Protein AF-0000000078669688 (afdb_homodimer)

Radius of gyration: 32.63 Å; Cα contacts (8 Å, |Δi|>4): 1960; chains: 2; bounding box: 77×94×69 Å

Structure (mmCIF, N/CA/C/O backbone):
data_AF-0000000078669688-model_v1
#
loop_
_entity.id
_entity.type
_entity.pdbx_description
1 polymer 'Arylsulfatase regulatory protein'
#
loop_
_atom_site.group_PDB
_atom_site.id
_atom_site.type_symbol
_atom_site.label_atom_id
_atom_site.label_alt_id
_atom_site.label_comp_id
_atom_site.label_asym_id
_atom_site.label_entity_id
_atom_site.label_seq_id
_atom_site.pdbx_PDB_ins_code
_atom_site.Cartn_x
_atom_site.Cartn_y
_atom_site.Cartn_z
_atom_site.occupancy
_atom_site.B_iso_or_equiv
_atom_site.auth_seq_id
_atom_site.auth_comp_id
_atom_site.auth_asym_id
_atom_site.auth_atom_id
_atom_site.pdbx_PDB_model_num
ATOM 1 N N . MET A 1 1 ? -37.938 12.922 10.68 1 19.56 1 MET A N 1
ATOM 2 C CA . MET A 1 1 ? -36.812 13.594 11.32 1 19.56 1 MET A CA 1
ATOM 3 C C . MET A 1 1 ? -35.5 13.164 10.695 1 19.56 1 MET A C 1
ATOM 5 O O . MET A 1 1 ? -35.156 11.984 10.734 1 19.56 1 MET A O 1
ATOM 9 N N . LYS A 1 2 ? -35.094 13.93 9.641 1 20.86 2 LYS A N 1
ATOM 10 C CA . LYS A 1 2 ? -34.094 13.727 8.617 1 20.86 2 LYS A CA 1
ATOM 11 C C . LYS A 1 2 ? -32.688 13.641 9.242 1 20.86 2 LYS A C 1
ATOM 13 O O . LYS A 1 2 ? -32.281 14.523 10.008 1 20.86 2 LYS A O 1
ATOM 18 N N . VAL A 1 3 ? -32.25 12.516 9.445 1 23.2 3 VAL A N 1
ATOM 19 C CA . VAL A 1 3 ? -30.938 12.148 9.938 1 23.2 3 VAL A CA 1
ATOM 20 C C . VAL A 1 3 ? -29.859 12.797 9.07 1 23.2 3 VAL A C 1
ATOM 22 O O . VAL A 1 3 ? -29.75 12.5 7.875 1 23.2 3 VAL A O 1
ATOM 25 N N . ILE A 1 4 ? -29.625 14.078 9.281 1 23.91 4 ILE A N 1
ATOM 26 C CA . ILE A 1 4 ? -28.609 14.711 8.453 1 23.91 4 ILE A CA 1
ATOM 27 C C . ILE A 1 4 ? -27.219 14.297 8.938 1 23.91 4 ILE A C 1
ATOM 29 O O . ILE A 1 4 ? -26.875 14.516 10.102 1 23.91 4 ILE A O 1
ATOM 33 N N . VAL A 1 5 ? -26.672 13.312 8.43 1 25.23 5 VAL A N 1
ATOM 34 C CA . VAL A 1 5 ? -25.297 12.828 8.586 1 25.23 5 VAL A CA 1
ATOM 35 C C . VAL A 1 5 ? -24.312 13.898 8.133 1 25.23 5 VAL A C 1
ATOM 37 O O . VAL A 1 5 ? -24.344 14.336 6.98 1 25.23 5 VAL A O 1
ATOM 40 N N . CYS A 1 6 ? -24.062 14.82 9.164 1 25.34 6 CYS A N 1
ATOM 41 C CA . CYS A 1 6 ? -23.047 15.773 8.742 1 25.34 6 CYS A CA 1
ATOM 42 C C . CYS A 1 6 ? -21.672 15.109 8.656 1 25.34 6 CYS A C 1
ATOM 44 O O . CYS A 1 6 ? -21.125 14.68 9.672 1 25.34 6 CYS A O 1
ATOM 46 N N . VAL A 1 7 ? -21.469 14.414 7.676 1 27.27 7 VAL A N 1
ATOM 47 C CA . VAL A 1 7 ? -20.109 14.031 7.32 1 27.27 7 VAL A CA 1
ATOM 48 C C . VAL A 1 7 ? -19.266 15.281 7.082 1 27.27 7 VAL A C 1
ATOM 50 O O . VAL A 1 7 ? -19.531 16.047 6.148 1 27.27 7 VAL A O 1
ATOM 53 N N . ILE A 1 8 ? -19 15.969 8.227 1 24.67 8 ILE A N 1
ATOM 54 C CA . ILE A 1 8 ? -18.172 17.141 8.039 1 24.67 8 ILE A CA 1
ATOM 55 C C . ILE A 1 8 ? -16.844 16.75 7.391 1 24.67 8 ILE A C 1
ATOM 57 O O . ILE A 1 8 ? -16.094 15.945 7.953 1 24.67 8 ILE A O 1
ATOM 61 N N . LYS A 1 9 ? -16.719 17.016 6.172 1 28.45 9 LYS A N 1
ATOM 62 C CA . LYS A 1 9 ? -15.547 16.938 5.305 1 28.45 9 LYS A CA 1
ATOM 63 C C . LYS A 1 9 ? -14.523 18 5.684 1 28.45 9 LYS A C 1
ATOM 65 O O . LYS A 1 9 ? -14.711 19.188 5.379 1 28.45 9 LYS A O 1
ATOM 70 N N . HIS A 1 10 ? -14.008 17.953 6.895 1 24.38 10 HIS A N 1
ATOM 71 C CA . HIS A 1 10 ? -13.07 19.031 7.168 1 24.38 10 HIS A CA 1
ATOM 72 C C . HIS A 1 10 ? -11.805 18.891 6.332 1 24.38 10 HIS A C 1
ATOM 74 O O . HIS A 1 10 ? -11.25 17.781 6.223 1 24.38 10 HIS A O 1
ATOM 80 N N . PRO A 1 11 ? -11.453 19.891 5.531 1 27.33 11 PRO A N 1
ATOM 81 C CA . PRO A 1 11 ? -10.203 19.953 4.773 1 27.33 11 PRO A CA 1
ATOM 82 C C . PRO A 1 11 ? -8.977 20.047 5.676 1 27.33 11 PRO A C 1
ATOM 84 O O . PRO A 1 11 ? -8.961 20.844 6.621 1 27.33 11 PRO A O 1
ATOM 87 N N . SER A 1 12 ? -8.391 19.094 6.16 1 25.06 12 SER A N 1
ATOM 88 C CA . SER A 1 12 ? -7.152 19.203 6.922 1 25.06 12 SER A CA 1
ATOM 89 C C . SER A 1 12 ? -6.211 20.234 6.309 1 25.06 12 SER A C 1
ATOM 91 O O . SER A 1 12 ? -6.191 20.406 5.09 1 25.06 12 SER A O 1
ATOM 93 N N . PRO A 1 13 ? -5.711 21.203 6.965 1 26.8 13 PRO A N 1
ATOM 94 C CA . PRO A 1 13 ? -4.816 22.266 6.488 1 26.8 13 PRO A CA 1
ATOM 95 C C . PRO A 1 13 ? -3.705 21.734 5.586 1 26.8 13 PRO A C 1
ATOM 97 O O . PRO A 1 13 ? -3.291 22.422 4.645 1 26.8 13 PRO A O 1
ATOM 100 N N . LEU A 1 14 ? -2.822 20.969 6.125 1 27.73 14 LEU A N 1
ATOM 101 C CA . LEU A 1 14 ? -1.766 20.5 5.238 1 27.73 14 LEU A CA 1
ATOM 102 C C . LEU A 1 14 ? -2.352 19.75 4.039 1 27.73 14 LEU A C 1
ATOM 104 O O . LEU A 1 14 ? -1.681 18.922 3.43 1 27.73 14 LEU A O 1
ATOM 108 N N . TYR A 1 15 ? -3.627 19.859 3.918 1 29.38 15 TYR A N 1
ATOM 109 C CA . TYR A 1 15 ? -4.594 19.375 2.938 1 29.38 15 TYR A CA 1
ATOM 110 C C . TYR A 1 15 ? -4.266 19.906 1.544 1 29.38 15 TYR A C 1
ATOM 112 O O . TYR A 1 15 ? -5.121 19.891 0.655 1 29.38 15 TYR A O 1
ATOM 120 N N . PHE A 1 16 ? -3.371 20.828 1.491 1 28.33 16 PHE A N 1
ATOM 121 C CA . PHE A 1 16 ? -3.205 21.438 0.181 1 28.33 16 PHE A CA 1
ATOM 122 C C . PHE A 1 16 ? -3.061 20.375 -0.905 1 28.33 16 PHE A C 1
ATOM 124 O O . PHE A 1 16 ? -3.549 20.562 -2.023 1 28.33 16 PHE A O 1
ATOM 131 N N . LEU A 1 17 ? -2.012 19.625 -0.73 1 28.92 17 LEU A N 1
ATOM 132 C CA . LEU A 1 17 ? -1.833 18.828 -1.945 1 28.92 17 LEU A CA 1
ATOM 133 C C . LEU A 1 17 ? -2.979 17.844 -2.125 1 28.92 17 LEU A C 1
ATOM 135 O O . LEU A 1 17 ? -3.002 17.078 -3.096 1 28.92 17 LEU A O 1
ATOM 139 N N . MET A 1 18 ? -3.531 17.391 -0.974 1 28.58 18 MET A N 1
ATOM 140 C CA . MET A 1 18 ? -4.438 16.266 -1.216 1 28.58 18 MET A CA 1
ATOM 141 C C . MET A 1 18 ? -5.754 16.75 -1.813 1 28.58 18 MET A C 1
ATOM 143 O O . MET A 1 18 ? -6.297 17.766 -1.382 1 28.58 18 MET A O 1
ATOM 147 N N . ASP A 1 19 ? -5.945 16.734 -3.047 1 28.58 19 ASP A N 1
ATOM 148 C CA . ASP A 1 19 ? -7.305 16.719 -3.578 1 28.58 19 ASP A CA 1
ATOM 149 C C . ASP A 1 19 ? -8.281 16.141 -2.559 1 28.58 19 ASP A C 1
ATOM 151 O O . ASP A 1 19 ? -8.008 15.117 -1.932 1 28.58 19 ASP A O 1
ATOM 155 N N . ASN A 1 20 ? -8.945 16.984 -1.747 1 29.58 20 ASN A N 1
ATOM 156 C CA . ASN A 1 20 ? -10.117 16.828 -0.896 1 29.58 20 ASN A CA 1
ATOM 157 C C . ASN A 1 20 ? -11.062 15.75 -1.438 1 29.58 20 ASN A C 1
ATOM 159 O O . ASN A 1 20 ? -12.195 16.047 -1.805 1 29.58 20 ASN A O 1
ATOM 163 N N . THR A 1 21 ? -10.766 15.086 -2.426 1 28.89 21 THR A N 1
ATOM 164 C CA . THR A 1 21 ? -11.922 14.227 -2.656 1 28.89 21 THR A CA 1
ATOM 165 C C . THR A 1 21 ? -12.367 13.555 -1.358 1 28.89 21 THR A C 1
ATOM 167 O O . THR A 1 21 ? -11.555 12.945 -0.658 1 28.89 21 THR A O 1
ATOM 170 N N . PRO A 1 22 ? -13.32 14.25 -0.67 1 29.67 22 PRO A N 1
ATOM 171 C CA . PRO A 1 22 ? -13.922 13.547 0.469 1 29.67 22 PRO A CA 1
ATOM 172 C C . PRO A 1 22 ? -13.844 12.031 0.335 1 29.67 22 PRO A C 1
ATOM 174 O O . PRO A 1 22 ? -14.352 11.469 -0.641 1 29.67 22 PRO A O 1
ATOM 177 N N . HIS A 1 23 ? -12.75 11.516 0.521 1 31.44 23 HIS A N 1
ATOM 178 C CA . HIS A 1 23 ? -12.828 10.055 0.494 1 31.44 23 HIS A CA 1
ATOM 179 C C . HIS A 1 23 ? -13.875 9.539 1.479 1 31.44 23 HIS A C 1
ATOM 181 O O . HIS A 1 23 ? -13.781 9.805 2.682 1 31.44 23 HIS A O 1
ATOM 187 N N . ILE A 1 24 ? -15.102 9.641 1.157 1 31.48 24 ILE A N 1
ATOM 188 C CA . ILE A 1 24 ? -16.078 8.859 1.904 1 31.48 24 ILE A CA 1
ATOM 189 C C . ILE A 1 24 ? -15.43 7.555 2.381 1 31.48 24 ILE A C 1
ATOM 191 O O . ILE A 1 24 ? -14.914 6.777 1.574 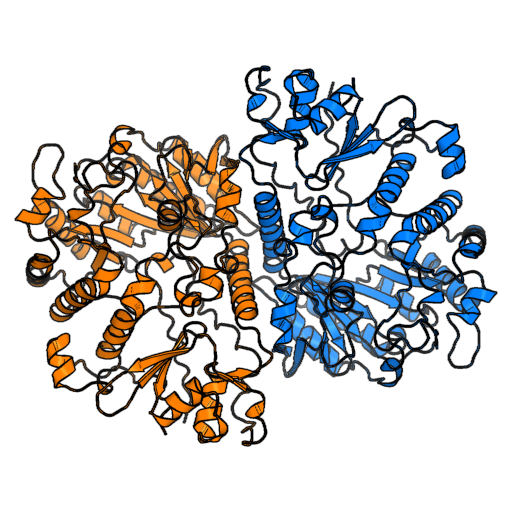1 31.48 24 ILE A O 1
ATOM 195 N N . LEU A 1 25 ? -14.797 7.727 3.609 1 39.03 25 LEU A N 1
ATOM 196 C CA . LEU A 1 25 ? -14.438 6.418 4.152 1 39.03 25 LEU A CA 1
ATOM 197 C C . LEU A 1 25 ? -15.422 5.352 3.68 1 39.03 25 LEU A C 1
ATOM 199 O O . LEU A 1 25 ? -16.625 5.586 3.643 1 39.03 25 LEU A O 1
ATOM 203 N N . PRO A 1 26 ? -14.922 4.484 2.939 1 39.41 26 PRO A N 1
ATOM 204 C CA . PRO A 1 26 ? -15.852 3.387 2.645 1 39.41 26 PRO A CA 1
ATOM 205 C C . PRO A 1 26 ? -16.719 3.012 3.842 1 39.41 26 PRO A C 1
ATOM 207 O O . PRO A 1 26 ? -16.312 3.195 4.992 1 39.41 26 PRO A O 1
ATOM 210 N N . HIS A 1 27 ? -17.984 3.246 3.639 1 37.81 27 HIS A N 1
ATOM 211 C CA . HIS A 1 27 ? -18.938 2.764 4.633 1 37.81 27 HIS A CA 1
ATOM 212 C C . HIS A 1 27 ? -18.422 1.515 5.336 1 37.81 27 HIS A C 1
ATOM 214 O O . HIS A 1 27 ? -17.828 0.636 4.695 1 37.81 27 HIS A O 1
ATOM 220 N N . ILE A 1 28 ? -17.984 1.713 6.598 1 35.88 28 ILE A N 1
ATOM 221 C CA . ILE A 1 28 ? -17.719 0.531 7.41 1 35.88 28 ILE A CA 1
ATOM 222 C C . ILE A 1 28 ? -18.766 -0.546 7.117 1 35.88 28 ILE A C 1
ATOM 224 O O . ILE A 1 28 ? -19.953 -0.251 7.012 1 35.88 28 ILE A O 1
ATOM 228 N N . VAL A 1 29 ? -18.375 -1.7 6.863 1 41.16 29 VAL A N 1
ATOM 229 C CA . VAL A 1 29 ? -19.109 -2.934 6.625 1 41.16 29 VAL A CA 1
ATOM 230 C C . VAL A 1 29 ? -20.141 -3.146 7.738 1 41.16 29 VAL A C 1
ATOM 232 O O . VAL A 1 29 ? -19.828 -2.947 8.922 1 41.16 29 VAL A O 1
ATOM 235 N N . GLY A 1 30 ? -21.578 -3.4 7.398 1 37.97 30 GLY A N 1
ATOM 236 C CA . GLY A 1 30 ? -22.703 -3.803 8.211 1 37.97 30 GLY A CA 1
ATOM 237 C C . GLY A 1 30 ? -23.625 -2.648 8.57 1 37.97 30 GLY A C 1
ATOM 238 O O . GLY A 1 30 ? -24.578 -2.82 9.336 1 37.97 30 GLY A O 1
ATOM 239 N N . VAL A 1 31 ? -23.219 -1.489 8.375 1 38.09 31 VAL A N 1
ATOM 240 C CA . VAL A 1 31 ? -24.203 -0.453 8.664 1 38.09 31 VAL A CA 1
ATOM 241 C C . VAL A 1 31 ? -25.297 -0.463 7.59 1 38.09 31 VAL A C 1
ATOM 243 O O . VAL A 1 31 ? -25.047 -0.095 6.441 1 38.09 31 VAL A O 1
ATOM 246 N N . ARG A 1 32 ? -26.141 -1.334 7.535 1 37.5 32 ARG A N 1
ATOM 247 C CA . ARG A 1 32 ? -27.328 -1.379 6.699 1 37.5 32 ARG A CA 1
ATOM 248 C C . ARG A 1 32 ? -28.062 -0.04 6.711 1 37.5 32 ARG A C 1
ATOM 250 O O . ARG A 1 32 ? -28.188 0.596 7.762 1 37.5 32 ARG A O 1
ATOM 257 N N . ARG A 1 33 ? -28.344 0.531 5.566 1 35.66 33 ARG A N 1
ATOM 258 C CA . ARG A 1 33 ? -29.234 1.682 5.477 1 35.66 33 ARG A CA 1
ATOM 259 C C . ARG A 1 33 ? -30.516 1.435 6.25 1 35.66 33 ARG A C 1
ATOM 261 O O . ARG A 1 33 ? -30.828 0.297 6.621 1 35.66 33 ARG A O 1
ATOM 268 N N . LYS A 1 34 ? -31.594 2.406 6.062 1 39.56 34 LYS A N 1
ATOM 269 C CA . LYS A 1 34 ? -32.844 2.717 6.766 1 39.56 34 LYS A CA 1
ATOM 270 C C . LYS A 1 34 ? -33.719 1.488 6.863 1 39.56 34 LYS A C 1
ATOM 272 O O . LYS A 1 34 ? -34.5 1.353 7.816 1 39.56 34 LYS A O 1
ATOM 277 N N . GLU A 1 35 ? -33.719 0.754 5.848 1 38.69 35 GLU A N 1
ATOM 278 C CA . GLU A 1 35 ? -34.969 0.034 5.875 1 38.69 35 GLU A CA 1
ATOM 279 C C . GLU A 1 35 ? -34.969 -1.065 6.934 1 38.69 35 GLU A C 1
ATOM 281 O O . GLU A 1 35 ? -36 -1.657 7.234 1 38.69 35 GLU A O 1
ATOM 286 N N . ASP A 1 36 ? -33.844 -1.768 7.176 1 42 36 ASP A N 1
ATOM 287 C CA . ASP A 1 36 ? -34.125 -2.912 8.047 1 42 36 ASP A CA 1
ATOM 288 C C . ASP A 1 36 ? -33.969 -2.525 9.516 1 42 36 ASP A C 1
ATOM 290 O O . ASP A 1 36 ? -32.844 -2.395 10.023 1 42 36 ASP A O 1
ATOM 294 N N . MET A 1 37 ? -34.875 -1.924 10.031 1 45.91 37 MET A N 1
ATOM 295 C CA . MET A 1 37 ? -35 -1.773 11.477 1 45.91 37 MET A CA 1
ATOM 296 C C . MET A 1 37 ? -34.594 -3.049 12.203 1 45.91 37 MET A C 1
ATOM 298 O O . MET A 1 37 ? -35.125 -4.121 11.953 1 45.91 37 MET A O 1
ATOM 302 N N . MET A 1 38 ? -33.406 -3.254 12.406 1 48.94 38 MET A N 1
ATOM 303 C CA . MET A 1 38 ? -33 -4.414 13.188 1 48.94 38 MET A CA 1
ATOM 304 C C . MET A 1 38 ? -33.812 -4.516 14.484 1 48.94 38 MET A C 1
ATOM 306 O O . MET A 1 38 ? -33.906 -3.543 15.234 1 48.94 38 MET A O 1
ATOM 310 N N . GLY A 1 39 ? -34.719 -5.348 14.617 1 50.75 39 GLY A N 1
ATOM 311 C CA . GLY A 1 39 ? -35.25 -5.668 15.93 1 50.75 39 GLY A CA 1
ATOM 312 C C . GLY A 1 39 ? -34.188 -5.914 16.969 1 50.75 39 GLY A C 1
ATOM 313 O O . GLY A 1 39 ? -33.031 -6.133 16.641 1 50.75 39 GLY A O 1
ATOM 314 N N . LYS A 1 40 ? -34.438 -5.562 18.266 1 55.25 40 LYS A N 1
ATOM 315 C CA . LYS A 1 40 ? -33.625 -5.77 19.469 1 55.25 40 LYS A CA 1
ATOM 316 C C . LYS A 1 40 ? -32.906 -7.121 19.422 1 55.25 40 LYS A C 1
ATOM 318 O O . LYS A 1 40 ? -31.906 -7.32 20.109 1 55.25 40 LYS A O 1
ATOM 323 N N . GLU A 1 41 ? -33.281 -8.078 18.594 1 56.06 41 GLU A N 1
ATOM 324 C CA . GLU A 1 41 ? -32.781 -9.453 18.594 1 56.06 41 GLU A CA 1
ATOM 325 C C . GLU A 1 41 ? -31.375 -9.523 18 1 56.06 41 GLU A C 1
ATOM 327 O O . GLU A 1 41 ? -30.594 -10.398 18.375 1 56.06 41 GLU A O 1
ATOM 332 N N . ASN A 1 42 ? -30.766 -8.492 17.281 1 74.44 42 ASN A N 1
ATOM 333 C CA . ASN A 1 42 ? -29.484 -8.688 16.609 1 74.44 42 ASN A CA 1
ATOM 334 C C . ASN A 1 42 ? -28.391 -7.816 17.234 1 74.44 42 ASN A C 1
ATOM 336 O O . ASN A 1 42 ? -27.25 -7.801 16.75 1 74.44 42 ASN A O 1
ATOM 340 N N . ILE A 1 43 ? -28.688 -7.328 18.422 1 84.12 43 ILE A N 1
ATOM 341 C CA . ILE A 1 43 ? -27.75 -6.395 19.047 1 84.12 43 ILE A CA 1
ATOM 342 C C . ILE A 1 43 ? -26.625 -7.164 19.719 1 84.12 43 ILE A C 1
ATOM 344 O O . ILE A 1 43 ? -25.516 -6.637 19.891 1 84.12 43 ILE A O 1
ATOM 348 N N . SER A 1 44 ? -26.906 -8.414 20.047 1 86.5 44 SER A N 1
ATOM 349 C CA . SER A 1 44 ? -25.891 -9.242 20.688 1 86.5 44 SER A CA 1
ATOM 350 C C . SER A 1 44 ? -24.703 -9.477 19.766 1 86.5 44 SER A C 1
ATOM 352 O O . SER A 1 44 ? -23.625 -9.875 20.203 1 86.5 44 SER A O 1
ATOM 354 N N . GLN A 1 45 ? -24.891 -9.086 18.547 1 90.81 45 GLN A N 1
ATOM 355 C CA . GLN A 1 45 ? -23.828 -9.328 17.562 1 90.81 45 GLN A CA 1
ATOM 356 C C . GLN A 1 45 ? -22.953 -8.102 17.406 1 90.81 45 GLN A C 1
ATOM 358 O O . GLN A 1 45 ? -22 -8.102 16.609 1 90.81 45 GLN A O 1
ATOM 363 N N . TYR A 1 46 ? -23.234 -7.094 18.219 1 94.19 46 TYR A N 1
ATOM 364 C CA . TYR A 1 46 ? -22.484 -5.848 18.094 1 94.19 46 TYR A CA 1
ATOM 365 C C . TYR A 1 46 ? -21.75 -5.52 19.391 1 94.19 46 TYR A C 1
ATOM 367 O O . TYR A 1 46 ? -22.078 -6.043 20.453 1 94.19 46 TYR A O 1
ATOM 375 N N . LYS A 1 47 ? -20.734 -4.824 19.281 1 96.06 47 LYS A N 1
ATOM 376 C CA . LYS A 1 47 ? -19.953 -4.316 20.406 1 96.06 47 LYS A CA 1
ATOM 377 C C . LYS A 1 47 ? -19.578 -2.85 20.203 1 96.06 47 LYS A C 1
ATOM 379 O O . LYS A 1 47 ? -19.609 -2.35 19.078 1 96.06 47 LYS A O 1
ATOM 384 N N . PRO A 1 48 ? -19.25 -2.143 21.281 1 97.06 48 PRO A N 1
ATOM 385 C CA . PRO A 1 48 ? -18.766 -0.77 21.109 1 97.06 48 PRO A CA 1
ATOM 386 C C . PRO A 1 48 ? -17.422 -0.703 20.391 1 97.06 48 PRO A C 1
ATOM 388 O O . PRO A 1 48 ? -16.562 -1.563 20.594 1 97.06 48 PRO A O 1
ATOM 391 N N . SER A 1 49 ? -17.266 0.293 19.594 1 97.38 49 SER A N 1
ATOM 392 C CA . SER A 1 49 ? -15.992 0.537 18.922 1 97.38 49 SER A CA 1
ATOM 393 C C . SER A 1 49 ? -14.883 0.815 19.938 1 97.38 49 SER A C 1
ATOM 395 O O . SER A 1 49 ? -15.102 1.523 20.922 1 97.38 49 SER A O 1
ATOM 397 N N . PHE A 1 50 ? -13.734 0.274 19.672 1 97.56 50 PHE A N 1
ATOM 398 C CA . PHE A 1 50 ? -12.555 0.54 20.484 1 97.56 50 PHE A CA 1
ATOM 399 C C . PHE A 1 50 ? -12.188 2.018 20.438 1 97.56 50 PHE A C 1
ATOM 401 O O . PHE A 1 50 ? -11.664 2.566 21.406 1 97.56 50 PHE A O 1
ATOM 408 N N . TYR A 1 51 ? -12.523 2.732 19.469 1 97.56 51 TYR A N 1
ATOM 409 C CA . TYR A 1 51 ? -12.039 4.082 19.203 1 97.56 51 TYR A CA 1
ATOM 410 C C . TYR A 1 51 ? -13.023 5.125 19.719 1 97.56 51 TYR A C 1
ATOM 412 O O . TYR A 1 51 ? -12.906 6.312 19.391 1 97.56 51 TYR A O 1
ATOM 420 N N . ASN A 1 52 ? -13.961 4.613 20.484 1 97.38 52 ASN A N 1
ATOM 421 C CA . ASN A 1 52 ? -14.859 5.555 21.141 1 97.38 52 ASN A CA 1
ATOM 422 C C . ASN A 1 52 ? -14.164 6.266 22.297 1 97.38 52 ASN A C 1
ATOM 424 O O . ASN A 1 52 ? -13.617 5.617 23.188 1 97.38 52 ASN A O 1
ATOM 428 N N . LEU A 1 53 ? -14.18 7.59 22.25 1 96.19 53 LEU A N 1
ATOM 429 C CA . LEU A 1 53 ? -13.766 8.438 23.359 1 96.19 53 LEU A CA 1
ATOM 430 C C . LEU A 1 53 ? -14.953 9.234 23.906 1 96.19 53 LEU A C 1
ATOM 432 O O . LEU A 1 53 ? -15.766 9.75 23.141 1 96.19 53 LEU A O 1
ATOM 436 N N . ILE A 1 54 ? -15.094 9.203 25.219 1 95 54 ILE A N 1
ATOM 437 C CA . ILE A 1 54 ? -16.219 9.898 25.844 1 95 54 ILE A CA 1
ATOM 438 C C . ILE A 1 54 ? -15.703 10.938 26.828 1 95 54 ILE A C 1
ATOM 440 O O . ILE A 1 54 ? -14.891 10.617 27.703 1 95 54 ILE A O 1
ATOM 444 N N . ILE A 1 55 ? -16.203 12.219 26.672 1 92 55 ILE A N 1
ATOM 445 C CA . ILE A 1 55 ? -15.805 13.273 27.594 1 92 55 ILE A CA 1
ATOM 446 C C . ILE A 1 55 ? -17.062 13.945 28.172 1 92 55 ILE A C 1
ATOM 448 O O . ILE A 1 55 ? -18.078 14.055 27.484 1 92 55 ILE A O 1
ATOM 452 N N . PRO A 1 56 ? -16.938 14.336 29.359 1 90.44 56 PRO A N 1
ATOM 453 C CA . PRO A 1 56 ? -18.078 15.055 29.938 1 90.44 56 PRO A CA 1
ATOM 454 C C . PRO A 1 56 ? -18.297 16.422 29.281 1 90.44 56 PRO A C 1
ATOM 456 O O . PRO A 1 56 ? -17.344 17.109 28.938 1 90.44 56 PRO A O 1
ATOM 459 N N . LEU A 1 57 ? -19.531 16.703 28.984 1 81.5 57 LEU A N 1
ATOM 460 C CA . LEU A 1 57 ? -19.891 17.969 28.375 1 81.5 57 LEU A CA 1
ATOM 461 C C . LEU A 1 57 ? -20.25 19 29.438 1 81.5 57 LEU A C 1
ATOM 463 O O . LEU A 1 57 ? -19.797 20.141 29.391 1 81.5 57 LEU A O 1
ATOM 467 N N . ASN A 1 58 ? -21.25 18.609 30.281 1 73.25 58 ASN A N 1
ATOM 468 C CA . ASN A 1 58 ? -21.734 19.5 31.344 1 73.25 58 ASN A CA 1
ATOM 469 C C . ASN A 1 58 ? -22.016 18.734 32.625 1 73.25 58 ASN A C 1
ATOM 471 O O . ASN A 1 58 ? -21.797 17.516 32.688 1 73.25 58 ASN A O 1
ATOM 475 N N . GLU A 1 59 ? -22.344 19.562 33.625 1 68.69 59 GLU A N 1
ATOM 476 C CA . GLU A 1 59 ? -22.625 18.969 34.938 1 68.69 59 GLU A CA 1
ATOM 477 C C . GLU A 1 59 ? -23.969 18.25 34.906 1 68.69 59 GLU A C 1
ATOM 479 O O . GLU A 1 59 ? -24.281 17.484 35.812 1 68.69 59 GLU A O 1
ATOM 484 N N . GLU A 1 60 ? -24.797 18.469 33.875 1 67.38 60 GLU A N 1
ATOM 485 C CA . GLU A 1 60 ? -26.141 17.922 33.812 1 67.38 60 GLU A CA 1
ATOM 486 C C . GLU A 1 60 ? -26.125 16.453 33.375 1 67.38 60 GLU A C 1
ATOM 488 O O . GLU A 1 60 ? -27.188 15.883 33.094 1 67.38 60 GLU A O 1
ATOM 493 N N . GLY A 1 61 ? -24.938 15.992 33.156 1 77.31 61 GLY A N 1
ATOM 494 C CA . GLY A 1 61 ? -24.859 14.562 32.906 1 77.31 61 GLY A CA 1
ATOM 495 C C . GLY A 1 61 ? -24.812 14.227 31.422 1 77.31 61 GLY A C 1
ATOM 496 O O . GLY A 1 61 ? -25.125 13.109 31.031 1 77.31 61 GLY A O 1
ATOM 497 N N . GLU A 1 62 ? -24.609 15.148 30.609 1 85.69 62 GLU A N 1
ATOM 498 C CA . GLU A 1 62 ? -24.438 14.875 29.172 1 85.69 62 GLU A CA 1
ATOM 499 C C . GLU A 1 62 ? -22.969 14.719 28.812 1 85.69 62 GLU A C 1
ATOM 501 O O . GLU A 1 62 ? -22.094 15.203 29.531 1 85.69 62 GLU A O 1
ATOM 506 N N . PHE A 1 63 ? -22.812 13.938 27.734 1 91.81 63 PHE A N 1
ATOM 507 C CA . PHE A 1 63 ? -21.453 13.594 27.312 1 91.81 63 PHE A CA 1
ATOM 508 C C . PHE A 1 63 ? -21.297 13.781 25.797 1 91.81 63 PHE A C 1
ATOM 510 O O . PHE A 1 63 ? -22.281 13.836 25.062 1 91.81 63 PHE A O 1
ATOM 517 N N . VAL A 1 64 ? -20.047 14 25.422 1 92.25 64 VAL A N 1
ATOM 518 C CA . VAL A 1 64 ? -19.672 13.984 24.016 1 92.25 64 VAL A CA 1
ATOM 519 C C . VAL A 1 64 ? -18.938 12.688 23.688 1 92.25 64 VAL A C 1
ATOM 521 O O . VAL A 1 64 ? -18 12.297 24.406 1 92.25 64 VAL A O 1
ATOM 524 N N . LEU A 1 65 ? -19.469 12.031 22.703 1 94.06 65 LEU A N 1
ATOM 525 C CA . LEU A 1 65 ? -18.781 10.859 22.156 1 94.06 65 LEU A CA 1
ATOM 526 C C . LEU A 1 65 ? -18.016 11.227 20.891 1 94.06 65 LEU A C 1
ATOM 528 O O . LEU A 1 65 ? -18.562 11.859 19.984 1 94.06 65 LEU A O 1
ATOM 532 N N . PHE A 1 66 ? -16.719 10.938 20.875 1 93.81 66 PHE A N 1
ATOM 533 C CA . PHE A 1 66 ? -15.859 11.109 19.719 1 93.81 66 PHE A CA 1
ATOM 534 C C . PHE A 1 66 ? -15.305 9.773 19.25 1 93.81 66 PHE A C 1
ATOM 536 O O . PHE A 1 66 ? -14.523 9.133 19.953 1 93.81 66 PHE A O 1
ATOM 543 N N . ASN A 1 67 ? -15.773 9.305 18.109 1 95.38 67 ASN A N 1
ATOM 544 C CA . ASN A 1 67 ? -15.148 8.141 17.484 1 95.38 67 ASN A CA 1
ATOM 545 C C . ASN A 1 67 ? -14.016 8.547 16.547 1 95.38 67 ASN A C 1
ATOM 547 O O . ASN A 1 67 ? -14.266 9.078 15.461 1 95.38 67 ASN A O 1
ATOM 551 N N . THR A 1 68 ? -12.789 8.242 16.891 1 95.94 68 THR A N 1
ATOM 552 C CA . THR A 1 68 ? -11.625 8.758 16.188 1 95.94 68 THR A CA 1
ATOM 553 C C . THR A 1 68 ? -11.484 8.078 14.82 1 95.94 68 THR A C 1
ATOM 555 O O . THR A 1 68 ? -10.938 8.664 13.883 1 95.94 68 THR A O 1
ATOM 558 N N . LEU A 1 69 ? -11.945 6.863 14.688 1 95.25 69 LEU A N 1
ATOM 559 C CA . LEU A 1 69 ? -11.812 6.113 13.445 1 95.25 69 LEU A CA 1
ATOM 560 C C . LEU A 1 69 ? -12.836 6.59 12.414 1 95.25 69 LEU A C 1
ATOM 562 O O . LEU A 1 69 ? -12.5 6.789 11.25 1 95.25 69 LEU A O 1
ATOM 566 N N . ARG A 1 70 ? -13.992 6.824 12.891 1 91.44 70 ARG A N 1
ATOM 567 C CA . ARG A 1 70 ? -15.039 7.273 11.984 1 91.44 70 ARG A CA 1
ATOM 568 C C . ARG A 1 70 ? -15.094 8.797 11.914 1 91.44 70 ARG A C 1
ATOM 570 O O . ARG A 1 70 ? -15.789 9.359 11.07 1 91.44 70 ARG A O 1
ATOM 577 N N . ASN A 1 71 ? -14.383 9.406 12.773 1 90 71 ASN A N 1
ATOM 578 C CA . ASN A 1 71 ? -14.289 10.859 12.852 1 90 71 ASN A CA 1
ATOM 579 C C . ASN A 1 71 ? -15.656 11.5 13.062 1 90 71 ASN A C 1
ATOM 581 O O . ASN A 1 71 ? -16.016 12.453 12.375 1 90 71 ASN A O 1
ATOM 585 N N . ILE A 1 72 ? -16.406 10.961 13.969 1 88.25 72 ILE A N 1
ATOM 586 C CA . ILE A 1 72 ? -17.734 11.5 14.258 1 88.25 72 ILE A CA 1
ATOM 587 C C . ILE A 1 72 ? -17.781 12 15.703 1 88.25 72 ILE A C 1
ATOM 589 O O . ILE A 1 72 ? -17.094 11.469 16.578 1 88.25 72 ILE A O 1
ATOM 593 N N . VAL A 1 73 ? -18.562 13 15.891 1 89.19 73 VAL A N 1
ATOM 594 C CA . VAL A 1 73 ? -18.828 13.57 17.203 1 89.19 73 VAL A CA 1
ATOM 595 C C . VAL A 1 73 ? -20.328 13.562 17.484 1 89.19 73 VAL A C 1
ATOM 597 O O . VAL A 1 73 ? -21.125 13.93 16.625 1 89.19 73 VAL A O 1
ATOM 600 N N . ALA A 1 74 ? -20.688 13.062 18.688 1 88.81 74 ALA A N 1
ATOM 601 C CA . ALA A 1 74 ? -22.094 12.977 19.031 1 88.81 74 ALA A CA 1
ATOM 602 C C . ALA A 1 74 ? -22.328 13.344 20.5 1 88.81 74 ALA A C 1
ATOM 604 O O . ALA A 1 74 ? -21.484 13.07 21.344 1 88.81 74 ALA A O 1
ATOM 605 N N . ARG A 1 75 ? -23.484 13.953 20.734 1 88.5 75 ARG A N 1
ATOM 606 C CA . ARG A 1 75 ? -23.969 14.133 22.094 1 88.5 75 ARG A CA 1
ATOM 607 C C . ARG A 1 75 ? -24.688 12.883 22.594 1 88.5 75 ARG A C 1
ATOM 609 O O . ARG A 1 75 ? -25.516 12.312 21.875 1 88.5 75 ARG A O 1
ATOM 616 N N . ILE A 1 76 ? -24.297 12.453 23.844 1 89.81 76 ILE A N 1
ATOM 617 C CA . ILE A 1 76 ? -24.953 11.258 24.344 1 89.81 76 ILE A CA 1
ATOM 618 C C . ILE A 1 76 ? -25.359 11.469 25.812 1 89.81 76 ILE A C 1
ATOM 620 O O . ILE A 1 76 ? -24.781 12.312 26.5 1 89.81 76 ILE A O 1
ATOM 624 N N . ASP A 1 77 ? -26.359 10.695 26.234 1 88.81 77 ASP A N 1
ATOM 625 C CA . ASP A 1 77 ? -26.797 10.773 27.625 1 88.81 77 ASP A CA 1
ATOM 626 C C . ASP A 1 77 ? -26.094 9.734 28.484 1 88.81 77 ASP A C 1
ATOM 628 O O . ASP A 1 77 ? -25.281 8.961 27.984 1 88.81 77 ASP A O 1
ATOM 632 N N . ARG A 1 78 ? -26.375 9.781 29.688 1 90.38 78 ARG A N 1
ATOM 633 C CA . ARG A 1 78 ? -25.719 8.914 30.672 1 90.38 78 ARG A CA 1
ATOM 634 C C . ARG A 1 78 ? -26.016 7.449 30.391 1 90.38 78 ARG A C 1
ATOM 636 O O . ARG A 1 78 ? -25.125 6.598 30.516 1 90.38 78 ARG A O 1
ATOM 643 N N . GLU A 1 79 ? -27.172 7.156 30.016 1 90.69 79 GLU A N 1
ATOM 644 C CA . GLU A 1 79 ? -27.562 5.777 29.719 1 90.69 79 GLU A CA 1
ATOM 645 C C . GLU A 1 79 ? -26.75 5.207 28.562 1 90.69 79 GLU A C 1
ATOM 647 O O . GLU A 1 79 ? -26.25 4.082 28.641 1 90.69 79 GLU A O 1
ATOM 652 N N . THR A 1 80 ? -26.719 5.992 27.562 1 92.88 80 THR A N 1
ATOM 653 C CA . THR A 1 80 ? -25.953 5.582 26.391 1 92.88 80 THR A CA 1
ATOM 654 C C . THR A 1 80 ? -24.484 5.391 26.75 1 92.88 80 THR A C 1
ATOM 656 O O . THR A 1 80 ? -23.859 4.414 26.328 1 92.88 80 THR A O 1
ATOM 659 N N . LYS A 1 81 ? -23.906 6.336 27.469 1 94.19 81 LYS A N 1
ATOM 660 C CA . LYS A 1 81 ? -22.531 6.227 27.906 1 94.19 81 LYS A CA 1
ATOM 661 C C . LYS A 1 81 ? -22.281 4.926 28.672 1 94.19 81 LYS A C 1
ATOM 663 O O . LYS A 1 81 ? -21.344 4.195 28.375 1 94.19 81 LYS A O 1
ATOM 668 N N . GLU A 1 82 ? -23.109 4.629 29.562 1 93.75 82 GLU A N 1
ATOM 669 C CA . GLU A 1 82 ? -22.984 3.426 30.375 1 93.75 82 GLU A CA 1
ATOM 670 C C . GLU A 1 82 ? -23.109 2.164 29.531 1 93.75 82 GLU A C 1
ATOM 672 O O . GLU A 1 82 ? -22.375 1.197 29.734 1 93.75 82 GLU A O 1
ATOM 677 N N . GLY A 1 83 ? -24.062 2.203 28.688 1 93.81 83 GLY A N 1
ATOM 678 C CA . GLY A 1 83 ? -24.203 1.084 27.781 1 93.81 83 GLY A CA 1
ATOM 679 C C . GLY A 1 83 ? -22.953 0.814 26.953 1 93.81 83 GLY A C 1
ATOM 680 O O . GLY A 1 83 ? -22.562 -0.34 26.781 1 93.81 83 GLY A O 1
ATOM 681 N N . LEU A 1 84 ? -22.328 1.849 26.469 1 95.62 84 LEU A N 1
ATOM 682 C CA . LEU A 1 84 ? -21.125 1.729 25.656 1 95.62 84 LEU A CA 1
ATOM 683 C C . LEU A 1 84 ? -19.938 1.269 26.5 1 95.62 84 LEU A C 1
ATOM 685 O O . LEU A 1 84 ? -19.094 0.498 26.031 1 95.62 84 LEU A O 1
ATOM 689 N N . GLU A 1 85 ? -19.844 1.685 27.688 1 94.62 85 GLU A N 1
ATOM 690 C CA . GLU A 1 85 ? -18.719 1.358 28.562 1 94.62 85 GLU A CA 1
ATOM 691 C C . GLU A 1 85 ? -18.797 -0.077 29.078 1 94.62 85 GLU A C 1
ATOM 693 O O . GLU A 1 85 ? -17.781 -0.757 29.219 1 94.62 85 GLU A O 1
ATOM 698 N N . THR A 1 86 ? -20.031 -0.584 29.25 1 92.62 86 THR A N 1
ATOM 699 C CA . THR A 1 86 ? -20.219 -1.918 29.797 1 92.62 86 THR A CA 1
ATOM 700 C C . THR A 1 86 ? -20.484 -2.938 28.703 1 92.62 86 THR A C 1
ATOM 702 O O . THR A 1 86 ? -20.391 -4.145 28.922 1 92.62 86 THR A O 1
ATOM 705 N N . GLY A 1 87 ? -20.828 -2.424 27.625 1 91.38 87 GLY A N 1
ATOM 706 C CA . GLY A 1 87 ? -21.203 -3.314 26.531 1 91.38 87 GLY A CA 1
ATOM 707 C C . GLY A 1 87 ? -22.656 -3.734 26.578 1 91.38 87 GLY A C 1
ATOM 708 O O . GLY A 1 87 ? -23.094 -4.582 25.797 1 91.38 87 GLY A O 1
ATOM 709 N N . SER A 1 88 ? -23.438 -3.213 27.469 1 91.69 88 SER A N 1
ATOM 710 C CA . SER A 1 88 ? -24.859 -3.541 27.609 1 91.69 88 SER A CA 1
ATOM 711 C C . SER A 1 88 ? -25.719 -2.648 26.719 1 91.69 88 SER A C 1
ATOM 713 O O . SER A 1 88 ? -26.406 -1.75 27.219 1 91.69 88 SER A O 1
ATOM 715 N N . LEU A 1 89 ? -25.844 -2.98 25.578 1 92.62 89 LEU A N 1
ATOM 716 C CA . LEU A 1 89 ? -26.5 -2.145 24.578 1 92.62 89 LEU A CA 1
ATOM 717 C C . LEU A 1 89 ? -28 -2.426 24.516 1 92.62 89 LEU A C 1
ATOM 719 O O . LEU A 1 89 ? -28.766 -1.627 23.969 1 92.62 89 LEU A O 1
ATOM 723 N N . GLU A 1 90 ? -28.391 -3.521 25.047 1 89.44 90 GLU A N 1
ATOM 724 C CA . GLU A 1 90 ? -29.781 -3.975 24.953 1 89.44 90 GLU A CA 1
ATOM 725 C C . GLU A 1 90 ? -30.719 -3 25.641 1 89.44 90 GLU A C 1
ATOM 727 O O . GLU A 1 90 ? -31.922 -2.965 25.344 1 89.44 90 GLU A O 1
ATOM 732 N N . ARG A 1 91 ? -30.25 -2.256 26.594 1 86.62 91 ARG A N 1
ATOM 733 C CA . ARG A 1 91 ? -31.094 -1.349 27.359 1 86.62 91 ARG A CA 1
ATOM 734 C C . ARG A 1 91 ? -31.391 -0.077 26.578 1 86.62 91 ARG A C 1
ATOM 736 O O . ARG A 1 91 ? -32.281 0.693 26.938 1 86.62 91 ARG A O 1
ATOM 743 N N . LEU A 1 92 ? -30.734 0.175 25.5 1 91.06 92 LEU A N 1
ATOM 744 C CA . LEU A 1 92 ? -30.906 1.392 24.719 1 91.06 92 LEU A CA 1
ATOM 745 C C . LEU A 1 92 ? -32.062 1.245 23.734 1 91.06 92 LEU A C 1
ATOM 747 O O . LEU A 1 92 ? -32.406 0.13 23.344 1 91.06 92 LEU A O 1
ATOM 751 N N . ASP A 1 93 ? -32.656 2.354 23.359 1 88.69 93 ASP A N 1
ATOM 752 C CA . ASP A 1 93 ? -33.781 2.316 22.406 1 88.69 93 ASP A CA 1
ATOM 753 C C . ASP A 1 93 ? -33.281 1.99 21 1 88.69 93 ASP A C 1
ATOM 755 O O . ASP A 1 93 ? -32.125 2.236 20.672 1 88.69 93 ASP A O 1
ATOM 759 N N . ASN A 1 94 ? -34.156 1.574 20.156 1 87 94 ASN A N 1
ATOM 760 C CA . ASN A 1 94 ? -33.844 1.08 18.812 1 87 94 ASN A CA 1
ATOM 761 C C . ASN A 1 94 ? -33.281 2.186 17.922 1 87 94 ASN A C 1
ATOM 763 O O . ASN A 1 94 ? -32.406 1.939 17.094 1 87 94 ASN A O 1
ATOM 767 N N . GLU A 1 95 ? -33.812 3.246 18.125 1 85.56 95 GLU A N 1
ATOM 768 C CA . GLU A 1 95 ? -33.375 4.355 17.297 1 85.56 95 GLU A CA 1
ATOM 769 C C . GLU A 1 95 ? -31.906 4.691 17.578 1 85.56 95 GLU A C 1
ATOM 771 O O . GLU A 1 95 ? -31.125 4.891 16.641 1 85.56 95 GLU A O 1
ATOM 776 N N . THR A 1 96 ? -31.562 4.723 18.844 1 88.69 96 THR A N 1
ATOM 777 C CA . THR A 1 96 ? -30.188 4.996 19.266 1 88.69 96 THR A CA 1
ATOM 778 C C . THR A 1 96 ? -29.25 3.912 18.734 1 88.69 96 THR A C 1
ATOM 780 O O . THR A 1 96 ? -28.188 4.219 18.188 1 88.69 96 THR A O 1
ATOM 783 N N . ILE A 1 97 ? -29.688 2.768 18.828 1 89.88 97 ILE A N 1
ATOM 784 C CA . ILE A 1 97 ? -28.875 1.629 18.406 1 89.88 97 ILE A CA 1
ATOM 785 C C . ILE A 1 97 ? -28.641 1.704 16.891 1 89.88 97 ILE A C 1
ATOM 787 O O . ILE A 1 97 ? -27.516 1.514 16.422 1 89.88 97 ILE A O 1
ATOM 791 N N . THR A 1 98 ? -29.656 1.993 16.203 1 87.12 98 THR A N 1
ATOM 792 C CA . THR A 1 98 ? -29.562 2.086 14.75 1 87.12 98 THR A CA 1
ATOM 793 C C . THR A 1 98 ? -28.578 3.186 14.344 1 87.12 98 THR A C 1
ATOM 795 O O . THR A 1 98 ? -27.719 2.971 13.484 1 87.12 98 THR A O 1
ATOM 798 N N . ARG A 1 99 ? -28.641 4.254 14.961 1 86.38 99 ARG A N 1
ATOM 799 C CA . ARG A 1 99 ? -27.75 5.375 14.641 1 86.38 99 ARG A CA 1
ATOM 800 C C . ARG A 1 99 ? -26.297 5.043 14.984 1 86.38 99 ARG A C 1
ATOM 802 O O . ARG A 1 99 ? -25.391 5.383 14.227 1 86.38 99 ARG A O 1
ATOM 809 N N . MET A 1 100 ? -26.141 4.41 16.125 1 91.44 100 MET A N 1
ATOM 810 C CA . MET A 1 100 ? -24.797 4.039 16.562 1 91.44 100 MET A CA 1
ATOM 811 C C . MET A 1 100 ? -24.188 3.025 15.594 1 91.44 100 MET A C 1
ATOM 813 O O . MET A 1 100 ? -22.984 3.078 15.312 1 91.44 100 MET A O 1
ATOM 817 N N . ARG A 1 101 ? -24.938 2.201 15.07 1 90.12 101 ARG A N 1
ATOM 818 C CA . ARG A 1 101 ? -24.484 1.219 14.086 1 90.12 101 ARG A CA 1
ATOM 819 C C . ARG A 1 101 ? -24.094 1.895 12.781 1 90.12 101 ARG A C 1
ATOM 821 O O . ARG A 1 101 ? -23.016 1.629 12.242 1 90.12 101 ARG A O 1
ATOM 828 N N . GLU A 1 102 ? -24.844 2.805 12.344 1 85.12 102 GLU A N 1
ATOM 829 C CA . GLU A 1 102 ? -24.609 3.484 11.07 1 85.12 102 GLU A CA 1
ATOM 830 C C . GLU A 1 102 ? -23.375 4.367 11.125 1 85.12 102 GLU A C 1
ATOM 832 O O . GLU A 1 102 ? -22.688 4.551 10.117 1 85.12 102 GLU A O 1
ATOM 837 N N . THR A 1 103 ? -23.094 4.82 12.305 1 88.69 103 THR A N 1
ATOM 838 C CA . THR A 1 103 ? -22 5.77 12.43 1 88.69 103 THR A CA 1
ATOM 839 C C . THR A 1 103 ? -20.719 5.059 12.859 1 88.69 103 THR A C 1
ATOM 841 O O . THR A 1 103 ? -19.641 5.668 12.891 1 88.69 103 THR A O 1
ATOM 844 N N . GLY A 1 104 ? -20.891 3.82 13.211 1 92.06 104 GLY A N 1
ATOM 845 C CA . GLY A 1 104 ? -19.703 3.047 13.562 1 92.06 104 GLY A CA 1
ATOM 846 C C . GLY A 1 104 ? -19.328 3.182 15.023 1 92.06 104 GLY A C 1
ATOM 847 O O . GLY A 1 104 ? -18.219 2.805 15.414 1 92.06 104 GLY A O 1
ATOM 848 N N . VAL A 1 105 ? -20.234 3.699 15.828 1 94.94 105 VAL A N 1
ATOM 849 C CA . VAL A 1 105 ? -20.016 3.779 17.266 1 94.94 105 VAL A CA 1
ATOM 850 C C . VAL A 1 105 ? -20.094 2.383 17.875 1 94.94 105 VAL A C 1
ATOM 852 O O . VAL A 1 105 ? -19.391 2.086 18.859 1 94.94 105 VAL A O 1
ATOM 855 N N . ILE A 1 106 ? -21.016 1.616 17.344 1 95.38 106 ILE A N 1
ATOM 856 C CA . ILE A 1 106 ? -21.016 0.183 17.625 1 95.38 106 ILE A CA 1
ATOM 857 C C . ILE A 1 106 ? -20.734 -0.589 16.328 1 95.38 106 ILE A C 1
ATOM 859 O O . ILE A 1 106 ? -21.109 -0.146 15.242 1 95.38 106 ILE A O 1
ATOM 863 N N . ILE A 1 107 ? -20.062 -1.66 16.453 1 95 107 ILE A N 1
ATOM 864 C CA . ILE A 1 107 ? -19.609 -2.418 15.289 1 95 107 ILE A CA 1
ATOM 865 C C . ILE A 1 107 ? -19.875 -3.906 15.508 1 95 107 ILE A C 1
ATOM 867 O O . ILE A 1 107 ? -20.062 -4.348 16.641 1 95 107 ILE A O 1
ATOM 871 N N . PRO A 1 108 ? -19.875 -4.664 14.422 1 93.94 108 PRO A N 1
ATOM 872 C CA . PRO A 1 108 ? -20 -6.113 14.602 1 93.94 108 PRO A CA 1
ATOM 873 C C . PRO A 1 108 ? -18.875 -6.691 15.461 1 93.94 108 PRO A C 1
ATOM 875 O O . PRO A 1 108 ? -17.719 -6.258 15.352 1 93.94 108 PRO A O 1
ATOM 878 N N . LYS A 1 109 ? -19.203 -7.652 16.25 1 94.38 109 LYS A N 1
ATOM 879 C CA . LYS A 1 109 ? -18.266 -8.258 17.188 1 94.38 109 LYS A CA 1
ATOM 880 C C . LYS A 1 109 ? -17.094 -8.891 16.438 1 94.38 109 LYS A C 1
ATOM 882 O O . LYS A 1 109 ? -15.969 -8.922 16.953 1 94.38 109 LYS A O 1
ATOM 887 N N . ASN A 1 110 ? -17.328 -9.312 15.219 1 93 110 ASN A N 1
ATOM 888 C CA . ASN A 1 110 ? -16.297 -10.031 14.477 1 93 110 ASN A CA 1
ATOM 889 C C . ASN A 1 110 ? -15.492 -9.086 13.594 1 93 110 ASN A C 1
ATOM 891 O O . ASN A 1 110 ? -14.641 -9.531 12.82 1 93 110 ASN A O 1
ATOM 895 N N . LEU A 1 111 ? -15.703 -7.797 13.727 1 95.06 111 LEU A N 1
ATOM 896 C CA . LEU A 1 111 ? -14.898 -6.832 12.984 1 95.06 111 LEU A CA 1
ATOM 897 C C . LEU A 1 111 ? -13.641 -6.465 13.758 1 95.06 111 LEU A C 1
ATOM 899 O O . LEU A 1 111 ? -13.711 -6.062 14.922 1 95.06 111 LEU A O 1
ATOM 903 N N . ASP A 1 112 ? -12.523 -6.676 13.148 1 95 112 ASP A N 1
ATOM 904 C CA . ASP A 1 112 ? -11.266 -6.152 13.672 1 95 112 ASP A CA 1
ATOM 905 C C . ASP A 1 112 ? -11.016 -4.734 13.172 1 95 112 ASP A C 1
ATOM 907 O O . ASP A 1 112 ? -10.633 -4.539 12.016 1 95 112 ASP A O 1
ATOM 911 N N . GLU A 1 113 ? -11.094 -3.785 14.023 1 96.25 113 GLU A N 1
ATOM 912 C CA . GLU A 1 113 ? -11.016 -2.385 13.617 1 96.25 113 GLU A CA 1
ATOM 913 C C . GLU A 1 113 ? -9.594 -2.004 13.211 1 96.25 113 GLU A C 1
ATOM 915 O O . GLU A 1 113 ? -9.391 -1.053 12.461 1 96.25 113 GLU A O 1
ATOM 920 N N . LEU A 1 114 ? -8.656 -2.719 13.789 1 95.88 114 LEU A N 1
ATOM 921 C CA . LEU A 1 114 ? -7.285 -2.457 13.367 1 95.88 114 LEU A CA 1
ATOM 922 C C . LEU A 1 114 ? -7.082 -2.848 11.906 1 95.88 114 LEU A C 1
ATOM 924 O O . LEU A 1 114 ? -6.414 -2.131 11.156 1 95.88 114 LEU A O 1
ATOM 928 N N . ASP A 1 115 ? -7.645 -3.98 11.469 1 94.75 115 ASP A N 1
ATOM 929 C CA . ASP A 1 115 ? -7.594 -4.391 10.07 1 94.75 115 ASP A CA 1
ATOM 930 C C . ASP A 1 115 ? -8.312 -3.379 9.18 1 94.75 115 ASP A C 1
ATOM 932 O O . ASP A 1 115 ? -7.855 -3.096 8.062 1 94.75 115 ASP A O 1
ATOM 936 N N . TYR A 1 116 ? -9.414 -2.906 9.664 1 94.81 116 TYR A N 1
ATOM 937 C CA . TYR A 1 116 ? -10.148 -1.886 8.922 1 94.81 116 TYR A CA 1
ATOM 938 C C . TYR A 1 116 ? -9.297 -0.636 8.727 1 94.81 116 TYR A C 1
ATOM 940 O O . TYR A 1 116 ? -9.195 -0.108 7.617 1 94.81 116 TYR A O 1
ATOM 948 N N . LEU A 1 117 ? -8.656 -0.179 9.812 1 95.56 117 LEU A N 1
ATOM 949 C CA . LEU A 1 117 ? -7.781 0.984 9.734 1 95.56 117 LEU A CA 1
ATOM 950 C C . LEU A 1 117 ? -6.621 0.729 8.781 1 95.56 117 LEU A C 1
ATOM 952 O O . LEU A 1 117 ? -6.273 1.595 7.977 1 95.56 117 LEU A O 1
ATOM 956 N N . LYS A 1 118 ? -6.031 -0.432 8.875 1 93.56 118 LYS A N 1
ATOM 957 C CA . LYS A 1 118 ? -4.957 -0.832 7.973 1 93.56 118 LYS A CA 1
ATOM 958 C C . LYS A 1 118 ? -5.398 -0.739 6.516 1 93.56 118 LYS A C 1
ATOM 960 O O . LYS A 1 118 ? -4.668 -0.22 5.672 1 93.56 118 LYS A O 1
ATOM 965 N N . TYR A 1 119 ? -6.539 -1.231 6.27 1 92.62 119 TYR A N 1
ATOM 966 C CA . TYR A 1 119 ? -7.09 -1.211 4.918 1 92.62 119 TYR A CA 1
ATOM 967 C C . TYR A 1 119 ? -7.242 0.219 4.41 1 92.62 119 TYR A C 1
ATOM 969 O O . TYR A 1 119 ? -6.844 0.534 3.287 1 92.62 119 TYR A O 1
ATOM 977 N N . LEU A 1 120 ? -7.789 1.065 5.242 1 90.81 120 LEU A N 1
ATOM 978 C CA . LEU A 1 120 ? -7.957 2.467 4.875 1 90.81 120 LEU A CA 1
ATOM 979 C C . LEU A 1 120 ? -6.613 3.105 4.547 1 90.81 120 LEU A C 1
ATOM 981 O O . LEU A 1 120 ? -6.5 3.877 3.59 1 90.81 120 LEU A O 1
ATOM 985 N N . ARG A 1 121 ? -5.641 2.801 5.316 1 90.38 121 ARG A N 1
ATOM 986 C CA . ARG A 1 121 ? -4.312 3.355 5.09 1 90.38 121 ARG A CA 1
ATOM 987 C C . ARG A 1 121 ? -3.725 2.854 3.773 1 90.38 121 ARG A C 1
ATOM 989 O O . ARG A 1 121 ? -3.113 3.619 3.027 1 90.38 121 ARG A O 1
ATOM 996 N N . ILE A 1 122 ? -3.885 1.565 3.475 1 88.38 122 ILE A N 1
ATOM 997 C CA . ILE A 1 122 ? -3.424 0.989 2.217 1 88.38 122 ILE A CA 1
ATOM 998 C C . ILE A 1 122 ? -4.07 1.724 1.045 1 88.38 122 ILE A C 1
ATOM 1000 O O . ILE A 1 122 ? -3.391 2.09 0.082 1 88.38 122 ILE A O 1
ATOM 1004 N N . LEU A 1 123 ? -5.363 1.967 1.133 1 85.94 123 LEU A N 1
ATOM 1005 C CA . LEU A 1 123 ? -6.07 2.682 0.075 1 85.94 123 LEU A CA 1
ATOM 1006 C C . LEU A 1 123 ? -5.527 4.098 -0.081 1 85.94 123 LEU A C 1
ATOM 1008 O O . LEU A 1 123 ? -5.328 4.57 -1.203 1 85.94 123 LEU A O 1
ATOM 1012 N N . HIS A 1 124 ? -5.281 4.699 1.075 1 87.69 124 HIS A N 1
ATOM 1013 C CA . HIS A 1 124 ? -4.777 6.066 1.039 1 87.69 124 HIS A CA 1
ATOM 1014 C C . HIS A 1 124 ? -3.398 6.129 0.394 1 87.69 124 HIS A C 1
ATOM 1016 O O . HIS A 1 124 ? -3.16 6.949 -0.496 1 87.69 124 HIS A O 1
ATOM 1022 N N . LEU A 1 125 ? -2.535 5.289 0.766 1 85.5 125 LEU A N 1
ATOM 1023 C CA . LEU A 1 125 ? -1.187 5.254 0.21 1 85.5 125 LEU A CA 1
ATOM 1024 C C . LEU A 1 125 ? -1.218 4.883 -1.269 1 85.5 125 LEU A C 1
ATOM 1026 O O . LEU A 1 125 ? -0.491 5.465 -2.076 1 85.5 125 LEU A O 1
ATOM 1030 N N . GLY A 1 126 ? -2.057 3.885 -1.565 1 81.31 126 GLY A N 1
ATOM 1031 C CA . GLY A 1 126 ? -2.232 3.527 -2.965 1 81.31 126 GLY A CA 1
ATOM 1032 C C . GLY A 1 126 ? -2.676 4.695 -3.826 1 81.31 126 GLY A C 1
ATOM 1033 O O . GLY A 1 126 ? -2.158 4.891 -4.926 1 81.31 126 GLY A O 1
ATOM 1034 N N . ASN A 1 127 ? -3.539 5.453 -3.334 1 80.69 127 ASN A N 1
ATOM 1035 C CA . ASN A 1 127 ? -4.035 6.625 -4.051 1 80.69 127 ASN A CA 1
ATOM 1036 C C . ASN A 1 127 ? -2.939 7.672 -4.238 1 80.69 127 ASN A C 1
ATOM 1038 O O . ASN A 1 127 ? -2.84 8.289 -5.297 1 80.69 127 ASN A O 1
ATOM 1042 N N . MET A 1 128 ? -2.176 7.852 -3.24 1 82.69 128 MET A N 1
ATOM 1043 C CA . MET A 1 128 ? -1.077 8.812 -3.334 1 82.69 128 MET A CA 1
ATOM 1044 C C . MET A 1 128 ? -0.071 8.383 -4.398 1 82.69 128 MET A C 1
ATOM 1046 O O . MET A 1 128 ? 0.431 9.211 -5.156 1 82.69 128 MET A O 1
ATOM 1050 N N . LEU A 1 129 ? 0.158 7.141 -4.465 1 78.38 129 LEU A N 1
ATOM 1051 C CA . LEU A 1 129 ? 1.097 6.617 -5.453 1 78.38 129 LEU A CA 1
ATOM 1052 C C . LEU A 1 129 ? 0.489 6.652 -6.852 1 78.38 129 LEU A C 1
ATOM 1054 O O . LEU A 1 129 ? 1.162 7.016 -7.816 1 78.38 129 LEU A O 1
ATOM 1058 N N . ALA A 1 130 ? -0.802 6.367 -6.934 1 74.44 130 ALA A N 1
ATOM 1059 C CA . ALA A 1 130 ? -1.491 6.273 -8.219 1 74.44 130 ALA A CA 1
ATOM 1060 C C . ALA A 1 130 ? -1.649 7.652 -8.859 1 74.44 130 ALA A C 1
ATOM 1062 O O . ALA A 1 130 ? -1.679 7.773 -10.086 1 74.44 130 ALA A O 1
ATOM 1063 N N . ASN A 1 131 ? -1.741 8.648 -8.047 1 77.25 131 ASN A N 1
ATOM 1064 C CA . ASN A 1 131 ? -1.993 9.984 -8.578 1 77.25 131 ASN A CA 1
ATOM 1065 C C . ASN A 1 131 ? -0.693 10.703 -8.922 1 77.25 131 ASN A C 1
ATOM 1067 O O . ASN A 1 131 ? -0.715 11.852 -9.383 1 77.25 131 ASN A O 1
ATOM 1071 N N . SER A 1 132 ? 0.433 10.086 -8.836 1 81.69 132 SER A N 1
ATOM 1072 C CA . SER A 1 132 ? 1.743 10.602 -9.219 1 81.69 132 SER A CA 1
ATOM 1073 C C . SER A 1 132 ? 1.967 12.008 -8.664 1 81.69 132 SER A C 1
ATOM 1075 O O . SER A 1 132 ? 2.348 12.914 -9.398 1 81.69 132 SER A O 1
ATOM 1077 N N . ARG A 1 133 ? 1.661 12.219 -7.461 1 88.44 133 ARG A N 1
ATOM 1078 C CA . ARG A 1 133 ? 1.938 13.484 -6.793 1 88.44 133 ARG A CA 1
ATOM 1079 C C . ARG A 1 133 ? 3.283 13.445 -6.082 1 88.44 133 ARG A C 1
ATOM 1081 O O . ARG A 1 133 ? 3.609 12.469 -5.406 1 88.44 133 ARG A O 1
ATOM 1088 N N . VAL A 1 134 ? 4.062 14.469 -6.309 1 94 134 VAL A N 1
ATOM 1089 C CA . VAL A 1 134 ? 5.363 14.547 -5.652 1 94 134 VAL A CA 1
ATOM 1090 C C . VAL A 1 134 ? 5.477 15.867 -4.891 1 94 134 VAL A C 1
ATOM 1092 O O . VAL A 1 134 ? 5.152 16.938 -5.43 1 94 134 VAL A O 1
ATOM 1095 N N . GLY A 1 135 ? 5.805 15.758 -3.631 1 96.19 135 GLY A N 1
ATOM 1096 C CA . GLY A 1 135 ? 6.008 16.922 -2.783 1 96.19 135 GLY A CA 1
ATOM 1097 C C . GLY A 1 135 ? 7.465 17.172 -2.451 1 96.19 135 GLY A C 1
ATOM 1098 O O . GLY A 1 135 ? 8.141 16.312 -1.889 1 96.19 135 GLY A O 1
ATOM 1099 N N . LEU A 1 136 ? 7.93 18.375 -2.793 1 98.12 136 LEU A N 1
ATOM 1100 C CA . LEU A 1 136 ? 9.32 18.75 -2.57 1 98.12 136 LEU A CA 1
ATOM 1101 C C . LEU A 1 136 ? 9.422 19.984 -1.672 1 98.12 136 LEU A C 1
ATOM 1103 O O . LEU A 1 136 ? 8.719 20.969 -1.893 1 98.12 136 LEU A O 1
ATOM 1107 N N . THR A 1 137 ? 10.148 19.797 -0.654 1 98.5 137 THR A N 1
ATOM 1108 C CA . THR A 1 137 ? 10.602 20.984 0.08 1 98.5 137 THR A CA 1
ATOM 1109 C C . THR A 1 137 ? 12.023 21.359 -0.333 1 98.5 137 THR A C 1
ATOM 1111 O O . THR A 1 137 ? 12.945 20.547 -0.209 1 98.5 137 THR A O 1
ATOM 1114 N N . LEU A 1 138 ? 12.156 22.547 -0.817 1 98.69 138 LEU A N 1
ATOM 1115 C CA . LEU A 1 138 ? 13.461 22.984 -1.304 1 98.69 138 LEU A CA 1
ATOM 1116 C C . LEU A 1 138 ? 14.141 23.906 -0.298 1 98.69 138 LEU A C 1
ATOM 1118 O O . LEU A 1 138 ? 13.641 25 -0.025 1 98.69 138 LEU A O 1
ATOM 1122 N N . VAL A 1 139 ? 15.234 23.406 0.223 1 97.75 139 VAL A N 1
ATOM 1123 C CA . VAL A 1 139 ? 16.109 24.312 0.971 1 97.75 139 VAL A CA 1
ATOM 1124 C C . VAL A 1 139 ? 16.859 25.219 0.004 1 97.75 139 VAL A C 1
ATOM 1126 O O . VAL A 1 139 ? 17.953 24.875 -0.46 1 97.75 139 VAL A O 1
ATOM 1129 N N . MET A 1 140 ? 16.328 26.359 -0.184 1 97.81 140 MET A N 1
ATOM 1130 C CA . MET A 1 140 ? 16.906 27.25 -1.193 1 97.81 140 MET A CA 1
ATOM 1131 C C . MET A 1 140 ? 18.312 27.672 -0.814 1 97.81 140 MET A C 1
ATOM 1133 O O . MET A 1 140 ? 19.156 27.875 -1.688 1 97.81 140 MET A O 1
ATOM 1137 N N . THR A 1 141 ? 18.5 27.844 0.402 1 96.56 141 THR A N 1
ATOM 1138 C CA . THR A 1 141 ? 19.781 28.094 1.06 1 96.56 141 THR A CA 1
ATOM 1139 C C . THR A 1 141 ? 19.688 27.812 2.557 1 96.56 141 THR A C 1
ATOM 1141 O O . THR A 1 141 ? 18.609 27.953 3.15 1 96.56 141 THR A O 1
ATOM 1144 N N . TYR A 1 142 ? 20.812 27.453 3.123 1 94.5 142 TYR A N 1
ATOM 1145 C CA . TYR A 1 142 ? 20.828 27.297 4.574 1 94.5 142 TYR A CA 1
ATOM 1146 C C . TYR A 1 142 ? 21.031 28.641 5.262 1 94.5 142 TYR A C 1
ATOM 1148 O O . TYR A 1 142 ? 20.797 28.766 6.469 1 94.5 142 TYR A O 1
ATOM 1156 N N . SER A 1 143 ? 21.453 29.609 4.508 1 93.44 143 SER A N 1
ATOM 1157 C CA . SER A 1 143 ? 21.719 30.922 5.074 1 93.44 143 SER A CA 1
ATOM 1158 C C . SER A 1 143 ? 20.422 31.625 5.461 1 93.44 143 SER A C 1
ATOM 1160 O O . SER A 1 143 ? 19.375 31.391 4.844 1 93.44 143 SER A O 1
ATOM 1162 N N . CYS A 1 144 ? 20.547 32.406 6.492 1 93.81 144 CYS A N 1
ATOM 1163 C CA . CYS A 1 144 ? 19.422 33.25 6.945 1 93.81 144 CYS A CA 1
ATOM 1164 C C . CYS A 1 144 ? 19.891 34.625 7.383 1 93.81 144 CYS A C 1
ATOM 1166 O O . CYS A 1 144 ? 21 34.75 7.895 1 93.81 144 CYS A O 1
ATOM 1168 N N . ASN A 1 145 ? 19.094 35.594 7.125 1 93.75 145 ASN A N 1
ATOM 1169 C CA . ASN A 1 145 ? 19.438 36.969 7.512 1 93.75 145 ASN A CA 1
ATOM 1170 C C . ASN A 1 145 ? 19.047 37.25 8.961 1 93.75 145 ASN A C 1
ATOM 1172 O O . ASN A 1 145 ? 19.266 38.344 9.453 1 93.75 145 ASN A O 1
ATOM 1176 N N . LEU A 1 146 ? 18.469 36.281 9.672 1 93.56 146 LEU A N 1
ATOM 1177 C CA . LEU A 1 146 ? 18.141 36.406 11.086 1 93.56 146 LEU A CA 1
ATOM 1178 C C . LEU A 1 146 ? 19.016 35.469 11.938 1 93.56 146 LEU A C 1
ATOM 1180 O O . LEU A 1 146 ? 19.641 34.562 11.406 1 93.56 146 LEU A O 1
ATOM 1184 N N . ALA A 1 147 ? 19.125 35.781 13.164 1 88.12 147 ALA A N 1
ATOM 1185 C CA . ALA A 1 147 ? 19.891 35 14.133 1 88.12 147 ALA A CA 1
ATOM 1186 C C . ALA A 1 147 ? 19.016 34.562 15.305 1 88.12 147 ALA A C 1
ATOM 1188 O O . ALA A 1 147 ? 19.391 34.75 16.469 1 88.12 147 ALA A O 1
ATOM 1189 N N . CYS A 1 148 ? 17.906 33.969 15 1 84.38 148 CYS A N 1
ATOM 1190 C CA . CYS A 1 148 ? 16.969 33.562 16.031 1 84.38 148 CYS A CA 1
ATOM 1191 C C . CYS A 1 148 ? 17.609 32.531 16.953 1 84.38 148 CYS A C 1
ATOM 1193 O O . CYS A 1 148 ? 18.125 31.5 16.484 1 84.38 148 CYS A O 1
ATOM 1195 N N . PRO A 1 149 ? 17.469 32.656 18.203 1 77.69 149 PRO A N 1
ATOM 1196 C CA . PRO A 1 149 ? 18.156 31.766 19.141 1 77.69 149 PRO A CA 1
ATOM 1197 C C . PRO A 1 149 ? 17.562 30.359 19.172 1 77.69 149 PRO A C 1
ATOM 1199 O O . PRO A 1 149 ? 18.25 29.391 19.516 1 77.69 149 PRO A O 1
ATOM 1202 N N . TYR A 1 150 ? 16.375 30.156 18.828 1 74.44 150 TYR A N 1
ATOM 1203 C CA . TYR A 1 150 ? 15.688 28.875 18.969 1 74.44 150 TYR A CA 1
ATOM 1204 C C . TYR A 1 150 ? 15.68 28.109 17.641 1 74.44 150 TYR A C 1
ATOM 1206 O O . TYR A 1 150 ? 15.102 27.031 17.547 1 74.44 150 TYR A O 1
ATOM 1214 N N . CYS A 1 151 ? 16.25 28.641 16.672 1 77 151 CYS A N 1
ATOM 1215 C CA . CYS A 1 151 ? 16.156 28.047 15.344 1 77 151 CYS A CA 1
ATOM 1216 C C . CYS A 1 151 ? 16.797 26.656 15.32 1 77 151 CYS A C 1
ATOM 1218 O O . CYS A 1 151 ? 17.969 26.5 15.703 1 77 151 CYS A O 1
ATOM 1220 N N . TYR A 1 152 ? 16.031 25.703 14.812 1 67.38 152 TYR A N 1
ATOM 1221 C CA . TYR A 1 152 ? 16.516 24.328 14.836 1 67.38 152 TYR A CA 1
ATOM 1222 C C . TYR A 1 152 ? 17.625 24.109 13.82 1 67.38 152 TYR A C 1
ATOM 1224 O O . TYR A 1 152 ? 18.359 23.125 13.883 1 67.38 152 TYR A O 1
ATOM 1232 N N . GLU A 1 153 ? 17.719 24.984 12.867 1 72.31 153 GLU A N 1
ATOM 1233 C CA . GLU A 1 153 ? 18.797 24.844 11.891 1 72.31 153 GLU A CA 1
ATOM 1234 C C . GLU A 1 153 ? 20.156 25.188 12.523 1 72.31 153 GLU A C 1
ATOM 1236 O O . GLU A 1 153 ? 21.188 24.672 12.094 1 72.31 153 GLU A O 1
ATOM 1241 N N . GLY A 1 154 ? 20.062 26.062 13.609 1 64.44 154 GLY A N 1
ATOM 1242 C CA . GLY A 1 154 ? 21.25 26.328 14.406 1 64.44 154 GLY A CA 1
ATOM 1243 C C . GLY A 1 154 ? 22.484 26.562 13.57 1 64.44 154 GLY A C 1
ATOM 1244 O O . GLY A 1 154 ? 22.484 27.406 12.672 1 64.44 154 GLY A O 1
ATOM 1245 N N . ASP A 1 155 ? 23.422 25.641 13.805 1 65.56 155 ASP A N 1
ATOM 1246 C CA . ASP A 1 155 ? 24.734 25.766 13.172 1 65.56 155 ASP A CA 1
ATOM 1247 C C . ASP A 1 155 ? 24.656 25.406 11.688 1 65.56 155 ASP A C 1
ATOM 1249 O O . ASP A 1 155 ? 25.578 25.719 10.93 1 65.56 155 ASP A O 1
ATOM 1253 N N . ARG A 1 156 ? 23.531 24.953 11.273 1 66.81 156 ARG A N 1
ATOM 1254 C CA . ARG A 1 156 ? 23.391 24.562 9.875 1 66.81 156 ARG A CA 1
ATOM 1255 C C . ARG A 1 156 ? 23.344 25.766 8.953 1 66.81 156 ARG A C 1
ATOM 1257 O O . ARG A 1 156 ? 23.641 25.672 7.762 1 66.81 156 ARG A O 1
ATOM 1264 N N . LYS A 1 157 ? 23.031 26.812 9.539 1 72.12 157 LYS A N 1
ATOM 1265 C CA . LYS A 1 157 ? 22.922 28.047 8.758 1 72.12 157 LYS A CA 1
ATOM 1266 C C . LYS A 1 157 ? 24.281 28.422 8.164 1 72.12 157 LYS A C 1
ATOM 1268 O O . LYS A 1 157 ? 24.328 29.109 7.137 1 72.12 157 LYS A O 1
ATOM 1273 N N . THR A 1 158 ? 25.25 27.922 8.812 1 72.25 158 THR A N 1
ATOM 1274 C CA . THR A 1 158 ? 26.594 28.266 8.367 1 72.25 158 THR A CA 1
ATOM 1275 C C . THR A 1 158 ? 26.984 27.438 7.137 1 72.25 158 THR A C 1
ATOM 1277 O O . THR A 1 158 ? 27.938 27.781 6.438 1 72.25 158 THR A O 1
ATOM 1280 N N . LYS A 1 159 ? 26.219 26.438 6.914 1 74.31 159 LYS A N 1
ATOM 1281 C CA . LYS A 1 159 ? 26.5 25.609 5.742 1 74.31 159 LYS A CA 1
ATOM 1282 C C . LYS A 1 159 ? 26.328 26.406 4.453 1 74.31 159 LYS A C 1
ATOM 1284 O O . LYS A 1 159 ? 27.031 26.156 3.469 1 74.31 159 LYS A O 1
ATOM 1289 N N . GLY A 1 160 ? 25.438 27.359 4.512 1 81.81 160 GLY A N 1
ATOM 1290 C CA . GLY A 1 160 ? 25.172 28.172 3.342 1 81.81 160 GLY A CA 1
ATOM 1291 C C . GLY A 1 160 ? 24.688 27.375 2.148 1 81.81 160 GLY A C 1
ATOM 1292 O O . GLY A 1 160 ? 23.766 26.562 2.273 1 81.81 160 GLY A O 1
ATOM 1293 N N . GLY A 1 161 ? 25.219 27.625 0.999 1 91.38 161 GLY A N 1
ATOM 1294 C CA . GLY A 1 161 ? 24.844 26.938 -0.228 1 91.38 161 GLY A CA 1
ATOM 1295 C C . GLY A 1 161 ? 23.594 27.547 -0.873 1 91.38 161 GLY A C 1
ATOM 1296 O O . GLY A 1 161 ? 22.812 28.203 -0.206 1 91.38 161 GLY A O 1
ATOM 1297 N N . LEU A 1 162 ? 23.516 27.406 -2.205 1 95.44 162 LEU A N 1
ATOM 1298 C CA . LEU A 1 162 ? 22.391 27.938 -2.988 1 95.44 162 LEU A CA 1
ATOM 1299 C C . LEU A 1 162 ? 21.891 26.891 -3.984 1 95.44 162 LEU A C 1
ATOM 1301 O O . LEU A 1 162 ? 22.688 26.203 -4.617 1 95.44 162 LEU A O 1
ATOM 1305 N N . LEU A 1 163 ? 20.641 26.797 -4.035 1 97.81 163 LEU A N 1
ATOM 1306 C CA . LEU A 1 163 ? 20.078 26.094 -5.176 1 97.81 163 LEU A CA 1
ATOM 1307 C C . LEU A 1 163 ? 20.094 26.969 -6.43 1 97.81 163 LEU A C 1
ATOM 1309 O O . LEU A 1 163 ? 19.266 27.859 -6.578 1 97.81 163 LEU A O 1
ATOM 1313 N N . THR A 1 164 ? 21.016 26.672 -7.293 1 97.38 164 THR A N 1
ATOM 1314 C CA . THR A 1 164 ? 21.156 27.391 -8.555 1 97.38 164 THR A CA 1
ATOM 1315 C C . THR A 1 164 ? 20.188 26.859 -9.594 1 97.38 164 THR A C 1
ATOM 1317 O O . THR A 1 164 ? 19.625 25.781 -9.43 1 97.38 164 THR A O 1
ATOM 1320 N N . PRO A 1 165 ? 19.984 27.688 -10.633 1 97.75 165 PRO A N 1
ATOM 1321 C CA . PRO A 1 165 ? 19.094 27.219 -11.703 1 97.75 165 PRO A CA 1
ATOM 1322 C C . PRO A 1 165 ? 19.484 25.828 -12.211 1 97.75 165 PRO A C 1
ATOM 1324 O O . PRO A 1 165 ? 18.609 24.984 -12.445 1 97.75 165 PRO A O 1
ATOM 1327 N N . LYS A 1 166 ? 20.781 25.562 -12.312 1 96.75 166 LYS A N 1
ATOM 1328 C CA . LYS A 1 166 ? 21.25 24.266 -12.773 1 96.75 166 LYS A CA 1
ATOM 1329 C C . LYS A 1 166 ? 20.812 23.156 -11.82 1 96.75 166 LYS A C 1
ATOM 1331 O O . LYS A 1 166 ? 20.344 22.094 -12.266 1 96.75 166 LYS A O 1
ATOM 1336 N N . LYS A 1 167 ? 20.984 23.344 -10.594 1 97.56 167 LYS A N 1
ATOM 1337 C CA . LYS A 1 167 ? 20.578 22.375 -9.586 1 97.56 167 LYS A CA 1
ATOM 1338 C C . LYS A 1 167 ? 19.062 22.203 -9.539 1 97.56 167 LYS A C 1
ATOM 1340 O O . LYS A 1 167 ? 18.562 21.094 -9.406 1 97.56 167 LYS A O 1
ATOM 1345 N N . ILE A 1 168 ? 18.344 23.297 -9.688 1 98.44 168 ILE A N 1
ATOM 1346 C CA . ILE A 1 168 ? 16.891 23.266 -9.695 1 98.44 168 ILE A CA 1
ATOM 1347 C C . ILE A 1 168 ? 16.391 22.438 -10.875 1 98.44 168 ILE A C 1
ATOM 1349 O O . ILE A 1 168 ? 15.445 21.656 -10.734 1 98.44 168 ILE A O 1
ATOM 1353 N N . ASP A 1 169 ? 17.062 22.578 -11.992 1 97.81 169 ASP A N 1
ATOM 1354 C CA . ASP A 1 169 ? 16.688 21.781 -13.164 1 97.81 169 ASP A CA 1
ATOM 1355 C C . ASP A 1 169 ? 16.812 20.297 -12.875 1 97.81 169 ASP A C 1
ATOM 1357 O O . ASP A 1 169 ? 15.961 19.5 -13.297 1 97.81 169 ASP A O 1
ATOM 1361 N N . LYS A 1 170 ? 17.859 19.938 -12.18 1 97.56 170 LYS A N 1
ATOM 1362 C CA . LYS A 1 170 ? 18.031 18.547 -11.805 1 97.56 170 LYS A CA 1
ATOM 1363 C C . LYS A 1 170 ? 16.906 18.078 -10.898 1 97.56 170 LYS A C 1
ATOM 1365 O O . LYS A 1 170 ? 16.359 16.984 -11.086 1 97.56 170 LYS A O 1
ATOM 1370 N N . ILE A 1 171 ? 16.531 18.875 -9.969 1 98.38 171 ILE A N 1
ATOM 1371 C CA . ILE A 1 171 ? 15.469 18.562 -9.016 1 98.38 171 ILE A CA 1
ATOM 1372 C C . ILE A 1 171 ? 14.133 18.438 -9.758 1 98.38 171 ILE A C 1
ATOM 1374 O O . ILE A 1 171 ? 13.367 17.5 -9.508 1 98.38 171 ILE A O 1
ATOM 1378 N N . LEU A 1 172 ? 13.875 19.344 -10.695 1 98.06 172 LEU A N 1
ATOM 1379 C CA . LEU A 1 172 ? 12.609 19.328 -11.43 1 98.06 172 LEU A CA 1
ATOM 1380 C C . LEU A 1 172 ? 12.555 18.141 -12.391 1 98.06 172 LEU A C 1
ATOM 1382 O O . LEU A 1 172 ? 11.477 17.594 -12.641 1 98.06 172 LEU A O 1
ATOM 1386 N N . THR A 1 173 ? 13.703 17.75 -12.914 1 96.56 173 THR A N 1
ATOM 1387 C CA . THR A 1 173 ? 13.75 16.531 -13.711 1 96.56 173 THR A CA 1
ATOM 1388 C C . THR A 1 173 ? 13.43 15.305 -12.859 1 96.56 173 THR A C 1
ATOM 1390 O O . THR A 1 173 ? 12.695 14.414 -13.289 1 96.56 173 THR A O 1
ATOM 1393 N N . PHE A 1 174 ? 13.969 15.305 -11.695 1 95.81 174 PHE A N 1
ATOM 1394 C CA . PHE A 1 174 ? 13.641 14.258 -10.734 1 95.81 174 PHE A CA 1
ATOM 1395 C C . PHE A 1 174 ? 12.133 14.211 -10.492 1 95.81 174 PHE A C 1
ATOM 1397 O O . PHE A 1 174 ? 11.539 13.125 -10.492 1 95.81 174 PHE A O 1
ATOM 1404 N N . ALA A 1 175 ? 11.531 15.367 -10.305 1 96.12 175 ALA A N 1
ATOM 1405 C CA . ALA A 1 175 ? 10.086 15.445 -10.086 1 96.12 175 ALA A CA 1
ATOM 1406 C C . ALA A 1 175 ? 9.32 14.922 -11.297 1 96.12 175 ALA A C 1
ATOM 1408 O O . ALA A 1 175 ? 8.359 14.164 -11.148 1 96.12 175 ALA A O 1
ATOM 1409 N N . LYS A 1 176 ? 9.758 15.273 -12.461 1 94 176 LYS A N 1
ATOM 1410 C CA . LYS A 1 176 ? 9.133 14.859 -13.711 1 94 176 LYS A CA 1
ATOM 1411 C C . LYS A 1 176 ? 9.164 13.344 -13.875 1 94 176 LYS A C 1
ATOM 1413 O O . LYS A 1 176 ? 8.219 12.75 -14.398 1 94 176 LYS A O 1
ATOM 1418 N N . ASN A 1 177 ? 10.172 12.766 -13.367 1 89.25 177 ASN A N 1
ATOM 1419 C CA . ASN A 1 177 ? 10.391 11.336 -13.531 1 89.25 177 ASN A CA 1
ATOM 1420 C C . ASN A 1 177 ? 9.445 10.516 -12.648 1 89.25 177 ASN A C 1
ATOM 1422 O O . ASN A 1 177 ? 9.438 9.281 -12.727 1 89.25 177 ASN A O 1
ATOM 1426 N N . HIS A 1 178 ? 8.664 11.102 -11.859 1 85.62 178 HIS A N 1
ATOM 1427 C CA . HIS A 1 178 ? 7.676 10.398 -11.055 1 85.62 178 HIS A CA 1
ATOM 1428 C C . HIS A 1 178 ? 6.426 10.086 -11.867 1 85.62 178 HIS A C 1
ATOM 1430 O O . HIS A 1 178 ? 5.395 9.711 -11.305 1 85.62 178 HIS A O 1
ATOM 1436 N N . GLU A 1 179 ? 6.48 10.188 -13.133 1 77.75 179 GLU A N 1
ATOM 1437 C CA . GLU A 1 179 ? 5.387 9.828 -14.031 1 77.75 179 GLU A CA 1
ATOM 1438 C C . GLU A 1 179 ? 5.051 8.344 -13.922 1 77.75 179 GLU A C 1
ATOM 1440 O O . GLU A 1 179 ? 5.938 7.512 -13.727 1 77.75 179 GLU A O 1
ATOM 1445 N N . GLN A 1 180 ? 3.736 8.055 -13.766 1 67.62 180 GLN A N 1
ATOM 1446 C CA . GLN A 1 180 ? 3.258 6.676 -13.703 1 67.62 180 GLN A CA 1
ATOM 1447 C C . GLN A 1 180 ? 2.275 6.383 -14.828 1 67.62 180 GLN A C 1
ATOM 1449 O O . GLN A 1 180 ? 1.274 7.082 -14.992 1 67.62 180 GLN A O 1
ATOM 1454 N N . ASN A 1 181 ? 2.309 5.219 -15.398 1 61.06 181 ASN A N 1
ATOM 1455 C CA . ASN A 1 181 ? 1.366 4.688 -16.375 1 61.06 181 ASN A CA 1
ATOM 1456 C C . ASN A 1 181 ? 0.806 5.785 -17.266 1 61.06 181 ASN A C 1
ATOM 1458 O O . ASN A 1 181 ? -0.41 5.906 -17.422 1 61.06 181 ASN A O 1
ATOM 1462 N N . ASP A 1 182 ? 1.549 6.645 -17.719 1 68.81 182 ASP A N 1
ATOM 1463 C CA . ASP A 1 182 ? 1.154 7.652 -18.688 1 68.81 182 ASP A CA 1
ATOM 1464 C C . ASP A 1 182 ? 0.607 8.906 -18 1 68.81 182 ASP A C 1
ATOM 1466 O O . ASP A 1 182 ? -0.013 9.75 -18.641 1 68.81 182 ASP A O 1
ATOM 1470 N N . LYS A 1 183 ? 0.65 8.906 -16.797 1 78.5 183 LYS A N 1
ATOM 1471 C CA . LYS A 1 183 ? 0.201 10.102 -16.078 1 78.5 183 LYS A CA 1
ATOM 1472 C C . LYS A 1 183 ? 1.386 10.953 -15.648 1 78.5 183 LYS A C 1
ATOM 1474 O O . LYS A 1 183 ? 2.246 10.5 -14.891 1 78.5 183 LYS A O 1
ATOM 1479 N N . LYS A 1 184 ? 1.381 12.141 -16.156 1 90.56 184 LYS A N 1
ATOM 1480 C CA . LYS A 1 184 ? 2.381 13.109 -15.703 1 90.56 184 LYS A CA 1
ATOM 1481 C C . LYS A 1 184 ? 2.16 13.492 -14.25 1 90.56 184 LYS A C 1
ATOM 1483 O O . LYS A 1 184 ? 1.035 13.438 -13.75 1 90.56 184 LYS A O 1
ATOM 1488 N N . PRO A 1 185 ? 3.168 13.875 -13.57 1 93.44 185 PRO A N 1
ATOM 1489 C CA . PRO A 1 185 ? 3.025 14.133 -12.133 1 93.44 185 PRO A CA 1
ATOM 1490 C C . PRO A 1 185 ? 2.453 15.523 -11.844 1 93.44 185 PRO A C 1
ATOM 1492 O O . PRO A 1 185 ? 2.518 16.406 -12.695 1 93.44 185 PRO A O 1
ATOM 1495 N N . ILE A 1 186 ? 1.823 15.641 -10.727 1 94.38 186 ILE A N 1
ATOM 1496 C CA . ILE A 1 186 ? 1.537 16.922 -10.086 1 94.38 186 ILE A CA 1
ATOM 1497 C C . ILE A 1 186 ? 2.643 17.266 -9.094 1 94.38 186 ILE A C 1
ATOM 1499 O O . ILE A 1 186 ? 2.963 16.453 -8.211 1 94.38 186 ILE A O 1
ATOM 1503 N N . VAL A 1 187 ? 3.248 18.438 -9.227 1 97.12 187 VAL A N 1
ATOM 1504 C CA . VAL A 1 187 ? 4.422 18.797 -8.438 1 97.12 187 VAL A CA 1
ATOM 1505 C C . VAL A 1 187 ? 4.055 19.875 -7.43 1 97.12 187 VAL A C 1
ATOM 1507 O O . VAL A 1 187 ? 3.502 20.922 -7.801 1 97.12 187 VAL A O 1
ATOM 1510 N N . SER A 1 188 ? 4.289 19.625 -6.211 1 97.31 188 SER A N 1
ATOM 1511 C CA . SER A 1 188 ? 4.137 20.625 -5.164 1 97.31 188 SER A CA 1
ATOM 1512 C C . SER A 1 188 ? 5.484 21.016 -4.559 1 97.31 188 SER A C 1
ATOM 1514 O O . SER A 1 188 ? 6.25 20.141 -4.148 1 97.31 188 SER A O 1
ATOM 1516 N N . ILE A 1 189 ? 5.746 22.281 -4.496 1 98.38 189 ILE A N 1
ATOM 1517 C CA . ILE A 1 189 ? 7.031 22.734 -3.984 1 98.38 189 ILE A CA 1
ATOM 1518 C C . ILE A 1 189 ? 6.809 23.688 -2.801 1 98.38 189 ILE A C 1
ATOM 1520 O O . ILE A 1 189 ? 6.004 24.609 -2.883 1 98.38 189 ILE A O 1
ATOM 1524 N N . SER A 1 190 ? 7.484 23.453 -1.738 1 98.44 190 SER A N 1
ATOM 1525 C CA . SER A 1 190 ? 7.586 24.391 -0.624 1 98.44 190 SER A CA 1
ATOM 1526 C C . SER A 1 190 ? 8.969 25.016 -0.559 1 98.44 190 SER A C 1
ATOM 1528 O O . SER A 1 190 ? 9.969 24.328 -0.333 1 98.44 190 SER A O 1
ATOM 1530 N N . PHE A 1 191 ? 9 26.312 -0.791 1 98.69 191 PHE A N 1
ATOM 1531 C CA . PHE A 1 191 ? 10.266 27.031 -0.643 1 98.69 191 PHE A CA 1
ATOM 1532 C C . PHE A 1 191 ? 10.609 27.234 0.83 1 98.69 191 PHE A C 1
ATOM 1534 O O . PHE A 1 191 ? 9.828 27.812 1.583 1 98.69 191 PHE A O 1
ATOM 1541 N N . TYR A 1 192 ? 11.727 26.688 1.148 1 96.25 192 TYR A N 1
ATOM 1542 C CA . TYR A 1 192 ? 12.164 26.578 2.537 1 96.25 192 TYR A CA 1
ATOM 1543 C C . TYR A 1 192 ? 13.648 26.906 2.668 1 96.25 192 TYR A C 1
ATOM 1545 O O . TYR A 1 192 ? 14.273 27.375 1.716 1 96.25 192 TYR A O 1
ATOM 1553 N N . GLY A 1 193 ? 14.164 26.641 3.92 1 93.38 193 GLY A N 1
ATOM 1554 C CA . GLY A 1 193 ? 15.562 26.906 4.215 1 93.38 193 GLY A CA 1
ATOM 1555 C C . GLY A 1 193 ? 15.758 27.828 5.402 1 93.38 193 GLY A C 1
ATOM 1556 O O . GLY A 1 193 ? 14.898 27.906 6.285 1 93.38 193 GLY A O 1
ATOM 1557 N N . GLY A 1 194 ? 17.125 28.344 5.414 1 93.12 194 GLY A N 1
ATOM 1558 C CA . GLY A 1 194 ? 17.203 29.453 6.34 1 93.12 194 GLY A CA 1
ATOM 1559 C C . GLY A 1 194 ? 16.188 30.547 6.047 1 93.12 194 GLY A C 1
ATOM 1560 O O . GLY A 1 194 ? 15.109 30.578 6.637 1 93.12 194 GLY A O 1
ATOM 1561 N N . GLU A 1 195 ? 16.562 31.328 5.062 1 95.75 195 GLU A N 1
ATOM 1562 C CA . GLU A 1 195 ? 15.586 32.25 4.461 1 95.75 195 GLU A CA 1
ATOM 1563 C C . GLU A 1 195 ? 15.531 32.062 2.945 1 95.75 195 GLU A C 1
ATOM 1565 O O . GLU A 1 195 ? 16.469 32.469 2.238 1 95.75 195 GLU A O 1
ATOM 1570 N N . PRO A 1 196 ? 14.43 31.453 2.436 1 97.44 196 PRO A N 1
ATOM 1571 C CA . PRO A 1 196 ? 14.375 31.125 1.007 1 97.44 196 PRO A CA 1
ATOM 1572 C C . PRO A 1 196 ? 14.445 32.375 0.12 1 97.44 196 PRO A C 1
ATOM 1574 O O . PRO A 1 196 ? 14.992 32.312 -0.988 1 97.44 196 PRO A O 1
ATOM 1577 N N . LEU A 1 197 ? 13.938 33.5 0.581 1 98 197 LEU A N 1
ATOM 1578 C CA . LEU A 1 197 ? 13.883 34.688 -0.249 1 98 197 LEU A CA 1
ATOM 1579 C C . LEU A 1 197 ? 15.266 35.312 -0.425 1 98 197 LEU A C 1
ATOM 1581 O O . LEU A 1 197 ? 15.469 36.156 -1.284 1 98 197 LEU A O 1
ATOM 1585 N N . LEU A 1 198 ? 16.266 34.844 0.39 1 96.69 198 LEU A N 1
ATOM 1586 C CA . LEU A 1 198 ? 17.656 35.188 0.131 1 96.69 198 LEU A CA 1
ATOM 1587 C C . LEU A 1 198 ? 18.109 34.656 -1.221 1 96.69 198 LEU A C 1
ATOM 1589 O O . LEU A 1 198 ? 19.062 35.188 -1.814 1 96.69 198 LEU A O 1
ATOM 1593 N N . ASN A 1 199 ? 17.531 33.625 -1.648 1 97.75 199 ASN A N 1
ATOM 1594 C CA . ASN A 1 199 ? 17.766 33.062 -2.98 1 97.75 199 ASN A CA 1
ATOM 1595 C C . ASN A 1 199 ? 16.562 33.312 -3.9 1 97.75 199 ASN A C 1
ATOM 1597 O O . ASN A 1 199 ? 16.062 32.375 -4.527 1 97.75 199 ASN A O 1
ATOM 1601 N N . TRP A 1 200 ? 16.188 34.562 -4.016 1 98 200 TRP A N 1
ATOM 1602 C CA . TRP A 1 200 ? 15.016 34.938 -4.812 1 98 200 TRP A CA 1
ATOM 1603 C C . TRP A 1 200 ? 15.203 34.5 -6.27 1 98 200 TRP A C 1
ATOM 1605 O O . TRP A 1 200 ? 14.25 34.094 -6.922 1 98 200 TRP A O 1
ATOM 1615 N N . LYS A 1 201 ? 16.406 34.625 -6.77 1 97.38 201 LYS A N 1
ATOM 1616 C CA . LYS A 1 201 ? 16.672 34.219 -8.141 1 97.38 201 LYS A CA 1
ATOM 1617 C C . LYS A 1 201 ? 16.297 32.75 -8.352 1 97.38 201 LYS A C 1
ATOM 1619 O O . LYS A 1 201 ? 15.68 32.406 -9.359 1 97.38 201 LYS A O 1
ATOM 1624 N N . GLY A 1 202 ? 16.703 31.938 -7.41 1 98.31 202 GLY A N 1
ATOM 1625 C CA . GLY A 1 202 ? 16.328 30.531 -7.484 1 98.31 202 GLY A CA 1
ATOM 1626 C C . GLY A 1 202 ? 14.836 30.297 -7.387 1 98.31 202 GLY A C 1
ATOM 1627 O O . GLY A 1 202 ? 14.281 29.469 -8.117 1 98.31 202 GLY A O 1
ATOM 1628 N N . CYS A 1 203 ? 14.156 30.969 -6.473 1 98.62 203 CYS A N 1
ATOM 1629 C CA . CYS A 1 203 ? 12.719 30.844 -6.309 1 98.62 203 CYS A CA 1
ATOM 1630 C C . CYS A 1 203 ? 11.984 31.219 -7.598 1 98.62 203 CYS A C 1
ATOM 1632 O O . CYS A 1 203 ? 11.148 30.469 -8.078 1 98.62 203 CYS A O 1
ATOM 1634 N N . LYS A 1 204 ? 12.375 32.375 -8.133 1 98.25 204 LYS A N 1
ATOM 1635 C CA . LYS A 1 204 ? 11.734 32.875 -9.344 1 98.25 204 LYS A CA 1
ATOM 1636 C C . LYS A 1 204 ? 11.969 31.906 -10.516 1 98.25 204 LYS A C 1
ATOM 1638 O O . LYS A 1 204 ? 11.047 31.641 -11.289 1 98.25 204 LYS A O 1
ATOM 1643 N N . TYR A 1 205 ? 13.18 31.453 -10.617 1 98.62 205 TYR A N 1
ATOM 1644 C CA . TYR A 1 205 ? 13.492 30.484 -11.664 1 98.62 205 TYR A CA 1
ATOM 1645 C C . TYR A 1 205 ? 12.625 29.25 -11.539 1 98.62 205 TYR A C 1
ATOM 1647 O O . TYR A 1 205 ? 12.094 28.75 -12.531 1 98.62 205 TYR A O 1
ATOM 1655 N N . THR A 1 206 ? 12.508 28.719 -10.336 1 98.81 206 THR A N 1
ATOM 1656 C CA . THR A 1 206 ? 11.703 27.531 -10.086 1 98.81 206 THR A CA 1
ATOM 1657 C C . THR A 1 206 ? 10.258 27.75 -10.523 1 98.81 206 THR A C 1
ATOM 1659 O O . THR A 1 206 ? 9.68 26.906 -11.211 1 98.81 206 THR A O 1
ATOM 1662 N N . LEU A 1 207 ? 9.688 28.891 -10.117 1 98.75 207 LEU A N 1
ATOM 1663 C CA . LEU A 1 207 ? 8.305 29.234 -10.461 1 98.75 207 LEU A CA 1
ATOM 1664 C C . LEU A 1 207 ? 8.117 29.281 -11.969 1 98.75 207 LEU A C 1
ATOM 1666 O O . LEU A 1 207 ? 7.18 28.703 -12.508 1 98.75 207 LEU A O 1
ATOM 1670 N N . LYS A 1 208 ? 9.031 29.969 -12.617 1 98.62 208 LYS A N 1
ATOM 1671 C CA . LYS A 1 208 ? 8.969 30.094 -14.07 1 98.62 208 LYS A CA 1
ATOM 1672 C C . LYS A 1 208 ? 9.07 28.734 -14.742 1 98.62 208 LYS A C 1
ATOM 1674 O O . LYS A 1 208 ? 8.289 28.422 -15.641 1 98.62 208 LYS A O 1
ATOM 1679 N N . ARG A 1 209 ? 9.992 27.969 -14.32 1 98.62 209 ARG A N 1
ATOM 1680 C CA . ARG A 1 209 ? 10.227 26.656 -14.93 1 98.62 209 ARG A CA 1
ATOM 1681 C C . ARG A 1 209 ? 9.031 25.734 -14.727 1 98.62 209 ARG A C 1
ATOM 1683 O O . ARG A 1 209 ? 8.664 24.984 -15.625 1 98.62 209 ARG A O 1
ATOM 1690 N N . LEU A 1 210 ? 8.461 25.719 -13.555 1 98.75 210 LEU A N 1
ATOM 1691 C CA . LEU A 1 210 ? 7.277 24.906 -13.273 1 98.75 210 LEU A CA 1
ATOM 1692 C C . LEU A 1 210 ? 6.137 25.266 -14.227 1 98.75 210 LEU A C 1
ATOM 1694 O O . LEU A 1 210 ? 5.457 24.375 -14.75 1 98.75 210 LEU A O 1
ATOM 1698 N N . LYS A 1 211 ? 5.914 26.562 -14.414 1 98.56 211 LYS A N 1
ATOM 1699 C CA . LYS A 1 211 ? 4.879 27 -15.344 1 98.56 211 LYS A CA 1
ATOM 1700 C C . LYS A 1 211 ? 5.16 26.516 -16.766 1 98.56 211 LYS A C 1
ATOM 1702 O O . LYS A 1 211 ? 4.262 26.016 -17.438 1 98.56 211 LYS A O 1
ATOM 1707 N N . GLU A 1 212 ? 6.41 26.672 -17.156 1 98.56 212 GLU A N 1
ATOM 1708 C CA . GLU A 1 212 ? 6.816 26.188 -18.469 1 98.56 212 GLU A CA 1
ATOM 1709 C C . GLU A 1 212 ? 6.582 24.688 -18.625 1 98.56 212 GLU A C 1
ATOM 1711 O O . GLU A 1 212 ? 6.07 24.234 -19.641 1 98.56 212 GLU A O 1
ATOM 1716 N N . MET A 1 213 ? 6.945 23.953 -17.609 1 98.12 213 MET A N 1
ATOM 1717 C CA . MET A 1 213 ? 6.797 22.5 -17.625 1 98.12 213 MET A CA 1
ATOM 1718 C C . MET A 1 213 ? 5.328 22.109 -17.734 1 98.12 213 MET A C 1
ATOM 1720 O O . MET A 1 213 ? 4.992 21.141 -18.438 1 98.12 213 MET A O 1
ATOM 1724 N N . LYS A 1 214 ? 4.473 22.781 -17 1 97.94 214 LYS A N 1
ATOM 1725 C CA . LYS A 1 214 ? 3.039 22.531 -17.109 1 97.94 214 LYS A CA 1
ATOM 1726 C C . LYS A 1 214 ? 2.529 22.828 -18.516 1 97.94 214 LYS A C 1
ATOM 1728 O O . LYS A 1 214 ? 1.829 22.016 -19.125 1 97.94 214 LYS A O 1
ATOM 1733 N N . ASP A 1 215 ? 2.936 24 -19.047 1 97.94 215 ASP A N 1
ATOM 1734 C CA . ASP A 1 215 ? 2.482 24.438 -20.375 1 97.94 215 ASP A CA 1
ATOM 1735 C C . ASP A 1 215 ? 2.971 23.5 -21.469 1 97.94 215 ASP A C 1
ATOM 1737 O O . ASP A 1 215 ? 2.287 23.312 -22.469 1 97.94 215 ASP A O 1
ATOM 1741 N N . GLU A 1 216 ? 4.105 22.875 -21.234 1 97.38 216 GLU A N 1
ATOM 1742 C CA . GLU A 1 216 ? 4.703 21.984 -22.219 1 97.38 216 GLU A CA 1
ATOM 1743 C C . GLU A 1 216 ? 4.246 20.547 -22.016 1 97.38 216 GLU A C 1
ATOM 1745 O O . GLU A 1 216 ? 4.645 19.641 -22.75 1 97.38 216 GLU A O 1
ATOM 1750 N N . GLY A 1 217 ? 3.568 20.281 -20.984 1 95.25 217 GLY A N 1
ATOM 1751 C CA . GLY A 1 217 ? 3.008 18.969 -20.75 1 95.25 217 GLY A CA 1
ATOM 1752 C C . GLY A 1 217 ? 3.99 18 -20.094 1 95.25 217 GLY A C 1
ATOM 1753 O O . GLY A 1 217 ? 3.811 16.797 -20.156 1 95.25 217 GLY A O 1
ATOM 1754 N N . GLU A 1 218 ? 5.027 18.562 -19.531 1 95.12 218 GLU A N 1
ATOM 1755 C CA . GLU A 1 218 ? 6 17.734 -18.828 1 95.12 218 GLU A CA 1
ATOM 1756 C C . GLU A 1 218 ? 5.473 17.297 -17.469 1 95.12 218 GLU A C 1
ATOM 1758 O O . GLU A 1 218 ? 5.863 16.25 -16.953 1 95.12 218 GLU A O 1
ATOM 1763 N N . ILE A 1 219 ? 4.609 18.109 -16.859 1 96.44 219 ILE A N 1
ATOM 1764 C CA . ILE A 1 219 ? 3.893 17.812 -15.625 1 96.44 219 ILE A CA 1
ATOM 1765 C C . ILE A 1 219 ? 2.414 18.156 -15.789 1 96.44 219 ILE A C 1
ATOM 1767 O O . ILE A 1 219 ? 2.041 18.906 -16.688 1 96.44 219 ILE A O 1
ATOM 1771 N N . ARG A 1 220 ? 1.566 17.578 -15.008 1 94.38 220 ARG A N 1
ATOM 1772 C CA . ARG A 1 220 ? 0.128 17.797 -15.102 1 94.38 220 ARG A CA 1
ATOM 1773 C C . ARG A 1 220 ? -0.258 19.125 -14.461 1 94.38 220 ARG A C 1
ATOM 1775 O O . ARG A 1 220 ? -1.11 19.859 -14.984 1 94.38 220 ARG A O 1
ATOM 1782 N N . ASP A 1 221 ? 0.303 19.438 -13.352 1 96.06 221 ASP A N 1
ATOM 1783 C CA . ASP A 1 221 ? 0.038 20.656 -12.602 1 96.06 221 ASP A CA 1
ATOM 1784 C C . ASP A 1 221 ? 1.121 20.906 -11.555 1 96.06 221 ASP A C 1
ATOM 1786 O O . ASP A 1 221 ? 1.996 20.062 -11.344 1 96.06 221 ASP A O 1
ATOM 1790 N N . TYR A 1 222 ? 1.061 22.109 -10.984 1 97.56 222 TYR A N 1
ATOM 1791 C CA . TYR A 1 222 ? 1.99 22.391 -9.898 1 97.56 222 TYR A CA 1
ATOM 1792 C C . TYR A 1 222 ? 1.369 23.359 -8.891 1 97.56 222 TYR A C 1
ATOM 1794 O O . TYR A 1 222 ? 0.375 24.031 -9.195 1 97.56 222 TYR A O 1
ATOM 1802 N N . SER A 1 223 ? 1.857 23.391 -7.707 1 97.5 223 SER A N 1
ATOM 1803 C CA . SER A 1 223 ? 1.551 24.359 -6.656 1 97.5 223 SER A CA 1
ATOM 1804 C C . SER A 1 223 ? 2.775 24.641 -5.793 1 97.5 223 SER A C 1
ATOM 1806 O O . SER A 1 223 ? 3.629 23.781 -5.609 1 97.5 223 SER A O 1
ATOM 1808 N N . THR A 1 224 ? 2.832 25.859 -5.324 1 98.44 224 THR A N 1
ATOM 1809 C CA . THR A 1 224 ? 4.016 26.219 -4.559 1 98.44 224 THR A CA 1
ATOM 1810 C C . THR A 1 224 ? 3.627 26.984 -3.293 1 98.44 224 THR A C 1
ATOM 1812 O O . THR A 1 224 ? 2.514 27.5 -3.193 1 98.44 224 THR A O 1
ATOM 1815 N N . SER A 1 225 ? 4.52 26.984 -2.303 1 98.38 225 SER A N 1
ATOM 1816 C CA . SER A 1 225 ? 4.324 27.719 -1.054 1 98.38 225 SER A CA 1
ATOM 1817 C C . SER A 1 225 ? 5.652 28.203 -0.487 1 98.38 225 SER A C 1
ATOM 1819 O O . SER A 1 225 ? 6.715 27.703 -0.869 1 98.38 225 SER A O 1
ATOM 1821 N N . PHE A 1 226 ? 5.531 29.219 0.371 1 98.38 226 PHE A N 1
ATOM 1822 C CA . PHE A 1 226 ? 6.715 29.797 1.004 1 98.38 226 PHE A CA 1
ATOM 1823 C C . PHE A 1 226 ? 6.613 29.703 2.521 1 98.38 226 PHE A C 1
ATOM 1825 O O . PHE A 1 226 ? 5.547 29.938 3.094 1 98.38 226 PHE A O 1
ATOM 1832 N N . VAL A 1 227 ? 7.68 29.328 3.125 1 97.31 227 VAL A N 1
ATOM 1833 C CA . VAL A 1 227 ? 7.926 29.578 4.539 1 97.31 227 VAL A CA 1
ATOM 1834 C C . VAL A 1 227 ? 9.055 30.594 4.688 1 97.31 227 VAL A C 1
ATOM 1836 O O . VAL A 1 227 ? 10.203 30.312 4.336 1 97.31 227 VAL A O 1
ATOM 1839 N N . THR A 1 228 ? 8.75 31.766 5.164 1 97.56 228 THR A N 1
ATOM 1840 C CA . THR A 1 228 ? 9.703 32.875 5.145 1 97.56 228 THR A CA 1
ATOM 1841 C C . THR A 1 228 ? 9.594 33.719 6.418 1 97.56 228 THR A C 1
ATOM 1843 O O . THR A 1 228 ? 8.562 33.688 7.094 1 97.56 228 THR A O 1
ATOM 1846 N N . ASN A 1 229 ? 10.703 34.375 6.766 1 95.69 229 ASN A N 1
ATOM 1847 C CA . ASN A 1 229 ? 10.641 35.312 7.895 1 95.69 229 ASN A CA 1
ATOM 1848 C C . ASN A 1 229 ? 9.938 36.594 7.512 1 95.69 229 ASN A C 1
ATOM 1850 O O . ASN A 1 229 ? 9.555 37.375 8.383 1 95.69 229 ASN A O 1
ATOM 1854 N N . GLY A 1 230 ? 9.75 36.844 6.215 1 97.44 230 GLY A N 1
ATOM 1855 C CA . GLY A 1 230 ? 8.875 37.906 5.746 1 97.44 230 GLY A CA 1
ATOM 1856 C C . GLY A 1 230 ? 9.594 39.219 5.504 1 97.44 230 GLY A C 1
ATOM 1857 O O . GLY A 1 230 ? 9.016 40.188 4.965 1 97.44 230 GLY A O 1
ATOM 1858 N N . ILE A 1 231 ? 10.867 39.312 5.812 1 96.94 231 ILE A N 1
ATOM 1859 C CA . ILE A 1 231 ? 11.625 40.562 5.789 1 96.94 231 ILE A CA 1
ATOM 1860 C C . ILE A 1 231 ? 11.867 40.969 4.34 1 96.94 231 ILE A C 1
ATOM 1862 O O . ILE A 1 231 ? 11.797 42.156 4.016 1 96.94 231 ILE A O 1
ATOM 1866 N N . LEU A 1 232 ? 12.07 40.031 3.451 1 97.56 232 LEU A N 1
ATOM 1867 C CA . LEU A 1 232 ? 12.555 40.375 2.117 1 97.56 232 LEU A CA 1
ATOM 1868 C C . LEU A 1 232 ? 11.406 40.438 1.119 1 97.56 232 LEU A C 1
ATOM 1870 O O . LEU A 1 232 ? 11.633 40.531 -0.09 1 97.56 232 LEU A O 1
ATOM 1874 N N . ILE A 1 233 ? 10.188 40.375 1.604 1 98.19 233 ILE A N 1
ATOM 1875 C CA . ILE A 1 233 ? 9.023 40.5 0.732 1 98.19 233 ILE A CA 1
ATOM 1876 C C . ILE A 1 233 ? 8.992 41.906 0.099 1 98.19 233 ILE A C 1
ATOM 1878 O O . ILE A 1 233 ? 9.227 42.906 0.776 1 98.19 233 ILE A O 1
ATOM 1882 N N . ASN A 1 234 ? 8.742 41.969 -1.177 1 97.12 234 ASN A N 1
ATOM 1883 C CA . ASN A 1 234 ? 8.641 43.219 -1.921 1 97.12 234 ASN A CA 1
ATOM 1884 C C . ASN A 1 234 ? 7.723 43.062 -3.131 1 97.12 234 ASN A C 1
ATOM 1886 O O . ASN A 1 234 ? 6.969 42.094 -3.236 1 97.12 234 ASN A O 1
ATOM 1890 N N . GLU A 1 235 ? 7.77 44.031 -3.959 1 96.44 235 GLU A N 1
ATOM 1891 C CA . GLU A 1 235 ? 6.887 44.062 -5.117 1 96.44 235 GLU A CA 1
ATOM 1892 C C . GLU A 1 235 ? 7.137 42.875 -6.043 1 96.44 235 GLU A C 1
ATOM 1894 O O . GLU A 1 235 ? 6.203 42.344 -6.668 1 96.44 235 GLU A O 1
ATOM 1899 N N . GLU A 1 236 ? 8.344 42.469 -6.105 1 97 236 GLU A N 1
ATOM 1900 C CA . GLU A 1 236 ? 8.672 41.312 -6.953 1 97 236 GLU A CA 1
ATOM 1901 C C . GLU A 1 236 ? 8.023 40.031 -6.43 1 97 236 GLU A C 1
ATOM 1903 O O . GLU A 1 236 ? 7.539 39.219 -7.211 1 97 236 GLU A O 1
ATOM 1908 N N . THR A 1 237 ? 8.086 39.906 -5.141 1 97.5 237 THR A N 1
ATOM 1909 C CA . THR A 1 237 ? 7.445 38.75 -4.52 1 97.5 237 THR A CA 1
ATOM 1910 C C . THR A 1 237 ? 5.941 38.75 -4.781 1 97.5 237 THR A C 1
ATOM 1912 O O . THR A 1 237 ? 5.355 37.719 -5.105 1 97.5 237 THR A O 1
ATOM 1915 N N . ILE A 1 238 ? 5.344 39.906 -4.68 1 97.69 238 ILE A N 1
ATOM 1916 C CA . ILE A 1 238 ? 3.91 40.094 -4.898 1 97.69 238 ILE A CA 1
ATOM 1917 C C . ILE A 1 238 ? 3.566 39.719 -6.344 1 97.69 238 ILE A C 1
ATOM 1919 O O . ILE A 1 238 ? 2.604 39 -6.598 1 97.69 238 ILE A O 1
ATOM 1923 N N . ASP A 1 239 ? 4.371 40.25 -7.215 1 97.81 239 ASP A N 1
ATOM 1924 C CA . ASP A 1 239 ? 4.164 39.969 -8.633 1 97.81 239 ASP A CA 1
ATOM 1925 C C . ASP A 1 239 ? 4.234 38.469 -8.898 1 97.81 239 ASP A C 1
ATOM 1927 O O . ASP A 1 239 ? 3.438 37.938 -9.672 1 97.81 239 ASP A O 1
ATOM 1931 N N . ALA A 1 240 ? 5.152 37.812 -8.32 1 98.06 240 ALA A N 1
ATOM 1932 C CA . ALA A 1 240 ? 5.301 36.375 -8.492 1 98.06 240 ALA A CA 1
ATOM 1933 C C . ALA A 1 240 ? 4.078 35.656 -7.961 1 98.06 240 ALA A C 1
ATOM 1935 O O . ALA A 1 240 ? 3.586 34.719 -8.602 1 98.06 240 ALA A O 1
ATOM 1936 N N . ILE A 1 241 ? 3.559 36 -6.777 1 98.19 241 ILE A N 1
ATOM 1937 C CA . ILE A 1 241 ? 2.381 35.406 -6.176 1 98.19 241 ILE A CA 1
ATOM 1938 C C . ILE A 1 241 ? 1.178 35.562 -7.102 1 98.19 241 ILE A C 1
ATOM 1940 O O . ILE A 1 241 ? 0.372 34.656 -7.258 1 98.19 241 ILE A O 1
ATOM 1944 N N . ASN A 1 242 ? 1.083 36.719 -7.75 1 97.5 242 ASN A N 1
ATOM 1945 C CA . ASN A 1 242 ? -0.045 37.031 -8.625 1 97.5 242 ASN A CA 1
ATOM 1946 C C . ASN A 1 242 ? 0.081 36.312 -9.969 1 97.5 242 ASN A C 1
ATOM 1948 O O . ASN A 1 242 ? -0.919 36.094 -10.656 1 97.5 242 ASN A O 1
ATOM 1952 N N . THR A 1 243 ? 1.314 35.938 -10.375 1 97.62 243 THR A N 1
ATOM 1953 C CA . THR A 1 243 ? 1.585 35.438 -11.711 1 97.62 243 THR A CA 1
ATOM 1954 C C . THR A 1 243 ? 1.604 33.906 -11.695 1 97.62 243 THR A C 1
ATOM 1956 O O . THR A 1 243 ? 1.093 33.25 -12.617 1 97.62 243 THR A O 1
ATOM 1959 N N . TYR A 1 244 ? 2.189 33.344 -10.727 1 98 244 TYR A N 1
ATOM 1960 C CA . TYR A 1 244 ? 2.387 31.906 -10.68 1 98 244 TYR A CA 1
ATOM 1961 C C . TYR A 1 244 ? 1.45 31.266 -9.664 1 98 244 TYR A C 1
ATOM 1963 O O . TYR A 1 244 ? 0.729 31.969 -8.945 1 98 244 TYR A O 1
ATOM 1971 N N . ASN A 1 245 ? 1.396 29.922 -9.688 1 96.69 245 ASN A N 1
ATOM 1972 C CA . ASN A 1 245 ? 0.546 29.188 -8.75 1 96.69 245 ASN A CA 1
ATOM 1973 C C . ASN A 1 245 ? 1.201 29.078 -7.375 1 96.69 245 ASN A C 1
ATOM 1975 O O . ASN A 1 245 ? 1.652 28 -6.988 1 96.69 245 ASN A O 1
ATOM 1979 N N . VAL A 1 246 ? 1.217 30.188 -6.637 1 97.69 246 VAL A N 1
ATOM 1980 C CA . VAL A 1 246 ? 1.619 30.234 -5.234 1 97.69 246 VAL A CA 1
ATOM 1981 C C . VAL A 1 246 ? 0.382 30.188 -4.34 1 97.69 246 VAL A C 1
ATOM 1983 O O . VAL A 1 246 ? -0.356 31.172 -4.25 1 97.69 246 VAL A O 1
ATOM 1986 N N . TYR A 1 247 ? 0.25 29.109 -3.695 1 95.44 247 TYR A N 1
ATOM 1987 C CA . TYR A 1 247 ? -1.037 28.938 -3.029 1 95.44 247 TYR A CA 1
ATOM 1988 C C . TYR A 1 247 ? -0.968 29.406 -1.582 1 95.44 247 TYR A C 1
ATOM 1990 O O . TYR A 1 247 ? -1.998 29.688 -0.962 1 95.44 247 TYR A O 1
ATOM 1998 N N . SER A 1 248 ? 0.302 29.484 -1 1 97.25 248 SER A N 1
ATOM 1999 C CA . SER A 1 248 ? 0.341 29.891 0.405 1 97.25 248 SER A CA 1
ATOM 2000 C C . SER A 1 248 ? 1.702 30.469 0.779 1 97.25 248 SER A C 1
ATOM 2002 O O . SER A 1 248 ? 2.699 30.203 0.103 1 97.25 248 SER A O 1
ATOM 2004 N N . MET A 1 249 ? 1.668 31.266 1.773 1 98.12 249 MET A N 1
ATOM 2005 C CA . MET A 1 249 ? 2.867 31.781 2.42 1 98.12 249 MET A CA 1
ATOM 2006 C C . MET A 1 249 ? 2.686 31.859 3.934 1 98.12 249 MET A C 1
ATOM 2008 O O . MET A 1 249 ? 1.64 32.281 4.418 1 98.12 249 MET A O 1
ATOM 2012 N N . GLN A 1 250 ? 3.66 31.391 4.629 1 98 250 GLN A N 1
ATOM 2013 C CA . GLN A 1 250 ? 3.66 31.453 6.086 1 98 250 GLN A CA 1
ATOM 2014 C C . GLN A 1 250 ? 4.73 32.438 6.586 1 98 250 GLN A C 1
ATOM 2016 O O . GLN A 1 250 ? 5.898 32.312 6.207 1 98 250 GLN A O 1
ATOM 2021 N N . ILE A 1 251 ? 4.297 33.344 7.363 1 98.06 251 ILE A N 1
ATOM 2022 C CA . ILE A 1 251 ? 5.199 34.312 7.992 1 98.06 251 ILE A CA 1
ATOM 2023 C C . ILE A 1 251 ? 5.145 34.156 9.508 1 98.06 251 ILE A C 1
ATOM 2025 O O . ILE A 1 251 ? 4.078 33.906 10.078 1 98.06 251 ILE A O 1
ATOM 2029 N N . THR A 1 252 ? 6.277 34.312 10.211 1 96.5 252 THR A N 1
ATOM 2030 C CA . THR A 1 252 ? 6.352 34.031 11.641 1 96.5 252 THR A CA 1
ATOM 2031 C C . THR A 1 252 ? 6.457 35.344 12.438 1 96.5 252 THR A C 1
ATOM 2033 O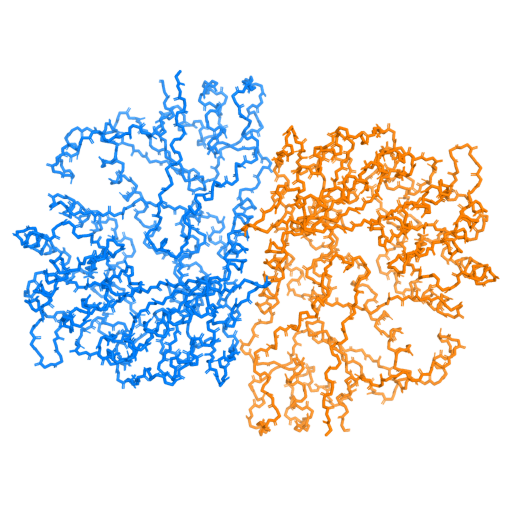 O . THR A 1 252 ? 7.223 36.219 12.078 1 96.5 252 THR A O 1
ATOM 2036 N N . LEU A 1 253 ? 5.66 35.469 13.422 1 97.12 253 LEU A N 1
ATOM 2037 C CA . LEU A 1 253 ? 5.75 36.469 14.492 1 97.12 253 LEU A CA 1
ATOM 2038 C C . LEU A 1 253 ? 5.82 35.781 15.859 1 97.12 253 LEU A C 1
ATOM 2040 O O . LEU A 1 253 ? 5.113 34.812 16.109 1 97.12 253 LEU A O 1
ATOM 2044 N N . ASP A 1 254 ? 6.672 36.344 16.781 1 95.44 254 ASP A N 1
ATOM 2045 C CA . ASP A 1 254 ? 6.898 35.594 18.016 1 95.44 254 ASP A CA 1
ATOM 2046 C C . ASP A 1 254 ? 6.379 36.344 19.234 1 95.44 254 ASP A C 1
ATOM 2048 O O . ASP A 1 254 ? 6.629 35.969 20.375 1 95.44 254 ASP A O 1
ATOM 2052 N N . GLY A 1 255 ? 5.695 37.406 19.047 1 97.06 255 GLY A N 1
ATOM 2053 C CA . GLY A 1 255 ? 5.188 38.219 20.141 1 97.06 255 GLY A CA 1
ATOM 2054 C C . GLY A 1 255 ? 5.152 39.719 19.828 1 97.06 255 GLY A C 1
ATOM 2055 O O . GLY A 1 255 ? 5.348 40.094 18.672 1 97.06 255 GLY A O 1
ATOM 2056 N N . PRO A 1 256 ? 4.766 40.5 20.844 1 97.94 256 PRO A N 1
ATOM 2057 C CA . PRO A 1 256 ? 4.844 41.969 20.625 1 97.94 256 PRO A CA 1
ATOM 2058 C C . PRO A 1 256 ? 6.25 42.406 20.25 1 97.94 256 PRO A C 1
ATOM 2060 O O . PRO A 1 256 ? 7.203 41.625 20.328 1 97.94 256 PRO A O 1
ATOM 2063 N N . ARG A 1 257 ? 6.316 43.656 19.844 1 97.56 257 ARG A N 1
ATOM 2064 C CA . ARG A 1 257 ? 7.512 44.188 19.219 1 97.56 257 ARG A CA 1
ATOM 2065 C C . ARG A 1 257 ? 8.758 43.875 20.047 1 97.56 257 ARG A C 1
ATOM 2067 O O . ARG A 1 257 ? 9.758 43.406 19.516 1 97.56 257 ARG A O 1
ATOM 2074 N N . ASP A 1 258 ? 8.75 44.156 21.344 1 96.94 258 ASP A N 1
ATOM 2075 C CA . ASP A 1 258 ? 9.93 44 22.203 1 96.94 258 ASP A CA 1
ATOM 2076 C C . ASP A 1 258 ? 10.336 42.531 22.344 1 96.94 258 ASP A C 1
ATOM 2078 O O . ASP A 1 258 ? 11.523 42.219 22.391 1 96.94 258 ASP A O 1
ATOM 2082 N N . ILE A 1 259 ? 9.422 41.625 22.406 1 96.38 259 ILE A N 1
ATOM 2083 C CA . ILE A 1 259 ? 9.703 40.219 22.5 1 96.38 259 ILE A CA 1
ATOM 2084 C C . ILE A 1 259 ? 10.148 39.688 21.141 1 96.38 259 ILE A C 1
ATOM 2086 O O . ILE A 1 259 ? 11.164 38.969 21.047 1 96.38 259 ILE A O 1
ATOM 2090 N N . HIS A 1 260 ? 9.391 40 20.141 1 97.12 260 HIS A N 1
ATOM 2091 C CA . HIS A 1 260 ? 9.695 39.531 18.781 1 97.12 260 HIS A CA 1
ATOM 2092 C C . HIS A 1 260 ? 11.109 39.938 18.375 1 97.12 260 HIS A C 1
ATOM 2094 O O . HIS A 1 260 ? 11.867 39.125 17.859 1 97.12 260 HIS A O 1
ATOM 2100 N N . ASP A 1 261 ? 11.469 41.188 18.656 1 96.69 261 ASP A N 1
ATOM 2101 C CA . ASP A 1 261 ? 12.742 41.719 18.219 1 96.69 261 ASP A CA 1
ATOM 2102 C C . ASP A 1 261 ? 13.906 41.125 19.016 1 96.69 261 ASP A C 1
ATOM 2104 O O . ASP A 1 261 ? 15.07 41.281 18.641 1 96.69 261 ASP A O 1
ATOM 2108 N N . LYS A 1 262 ? 13.664 40.469 20.047 1 92.94 262 LYS A N 1
ATOM 2109 C CA . LYS A 1 262 ? 14.688 39.75 20.781 1 92.94 262 LYS A CA 1
ATOM 2110 C C . LYS A 1 262 ? 14.805 38.312 20.266 1 92.94 262 LYS A C 1
ATOM 2112 O O . LYS A 1 262 ? 15.883 37.719 20.312 1 92.94 262 LYS A O 1
ATOM 2117 N N . ARG A 1 263 ? 13.727 37.781 19.781 1 91.88 263 ARG A N 1
ATOM 2118 C CA . ARG A 1 263 ? 13.672 36.406 19.359 1 91.88 263 ARG A CA 1
ATOM 2119 C C . ARG A 1 263 ? 14.008 36.25 17.875 1 91.88 263 ARG A C 1
ATOM 2121 O O . ARG A 1 263 ? 14.688 35.312 17.469 1 91.88 263 ARG A O 1
ATOM 2128 N N . ARG A 1 264 ? 13.477 37.156 17.094 1 94 264 ARG A N 1
ATOM 2129 C CA . ARG A 1 264 ? 13.703 37.156 15.648 1 94 264 ARG A CA 1
ATOM 2130 C C . ARG A 1 264 ? 14.477 38.375 15.211 1 94 264 ARG A C 1
ATOM 2132 O O . ARG A 1 264 ? 13.953 39.219 14.477 1 94 264 ARG A O 1
ATOM 2139 N N . ILE A 1 265 ? 15.75 38.375 15.602 1 92.81 265 ILE A N 1
ATOM 2140 C CA . ILE A 1 265 ? 16.656 39.5 15.477 1 92.81 265 ILE A CA 1
ATOM 2141 C C . ILE A 1 265 ? 17.531 39.312 14.234 1 92.81 265 ILE A C 1
ATOM 2143 O O . ILE A 1 265 ? 17.938 38.219 13.898 1 92.81 265 ILE A O 1
ATOM 2147 N N . LYS A 1 266 ? 17.719 40.438 13.578 1 94.12 266 LYS A N 1
ATOM 2148 C CA . LYS A 1 266 ? 18.656 40.375 12.461 1 94.12 266 LYS A CA 1
ATOM 2149 C C . LYS A 1 266 ? 20.062 40.031 12.945 1 94.12 266 LYS A C 1
ATOM 2151 O O . LYS A 1 266 ? 20.391 40.219 14.117 1 94.12 266 LYS A O 1
ATOM 2156 N N . ILE A 1 267 ? 20.859 39.594 12.031 1 89.38 267 ILE A N 1
ATOM 2157 C CA . ILE A 1 267 ? 22.234 39.25 12.344 1 89.38 267 ILE A CA 1
ATOM 2158 C C . ILE A 1 267 ? 22.969 40.469 12.898 1 89.38 267 ILE A C 1
ATOM 2160 O O . ILE A 1 267 ? 23.828 40.312 13.781 1 89.38 267 ILE A O 1
ATOM 2164 N N . ASN A 1 268 ? 22.594 41.625 12.445 1 90.44 268 ASN A N 1
ATOM 2165 C CA . ASN A 1 268 ? 23.266 42.844 12.891 1 90.44 268 ASN A CA 1
ATOM 2166 C C . ASN A 1 268 ? 22.672 43.375 14.195 1 90.44 268 ASN A C 1
ATOM 2168 O O . ASN A 1 268 ? 23.047 44.438 14.664 1 90.44 268 ASN A O 1
ATOM 2172 N N . GLY A 1 269 ? 21.703 42.75 14.68 1 90.5 269 GLY A N 1
ATOM 2173 C CA . GLY A 1 269 ? 21.156 43.094 15.977 1 90.5 269 GLY A CA 1
ATOM 2174 C C . GLY A 1 269 ? 19.875 43.938 15.891 1 90.5 269 GLY A C 1
ATOM 2175 O O . GLY A 1 269 ? 19.234 44.188 16.906 1 90.5 269 GLY A O 1
ATOM 2176 N N . GLU A 1 270 ? 19.531 44.344 14.727 1 93.75 270 GLU A N 1
ATOM 2177 C CA . GLU A 1 270 ? 18.328 45.156 14.547 1 93.75 270 GLU A CA 1
ATOM 2178 C C . GLU A 1 270 ? 17.062 44.312 14.648 1 93.75 270 GLU A C 1
ATOM 2180 O O . GLU A 1 270 ? 17.047 43.156 14.266 1 93.75 270 GLU A O 1
ATOM 2185 N N . GLY A 1 271 ? 16 44.938 15.18 1 95.19 271 GLY A N 1
ATOM 2186 C CA . GLY A 1 271 ? 14.711 44.281 15.234 1 95.19 271 GLY A CA 1
ATOM 2187 C C . GLY A 1 271 ? 14.055 44.156 13.867 1 95.19 271 GLY A C 1
ATOM 2188 O O . GLY A 1 271 ? 14.438 44.844 12.914 1 95.19 271 GLY A O 1
ATOM 2189 N N . THR A 1 272 ? 13.047 43.281 13.836 1 97.5 272 THR A N 1
ATOM 2190 C CA . THR A 1 272 ? 12.461 43 12.531 1 97.5 272 THR A CA 1
ATOM 2191 C C . THR A 1 272 ? 10.953 43.219 12.562 1 97.5 272 THR A C 1
ATOM 2193 O O . THR A 1 272 ? 10.297 43.156 11.516 1 97.5 272 THR A O 1
ATOM 2196 N N . PHE A 1 273 ? 10.344 43.5 13.656 1 98 273 PHE A N 1
ATOM 2197 C CA . PHE A 1 273 ? 8.906 43.531 13.859 1 98 273 PHE A CA 1
ATOM 2198 C C . PHE A 1 273 ? 8.227 44.469 12.891 1 98 273 PHE A C 1
ATOM 2200 O O . PHE A 1 273 ? 7.336 44.094 12.141 1 98 273 PHE A O 1
ATOM 2207 N N . ASP A 1 274 ? 8.664 45.719 12.828 1 97.75 274 ASP A N 1
ATOM 2208 C CA . ASP A 1 274 ? 8.016 46.75 12.031 1 97.75 274 ASP A CA 1
ATOM 2209 C C . ASP A 1 274 ? 8.07 46.406 10.539 1 97.75 274 ASP A C 1
ATOM 2211 O O . ASP A 1 274 ? 7.086 46.562 9.82 1 97.75 274 ASP A O 1
ATOM 2215 N N . GLU A 1 275 ? 9.211 45.938 10.117 1 97.19 275 GLU A N 1
ATOM 2216 C CA . GLU A 1 275 ? 9.383 45.594 8.719 1 97.19 275 GLU A CA 1
ATOM 2217 C C . GLU A 1 275 ? 8.469 44.438 8.32 1 97.19 275 GLU A C 1
ATOM 2219 O O . GLU A 1 275 ? 7.859 44.438 7.25 1 97.19 275 GLU A O 1
ATOM 2224 N N . ILE A 1 276 ? 8.383 43.469 9.133 1 98.12 276 ILE A N 1
ATOM 2225 C CA . ILE A 1 276 ? 7.551 42.281 8.867 1 98.12 276 ILE A CA 1
ATOM 2226 C C . ILE A 1 276 ? 6.082 42.719 8.812 1 98.12 276 ILE A C 1
ATOM 2228 O O . ILE A 1 276 ? 5.348 42.281 7.91 1 98.12 276 ILE A O 1
ATOM 2232 N N . ILE A 1 277 ? 5.641 43.562 9.727 1 98.19 277 ILE A N 1
ATOM 2233 C CA . ILE A 1 277 ? 4.258 44 9.758 1 98.19 277 ILE A CA 1
ATOM 2234 C C . ILE A 1 277 ? 3.936 44.781 8.469 1 98.19 277 ILE A C 1
ATOM 2236 O O . ILE A 1 277 ? 2.891 44.531 7.855 1 98.19 277 ILE A O 1
ATOM 2240 N N . GLU A 1 278 ? 4.797 45.656 8.102 1 97.88 278 GLU A N 1
ATOM 2241 C CA . GLU A 1 278 ? 4.586 46.406 6.871 1 97.88 278 GLU A CA 1
ATOM 2242 C C . GLU A 1 278 ? 4.473 45.469 5.664 1 97.88 278 GLU A C 1
ATOM 2244 O O . GLU A 1 278 ? 3.648 45.688 4.777 1 97.88 278 GLU A O 1
ATOM 2249 N N . ASN A 1 279 ? 5.32 44.5 5.633 1 98.06 279 ASN A N 1
ATOM 2250 C CA . ASN A 1 279 ? 5.305 43.562 4.523 1 98.06 279 ASN A CA 1
ATOM 2251 C C . ASN A 1 279 ? 4.043 42.719 4.535 1 98.06 279 ASN A C 1
ATOM 2253 O O . ASN A 1 279 ? 3.527 42.344 3.477 1 98.06 279 ASN A O 1
ATOM 2257 N N . ILE A 1 280 ? 3.553 42.312 5.738 1 98 280 ILE A N 1
ATOM 2258 C CA . ILE A 1 280 ? 2.287 41.594 5.859 1 98 280 ILE A CA 1
ATOM 2259 C C . ILE A 1 280 ? 1.154 42.469 5.293 1 98 280 ILE A C 1
ATOM 2261 O O . ILE A 1 280 ? 0.314 41.969 4.539 1 98 280 ILE A O 1
ATOM 2265 N N . LYS A 1 281 ? 1.164 43.75 5.605 1 97.44 281 LYS A N 1
ATOM 2266 C CA . LYS A 1 281 ? 0.163 44.656 5.078 1 97.44 281 LYS A CA 1
ATOM 2267 C C . LYS A 1 281 ? 0.257 44.781 3.561 1 97.44 281 LYS A C 1
ATOM 2269 O O . LYS A 1 281 ? -0.765 44.812 2.871 1 97.44 281 LYS A O 1
ATOM 2274 N N . LEU A 1 282 ? 1.479 44.844 3.123 1 97 282 LEU A N 1
ATOM 2275 C CA . LEU A 1 282 ? 1.709 44.906 1.684 1 97 282 LEU A CA 1
ATOM 2276 C C . LEU A 1 282 ? 1.087 43.688 0.986 1 97 282 LEU A C 1
ATOM 2278 O O . LEU A 1 282 ? 0.41 43.844 -0.034 1 97 282 LEU A O 1
ATOM 2282 N N . LEU A 1 283 ? 1.321 42.5 1.477 1 97.62 283 LEU A N 1
ATOM 2283 C CA . LEU A 1 283 ? 0.747 41.281 0.929 1 97.62 283 LEU A CA 1
ATOM 2284 C C . LEU A 1 283 ? -0.777 41.344 0.941 1 97.62 283 LEU A C 1
ATOM 2286 O O . LEU A 1 283 ? -1.423 41.031 -0.07 1 97.62 283 LEU A O 1
ATOM 2290 N N . LYS A 1 284 ? -1.312 41.688 2.082 1 95.31 284 LYS A N 1
ATOM 2291 C CA . LYS A 1 284 ? -2.762 41.75 2.248 1 95.31 284 LYS A CA 1
ATOM 2292 C C . LYS A 1 284 ? -3.393 42.719 1.241 1 95.31 284 LYS A C 1
ATOM 2294 O O . LYS A 1 284 ? -4.434 42.406 0.653 1 95.31 284 LYS A O 1
ATOM 2299 N N . ASN A 1 285 ? -2.736 43.781 0.943 1 95.06 285 ASN A N 1
ATOM 2300 C CA . ASN A 1 285 ? -3.318 44.844 0.137 1 95.06 285 ASN A CA 1
ATOM 2301 C C . ASN A 1 285 ? -3.061 44.625 -1.352 1 95.06 285 ASN A C 1
ATOM 2303 O O . ASN A 1 285 ? -3.865 45.031 -2.191 1 95.06 285 ASN A O 1
ATOM 2307 N N . GLU A 1 286 ? -1.966 43.969 -1.66 1 96.31 286 GLU A N 1
ATOM 2308 C CA . GLU A 1 286 ? -1.522 44.031 -3.049 1 96.31 286 GLU A CA 1
ATOM 2309 C C . GLU A 1 286 ? -1.666 42.688 -3.74 1 96.31 286 GLU A C 1
ATOM 2311 O O . GLU A 1 286 ? -1.611 42.594 -4.969 1 96.31 286 GLU A O 1
ATOM 2316 N N . VAL A 1 287 ? -1.771 41.625 -3.057 1 97 287 VAL A N 1
ATOM 2317 C CA . VAL A 1 287 ? -1.968 40.312 -3.686 1 97 287 VAL A CA 1
ATOM 2318 C C . VAL A 1 287 ? -3.389 40.219 -4.238 1 97 287 VAL A C 1
ATOM 2320 O O . VAL A 1 287 ? -4.359 40.469 -3.518 1 97 287 VAL A O 1
ATOM 2323 N N . THR A 1 288 ? -3.547 39.844 -5.531 1 96.25 288 THR A N 1
ATOM 2324 C CA . THR A 1 288 ? -4.844 39.75 -6.188 1 96.25 288 THR A CA 1
ATOM 2325 C C . THR A 1 288 ? -5.203 38.281 -6.473 1 96.25 288 THR A C 1
ATOM 2327 O O . THR A 1 288 ? -6.336 37.969 -6.848 1 96.25 288 THR A O 1
ATOM 2330 N N . ASN A 1 289 ? -4.223 37.438 -6.309 1 95.69 289 ASN A N 1
ATOM 2331 C CA . ASN A 1 289 ? -4.461 36 -6.484 1 95.69 289 ASN A CA 1
ATOM 2332 C C . ASN A 1 289 ? -5.449 35.469 -5.449 1 95.69 289 ASN A C 1
ATOM 2334 O O . ASN A 1 289 ? -5.102 35.312 -4.277 1 95.69 289 ASN A O 1
ATOM 2338 N N . GLU A 1 290 ? -6.648 35.031 -5.863 1 92.31 290 GLU A N 1
ATOM 2339 C CA . GLU A 1 290 ? -7.723 34.625 -4.965 1 92.31 290 GLU A CA 1
ATOM 2340 C C . GLU A 1 290 ? -7.422 33.25 -4.316 1 92.31 290 GLU A C 1
ATOM 2342 O O . GLU A 1 290 ? -8.016 32.906 -3.297 1 92.31 290 GLU A O 1
ATOM 2347 N N . LYS A 1 291 ? -6.527 32.562 -4.898 1 92.56 291 LYS A N 1
ATOM 2348 C CA . LYS A 1 291 ? -6.211 31.234 -4.359 1 92.56 291 LYS A CA 1
ATOM 2349 C C . LYS A 1 291 ? -5.117 31.312 -3.299 1 92.56 291 LYS A C 1
ATOM 2351 O O . LYS A 1 291 ? -4.887 30.359 -2.559 1 92.56 291 LYS A O 1
ATOM 2356 N N . PHE A 1 292 ? -4.52 32.438 -3.223 1 95.75 292 PHE A N 1
ATOM 2357 C CA . PHE A 1 292 ? -3.414 32.625 -2.293 1 95.75 292 PHE A CA 1
ATOM 2358 C C . PHE A 1 292 ? -3.924 32.781 -0.864 1 95.75 292 PHE A C 1
ATOM 2360 O O . PHE A 1 292 ? -4.953 33.406 -0.626 1 95.75 292 PHE A O 1
ATOM 2367 N N . ARG A 1 293 ? -3.191 32.156 0.096 1 95.19 293 ARG A N 1
ATOM 2368 C CA . ARG A 1 293 ? -3.512 32.25 1.517 1 95.19 293 ARG A CA 1
ATOM 2369 C C . ARG A 1 293 ? -2.279 32.625 2.332 1 95.19 293 ARG A C 1
ATOM 2371 O O . ARG A 1 293 ? -1.258 31.922 2.271 1 95.19 293 ARG A O 1
ATOM 2378 N N . LEU A 1 294 ? -2.488 33.656 3.031 1 96.62 294 LEU A N 1
ATOM 2379 C CA . LEU A 1 294 ? -1.454 34.062 3.973 1 96.62 294 LEU A CA 1
ATOM 2380 C C . LEU A 1 294 ? -1.74 33.531 5.367 1 96.62 294 LEU A C 1
ATOM 2382 O O . LEU A 1 294 ? -2.885 33.562 5.824 1 96.62 294 LEU A O 1
ATOM 2386 N N . GLY A 1 295 ? -0.709 32.938 6 1 96.81 295 GLY A N 1
ATOM 2387 C CA . GLY A 1 295 ? -0.827 32.469 7.371 1 96.81 295 GLY A CA 1
ATOM 2388 C C . GLY A 1 295 ? 0.276 32.969 8.273 1 96.81 295 GLY A C 1
ATOM 2389 O O . GLY A 1 295 ? 1.416 33.156 7.84 1 96.81 295 GLY A O 1
ATOM 2390 N N . LEU A 1 296 ? -0.094 33.219 9.547 1 97.25 296 LEU A N 1
ATOM 2391 C CA . LEU A 1 296 ? 0.887 33.625 10.539 1 97.25 296 LEU A CA 1
ATOM 2392 C C . LEU A 1 296 ? 1.199 32.5 11.516 1 97.25 296 LEU A C 1
ATOM 2394 O O . LEU A 1 296 ? 0.288 31.906 12.086 1 97.25 296 LEU A O 1
ATOM 2398 N N . ARG A 1 297 ? 2.422 32.219 11.656 1 96.31 297 ARG A N 1
ATOM 2399 C CA . ARG A 1 297 ? 2.885 31.266 12.672 1 96.31 297 ARG A CA 1
ATOM 2400 C C . ARG A 1 297 ? 3.467 32 13.875 1 96.31 297 ARG A C 1
ATOM 2402 O O . ARG A 1 297 ? 4.234 32.969 13.719 1 96.31 297 ARG A O 1
ATOM 2409 N N . ILE A 1 298 ? 3.057 31.641 15.016 1 96.19 298 ILE A N 1
ATOM 2410 C CA . ILE A 1 298 ? 3.6 32.188 16.266 1 96.19 298 ILE A CA 1
ATOM 2411 C C . ILE A 1 298 ? 4.285 31.062 17.047 1 96.19 298 ILE A C 1
ATOM 2413 O O . ILE A 1 298 ? 3.621 30.141 17.547 1 96.19 298 ILE A O 1
ATOM 2417 N N . ASN A 1 299 ? 5.594 31.094 17.125 1 92.38 299 ASN A N 1
ATOM 2418 C CA . ASN A 1 299 ? 6.32 30.125 17.938 1 92.38 299 ASN A CA 1
ATOM 2419 C C . ASN A 1 299 ? 6.25 30.469 19.422 1 92.38 299 ASN A C 1
ATOM 2421 O O . ASN A 1 299 ? 6.617 31.562 19.828 1 92.38 299 ASN A O 1
ATOM 2425 N N . VAL A 1 300 ? 5.793 29.516 20.188 1 92.19 300 VAL A N 1
ATOM 2426 C CA . VAL A 1 300 ? 5.523 29.828 21.594 1 92.19 300 VAL A CA 1
ATOM 2427 C C . VAL A 1 300 ? 6.32 28.906 22.5 1 92.19 300 VAL A C 1
ATOM 2429 O O . VAL A 1 300 ? 6.535 27.734 22.172 1 92.19 300 VAL A O 1
ATOM 2432 N N . ASP A 1 301 ? 6.812 29.344 23.562 1 88.94 301 ASP A N 1
ATOM 2433 C CA . ASP A 1 301 ? 7.379 28.656 24.703 1 88.94 301 ASP A CA 1
ATOM 2434 C C . ASP A 1 301 ? 7.078 29.406 26 1 88.94 301 ASP A C 1
ATOM 2436 O O . ASP A 1 301 ? 6.203 30.266 26.031 1 88.94 301 ASP A O 1
ATOM 2440 N N . LYS A 1 302 ? 7.723 29.062 27.109 1 87.88 302 LYS A N 1
ATOM 2441 C CA . LYS A 1 302 ? 7.406 29.625 28.406 1 87.88 302 LYS A CA 1
ATOM 2442 C C . LYS A 1 302 ? 7.809 31.094 28.5 1 87.88 302 LYS A C 1
ATOM 2444 O O . LYS A 1 302 ? 7.348 31.828 29.375 1 87.88 302 LYS A O 1
ATOM 2449 N N . THR A 1 303 ? 8.562 31.562 27.531 1 88.19 303 THR A N 1
ATOM 2450 C CA . THR A 1 303 ? 9.125 32.906 27.641 1 88.19 303 THR A CA 1
ATOM 2451 C C . THR A 1 303 ? 8.227 33.938 26.953 1 88.19 303 THR A C 1
ATOM 2453 O O . THR A 1 303 ? 8.352 35.125 27.172 1 88.19 303 THR A O 1
ATOM 2456 N N . ASN A 1 304 ? 7.328 33.562 26.141 1 93.06 304 ASN A N 1
ATOM 2457 C CA . ASN A 1 304 ? 6.598 34.562 25.391 1 93.06 304 ASN A CA 1
ATOM 2458 C C . ASN A 1 304 ? 5.094 34.312 25.422 1 93.06 304 ASN A C 1
ATOM 2460 O O . ASN A 1 304 ? 4.301 35.188 25.078 1 93.06 304 ASN A O 1
ATOM 2464 N N . TYR A 1 305 ? 4.613 33.125 25.797 1 93.81 305 TYR A N 1
ATOM 2465 C CA . TYR A 1 305 ? 3.223 32.75 25.562 1 93.81 305 TYR A CA 1
ATOM 2466 C C . TYR A 1 305 ? 2.275 33.719 26.281 1 93.81 305 TYR A C 1
ATOM 2468 O O . TYR A 1 305 ? 1.205 34.031 25.766 1 93.81 305 TYR A O 1
ATOM 2476 N N . LYS A 1 306 ? 2.623 34.25 27.438 1 95.19 306 LYS A N 1
ATOM 2477 C CA . LYS A 1 306 ? 1.763 35.094 28.25 1 95.19 306 LYS A CA 1
ATOM 2478 C C . LYS A 1 306 ? 1.508 36.438 27.578 1 95.19 306 LYS A C 1
ATOM 2480 O O . LYS A 1 306 ? 0.521 37.125 27.875 1 95.19 306 LYS A O 1
ATOM 2485 N N . ARG A 1 307 ? 2.373 36.875 26.703 1 97.25 307 ARG A N 1
ATOM 2486 C CA . ARG A 1 307 ? 2.264 38.188 26.094 1 97.25 307 ARG A CA 1
ATOM 2487 C C . ARG A 1 307 ? 1.759 38.094 24.656 1 97.25 307 ARG A C 1
ATOM 2489 O O . ARG A 1 307 ? 1.677 39.125 23.969 1 97.25 307 ARG A O 1
ATOM 2496 N N . ILE A 1 308 ? 1.42 36.938 24.203 1 97.69 308 ILE A N 1
ATOM 2497 C CA . ILE A 1 308 ? 0.896 36.75 22.859 1 97.69 308 ILE A CA 1
ATOM 2498 C C . ILE A 1 308 ? -0.393 37.531 22.688 1 97.69 308 ILE A C 1
ATOM 2500 O O . ILE A 1 308 ? -0.64 38.094 21.625 1 97.69 308 ILE A O 1
ATOM 2504 N N . PRO A 1 309 ? -1.275 37.688 23.703 1 97.69 309 PRO A N 1
ATOM 2505 C CA . PRO A 1 309 ? -2.475 38.531 23.562 1 97.69 309 PRO A CA 1
ATOM 2506 C C . PRO A 1 309 ? -2.154 39.969 23.156 1 97.69 309 PRO A C 1
ATOM 2508 O O . PRO A 1 309 ? -2.914 40.562 22.391 1 97.69 309 PRO A O 1
ATOM 2511 N N . GLU A 1 310 ? -1.017 40.438 23.609 1 98.44 310 GLU A N 1
ATOM 2512 C CA . GLU A 1 310 ? -0.601 41.781 23.219 1 98.44 310 GLU A CA 1
ATOM 2513 C C . GLU A 1 310 ? -0.331 41.875 21.719 1 98.44 310 GLU A C 1
ATOM 2515 O O . GLU A 1 310 ? -0.69 42.875 21.078 1 98.44 310 GLU A O 1
ATOM 2520 N N . LEU A 1 311 ? 0.311 40.875 21.219 1 98.5 311 LEU A N 1
ATOM 2521 C CA . LEU A 1 311 ? 0.538 40.812 19.781 1 98.5 311 LEU A CA 1
ATOM 2522 C C . LEU A 1 311 ? -0.785 40.75 19.031 1 98.5 311 LEU A C 1
ATOM 2524 O O . LEU A 1 311 ? -0.975 41.5 18.062 1 98.5 311 LEU A O 1
ATOM 2528 N N . LEU A 1 312 ? -1.671 39.938 19.469 1 98.38 312 LEU A N 1
ATOM 2529 C CA . LEU A 1 312 ? -2.953 39.781 18.797 1 98.38 312 LEU A CA 1
ATOM 2530 C C . LEU A 1 312 ? -3.768 41.062 18.828 1 98.38 312 LEU A C 1
ATOM 2532 O O . LEU A 1 312 ? -4.426 41.406 17.844 1 98.38 312 LEU A O 1
ATOM 2536 N N . ASP A 1 313 ? -3.711 41.812 19.938 1 98.31 313 ASP A N 1
ATOM 2537 C CA . ASP A 1 313 ? -4.367 43.094 20.016 1 98.31 313 ASP A CA 1
ATOM 2538 C C . ASP A 1 313 ? -3.812 44.062 18.969 1 98.31 313 ASP A C 1
ATOM 2540 O O . ASP A 1 313 ? -4.57 44.781 18.312 1 98.31 313 ASP A O 1
ATOM 2544 N N . PHE A 1 314 ? -2.586 44.094 18.906 1 98.25 314 PHE A N 1
ATOM 2545 C CA . PHE A 1 314 ? -1.927 44.969 17.922 1 98.25 314 PHE A CA 1
ATOM 2546 C C . PHE A 1 314 ? -2.367 44.594 16.5 1 98.25 314 PHE A C 1
ATOM 2548 O O . PHE A 1 314 ? -2.729 45.5 15.727 1 98.25 314 PHE A O 1
ATOM 2555 N N . LEU A 1 315 ? -2.297 43.312 16.156 1 98.38 315 LEU A N 1
ATOM 2556 C CA . LEU A 1 315 ? -2.67 42.844 14.82 1 98.38 315 LEU A CA 1
ATOM 2557 C C . LEU A 1 315 ? -4.121 43.188 14.508 1 98.38 315 LEU A C 1
ATOM 2559 O O . LEU A 1 315 ? -4.441 43.625 13.391 1 98.38 315 LEU A O 1
ATOM 2563 N N . LYS A 1 316 ? -4.949 43 15.484 1 97.62 316 LYS A N 1
ATOM 2564 C CA . LYS A 1 316 ? -6.352 43.375 15.32 1 97.62 316 LYS A CA 1
ATOM 2565 C C . LYS A 1 316 ? -6.5 44.875 15.039 1 97.62 316 LYS A C 1
ATOM 2567 O O . LYS A 1 316 ? -7.23 45.281 14.125 1 97.62 316 LYS A O 1
ATOM 2572 N N . LYS A 1 317 ? -5.832 45.688 15.805 1 97.75 317 LYS A N 1
ATOM 2573 C CA . LYS A 1 317 ? -5.867 47.125 15.625 1 97.75 317 LYS A CA 1
ATOM 2574 C C . LYS A 1 317 ? -5.422 47.5 14.219 1 97.75 317 LYS A C 1
ATOM 2576 O O . LYS A 1 317 ? -5.934 48.469 13.648 1 97.75 317 LYS A O 1
ATOM 2581 N N . GLU A 1 318 ? -4.539 46.75 13.656 1 97.19 318 GLU A N 1
ATOM 2582 C CA . GLU A 1 318 ? -3.994 47.031 12.336 1 97.19 318 GLU A CA 1
ATOM 2583 C C . GLU A 1 318 ? -4.871 46.406 11.242 1 97.19 318 GLU A C 1
ATOM 2585 O O . GLU A 1 318 ? -4.527 46.469 10.062 1 97.19 318 GLU A O 1
ATOM 2590 N N . GLY A 1 319 ? -5.898 45.75 11.609 1 96.5 319 GLY A N 1
ATOM 2591 C CA . GLY A 1 319 ? -6.805 45.156 10.641 1 96.5 319 GLY A CA 1
ATOM 2592 C C . GLY A 1 319 ? -6.285 43.875 10.047 1 96.5 319 GLY A C 1
ATOM 2593 O O . GLY A 1 319 ? -6.594 43.531 8.906 1 96.5 319 GLY A O 1
ATOM 2594 N N . LEU A 1 320 ? -5.508 43.125 10.773 1 97.25 320 LEU A N 1
ATOM 2595 C CA . LEU A 1 320 ? -4.867 41.906 10.25 1 97.25 320 LEU A CA 1
ATOM 2596 C C . LEU A 1 320 ? -5.445 40.656 10.906 1 97.25 320 LEU A C 1
ATOM 2598 O O . LEU A 1 320 ? -4.867 39.594 10.805 1 97.25 320 LEU A O 1
ATOM 2602 N N . ASN A 1 321 ? -6.559 40.719 11.594 1 95.12 321 ASN A N 1
ATOM 2603 C CA . ASN A 1 321 ? -7.102 39.594 12.344 1 95.12 321 ASN A CA 1
ATOM 2604 C C . ASN A 1 321 ? -7.898 38.656 11.445 1 95.12 321 ASN A C 1
ATOM 2606 O O . ASN A 1 321 ? -8.438 37.656 11.906 1 95.12 321 ASN A O 1
ATOM 2610 N N . ASP A 1 322 ? -7.961 38.906 10.195 1 94.31 322 ASP A N 1
ATOM 2611 C CA . ASP A 1 322 ? -8.547 38 9.242 1 94.31 322 ASP A CA 1
ATOM 2612 C C . ASP A 1 322 ? -7.52 36.969 8.758 1 94.31 322 ASP A C 1
ATOM 2614 O O . ASP A 1 322 ? -7.871 35.969 8.125 1 94.31 322 ASP A O 1
ATOM 2618 N N . ILE A 1 323 ? -6.266 37.188 9.023 1 95.75 323 ILE A N 1
ATOM 2619 C CA . ILE A 1 323 ? -5.207 36.219 8.703 1 95.75 323 ILE A CA 1
ATOM 2620 C C . ILE A 1 323 ? -5.199 35.094 9.727 1 95.75 323 ILE A C 1
ATOM 2622 O O . ILE A 1 323 ? -5.078 35.344 10.93 1 95.75 323 ILE A O 1
ATOM 2626 N N . PRO A 1 324 ? -5.324 33.844 9.234 1 95.19 324 PRO A N 1
ATOM 2627 C CA . PRO A 1 324 ? -5.293 32.75 10.188 1 95.19 324 PRO A CA 1
ATOM 2628 C C . PRO A 1 324 ? -3.955 32.625 10.914 1 95.19 324 PRO A C 1
ATOM 2630 O O . PRO A 1 324 ? -2.91 32.969 10.352 1 95.19 324 PRO A O 1
ATOM 2633 N N . ILE A 1 325 ? -4.039 32.156 12.18 1 95.44 325 ILE A N 1
ATOM 2634 C CA . ILE A 1 325 ? -2.82 31.984 12.961 1 95.44 325 ILE A CA 1
ATOM 2635 C C . ILE A 1 325 ? -2.674 30.531 13.383 1 95.44 325 ILE A C 1
ATOM 2637 O O . ILE A 1 325 ? -3.666 29.797 13.484 1 95.44 325 ILE A O 1
ATOM 2641 N N . SER A 1 326 ? -1.469 30.078 13.531 1 94.12 326 SER A N 1
ATOM 2642 C CA . SER A 1 326 ? -1.104 28.797 14.102 1 94.12 326 SER A CA 1
ATOM 2643 C C . SER A 1 326 ? 0.039 28.922 15.102 1 94.12 326 SER A C 1
ATOM 2645 O O . SER A 1 326 ? 0.886 29.812 14.969 1 94.12 326 SER A O 1
ATOM 2647 N N . TYR A 1 327 ? -0.036 28.078 16.094 1 92.94 327 TYR A N 1
ATOM 2648 C CA . TYR A 1 327 ? 0.998 28.125 17.109 1 92.94 327 TYR A CA 1
ATOM 2649 C C . TYR A 1 327 ? 2.01 27 16.922 1 92.94 327 TYR A C 1
ATOM 2651 O O . TYR A 1 327 ? 1.634 25.844 16.828 1 92.94 327 TYR A O 1
ATOM 2659 N N . GLY A 1 328 ? 3.26 27.344 16.766 1 89.44 328 GLY A N 1
ATOM 2660 C CA . GLY A 1 328 ? 4.355 26.375 16.797 1 89.44 328 GLY A CA 1
ATOM 2661 C C . GLY A 1 328 ? 4.965 26.219 18.188 1 89.44 328 GLY A C 1
ATOM 2662 O O . GLY A 1 328 ? 5.375 27.203 18.797 1 89.44 328 GLY A O 1
ATOM 2663 N N . ILE A 1 329 ? 4.98 25 18.625 1 86.06 329 ILE A N 1
ATOM 2664 C CA . ILE A 1 329 ? 5.551 24.75 19.953 1 86.06 329 ILE A CA 1
ATOM 2665 C C . ILE A 1 329 ? 7.062 24.562 19.828 1 86.06 329 ILE A C 1
ATOM 2667 O O . ILE A 1 329 ? 7.531 23.656 19.125 1 86.06 329 ILE A O 1
ATOM 2671 N N . VAL A 1 330 ? 7.734 25.406 20.469 1 81.12 330 VAL A N 1
ATOM 2672 C CA . VAL A 1 330 ? 9.188 25.281 20.469 1 81.12 330 VAL A CA 1
ATOM 2673 C C . VAL A 1 330 ? 9.602 24.062 21.297 1 81.12 330 VAL A C 1
ATOM 2675 O O . VAL A 1 330 ? 9.156 23.906 22.438 1 81.12 330 VAL A O 1
ATOM 2678 N N . ARG A 1 331 ? 10.367 23.125 20.734 1 72.06 331 ARG A N 1
ATOM 2679 C CA . ARG A 1 331 ? 10.773 21.891 21.391 1 72.06 331 ARG A CA 1
ATOM 2680 C C . ARG A 1 331 ? 12.258 21.922 21.766 1 72.06 331 ARG A C 1
ATOM 2682 O O . ARG A 1 331 ? 13.016 22.734 21.234 1 72.06 331 ARG A O 1
ATOM 2689 N N . SER A 1 332 ? 12.43 21.094 22.859 1 61.38 332 SER A N 1
ATOM 2690 C CA . SER A 1 332 ? 13.82 21 23.328 1 61.38 332 SER A CA 1
ATOM 2691 C C . SER A 1 332 ? 14.586 19.938 22.547 1 61.38 332 SER A C 1
ATOM 2693 O O . SER A 1 332 ? 14 19.156 21.797 1 61.38 332 SER A O 1
ATOM 2695 N N . ASN A 1 333 ? 15.891 19.953 22.656 1 54.38 333 ASN A N 1
ATOM 2696 C CA . ASN A 1 333 ? 16.859 18.922 22.297 1 54.38 333 ASN A CA 1
ATOM 2697 C C . ASN A 1 333 ? 16.844 18.641 20.797 1 54.38 333 ASN A C 1
ATOM 2699 O O . ASN A 1 333 ? 16.844 17.484 20.375 1 54.38 333 ASN A O 1
ATOM 2703 N N . ILE A 1 334 ? 16.5 19.578 20.094 1 51.81 334 ILE A N 1
ATOM 2704 C CA . ILE A 1 334 ? 16.719 19.422 18.656 1 51.81 334 ILE A CA 1
ATOM 2705 C C . ILE A 1 334 ? 18.219 19.406 18.359 1 51.81 334 ILE A C 1
ATOM 2707 O O . ILE A 1 334 ? 18.953 20.25 18.891 1 51.81 334 ILE A O 1
ATOM 2711 N N . PRO A 1 335 ? 18.625 18.344 17.688 1 47.88 335 PRO A N 1
ATOM 2712 C CA . PRO A 1 335 ? 20.031 18.391 17.297 1 47.88 335 PRO A CA 1
ATOM 2713 C C . PRO A 1 335 ? 20.422 19.688 16.609 1 47.88 335 PRO A C 1
ATOM 2715 O O . PRO A 1 335 ? 19.656 20.234 15.82 1 47.88 335 PRO A O 1
ATOM 2718 N N . TYR A 1 336 ? 21.266 20.469 17.328 1 42.5 336 TYR A N 1
ATOM 2719 C CA . TYR A 1 336 ? 21.938 21.625 16.766 1 42.5 336 TYR A CA 1
ATOM 2720 C C . TYR A 1 336 ? 21.328 22.922 17.312 1 42.5 336 TYR A C 1
ATOM 2722 O O . TYR A 1 336 ? 21.656 24.016 16.828 1 42.5 336 TYR A O 1
ATOM 2730 N N . CYS A 1 337 ? 20.141 22.703 18.047 1 49.5 337 CYS A N 1
ATOM 2731 C CA . CYS A 1 337 ? 19.656 23.906 18.719 1 49.5 337 CYS A CA 1
ATOM 2732 C C . CYS A 1 337 ? 20.312 24.062 20.078 1 49.5 337 CYS A C 1
ATOM 2734 O O . CYS A 1 337 ? 19.953 23.375 21.031 1 49.5 337 CYS A O 1
ATOM 2736 N N . SER A 1 338 ? 21.469 24.688 20.219 1 43.78 338 SER A N 1
ATOM 2737 C CA . SER A 1 338 ? 22.297 24.844 21.406 1 43.78 338 SER A CA 1
ATOM 2738 C C . SER A 1 338 ? 21.5 25.484 22.547 1 43.78 338 SER A C 1
ATOM 2740 O O . SER A 1 338 ? 21.719 25.156 23.719 1 43.78 338 SER A O 1
ATOM 2742 N N . ASP A 1 339 ? 20.75 26.453 22.266 1 44.06 339 ASP A N 1
ATOM 2743 C CA . ASP A 1 339 ? 20.203 27.281 23.328 1 44.06 339 ASP A CA 1
ATOM 2744 C C . ASP A 1 339 ? 18.812 26.797 23.75 1 44.06 339 ASP A C 1
ATOM 2746 O O . ASP A 1 339 ? 18.141 27.453 24.547 1 44.06 339 ASP A O 1
ATOM 2750 N N . CYS A 1 340 ? 18.281 25.875 23.094 1 51.03 340 CYS A N 1
ATOM 2751 C CA . CYS A 1 340 ? 16.953 25.406 23.5 1 51.03 340 CYS A CA 1
ATOM 2752 C C . CYS A 1 340 ? 17.031 24.578 24.781 1 51.03 340 CYS A C 1
ATOM 2754 O O . CYS A 1 340 ? 17.156 23.359 24.734 1 51.03 340 CYS A O 1
ATOM 2756 N N . SER A 1 341 ? 17.422 25.281 25.875 1 49.88 341 SER A N 1
ATOM 2757 C CA . SER A 1 341 ? 17.469 24.656 27.188 1 49.88 341 SER A CA 1
ATOM 2758 C C . SER A 1 341 ? 16.109 24.109 27.609 1 49.88 341 SER A C 1
ATOM 2760 O O . SER A 1 341 ? 15.07 24.672 27.25 1 49.88 341 SER A O 1
ATOM 2762 N N . ASN A 1 342 ? 15.992 22.875 28 1 58.22 342 ASN A N 1
ATOM 2763 C CA . ASN A 1 342 ? 14.852 22.141 28.531 1 58.22 342 ASN A CA 1
ATOM 2764 C C . ASN A 1 342 ? 13.977 23 29.422 1 58.22 342 ASN A C 1
ATOM 2766 O O . ASN A 1 342 ? 12.773 22.766 29.547 1 58.22 342 ASN A O 1
ATOM 2770 N N . THR A 1 343 ? 14.539 24.156 29.859 1 56.28 343 THR A N 1
ATOM 2771 C CA . THR A 1 343 ? 13.812 24.875 30.906 1 56.28 343 THR A CA 1
ATOM 2772 C C . THR A 1 343 ? 12.742 25.781 30.281 1 56.28 343 THR A C 1
ATOM 2774 O O . THR A 1 343 ? 11.734 26.078 30.922 1 56.28 343 THR A O 1
ATOM 2777 N N . HIS A 1 344 ? 12.82 26.062 28.984 1 66.25 344 HIS A N 1
ATOM 2778 C CA . HIS A 1 344 ? 11.891 27.047 28.453 1 66.25 344 HIS A CA 1
ATOM 2779 C C . HIS A 1 344 ? 10.867 26.406 27.531 1 66.25 344 HIS A C 1
ATOM 2781 O O . HIS A 1 344 ? 9.961 27.078 27.031 1 66.25 344 HIS A O 1
ATOM 2787 N N . VAL A 1 345 ? 10.977 25.109 27.422 1 74.56 345 VAL A N 1
ATOM 2788 C CA . VAL A 1 345 ? 10.086 24.469 26.453 1 74.56 345 VAL A CA 1
ATOM 2789 C C . VAL A 1 345 ? 8.914 23.812 27.172 1 74.56 345 VAL A C 1
ATOM 2791 O O . VAL A 1 345 ? 9.016 23.469 28.359 1 74.56 345 VAL A O 1
ATOM 2794 N N . PHE A 1 346 ? 7.812 23.75 26.453 1 77.38 346 PHE A N 1
ATOM 2795 C CA . PHE A 1 346 ? 6.641 23.062 26.984 1 77.38 346 PHE A CA 1
ATOM 2796 C C . PHE A 1 346 ? 6.844 21.547 26.984 1 77.38 346 PHE A C 1
ATOM 2798 O O . PHE A 1 346 ? 7.32 20.984 25.984 1 77.38 346 PHE A O 1
ATOM 2805 N N . LEU A 1 347 ? 6.57 20.969 28.109 1 76.69 347 LEU A N 1
ATOM 2806 C CA . LEU A 1 347 ? 6.438 19.516 28.094 1 76.69 347 LEU A CA 1
ATOM 2807 C C . LEU A 1 347 ? 5.066 19.094 27.578 1 76.69 347 LEU A C 1
ATOM 2809 O O . LEU A 1 347 ? 4.094 19.844 27.703 1 76.69 347 LEU A O 1
ATOM 2813 N N . GLY A 1 348 ? 5.035 18 26.922 1 77.31 348 GLY A N 1
ATOM 2814 C CA . GLY A 1 348 ? 3.773 17.5 26.391 1 77.31 348 GLY A CA 1
ATOM 2815 C C . GLY A 1 348 ? 2.645 17.547 27.406 1 77.31 348 GLY A C 1
ATOM 2816 O O . GLY A 1 348 ? 1.543 18 27.094 1 77.31 348 GLY A O 1
ATOM 2817 N N . ARG A 1 349 ? 2.889 17.234 28.578 1 80.06 349 ARG A N 1
ATOM 2818 C CA . ARG A 1 349 ? 1.885 17.125 29.625 1 80.06 349 ARG A CA 1
ATOM 2819 C C . ARG A 1 349 ? 1.361 18.5 30.031 1 80.06 349 ARG A C 1
ATOM 2821 O O . ARG A 1 349 ? 0.303 18.609 30.656 1 80.06 349 ARG A O 1
ATOM 2828 N N . ASP A 1 350 ? 2.086 19.578 29.641 1 84.19 350 ASP A N 1
ATOM 2829 C CA . ASP A 1 350 ? 1.698 20.922 30.047 1 84.19 350 ASP A CA 1
ATOM 2830 C C . ASP A 1 350 ? 0.893 21.609 28.938 1 84.19 350 ASP A C 1
ATOM 2832 O O . ASP A 1 350 ? 0.311 22.672 29.172 1 84.19 350 ASP A O 1
ATOM 2836 N N . LEU A 1 351 ? 0.814 21.062 27.859 1 88.62 351 LEU A N 1
ATOM 2837 C CA . LEU A 1 351 ? 0.203 21.672 26.688 1 88.62 351 LEU A CA 1
ATOM 2838 C C . LEU A 1 351 ? -1.282 21.938 26.922 1 88.62 351 LEU A C 1
ATOM 2840 O O . LEU A 1 351 ? -1.836 22.906 26.422 1 88.62 351 LEU A O 1
ATOM 2844 N N . PRO A 1 352 ? -1.935 21.109 27.719 1 90.88 352 PRO A N 1
ATOM 2845 C CA . PRO A 1 352 ? -3.361 21.344 27.953 1 90.88 352 PRO A CA 1
ATOM 2846 C C . PRO A 1 352 ? -3.631 22.641 28.719 1 90.88 352 PRO A C 1
ATOM 2848 O O . PRO A 1 352 ? -4.773 23.109 28.766 1 90.88 352 PRO A O 1
ATOM 2851 N N . GLU A 1 353 ? -2.666 23.125 29.281 1 89.25 353 GLU A N 1
ATOM 2852 C CA . GLU A 1 353 ? -2.801 24.406 29.969 1 89.25 353 GLU A CA 1
ATOM 2853 C C . GLU A 1 353 ? -2.514 25.562 29.016 1 89.25 353 GLU A C 1
ATOM 2855 O O . GLU A 1 353 ? -3.252 26.547 29 1 89.25 353 GLU A O 1
ATOM 2860 N N . TYR A 1 354 ? -1.588 25.484 28.25 1 91.12 354 TYR A N 1
ATOM 2861 C CA . TYR A 1 354 ? -1.057 26.594 27.484 1 91.12 354 TYR A CA 1
ATOM 2862 C C . TYR A 1 354 ? -1.839 26.797 26.188 1 91.12 354 TYR A C 1
ATOM 2864 O O . TYR A 1 354 ? -2.219 27.906 25.844 1 91.12 354 TYR A O 1
ATOM 2872 N N . LEU A 1 355 ? -2.104 25.766 25.484 1 93.38 355 LEU A N 1
ATOM 2873 C CA . LEU A 1 355 ? -2.701 25.891 24.156 1 93.38 355 LEU A CA 1
ATOM 2874 C C . LEU A 1 355 ? -4.141 26.391 24.266 1 93.38 355 LEU A C 1
ATOM 2876 O O . LEU A 1 355 ? -4.543 27.297 23.531 1 93.38 355 LEU A O 1
ATOM 2880 N N . PRO A 1 356 ? -4.953 25.859 25.234 1 93.5 356 PRO A N 1
ATOM 2881 C CA . PRO A 1 356 ? -6.305 26.406 25.359 1 93.5 356 PRO A CA 1
ATOM 2882 C C . PRO A 1 356 ? -6.309 27.906 25.672 1 93.5 356 PRO A C 1
ATOM 2884 O O . PRO A 1 356 ? -7.16 28.641 25.188 1 93.5 356 PRO A O 1
ATOM 2887 N N . PHE A 1 357 ? -5.398 28.344 26.484 1 94.25 357 PHE A N 1
ATOM 2888 C CA . PHE A 1 357 ? -5.246 29.75 26.781 1 94.25 357 PHE A CA 1
ATOM 2889 C C . PHE A 1 357 ? -4.992 30.547 25.5 1 94.25 357 PHE A C 1
ATOM 2891 O O . PHE A 1 357 ? -5.652 31.562 25.25 1 94.25 357 PHE A O 1
ATOM 2898 N N . LEU A 1 358 ? -4.105 30.062 24.703 1 96.06 358 LEU A N 1
ATOM 2899 C CA . LEU A 1 358 ? -3.729 30.734 23.469 1 96.06 358 LEU A CA 1
ATOM 2900 C C . LEU A 1 358 ? -4.879 30.734 22.469 1 96.06 358 LEU A C 1
ATOM 2902 O O . LEU A 1 358 ? -5.137 31.734 21.797 1 96.06 358 LEU A O 1
ATOM 2906 N N . TRP A 1 359 ? -5.582 29.625 22.359 1 95.44 359 TRP A N 1
ATOM 2907 C CA . TRP A 1 359 ? -6.719 29.516 21.453 1 95.44 359 TRP A CA 1
ATOM 2908 C C . TRP A 1 359 ? -7.816 30.5 21.828 1 95.44 359 TRP A C 1
ATOM 2910 O O . TRP A 1 359 ? -8.367 31.188 20.969 1 95.44 359 TRP A O 1
ATOM 2920 N N . LYS A 1 360 ? -8.07 30.547 23.125 1 94.69 360 LYS A N 1
ATOM 2921 C CA . LYS A 1 360 ? -9.094 31.453 23.656 1 94.69 360 LYS A CA 1
ATOM 2922 C C . LYS A 1 360 ? -8.766 32.906 23.328 1 94.69 360 LYS A C 1
ATOM 2924 O O . LYS A 1 360 ? -9.609 33.656 22.844 1 94.69 360 LYS A O 1
ATOM 2929 N N . GLU A 1 361 ? -7.586 33.25 23.594 1 95.69 361 GLU A N 1
ATOM 2930 C CA . GLU A 1 361 ? -7.16 34.625 23.375 1 95.69 361 GLU A CA 1
ATOM 2931 C C . GLU A 1 361 ? -7.215 35 21.891 1 95.69 361 GLU A C 1
ATOM 2933 O O . GLU A 1 361 ? -7.586 36.125 21.531 1 95.69 361 GLU A O 1
ATOM 2938 N N . ALA A 1 362 ? -6.836 34.125 21.047 1 96.19 362 ALA A N 1
ATOM 2939 C CA . ALA A 1 362 ? -6.898 34.344 19.609 1 96.19 362 ALA A CA 1
ATOM 2940 C C . ALA A 1 362 ? -8.344 34.5 19.141 1 96.19 362 ALA A C 1
ATOM 2942 O O . ALA A 1 362 ? -8.672 35.469 18.438 1 96.19 362 ALA A O 1
ATOM 2943 N N . TYR A 1 363 ? -9.164 33.625 19.547 1 94.12 363 TYR A N 1
ATOM 2944 C CA . TYR A 1 363 ? -10.555 33.625 19.109 1 94.12 363 TYR A CA 1
ATOM 2945 C C . TYR A 1 363 ? -11.258 34.875 19.578 1 94.12 363 TYR A C 1
ATOM 2947 O O . TYR A 1 363 ? -11.984 35.531 18.812 1 94.12 363 TYR A O 1
ATOM 2955 N N . ARG A 1 364 ? -11.047 35.312 20.844 1 94.25 364 ARG A N 1
ATOM 2956 C CA . ARG A 1 364 ? -11.672 36.469 21.422 1 94.25 364 ARG A CA 1
ATOM 2957 C C . ARG A 1 364 ? -11.312 37.75 20.641 1 94.25 364 ARG A C 1
ATOM 2959 O O . ARG A 1 364 ? -12.039 38.719 20.656 1 94.25 364 ARG A O 1
ATOM 2966 N N . ARG A 1 365 ? -10.273 37.656 19.953 1 95.31 365 ARG A N 1
ATOM 2967 C CA . ARG A 1 365 ? -9.781 38.812 19.219 1 95.31 365 ARG A CA 1
ATOM 2968 C C . ARG A 1 365 ? -10.062 38.688 17.734 1 95.31 365 ARG A C 1
ATOM 2970 O O . ARG A 1 365 ? -9.57 39.469 16.922 1 95.31 365 ARG A O 1
ATOM 2977 N N . GLY A 1 366 ? -10.75 37.656 17.359 1 93.69 366 GLY A N 1
ATOM 2978 C CA . GLY A 1 366 ? -11.289 37.531 16.016 1 93.69 366 GLY A CA 1
ATOM 2979 C C . GLY A 1 366 ? -10.422 36.719 15.094 1 93.69 366 GLY A C 1
ATOM 2980 O O . GLY A 1 366 ? -10.664 36.656 13.891 1 93.69 366 GLY A O 1
ATOM 2981 N N . PHE A 1 367 ? -9.453 36.031 15.562 1 95.38 367 PHE A N 1
ATOM 2982 C CA . PHE A 1 367 ? -8.586 35.219 14.719 1 95.38 367 PHE A CA 1
ATOM 2983 C C . PHE A 1 367 ? -9.195 33.844 14.492 1 95.38 367 PHE A C 1
ATOM 2985 O O . PHE A 1 367 ? -9.883 33.312 15.367 1 95.38 367 PHE A O 1
ATOM 2992 N N . LYS A 1 368 ? -8.922 33.312 13.344 1 90.88 368 LYS A N 1
ATOM 2993 C CA . LYS A 1 368 ? -9.32 31.953 13.023 1 90.88 368 LYS A CA 1
ATOM 2994 C C . LYS A 1 368 ? -8.258 30.953 13.477 1 90.88 368 LYS A C 1
ATOM 2996 O O . LYS A 1 368 ? -7.066 31.156 13.227 1 90.88 368 LYS A O 1
ATOM 3001 N N . ILE A 1 369 ? -8.758 29.906 14.188 1 89.19 369 ILE A N 1
ATOM 3002 C CA . ILE A 1 369 ? -7.875 28.844 14.641 1 89.19 369 ILE A CA 1
ATOM 3003 C C . ILE A 1 369 ? -8.555 27.484 14.461 1 89.19 369 ILE A C 1
ATOM 3005 O O . ILE A 1 369 ? -9.773 27.375 14.625 1 89.19 369 ILE A O 1
ATOM 3009 N N . THR A 1 370 ? -7.777 26.516 14.07 1 88.5 370 THR A N 1
ATOM 3010 C CA . THR A 1 370 ? -8.281 25.156 13.93 1 88.5 370 THR A CA 1
ATOM 3011 C C . THR A 1 370 ? -7.801 24.266 15.078 1 88.5 370 THR A C 1
ATOM 3013 O O . THR A 1 370 ? -6.598 24.172 15.336 1 88.5 370 THR A O 1
ATOM 3016 N N . THR A 1 371 ? -8.789 23.656 15.773 1 91.12 371 THR A N 1
ATOM 3017 C CA . THR A 1 371 ? -8.391 22.906 16.953 1 91.12 371 THR A CA 1
ATOM 3018 C C . THR A 1 371 ? -8.977 21.484 16.922 1 91.12 371 THR A C 1
ATOM 3020 O O . THR A 1 371 ? -8.617 20.641 17.75 1 91.12 371 THR A O 1
ATOM 3023 N N . ARG A 1 372 ? -9.836 21.141 16.016 1 89.38 372 ARG A N 1
ATOM 3024 C CA . ARG A 1 372 ? -10.508 19.844 15.969 1 89.38 372 ARG A CA 1
ATOM 3025 C C . ARG A 1 372 ? -9.555 18.75 15.523 1 89.38 372 ARG A C 1
ATOM 3027 O O . ARG A 1 372 ? -8.914 18.859 14.477 1 89.38 372 ARG A O 1
ATOM 3034 N N . PRO A 1 373 ? -9.398 17.656 16.312 1 90.12 373 PRO A N 1
ATOM 3035 C CA . PRO A 1 373 ? -8.68 16.5 15.766 1 90.12 373 PRO A CA 1
ATOM 3036 C C . PRO A 1 373 ? -9.398 15.859 14.586 1 90.12 373 PRO A C 1
ATOM 3038 O O . PRO A 1 373 ? -10.633 15.789 14.57 1 90.12 373 PRO A O 1
ATOM 3041 N N . ASN A 1 374 ? -8.688 15.492 13.641 1 88.88 374 ASN A N 1
ATOM 3042 C CA . ASN A 1 374 ? -9.258 14.891 12.445 1 88.88 374 ASN A CA 1
ATOM 3043 C C . ASN A 1 374 ? -8.484 13.648 12.016 1 88.88 374 ASN A C 1
ATOM 3045 O O . ASN A 1 374 ? -7.328 13.469 12.398 1 88.88 374 ASN A O 1
ATOM 3049 N N . LEU A 1 375 ? -9.188 12.852 11.227 1 89.62 375 LEU A N 1
ATOM 3050 C CA . LEU A 1 375 ? -8.57 11.648 10.672 1 89.62 375 LEU A CA 1
ATOM 3051 C C . LEU A 1 375 ? -7.301 11.992 9.898 1 89.62 375 LEU A C 1
ATOM 3053 O O . LEU A 1 375 ? -7.266 12.977 9.156 1 89.62 375 LEU A O 1
ATOM 3057 N N . LYS A 1 376 ? -6.262 11.156 10.195 1 88.62 376 LYS A N 1
ATOM 3058 C CA . LYS A 1 376 ? -4.961 11.328 9.555 1 88.62 376 LYS A CA 1
ATOM 3059 C C . LYS A 1 376 ? -4.383 9.992 9.109 1 88.62 376 LYS A C 1
ATOM 3061 O O . LYS A 1 376 ? -4.289 9.055 9.906 1 88.62 376 LYS A O 1
ATOM 3066 N N . PHE A 1 377 ? -3.988 9.844 7.816 1 88.06 377 PHE A N 1
ATOM 3067 C CA . PHE A 1 377 ? -3.363 8.609 7.371 1 88.06 377 PHE A CA 1
ATOM 3068 C C . PHE A 1 377 ? -1.86 8.789 7.195 1 88.06 377 PHE A C 1
ATOM 3070 O O . PHE A 1 377 ? -1.111 7.812 7.141 1 88.06 377 PHE A O 1
ATOM 3077 N N . VAL A 1 378 ? -1.428 10.055 7.051 1 88.88 378 VAL A N 1
ATOM 3078 C CA . VAL A 1 378 ? -0.027 10.453 6.992 1 88.88 378 VAL A CA 1
ATOM 3079 C C . VAL A 1 378 ? 0.216 11.625 7.941 1 88.88 378 VAL A C 1
ATOM 3081 O O . VAL A 1 378 ? -0.571 12.57 7.984 1 88.88 378 VAL A O 1
ATOM 3084 N N . TYR A 1 379 ? 1.234 11.469 8.664 1 89.81 379 TYR A N 1
ATOM 3085 C CA . TYR A 1 379 ? 1.482 12.492 9.672 1 89.81 379 TYR A CA 1
ATOM 3086 C C . TYR A 1 379 ? 2.096 13.734 9.039 1 89.81 379 TYR A C 1
ATOM 3088 O O . TYR A 1 379 ? 1.67 14.859 9.328 1 89.81 379 TYR A O 1
ATOM 3096 N N . CYS A 1 380 ? 3.137 13.555 8.242 1 92.12 380 CYS A N 1
ATOM 3097 C CA . CYS A 1 380 ? 3.824 14.68 7.617 1 92.12 380 CYS A CA 1
ATOM 3098 C C . CYS A 1 380 ? 4.633 14.219 6.41 1 92.12 380 CYS A C 1
ATOM 3100 O O . CYS A 1 380 ? 4.371 13.156 5.852 1 92.12 380 CYS A O 1
ATOM 3102 N N . VAL A 1 381 ? 5.562 15.086 5.945 1 92.12 381 VAL A N 1
ATOM 3103 C CA . VAL A 1 381 ? 6.371 14.805 4.762 1 92.12 381 VAL A CA 1
ATOM 3104 C C . VAL A 1 381 ? 7.191 13.531 4.988 1 92.12 381 VAL A C 1
ATOM 3106 O O . VAL A 1 381 ? 7.422 12.758 4.055 1 92.12 381 VAL A O 1
ATOM 3109 N N . TYR A 1 382 ? 7.586 13.328 6.207 1 94.69 382 TYR A N 1
ATOM 3110 C CA . TYR A 1 382 ? 8.359 12.141 6.527 1 94.69 382 TYR A CA 1
ATOM 3111 C C . TYR A 1 382 ? 7.621 10.875 6.109 1 94.69 382 TYR A C 1
ATOM 3113 O O . TYR A 1 382 ? 8.227 9.938 5.574 1 94.69 382 TYR A O 1
ATOM 3121 N N . ASP A 1 383 ? 6.344 10.844 6.316 1 93 383 ASP A N 1
ATOM 3122 C CA . ASP A 1 383 ? 5.539 9.641 6.113 1 93 383 ASP A CA 1
ATOM 3123 C C . ASP A 1 383 ? 4.973 9.594 4.695 1 93 383 ASP A C 1
ATOM 3125 O O . ASP A 1 383 ? 4.344 8.602 4.309 1 93 383 ASP A O 1
ATOM 3129 N N . ASN A 1 384 ? 5.129 10.641 3.965 1 91.38 384 ASN A N 1
ATOM 3130 C CA . ASN A 1 384 ? 4.656 10.695 2.586 1 91.38 384 ASN A CA 1
ATOM 3131 C C . ASN A 1 384 ? 5.551 9.891 1.652 1 91.38 384 ASN A C 1
ATOM 3133 O O . ASN A 1 384 ? 6.75 10.156 1.551 1 91.38 384 ASN A O 1
ATOM 3137 N N . PRO A 1 385 ? 4.965 8.922 0.934 1 89.25 385 PRO A N 1
ATOM 3138 C CA . PRO A 1 385 ? 5.801 8.094 0.061 1 89.25 385 PRO A CA 1
ATOM 3139 C C . PRO A 1 385 ? 6.527 8.906 -1.007 1 89.25 385 PRO A C 1
ATOM 3141 O O . PRO A 1 385 ? 7.602 8.516 -1.463 1 89.25 385 PRO A O 1
ATOM 3144 N N . ASN A 1 386 ? 6.031 10.047 -1.385 1 91.88 386 ASN A N 1
ATOM 3145 C CA . ASN A 1 386 ? 6.648 10.891 -2.404 1 91.88 386 ASN A CA 1
ATOM 3146 C C . ASN A 1 386 ? 6.965 12.281 -1.862 1 91.88 386 ASN A C 1
ATOM 3148 O O . ASN A 1 386 ? 6.824 13.273 -2.574 1 91.88 386 ASN A O 1
ATOM 3152 N N . GLY A 1 387 ? 7.273 12.305 -0.61 1 95.12 387 GLY A N 1
ATOM 3153 C CA . GLY A 1 387 ? 7.707 13.531 0.03 1 95.12 387 GLY A CA 1
ATOM 3154 C C . GLY A 1 387 ? 9.211 13.602 0.241 1 95.12 387 GLY A C 1
ATOM 3155 O O . GLY A 1 387 ? 9.82 12.633 0.708 1 95.12 387 GLY A O 1
ATOM 3156 N N . TYR A 1 388 ? 9.828 14.797 -0.175 1 97.5 388 TYR A N 1
ATOM 3157 C CA . TYR A 1 388 ? 11.273 14.922 -0.116 1 97.5 388 TYR A CA 1
ATOM 3158 C C . TYR A 1 388 ? 11.68 16.328 0.316 1 97.5 388 TYR A C 1
ATOM 3160 O O . TYR A 1 388 ? 11.008 17.312 -0.021 1 97.5 388 TYR A O 1
ATOM 3168 N N . VAL A 1 389 ? 12.688 16.391 1.091 1 98.12 389 VAL A N 1
ATOM 3169 C CA . VAL A 1 389 ? 13.352 17.656 1.404 1 98.12 389 VAL A CA 1
ATOM 3170 C C . VAL A 1 389 ? 14.734 17.672 0.751 1 98.12 389 VAL A C 1
ATOM 3172 O O . VAL A 1 389 ? 15.578 16.812 1.025 1 98.12 389 VAL A O 1
ATOM 3175 N N . VAL A 1 390 ? 14.992 18.656 -0.128 1 98.31 390 VAL A N 1
ATOM 3176 C CA . VAL A 1 390 ? 16.219 18.672 -0.911 1 98.31 390 VAL A CA 1
ATOM 3177 C C . VAL A 1 390 ? 17.062 19.891 -0.506 1 98.31 390 VAL A C 1
ATOM 3179 O O . VAL A 1 390 ? 16.578 21.016 -0.497 1 98.31 390 VAL A O 1
ATOM 3182 N N . ASP A 1 391 ? 18.312 19.641 -0.184 1 96.88 391 ASP A N 1
ATOM 3183 C CA . ASP A 1 391 ? 19.172 20.75 0.249 1 96.88 391 ASP A CA 1
ATOM 3184 C C . ASP A 1 391 ? 20.031 21.266 -0.907 1 96.88 391 ASP A C 1
ATOM 3186 O O . ASP A 1 391 ? 19.906 20.781 -2.035 1 96.88 391 ASP A O 1
ATOM 3190 N N . PRO A 1 392 ? 20.844 22.297 -0.675 1 96.62 392 PRO A N 1
ATOM 3191 C CA . PRO A 1 392 ? 21.594 22.938 -1.758 1 96.62 392 PRO A CA 1
ATOM 3192 C C . PRO A 1 392 ? 22.625 22.016 -2.393 1 96.62 392 PRO A C 1
ATOM 3194 O O . PRO A 1 392 ? 23.125 22.297 -3.482 1 96.62 392 PRO A O 1
ATOM 3197 N N . GLU A 1 393 ? 22.969 20.984 -1.768 1 95.81 393 GLU A N 1
ATOM 3198 C CA . GLU A 1 393 ? 23.938 20.031 -2.311 1 95.81 393 GLU A CA 1
ATOM 3199 C C . GLU A 1 393 ? 23.25 18.859 -2.998 1 95.81 393 GLU A C 1
ATOM 3201 O O . GLU A 1 393 ? 23.891 17.859 -3.324 1 95.81 393 GLU A O 1
ATOM 3206 N N . LEU A 1 394 ? 21.938 18.953 -3.129 1 97.75 394 LEU A N 1
ATOM 3207 C CA . LEU A 1 394 ? 21.094 17.984 -3.799 1 97.75 394 LEU A CA 1
ATOM 3208 C C . LEU A 1 394 ? 21.016 16.688 -2.996 1 97.75 394 LEU A C 1
ATOM 3210 O O . LEU A 1 394 ? 20.703 15.625 -3.545 1 97.75 394 LEU A O 1
ATOM 3214 N N . LYS A 1 395 ? 21.406 16.828 -1.733 1 97.62 395 LYS A N 1
ATOM 3215 C CA . LYS A 1 395 ? 21.109 15.758 -0.79 1 97.62 395 LYS A CA 1
ATOM 3216 C C . LYS A 1 395 ? 19.641 15.773 -0.382 1 97.62 395 LYS A C 1
ATOM 3218 O O . LYS A 1 395 ? 19.047 16.844 -0.211 1 97.62 395 LYS A O 1
ATOM 3223 N N . VAL A 1 396 ? 19.094 14.602 -0.299 1 98.25 396 VAL A N 1
ATOM 3224 C CA . VAL A 1 396 ? 17.656 14.492 -0.027 1 98.25 396 VAL A CA 1
ATOM 3225 C C . VAL A 1 396 ? 17.438 13.984 1.396 1 98.25 396 VAL A C 1
ATOM 3227 O O . VAL A 1 396 ? 18.109 13.039 1.832 1 98.25 396 VAL A O 1
ATOM 3230 N N . TYR A 1 397 ? 16.562 14.633 2.135 1 97.44 397 TYR A N 1
ATOM 3231 C CA . TYR A 1 397 ? 16.219 14.312 3.514 1 97.44 397 TYR A CA 1
ATOM 3232 C C . TYR A 1 397 ? 14.719 14.055 3.648 1 97.44 397 TYR A C 1
ATOM 3234 O O . TYR A 1 397 ? 13.93 14.43 2.777 1 97.44 397 TYR A O 1
ATOM 3242 N N . PRO A 1 398 ? 14.312 13.375 4.73 1 97.06 398 PRO A N 1
ATOM 3243 C CA . PRO A 1 398 ? 12.898 13 4.844 1 97.06 398 PRO A CA 1
ATOM 3244 C C . PRO A 1 398 ? 12.055 14.07 5.527 1 97.06 398 PRO A C 1
ATOM 3246 O O . PRO A 1 398 ? 10.828 14.023 5.461 1 97.06 398 PRO A O 1
ATOM 3249 N N . CYS A 1 399 ? 12.664 14.992 6.234 1 93.38 399 CYS A N 1
ATOM 3250 C CA . CYS A 1 399 ? 11.859 15.93 7.016 1 93.38 399 CYS A CA 1
ATOM 3251 C C . CYS A 1 399 ? 12.602 17.25 7.211 1 93.38 399 CYS A C 1
ATOM 3253 O O . CYS A 1 399 ? 13.82 17.312 7.059 1 93.38 399 CYS A O 1
ATOM 3255 N N . TRP A 1 400 ? 11.859 18.266 7.621 1 90.62 400 TRP A N 1
ATOM 3256 C CA . TRP A 1 400 ? 12.383 19.609 7.828 1 90.62 400 TRP A CA 1
ATOM 3257 C C . TRP A 1 400 ? 13.367 19.641 8.992 1 90.62 400 TRP A C 1
ATOM 3259 O O . TRP A 1 400 ? 14.367 20.344 8.945 1 90.62 400 TRP A O 1
ATOM 3269 N N . GLU A 1 401 ? 13.062 18.828 9.945 1 87.69 401 GLU A N 1
ATOM 3270 C CA . GLU A 1 401 ? 13.875 18.844 11.164 1 87.69 401 GLU A CA 1
ATOM 3271 C C . GLU A 1 401 ? 15.156 18.031 10.977 1 87.69 401 GLU A C 1
ATOM 3273 O O . GLU A 1 401 ? 16.156 18.266 11.664 1 87.69 401 GLU A O 1
ATOM 3278 N N . MET A 1 402 ? 15.156 17.172 10.062 1 90.94 402 MET A N 1
ATOM 3279 C CA . MET A 1 402 ? 16.281 16.266 9.898 1 90.94 402 MET A CA 1
ATOM 3280 C C . MET A 1 402 ? 17.234 16.766 8.797 1 90.94 402 MET A C 1
ATOM 3282 O O . MET A 1 402 ? 18.359 16.281 8.68 1 90.94 402 MET A O 1
ATOM 3286 N N . VAL A 1 403 ? 16.797 17.688 8.031 1 93.25 403 VAL A N 1
ATOM 3287 C CA . VAL A 1 403 ? 17.594 18.156 6.902 1 93.25 403 VAL A CA 1
ATOM 3288 C C . VAL A 1 403 ? 18.891 18.766 7.406 1 93.25 403 VAL A C 1
ATOM 3290 O O . VAL A 1 403 ? 18.906 19.469 8.414 1 93.25 403 VAL A O 1
ATOM 3293 N N . GLY A 1 404 ? 19.969 18.484 6.711 1 91.38 404 GLY A N 1
ATOM 3294 C CA . GLY A 1 404 ? 21.281 19.016 7.066 1 91.38 404 GLY A CA 1
ATOM 3295 C C . GLY A 1 404 ? 22.109 18.031 7.895 1 91.38 404 GLY A C 1
ATOM 3296 O O . GLY A 1 404 ? 23.328 18.172 7.98 1 91.38 404 GLY A O 1
ATOM 3297 N N . ALA A 1 405 ? 21.438 17.188 8.617 1 90.56 405 ALA A N 1
ATOM 3298 C CA . ALA A 1 405 ? 22.156 16.156 9.344 1 90.56 405 ALA A CA 1
ATOM 3299 C C . ALA A 1 405 ? 22.469 14.961 8.445 1 90.56 405 ALA A C 1
ATOM 3301 O O . ALA A 1 405 ? 21.562 14.258 7.996 1 90.56 405 ALA A O 1
ATOM 3302 N N . GLU A 1 406 ? 23.672 14.656 8.312 1 92.19 406 GLU A N 1
ATOM 3303 C CA . GLU A 1 406 ? 24.125 13.68 7.328 1 92.19 406 GLU A CA 1
ATOM 3304 C C . GLU A 1 406 ? 23.547 12.297 7.605 1 92.19 406 GLU A C 1
ATOM 3306 O O . GLU A 1 406 ? 23.281 11.539 6.676 1 92.19 406 GLU A O 1
ATOM 3311 N N . LYS A 1 407 ? 23.375 11.969 8.836 1 92.06 407 LYS A N 1
ATOM 3312 C CA . LYS A 1 407 ? 22.891 10.641 9.211 1 92.06 407 LYS A CA 1
ATOM 3313 C C . LYS A 1 407 ? 21.469 10.414 8.727 1 92.06 407 LYS A C 1
ATOM 3315 O O . LYS A 1 407 ? 21 9.273 8.688 1 92.06 407 LYS A O 1
ATOM 3320 N N . TYR A 1 408 ? 20.812 11.508 8.312 1 94.94 408 TYR A N 1
ATOM 3321 C CA . TYR A 1 408 ? 19.422 11.367 7.918 1 94.94 408 TYR A CA 1
ATOM 3322 C C . TYR A 1 408 ? 19.266 11.5 6.406 1 94.94 408 TYR A C 1
ATOM 3324 O O . TYR A 1 408 ? 18.141 11.648 5.898 1 94.94 408 TYR A O 1
ATOM 3332 N N . ILE A 1 409 ? 20.375 11.5 5.695 1 97 409 ILE A N 1
ATOM 3333 C CA . ILE A 1 409 ? 20.281 11.531 4.238 1 97 409 ILE A CA 1
ATOM 3334 C C . ILE A 1 409 ? 19.594 10.266 3.742 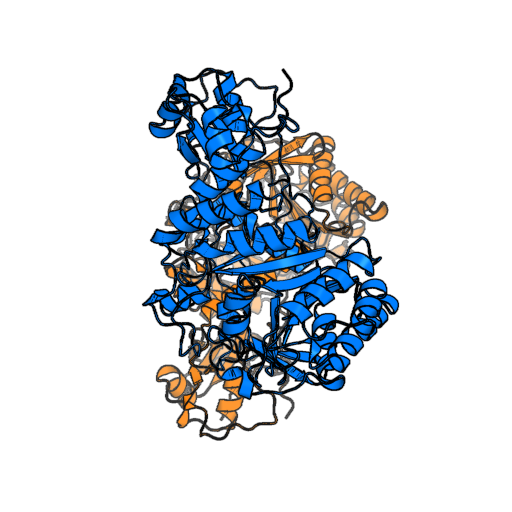1 97 409 ILE A C 1
ATOM 3336 O O . ILE A 1 409 ? 19.969 9.148 4.102 1 97 409 ILE A O 1
ATOM 3340 N N . ILE A 1 410 ? 18.594 10.461 2.93 1 97.56 410 ILE A N 1
ATOM 3341 C CA . ILE A 1 410 ? 17.891 9.305 2.385 1 97.56 410 ILE A CA 1
ATOM 3342 C C . ILE A 1 410 ? 18.312 9.086 0.934 1 97.56 410 ILE A C 1
ATOM 3344 O O . ILE A 1 410 ? 18.031 8.031 0.353 1 97.56 410 ILE A O 1
ATOM 3348 N N . GLY A 1 411 ? 18.969 10.055 0.327 1 97.12 411 GLY A N 1
ATOM 3349 C CA . GLY A 1 411 ? 19.453 9.891 -1.032 1 97.12 411 GLY A CA 1
ATOM 3350 C C . GLY A 1 411 ? 20.031 11.164 -1.612 1 97.12 411 GLY A C 1
ATOM 3351 O O . GLY A 1 411 ? 20.188 12.164 -0.903 1 97.12 411 GLY A O 1
ATOM 3352 N N . LYS A 1 412 ? 20.375 11.062 -2.887 1 97.06 412 LYS A N 1
ATOM 3353 C CA . LYS A 1 412 ? 20.938 12.195 -3.625 1 97.06 412 LYS A CA 1
ATOM 3354 C C . LYS A 1 412 ? 20.359 12.258 -5.039 1 97.06 412 LYS A C 1
ATOM 3356 O O . LYS A 1 412 ? 20.109 11.227 -5.664 1 97.06 412 LYS A O 1
ATOM 3361 N N . ILE A 1 413 ? 20.109 13.43 -5.418 1 96.81 413 ILE A N 1
ATOM 3362 C CA . ILE A 1 413 ? 19.719 13.648 -6.809 1 96.81 413 ILE A CA 1
ATOM 3363 C C . ILE A 1 413 ? 20.969 13.836 -7.664 1 96.81 413 ILE A C 1
ATOM 3365 O O . ILE A 1 413 ? 21.828 14.664 -7.352 1 96.81 413 ILE A O 1
ATOM 3369 N N . LYS A 1 414 ? 21.062 13.023 -8.672 1 92.81 414 LYS A N 1
ATOM 3370 C CA . LYS A 1 414 ? 22.25 13.031 -9.531 1 92.81 414 LYS A CA 1
ATOM 3371 C C . LYS A 1 414 ? 21.953 13.68 -10.875 1 92.81 414 LYS A C 1
ATOM 3373 O O . LYS A 1 414 ? 20.984 14.422 -11.008 1 92.81 414 LYS A O 1
ATOM 3378 N N . GLU A 1 415 ? 22.938 13.398 -11.758 1 84.94 415 GLU A N 1
ATOM 3379 C CA . GLU A 1 415 ? 22.797 13.953 -13.102 1 84.94 415 GLU A CA 1
ATOM 3380 C C . GLU A 1 415 ? 21.562 13.391 -13.805 1 84.94 415 GLU A C 1
ATOM 3382 O O . GLU A 1 415 ? 21.172 12.242 -13.57 1 84.94 415 GLU A O 1
ATOM 3387 N N . GLU A 1 416 ? 20.906 14.148 -14.648 1 85 416 GLU A N 1
ATOM 3388 C CA . GLU A 1 416 ? 19.75 13.781 -15.453 1 85 416 GLU A CA 1
ATOM 3389 C C . GLU A 1 416 ? 18.516 13.539 -14.57 1 85 416 GLU A C 1
ATOM 3391 O O . GLU A 1 416 ? 17.562 12.875 -14.992 1 85 416 GLU A O 1
ATOM 3396 N N . GLY A 1 417 ? 18.688 13.953 -13.234 1 87.62 417 GLY A N 1
ATOM 3397 C CA . GLY A 1 417 ? 17.516 13.891 -12.375 1 87.62 417 GLY A CA 1
ATOM 3398 C C . GLY A 1 417 ? 17.297 12.523 -11.75 1 87.62 417 GLY A C 1
ATOM 3399 O O . GLY A 1 417 ? 16.234 12.25 -11.195 1 87.62 417 GLY A O 1
ATOM 3400 N N . SER A 1 418 ? 18.297 11.602 -11.836 1 90.94 418 SER A N 1
ATOM 3401 C CA . SER A 1 418 ? 18.172 10.289 -11.219 1 90.94 418 SER A CA 1
ATOM 3402 C C . SER A 1 418 ? 18.344 10.367 -9.703 1 90.94 418 SER A C 1
ATOM 3404 O O . SER A 1 418 ? 19.016 11.281 -9.203 1 90.94 418 SER A O 1
ATOM 3406 N N . PHE A 1 419 ? 17.703 9.5 -9.047 1 92.94 419 PHE A N 1
ATOM 3407 C CA . PHE A 1 419 ? 17.75 9.453 -7.586 1 92.94 419 PHE A CA 1
ATOM 3408 C C . PHE A 1 419 ? 18.547 8.25 -7.105 1 92.94 419 PHE A C 1
ATOM 3410 O O . PHE A 1 419 ? 18.312 7.121 -7.551 1 92.94 419 PHE A O 1
ATOM 3417 N N . GLU A 1 420 ? 19.531 8.484 -6.297 1 92.94 420 GLU A N 1
ATOM 3418 C CA . GLU A 1 420 ? 20.312 7.438 -5.66 1 92.94 420 GLU A CA 1
ATOM 3419 C C . GLU A 1 420 ? 19.953 7.289 -4.184 1 92.94 420 GLU A C 1
ATOM 3421 O O . GLU A 1 420 ? 20.375 8.086 -3.348 1 92.94 420 GLU A O 1
ATOM 3426 N N . PRO A 1 421 ? 19.234 6.289 -3.857 1 94.19 421 PRO A N 1
ATOM 3427 C CA . PRO A 1 421 ? 18.797 6.137 -2.473 1 94.19 421 PRO A CA 1
ATOM 3428 C C . PRO A 1 421 ? 19.906 5.688 -1.536 1 94.19 421 PRO A C 1
ATOM 3430 O O . PRO A 1 421 ? 20.828 4.973 -1.957 1 94.19 421 PRO A O 1
ATOM 3433 N N . GLU A 1 422 ? 19.859 6.145 -0.309 1 94.88 422 GLU A N 1
ATOM 3434 C CA . GLU A 1 422 ? 20.641 5.629 0.81 1 94.88 422 GLU A CA 1
ATOM 3435 C C . GLU A 1 422 ? 19.828 4.617 1.624 1 94.88 422 GLU A C 1
ATOM 3437 O O . GLU A 1 422 ? 18.609 4.562 1.519 1 94.88 422 GLU A O 1
ATOM 3442 N N . PRO A 1 423 ? 20.516 3.75 2.398 1 94.31 423 PRO A N 1
ATOM 3443 C CA . PRO A 1 423 ? 19.812 2.717 3.164 1 94.31 423 PRO A CA 1
ATOM 3444 C C . PRO A 1 423 ? 18.672 3.281 4.012 1 94.31 423 PRO A C 1
ATOM 3446 O O . PRO A 1 423 ? 17.609 2.662 4.113 1 94.31 423 PRO A O 1
ATOM 3449 N N . PHE A 1 424 ? 18.812 4.453 4.527 1 96.06 424 PHE A N 1
ATOM 3450 C CA . PHE A 1 424 ? 17.828 5.059 5.418 1 96.06 424 PHE A CA 1
ATOM 3451 C C . PHE A 1 424 ? 16.531 5.363 4.676 1 96.06 424 PHE A C 1
ATOM 3453 O O . PHE A 1 424 ? 15.477 5.496 5.289 1 96.06 424 PHE A O 1
ATOM 3460 N N . TYR A 1 425 ? 16.594 5.449 3.316 1 96.75 425 TYR A N 1
ATOM 3461 C CA . TYR A 1 425 ? 15.43 5.676 2.467 1 96.75 425 TYR A CA 1
ATOM 3462 C C . TYR A 1 425 ? 14.336 4.648 2.748 1 96.75 425 TYR A C 1
ATOM 3464 O O . TYR A 1 425 ? 13.18 5.008 2.967 1 96.75 425 TYR A O 1
ATOM 3472 N N . TYR A 1 426 ? 14.719 3.467 2.881 1 95.56 426 TYR A N 1
ATOM 3473 C CA . TYR A 1 426 ? 13.742 2.389 3.018 1 95.56 426 TYR A CA 1
ATOM 3474 C C . TYR A 1 426 ? 13.148 2.365 4.422 1 95.56 426 TYR A C 1
ATOM 3476 O O . TYR A 1 426 ? 11.961 2.066 4.594 1 95.56 426 TYR A O 1
ATOM 3484 N N . THR A 1 427 ? 13.938 2.693 5.355 1 95.62 427 THR A N 1
ATOM 3485 C CA . THR A 1 427 ? 13.453 2.816 6.727 1 95.62 427 THR A CA 1
ATOM 3486 C C . THR A 1 427 ? 12.391 3.902 6.832 1 95.62 427 THR A C 1
ATOM 3488 O O . THR A 1 427 ? 11.352 3.701 7.461 1 95.62 427 THR A O 1
ATOM 3491 N N . VAL A 1 428 ? 12.602 4.961 6.164 1 96.44 428 VAL A N 1
ATOM 3492 C CA . VAL A 1 428 ? 11.711 6.117 6.195 1 96.44 428 VAL A CA 1
ATOM 3493 C C . VAL A 1 428 ? 10.398 5.777 5.488 1 96.44 428 VAL A C 1
ATOM 3495 O O . VAL A 1 428 ? 9.32 5.957 6.055 1 96.44 428 VAL A O 1
ATOM 3498 N N . LYS A 1 429 ? 10.516 5.227 4.332 1 94.5 429 LYS A N 1
ATOM 3499 C CA . LYS A 1 429 ? 9.359 5.09 3.445 1 94.5 429 LYS A CA 1
ATOM 3500 C C . LYS A 1 429 ? 8.461 3.936 3.887 1 94.5 429 LYS A C 1
ATOM 3502 O O . LYS A 1 429 ? 7.336 3.803 3.406 1 94.5 429 LYS A O 1
ATOM 3507 N N . THR A 1 430 ? 8.906 3.131 4.898 1 93.75 430 THR A N 1
ATOM 3508 C CA . THR A 1 430 ? 8.094 1.988 5.309 1 93.75 430 THR A CA 1
ATOM 3509 C C . THR A 1 430 ? 7.641 2.139 6.758 1 93.75 430 THR A C 1
ATOM 3511 O O . THR A 1 430 ? 7.16 1.181 7.367 1 93.75 430 THR A O 1
ATOM 3514 N N . ARG A 1 431 ? 7.816 3.326 7.348 1 94.69 431 ARG A N 1
ATOM 3515 C CA . ARG A 1 431 ? 7.32 3.57 8.695 1 94.69 431 ARG A CA 1
ATOM 3516 C C . ARG A 1 431 ? 5.82 3.305 8.789 1 94.69 431 ARG A C 1
ATOM 3518 O O . ARG A 1 431 ? 5.047 3.818 7.98 1 94.69 431 ARG A O 1
ATOM 3525 N N . ASN A 1 432 ? 5.398 2.426 9.734 1 93.62 432 ASN A N 1
ATOM 3526 C CA . ASN A 1 432 ? 4.004 2.021 9.883 1 93.62 432 ASN A CA 1
ATOM 3527 C C . ASN A 1 432 ? 3.59 1.969 11.352 1 93.62 432 ASN A C 1
ATOM 3529 O O . ASN A 1 432 ? 3.838 0.975 12.031 1 93.62 432 ASN A O 1
ATOM 3533 N N . PRO A 1 433 ? 2.895 2.975 11.828 1 95.12 433 PRO A N 1
ATOM 3534 C CA . PRO A 1 433 ? 2.527 3.055 13.242 1 95.12 433 PRO A CA 1
ATOM 3535 C C . PRO A 1 433 ? 1.614 1.911 13.68 1 95.12 433 PRO A C 1
ATOM 3537 O O . PRO A 1 433 ? 1.556 1.583 14.867 1 95.12 433 PRO A O 1
ATOM 3540 N N . ILE A 1 434 ? 0.891 1.282 12.773 1 93.5 434 ILE A N 1
ATOM 3541 C CA . ILE A 1 434 ? -0.031 0.204 13.109 1 93.5 434 ILE A CA 1
ATOM 3542 C C . ILE A 1 434 ? 0.751 -1.005 13.617 1 93.5 434 ILE A C 1
ATOM 3544 O O . ILE A 1 434 ? 0.181 -1.907 14.234 1 93.5 434 ILE A O 1
ATOM 3548 N N . GLU A 1 435 ? 2.055 -0.981 13.406 1 91.25 435 GLU A N 1
ATOM 3549 C CA . GLU A 1 435 ? 2.898 -2.092 13.836 1 91.25 435 GLU A CA 1
ATOM 3550 C C . GLU A 1 435 ? 3.494 -1.83 15.219 1 91.25 435 GLU A C 1
ATOM 3552 O O . GLU A 1 435 ? 4.062 -2.732 15.836 1 91.25 435 GLU A O 1
ATOM 3557 N N . PHE A 1 436 ? 3.432 -0.607 15.695 1 94.38 436 PHE A N 1
ATOM 3558 C CA . PHE A 1 436 ? 4.012 -0.275 17 1 94.38 436 PHE A CA 1
ATOM 3559 C C . PHE A 1 436 ? 3.092 -0.714 18.125 1 94.38 436 PHE A C 1
ATOM 3561 O O . PHE A 1 436 ? 1.901 -0.395 18.125 1 94.38 436 PHE A O 1
ATOM 3568 N N . GLU A 1 437 ? 3.57 -1.375 19.031 1 94.19 437 GLU A N 1
ATOM 3569 C CA . GLU A 1 437 ? 2.777 -1.938 20.125 1 94.19 437 GLU A CA 1
ATOM 3570 C C . GLU A 1 437 ? 1.975 -0.856 20.844 1 94.19 437 GLU A C 1
ATOM 3572 O O . GLU A 1 437 ? 0.776 -1.02 21.078 1 94.19 437 GLU A O 1
ATOM 3577 N N . GLU A 1 438 ? 2.531 0.253 21.094 1 95.06 438 GLU A N 1
ATOM 3578 C CA . GLU A 1 438 ? 1.85 1.352 21.781 1 95.06 438 GLU A CA 1
ATOM 3579 C C . GLU A 1 438 ? 0.759 1.953 20.891 1 95.06 438 GLU A C 1
ATOM 3581 O O . GLU A 1 438 ? -0.334 2.26 21.375 1 95.06 438 GLU A O 1
ATOM 3586 N N . CYS A 1 439 ? 1.042 2.051 19.641 1 96.06 439 CYS A N 1
ATOM 3587 C CA . CYS A 1 439 ? 0.117 2.701 18.734 1 96.06 439 CYS A CA 1
ATOM 3588 C C . CYS A 1 439 ? -1.076 1.803 18.422 1 96.06 439 CYS A C 1
ATOM 3590 O O . CYS A 1 439 ? -2.211 2.277 18.344 1 96.06 439 CYS A O 1
ATOM 3592 N N . LYS A 1 440 ? -0.846 0.481 18.297 1 94.62 440 LYS A N 1
ATOM 3593 C CA . LYS A 1 440 ? -1.945 -0.413 17.938 1 94.62 440 LYS A CA 1
ATOM 3594 C C . LYS A 1 440 ? -2.977 -0.484 19.062 1 94.62 440 LYS A C 1
ATOM 3596 O O . LYS A 1 440 ? -4.121 -0.88 18.844 1 94.62 440 LYS A O 1
ATOM 3601 N N . ASN A 1 441 ? -2.602 -0.103 20.266 1 95.94 441 ASN A N 1
ATOM 3602 C CA . ASN A 1 441 ? -3.49 -0.131 21.422 1 95.94 441 ASN A CA 1
ATOM 3603 C C . ASN A 1 441 ? -3.928 1.273 21.828 1 95.94 441 ASN A C 1
ATOM 3605 O O . ASN A 1 441 ? -4.402 1.482 22.938 1 95.94 441 ASN A O 1
ATOM 3609 N N . CYS A 1 442 ? -3.754 2.227 20.984 1 96.88 442 CYS A N 1
ATOM 3610 C CA . CYS A 1 442 ? -4.078 3.619 21.266 1 96.88 442 CYS A CA 1
ATOM 3611 C C . CYS A 1 442 ? -5.34 4.051 20.531 1 96.88 442 CYS A C 1
ATOM 3613 O O . CYS A 1 442 ? -5.406 3.959 19.297 1 96.88 442 CYS A O 1
ATOM 3615 N N . LYS A 1 443 ? -6.32 4.613 21.266 1 97.31 443 LYS A N 1
ATOM 3616 C CA . LYS A 1 443 ? -7.594 5.043 20.703 1 97.31 443 LYS A CA 1
ATOM 3617 C C . LYS A 1 443 ? -7.41 6.262 19.797 1 97.31 443 LYS A C 1
ATOM 3619 O O . LYS A 1 443 ? -8.305 6.613 19.031 1 97.31 443 LYS A O 1
ATOM 3624 N N . LEU A 1 444 ? -6.242 6.965 19.844 1 96.75 444 LEU A N 1
ATOM 3625 C CA . LEU A 1 444 ? -5.996 8.172 19.078 1 96.75 444 LEU A CA 1
ATOM 3626 C C . LEU A 1 444 ? -5.289 7.848 17.766 1 96.75 444 LEU A C 1
ATOM 3628 O O . LEU A 1 444 ? -5.066 8.734 16.938 1 96.75 444 LEU A O 1
ATOM 3632 N N . LEU A 1 445 ? -4.984 6.613 17.5 1 97.06 445 LEU A N 1
ATOM 3633 C CA . LEU A 1 445 ? -4.188 6.207 16.344 1 97.06 445 LEU A CA 1
ATOM 3634 C C . LEU A 1 445 ? -4.781 6.758 15.047 1 97.06 445 LEU A C 1
ATOM 3636 O O . LEU A 1 445 ? -4.062 7.332 14.227 1 97.06 445 LEU A O 1
ATOM 3640 N N . PRO A 1 446 ? -6.137 6.703 14.812 1 95.62 446 PRO A N 1
ATOM 3641 C CA . PRO A 1 446 ? -6.68 7.164 13.531 1 95.62 446 PRO A CA 1
ATOM 3642 C C . PRO A 1 446 ? -6.48 8.656 13.305 1 95.62 446 PRO A C 1
ATOM 3644 O O . PRO A 1 446 ? -6.461 9.117 12.164 1 95.62 446 PRO A O 1
ATOM 3647 N N . ILE A 1 447 ? -6.285 9.43 14.383 1 94.06 447 ILE A N 1
ATOM 3648 C CA . ILE A 1 447 ? -6.176 10.875 14.227 1 94.06 447 ILE A CA 1
ATOM 3649 C C . ILE A 1 447 ? -4.742 11.32 14.531 1 94.06 447 ILE A C 1
ATOM 3651 O O . ILE A 1 447 ? -4.453 12.516 14.57 1 94.06 447 ILE A O 1
ATOM 3655 N N . CYS A 1 448 ? -3.875 10.43 14.867 1 94.25 448 CYS A N 1
ATOM 3656 C CA . CYS A 1 448 ? -2.479 10.695 15.203 1 94.25 448 CYS A CA 1
ATOM 3657 C C . CYS A 1 448 ? -1.545 10.039 14.188 1 94.25 448 CYS A C 1
ATOM 3659 O O . CYS A 1 448 ? -0.674 10.695 13.625 1 94.25 448 CYS A O 1
ATOM 3661 N N . MET A 1 449 ? -1.747 8.742 13.953 1 94.75 449 MET A N 1
ATOM 3662 C CA . MET A 1 449 ? -1.024 7.875 13.023 1 94.75 449 MET A CA 1
ATOM 3663 C C . MET A 1 449 ? 0.46 7.824 13.375 1 94.75 449 MET A C 1
ATOM 3665 O O . MET A 1 449 ? 1.312 7.965 12.492 1 94.75 449 MET A O 1
ATOM 3669 N N . GLY A 1 450 ? 0.75 7.762 14.641 1 94.88 450 GLY A N 1
ATOM 3670 C CA . GLY A 1 450 ? 2.078 7.445 15.141 1 94.88 450 GLY A CA 1
ATOM 3671 C C . GLY A 1 450 ? 2.871 8.672 15.539 1 94.88 450 GLY A C 1
ATOM 3672 O O . GLY A 1 450 ? 3.938 8.562 16.156 1 94.88 450 GLY A O 1
ATOM 3673 N N . GLY A 1 451 ? 2.436 9.836 15.102 1 93.94 451 GLY A N 1
ATOM 3674 C CA . GLY A 1 451 ? 3.062 11.078 15.516 1 93.94 451 GLY A CA 1
ATOM 3675 C C . GLY A 1 451 ? 4.344 11.383 14.766 1 93.94 451 GLY A C 1
ATOM 3676 O O . GLY A 1 451 ? 4.527 10.922 13.633 1 93.94 451 GLY A O 1
ATOM 3677 N N . CYS A 1 452 ? 5.199 12.141 15.328 1 92.69 452 CYS A N 1
ATOM 3678 C CA . CYS A 1 452 ? 6.379 12.711 14.688 1 92.69 452 CYS A CA 1
ATOM 3679 C C . CYS A 1 452 ? 7.551 11.734 14.742 1 92.69 452 CYS A C 1
ATOM 3681 O O . CYS A 1 452 ? 7.953 11.297 15.82 1 92.69 452 CYS A O 1
ATOM 3683 N N . ALA A 1 453 ? 8.18 11.461 13.594 1 93.94 453 ALA A N 1
ATOM 3684 C CA . ALA A 1 453 ? 9.328 10.57 13.508 1 93.94 453 ALA A CA 1
ATOM 3685 C C . ALA A 1 453 ? 10.531 11.156 14.242 1 93.94 453 ALA A C 1
ATOM 3687 O O . ALA A 1 453 ? 11.32 10.422 14.836 1 93.94 453 ALA A O 1
ATOM 3688 N N . ALA A 1 454 ? 10.688 12.461 14.141 1 90.31 454 ALA A N 1
ATOM 3689 C CA . ALA A 1 454 ? 11.766 13.109 14.875 1 90.31 454 ALA A CA 1
ATOM 3690 C C . ALA A 1 454 ? 11.594 12.93 16.375 1 90.31 454 ALA A C 1
ATOM 3692 O O . ALA A 1 454 ? 12.562 12.656 17.094 1 90.31 454 ALA A O 1
ATOM 3693 N N . GLU A 1 455 ? 10.344 13.086 16.828 1 88.12 455 GLU A N 1
ATOM 3694 C CA . GLU A 1 455 ? 10.055 12.852 18.25 1 88.12 455 GLU A CA 1
ATOM 3695 C C . GLU A 1 455 ? 10.328 11.398 18.625 1 88.12 455 GLU A C 1
ATOM 3697 O O . GLU A 1 455 ? 10.844 11.117 19.719 1 88.12 455 GLU A O 1
ATOM 3702 N N . SER A 1 456 ? 9.953 10.477 17.781 1 92.94 456 SER A N 1
ATOM 3703 C CA . SER A 1 456 ? 10.242 9.062 18.031 1 92.94 456 SER A CA 1
ATOM 3704 C C . SER A 1 456 ? 11.742 8.82 18.172 1 92.94 456 SER A C 1
ATOM 3706 O O . SER A 1 456 ? 12.172 8.07 19.047 1 92.94 456 SER A O 1
ATOM 3708 N N . THR A 1 457 ? 12.516 9.438 17.281 1 91.62 457 THR A N 1
ATOM 3709 C CA . THR A 1 457 ? 13.969 9.297 17.328 1 91.62 457 THR A CA 1
ATOM 3710 C C . THR A 1 457 ? 14.523 9.773 18.672 1 91.62 457 THR A C 1
ATOM 3712 O O . THR A 1 457 ? 15.406 9.133 19.25 1 91.62 457 THR A O 1
ATOM 3715 N N . ARG A 1 458 ? 13.977 10.781 19.156 1 84.62 458 ARG A N 1
ATOM 3716 C CA . ARG A 1 458 ? 14.414 11.328 20.438 1 84.62 458 ARG A CA 1
ATOM 3717 C C . ARG A 1 458 ? 14.023 10.406 21.578 1 84.62 458 ARG A C 1
ATOM 3719 O O . ARG A 1 458 ? 14.82 10.172 22.5 1 84.62 458 ARG A O 1
ATOM 3726 N N . ARG A 1 459 ? 12.836 9.906 21.5 1 84.25 459 ARG A N 1
ATOM 3727 C CA . ARG A 1 459 ? 12.266 9.109 22.578 1 84.25 459 ARG A CA 1
ATOM 3728 C C . ARG A 1 459 ? 12.797 7.68 22.547 1 84.25 459 ARG A C 1
ATOM 3730 O O . ARG A 1 459 ? 13.109 7.102 23.594 1 84.25 459 ARG A O 1
ATOM 3737 N N . ASN A 1 460 ? 12.859 7.145 21.328 1 89.94 460 ASN A N 1
ATOM 3738 C CA . ASN A 1 460 ? 13.086 5.711 21.188 1 89.94 460 ASN A CA 1
ATOM 3739 C C . ASN A 1 460 ? 14.438 5.422 20.531 1 89.94 460 ASN A C 1
ATOM 3741 O O . ASN A 1 460 ? 14.828 4.262 20.391 1 89.94 460 ASN A O 1
ATOM 3745 N N . GLY A 1 461 ? 15.133 6.496 20.031 1 89.94 461 GLY A N 1
ATOM 3746 C CA . GLY A 1 461 ? 16.406 6.301 19.359 1 89.94 461 GLY A CA 1
ATOM 3747 C C . GLY A 1 461 ? 16.25 5.906 17.906 1 89.94 461 GLY A C 1
ATOM 3748 O O . GLY A 1 461 ? 17.25 5.688 17.203 1 89.94 461 GLY A O 1
ATOM 3749 N N . HIS A 1 462 ? 15.023 5.789 17.516 1 91.75 462 HIS A N 1
ATOM 3750 C CA . HIS A 1 462 ? 14.734 5.371 16.141 1 91.75 462 HIS A CA 1
ATOM 3751 C C . HIS A 1 462 ? 13.43 5.98 15.648 1 91.75 462 HIS A C 1
ATOM 3753 O O . HIS A 1 462 ? 12.469 6.102 16.422 1 91.75 462 HIS A O 1
ATOM 3759 N N . PRO A 1 463 ? 13.375 6.336 14.391 1 92.69 463 PRO A N 1
ATOM 3760 C CA . PRO A 1 463 ? 12.164 6.996 13.891 1 92.69 463 PRO A CA 1
ATOM 3761 C C . PRO A 1 463 ? 10.977 6.047 13.797 1 92.69 463 PRO A C 1
ATOM 3763 O O . PRO A 1 463 ? 9.828 6.496 13.773 1 92.69 463 PRO A O 1
ATOM 3766 N N . ASN A 1 464 ? 11.25 4.727 13.672 1 92.06 464 ASN A N 1
ATOM 3767 C CA . ASN A 1 464 ? 10.164 3.76 13.562 1 92.06 464 ASN A CA 1
ATOM 3768 C C . ASN A 1 464 ? 9.648 3.338 14.938 1 92.06 464 ASN A C 1
ATOM 3770 O O . ASN A 1 464 ? 9.883 2.211 15.375 1 92.06 464 ASN A O 1
ATOM 3774 N N . GLY A 1 465 ? 8.961 4.148 15.555 1 94.19 465 GLY A N 1
ATOM 3775 C CA . GLY A 1 465 ? 8.305 4.031 16.844 1 94.19 465 GLY A CA 1
ATOM 3776 C C . GLY A 1 465 ? 7.324 5.16 17.109 1 94.19 465 GLY A C 1
ATOM 3777 O O . GLY A 1 465 ? 7.176 6.074 16.297 1 94.19 465 GLY A O 1
ATOM 3778 N N . PRO A 1 466 ? 6.609 5.023 18.219 1 94.69 466 PRO A N 1
ATOM 3779 C CA . PRO A 1 466 ? 5.645 6.078 18.531 1 94.69 466 PRO A CA 1
ATOM 3780 C C . PRO A 1 466 ? 6.312 7.426 18.797 1 94.69 466 PRO A C 1
ATOM 3782 O O . PRO A 1 466 ? 7.305 7.5 19.531 1 94.69 466 PRO A O 1
ATOM 3785 N N . GLY A 1 467 ? 5.906 8.414 18.141 1 93.19 467 GLY A N 1
ATOM 3786 C CA . GLY A 1 467 ? 6.324 9.789 18.359 1 93.19 467 GLY A CA 1
ATOM 3787 C C . GLY A 1 467 ? 5.195 10.688 18.828 1 93.19 467 GLY A C 1
ATOM 3788 O O . GLY A 1 467 ? 4.883 11.695 18.203 1 93.19 467 GLY A O 1
ATOM 3789 N N . CYS A 1 468 ? 4.59 10.297 19.984 1 88.62 468 CYS A N 1
ATOM 3790 C CA . CYS A 1 468 ? 3.434 11 20.516 1 88.62 468 CYS A CA 1
ATOM 3791 C C . CYS A 1 468 ? 3.725 12.492 20.672 1 88.62 468 CYS A C 1
ATOM 3793 O O . CYS A 1 468 ? 4.762 12.875 21.219 1 88.62 468 CYS A O 1
ATOM 3795 N N . ASP A 1 469 ? 2.84 13.219 20.062 1 81.44 469 ASP A N 1
ATOM 3796 C CA . ASP A 1 469 ? 3.012 14.664 20.031 1 81.44 469 ASP A CA 1
ATOM 3797 C C . ASP A 1 469 ? 1.773 15.375 20.578 1 81.44 469 ASP A C 1
ATOM 3799 O O . ASP A 1 469 ? 1.13 14.898 21.516 1 81.44 469 ASP A O 1
ATOM 3803 N N . ILE A 1 470 ? 1.458 16.531 20.031 1 82.5 470 ILE A N 1
ATOM 3804 C CA . ILE A 1 470 ? 0.45 17.469 20.5 1 82.5 470 ILE A CA 1
ATOM 3805 C C . ILE A 1 470 ? -0.912 16.781 20.562 1 82.5 470 ILE A C 1
ATOM 3807 O O . ILE A 1 470 ? -1.69 17.016 21.484 1 82.5 470 ILE A O 1
ATOM 3811 N N . THR A 1 471 ? -1.16 15.891 19.688 1 85 471 THR A N 1
ATOM 3812 C CA . THR A 1 471 ? -2.469 15.258 19.594 1 85 471 THR A CA 1
ATOM 3813 C C . THR A 1 471 ? -2.771 14.445 20.859 1 85 471 THR A C 1
ATOM 3815 O O . THR A 1 471 ? -3.895 14.477 21.359 1 85 471 THR A O 1
ATOM 3818 N N . LYS A 1 472 ? -1.816 13.789 21.328 1 89.25 472 LYS A N 1
ATOM 3819 C CA . LYS A 1 472 ? -1.986 12.945 22.516 1 89.25 472 LYS A CA 1
ATOM 3820 C C . LYS A 1 472 ? -2.412 13.773 23.719 1 89.25 472 LYS A C 1
ATOM 3822 O O . LYS A 1 472 ? -3.197 13.305 24.547 1 89.25 472 LYS A O 1
ATOM 3827 N N . TYR A 1 473 ? -2.041 15.016 23.719 1 89.56 473 TYR A N 1
ATOM 3828 C CA . TYR A 1 473 ? -2.148 15.758 24.984 1 89.56 473 TYR A CA 1
ATOM 3829 C C . TYR A 1 473 ? -3.322 16.719 24.938 1 89.56 473 TYR A C 1
ATOM 3831 O O . TYR A 1 473 ? -3.881 17.078 25.984 1 89.56 473 TYR A O 1
ATOM 3839 N N . VAL A 1 474 ? -3.697 17.125 23.766 1 93 474 VAL A N 1
ATOM 3840 C CA . VAL A 1 474 ? -4.613 18.25 23.781 1 93 474 VAL A CA 1
ATOM 3841 C C . VAL A 1 474 ? -5.859 17.922 22.969 1 93 474 VAL A C 1
ATOM 3843 O O . VAL A 1 474 ? -6.668 18.812 22.672 1 93 474 VAL A O 1
ATOM 3846 N N . TRP A 1 475 ? -6.027 16.703 22.547 1 93.25 475 TRP A N 1
ATOM 3847 C CA . TRP A 1 475 ? -7.152 16.375 21.672 1 93.25 475 TRP A CA 1
ATOM 3848 C C . TRP A 1 475 ? -8.477 16.734 22.344 1 93.25 475 TRP A C 1
ATOM 3850 O O . TRP A 1 475 ? -9.406 17.203 21.688 1 93.25 475 TRP A O 1
ATOM 3860 N N . LYS A 1 476 ? -8.594 16.547 23.688 1 93.81 476 LYS A N 1
ATOM 3861 C CA . LYS A 1 476 ? -9.828 16.828 24.422 1 93.81 476 LYS A CA 1
ATOM 3862 C C . LYS A 1 476 ? -10.156 18.312 24.422 1 93.81 476 LYS A C 1
ATOM 3864 O O . LYS A 1 476 ? -11.273 18.703 24.078 1 93.81 476 LYS A O 1
ATOM 3869 N N . GLU A 1 477 ? -9.172 19.062 24.719 1 93.25 477 GLU A N 1
ATOM 3870 C CA . GLU A 1 477 ? -9.336 20.516 24.75 1 93.25 477 GLU A CA 1
ATOM 3871 C C . GLU A 1 477 ? -9.641 21.062 23.375 1 93.25 477 GLU A C 1
ATOM 3873 O O . GLU A 1 477 ? -10.469 21.969 23.219 1 93.25 477 GLU A O 1
ATOM 3878 N N . GLY A 1 478 ? -8.906 20.547 22.422 1 93.94 478 GLY A N 1
ATOM 3879 C CA . GLY A 1 478 ? -9.148 20.984 21.062 1 93.94 478 GLY A CA 1
ATOM 3880 C C . GLY A 1 478 ? -10.555 20.672 20.578 1 93.94 478 GLY A C 1
ATOM 3881 O O . GLY A 1 478 ? -11.195 21.516 19.953 1 93.94 478 GLY A O 1
ATOM 3882 N N . LEU A 1 479 ? -11 19.469 20.844 1 92.81 479 LEU A N 1
ATOM 3883 C CA . LEU A 1 479 ? -12.352 19.094 20.469 1 92.81 479 LEU A CA 1
ATOM 3884 C C . LEU A 1 479 ? -13.383 19.969 21.156 1 92.81 479 LEU A C 1
ATOM 3886 O O . LEU A 1 479 ? -14.312 20.469 20.516 1 92.81 479 LEU A O 1
ATOM 3890 N N . LYS A 1 480 ? -13.25 20.141 22.438 1 91.25 480 LYS A N 1
ATOM 3891 C CA . LYS A 1 480 ? -14.18 20.969 23.203 1 91.25 480 LYS A CA 1
ATOM 3892 C C . LYS A 1 480 ? -14.242 22.391 22.641 1 91.25 480 LYS A C 1
ATOM 3894 O O . LYS A 1 480 ? -15.32 22.953 22.469 1 91.25 480 LYS A O 1
ATOM 3899 N N . PHE A 1 481 ? -13.094 22.953 22.391 1 92.12 481 PHE A N 1
ATOM 3900 C CA . PHE A 1 481 ? -13.016 24.312 21.859 1 92.12 481 PHE A CA 1
ATOM 3901 C C . PHE A 1 481 ? -13.727 24.391 20.5 1 92.12 481 PHE A C 1
ATOM 3903 O O . PHE A 1 481 ? -14.445 25.359 20.234 1 92.12 481 PHE A O 1
ATOM 3910 N N . TYR A 1 482 ? -13.516 23.438 19.703 1 90.75 482 TYR A N 1
ATOM 3911 C CA . TYR A 1 482 ? -14.211 23.359 18.422 1 90.75 482 TYR A CA 1
ATOM 3912 C C . TYR A 1 482 ? -15.719 23.328 18.625 1 90.75 482 TYR A C 1
ATOM 3914 O O . TYR A 1 482 ? -16.453 24.047 17.953 1 90.75 482 TYR A O 1
ATOM 3922 N N . LEU A 1 483 ? -16.141 22.516 19.531 1 88.44 483 LEU A N 1
ATOM 3923 C CA . LEU A 1 483 ? -17.578 22.359 19.766 1 88.44 483 LEU A CA 1
ATOM 3924 C C . LEU A 1 483 ? -18.188 23.641 20.312 1 88.44 483 LEU A C 1
ATOM 3926 O O . LEU A 1 483 ? -19.328 23.984 19.969 1 88.44 483 LEU A O 1
ATOM 3930 N N . MET A 1 484 ? -17.531 24.344 21.141 1 88.88 484 MET A N 1
ATOM 3931 C CA . MET A 1 484 ? -18.016 25.609 21.703 1 88.88 484 MET A CA 1
ATOM 3932 C C . MET A 1 484 ? -18.281 26.625 20.594 1 88.88 484 MET A C 1
ATOM 3934 O O . MET A 1 484 ? -19.219 27.406 20.672 1 88.88 484 MET A O 1
ATOM 3938 N N . ARG A 1 485 ? -17.469 26.547 19.641 1 87.94 485 ARG A N 1
ATOM 3939 C CA . ARG A 1 485 ? -17.547 27.516 18.562 1 87.94 485 ARG A CA 1
ATOM 3940 C C . ARG A 1 485 ? -18.609 27.125 17.547 1 87.94 485 ARG A C 1
ATOM 3942 O O . ARG A 1 485 ? -19.359 27.969 17.062 1 87.94 485 ARG A O 1
ATOM 3949 N N . LYS A 1 486 ? -18.641 25.891 17.25 1 84.81 486 LYS A N 1
ATOM 3950 C CA . LYS A 1 486 ? -19.5 25.438 16.141 1 84.81 486 LYS A CA 1
ATOM 3951 C C . LYS A 1 486 ? -20.875 25.031 16.656 1 84.81 486 LYS A C 1
ATOM 3953 O O . LYS A 1 486 ? -21.875 25.141 15.938 1 84.81 486 LYS A O 1
ATOM 3958 N N . TYR A 1 487 ? -20.875 24.562 17.891 1 83.19 487 TYR A N 1
ATOM 3959 C CA . TYR A 1 487 ? -22.125 24.094 18.5 1 83.19 487 TYR A CA 1
ATOM 3960 C C . TYR A 1 487 ? -22.312 24.672 19.891 1 83.19 487 TYR A C 1
ATOM 3962 O O . TYR A 1 487 ? -22.406 23.938 20.875 1 83.19 487 TYR A O 1
ATOM 3970 N N . PRO A 1 488 ? -22.562 25.922 19.953 1 85.44 488 PRO A N 1
ATOM 3971 C CA . PRO A 1 488 ? -22.609 26.594 21.25 1 85.44 488 PRO A CA 1
ATOM 3972 C C . PRO A 1 488 ? -23.781 26.141 22.109 1 85.44 488 PRO A C 1
ATOM 3974 O O . PRO A 1 488 ? -23.734 26.25 23.344 1 85.44 488 PRO A O 1
ATOM 3977 N N . ASN A 1 489 ? -24.781 25.578 21.547 1 80.56 489 ASN A N 1
ATOM 3978 C CA . ASN A 1 489 ? -25.969 25.156 22.281 1 80.56 489 ASN A CA 1
ATOM 3979 C C . ASN A 1 489 ? -25.656 23.984 23.219 1 80.56 489 ASN A C 1
ATOM 3981 O O . ASN A 1 489 ? -26.438 23.672 24.109 1 80.56 489 ASN A O 1
ATOM 3985 N N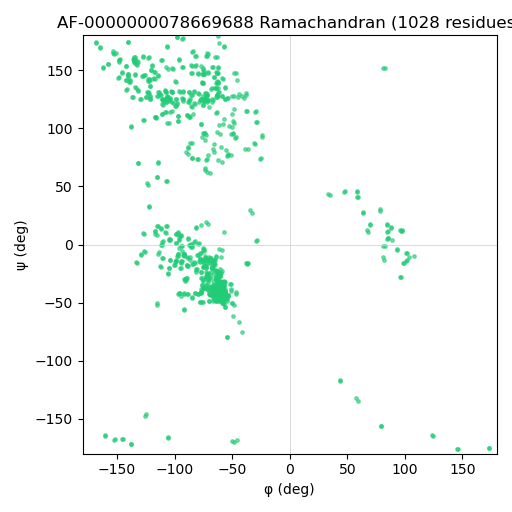 . LEU A 1 490 ? -24.5 23.422 23.031 1 83.88 490 LEU A N 1
ATOM 3986 C CA . LEU A 1 490 ? -24.078 22.312 23.875 1 83.88 490 LEU A CA 1
ATOM 3987 C C . LEU A 1 490 ? -23.547 22.812 25.219 1 83.88 490 LEU A C 1
ATOM 3989 O O . LEU A 1 490 ? -23.375 22.031 26.156 1 83.88 490 LEU A O 1
ATOM 3993 N N . PHE A 1 491 ? -23.391 24.094 25.281 1 86.62 491 PHE A N 1
ATOM 3994 C CA . PHE A 1 491 ? -22.766 24.688 26.469 1 86.62 491 PHE A CA 1
ATOM 3995 C C . PHE A 1 491 ? -23.641 25.797 27.047 1 86.62 491 PHE A C 1
ATOM 3997 O O . PHE A 1 491 ? -24.547 26.281 26.375 1 86.62 491 PHE A O 1
ATOM 4004 N N . THR A 1 492 ? -23.344 26.109 28.328 1 87 492 THR A N 1
ATOM 4005 C CA . THR A 1 492 ? -24.062 27.219 28.953 1 87 492 THR A CA 1
ATOM 4006 C C . THR A 1 492 ? -23.547 28.562 28.438 1 87 492 THR A C 1
ATOM 4008 O O . THR A 1 492 ? -22.375 28.672 28.062 1 87 492 THR A O 1
ATOM 4011 N N . ASN A 1 493 ? -24.375 29.516 28.438 1 87.75 493 ASN A N 1
ATOM 4012 C CA . ASN A 1 493 ? -23.938 30.859 28.062 1 87.75 493 ASN A CA 1
ATOM 4013 C C . ASN A 1 493 ? -22.797 31.359 28.938 1 87.75 493 ASN A C 1
ATOM 4015 O O . ASN A 1 493 ? -21.906 32.062 28.453 1 87.75 493 ASN A O 1
ATOM 4019 N N . LYS A 1 494 ? -22.859 31 30.141 1 89.5 494 LYS A N 1
ATOM 4020 C CA . LYS A 1 494 ? -21.812 31.406 31.078 1 89.5 494 LYS A CA 1
ATOM 4021 C C . LYS A 1 494 ? -20.453 30.812 30.672 1 89.5 494 LYS A C 1
ATOM 4023 O O . LYS A 1 494 ? -19.453 31.531 30.625 1 89.5 494 LYS A O 1
ATOM 4028 N N . GLU A 1 495 ? -20.5 29.594 30.297 1 88.31 495 GLU A N 1
ATOM 4029 C CA . GLU A 1 495 ? -19.281 28.922 29.875 1 88.31 495 GLU A CA 1
ATOM 4030 C C . GLU A 1 495 ? -18.734 29.531 28.578 1 88.31 495 GLU A C 1
ATOM 4032 O O . GLU A 1 495 ? -17.531 29.766 28.453 1 88.31 495 GLU A O 1
ATOM 4037 N N . LEU A 1 496 ? -19.547 29.734 27.688 1 90.69 496 LEU A N 1
ATOM 4038 C CA . LEU A 1 496 ? -19.172 30.297 26.391 1 90.69 496 LEU A CA 1
ATOM 4039 C C . LEU A 1 496 ? -18.594 31.703 26.562 1 90.69 496 LEU A C 1
ATOM 4041 O O . LEU A 1 496 ? -17.562 32.031 25.969 1 90.69 496 LEU A O 1
ATOM 4045 N N . THR A 1 497 ? -19.266 32.438 27.375 1 91.31 497 THR A N 1
ATOM 4046 C CA . THR A 1 497 ? -18.797 33.812 27.594 1 91.31 497 THR A CA 1
ATOM 4047 C C . THR A 1 497 ? -17.453 33.812 28.297 1 91.31 497 THR A C 1
ATOM 4049 O O . THR A 1 497 ? -16.578 34.625 27.969 1 91.31 497 THR A O 1
ATOM 4052 N N . GLU A 1 498 ? -17.344 32.969 29.172 1 88.69 498 GLU A N 1
ATOM 4053 C CA . GLU A 1 498 ? -16.094 32.875 29.922 1 88.69 498 GLU A CA 1
ATOM 4054 C C . GLU A 1 498 ? -14.938 32.469 29.016 1 88.69 498 GLU A C 1
ATOM 4056 O O . GLU A 1 498 ? -13.828 33 29.125 1 88.69 498 GLU A O 1
ATOM 4061 N N . ILE A 1 499 ? -15.203 31.594 28.156 1 88.94 499 ILE A N 1
ATOM 4062 C CA . ILE A 1 499 ? -14.133 31 27.359 1 88.94 499 ILE A CA 1
ATOM 4063 C C . ILE A 1 499 ? -13.992 31.75 26.047 1 88.94 499 ILE A C 1
ATOM 4065 O O . ILE A 1 499 ? -12.883 32.156 25.672 1 88.94 499 ILE A O 1
ATOM 4069 N N . LEU A 1 500 ? -15.039 32.062 25.391 1 89.81 500 LEU A N 1
ATOM 4070 C CA . LEU A 1 500 ? -14.992 32.625 24.062 1 89.81 500 LEU A CA 1
ATOM 4071 C C . LEU A 1 500 ? -15.148 34.156 24.109 1 89.81 500 LEU A C 1
ATOM 4073 O O . LEU A 1 500 ? -14.867 34.844 23.125 1 89.81 500 LEU A O 1
ATOM 4077 N N . GLY A 1 501 ? -15.57 34.656 25.203 1 86 501 GLY A N 1
ATOM 4078 C CA . GLY A 1 501 ? -15.844 36.062 25.328 1 86 501 GLY A CA 1
ATOM 4079 C C . GLY A 1 501 ? -17.203 36.469 24.766 1 86 501 GLY A C 1
ATOM 4080 O O . GLY A 1 501 ? -17.609 37.625 24.891 1 86 501 GLY A O 1
ATOM 4081 N N . THR A 1 502 ? -17.812 35.562 24.078 1 85.62 502 THR A N 1
ATOM 4082 C CA . THR A 1 502 ? -19.125 35.812 23.484 1 85.62 502 THR A CA 1
ATOM 4083 C C . THR A 1 502 ? -19.891 34.5 23.328 1 85.62 502 THR A C 1
ATOM 4085 O O . THR A 1 502 ? -19.328 33.406 23.578 1 85.62 502 THR A O 1
ATOM 4088 N N . VAL A 1 503 ? -21.078 34.656 23.094 1 83.25 503 VAL A N 1
ATOM 4089 C CA . VAL A 1 503 ? -21.875 33.5 22.688 1 83.25 503 VAL A CA 1
ATOM 4090 C C . VAL A 1 503 ? -22 33.469 21.172 1 83.25 503 VAL A C 1
ATOM 4092 O O . VAL A 1 503 ? -22.688 34.312 20.578 1 83.25 503 VAL A O 1
ATOM 4095 N N . PRO A 1 504 ? -21.297 32.562 20.531 1 82.88 504 PRO A N 1
ATOM 4096 C CA . PRO A 1 504 ? -21.344 32.5 19.062 1 82.88 504 PRO A CA 1
ATOM 4097 C C . PRO A 1 504 ? -22.75 32.188 18.531 1 82.88 504 PRO A C 1
ATOM 4099 O O . PRO A 1 504 ? -23.578 31.641 19.25 1 82.88 504 PRO A O 1
ATOM 4102 N N . MET A 1 505 ? -23.047 32.719 17.203 1 72.25 505 MET A N 1
ATOM 4103 C CA . MET A 1 505 ? -24.312 32.406 16.547 1 72.25 505 MET A CA 1
ATOM 4104 C C . MET A 1 505 ? -24.312 30.969 16.047 1 72.25 505 MET A C 1
ATOM 4106 O O . MET A 1 505 ? -23.281 30.453 15.602 1 72.25 505 MET A O 1
ATOM 4110 N N . GLU A 1 506 ? -25.328 30.234 16.438 1 59.19 506 GLU A N 1
ATOM 4111 C CA . GLU A 1 506 ? -25.453 28.844 16.047 1 59.19 506 GLU A CA 1
ATOM 4112 C C . GLU A 1 506 ? -25.25 28.672 14.539 1 59.19 506 GLU A C 1
ATOM 4114 O O . GLU A 1 506 ? -25.875 29.391 13.75 1 59.19 506 GLU A O 1
ATOM 4119 N N . GLU A 1 507 ? -24.078 28.359 14.07 1 53.78 507 GLU A N 1
ATOM 4120 C CA . GLU A 1 507 ? -24.031 27.969 12.664 1 53.78 507 GLU A CA 1
ATOM 4121 C C . GLU A 1 507 ? -24.875 26.703 12.422 1 53.78 507 GLU A C 1
ATOM 4123 O O . GLU A 1 507 ? -25.266 26.031 13.367 1 53.78 507 GLU A O 1
ATOM 4128 N N . ASN A 1 508 ? -24.953 26.188 11.109 1 46.19 508 ASN A N 1
ATOM 4129 C CA . ASN A 1 508 ? -25.734 25.062 10.617 1 46.19 508 ASN A CA 1
ATOM 4130 C C . ASN A 1 508 ? -25.531 23.812 11.461 1 46.19 508 ASN A C 1
ATOM 4132 O O . ASN A 1 508 ? -24.391 23.484 11.812 1 46.19 508 ASN A O 1
ATOM 4136 N N . SER A 1 509 ? -26.5 23.469 12.398 1 45.41 509 SER A N 1
ATOM 4137 C CA . SER A 1 509 ? -26.812 22.406 13.344 1 45.41 509 SER A CA 1
ATOM 4138 C C . SER A 1 509 ? -26.344 21.047 12.828 1 45.41 509 SER A C 1
ATOM 4140 O O . SER A 1 509 ? -27.141 20.141 12.602 1 45.41 509 SER A O 1
ATOM 4142 N N . ASN A 1 510 ? -25.406 20.922 12.047 1 42.16 510 ASN A N 1
ATOM 4143 C CA . ASN A 1 510 ? -25.219 19.562 11.523 1 42.16 510 ASN A CA 1
ATOM 4144 C C . ASN A 1 510 ? -24.547 18.656 12.547 1 42.16 510 ASN A C 1
ATOM 4146 O O . ASN A 1 510 ? -23.906 17.672 12.188 1 42.16 510 ASN A O 1
ATOM 4150 N N . MET A 1 511 ? -24.531 19.078 13.906 1 46.22 511 MET A N 1
ATOM 4151 C CA . MET A 1 511 ? -23.875 18.172 14.844 1 46.22 511 MET A CA 1
ATOM 4152 C C . MET A 1 511 ? -24.719 16.922 15.078 1 46.22 511 MET A C 1
ATOM 4154 O O . MET A 1 511 ? -25.938 17.016 15.273 1 46.22 511 MET A O 1
ATOM 4158 N N . LEU A 1 512 ? -24.047 15.75 14.922 1 44.84 512 LEU A N 1
ATOM 4159 C CA . LEU A 1 512 ? -24.688 14.477 15.242 1 44.84 512 LEU A CA 1
ATOM 4160 C C . LEU A 1 512 ? -25.078 14.422 16.719 1 44.84 512 LEU A C 1
ATOM 4162 O O . LEU A 1 512 ? -24.281 14.789 17.578 1 44.84 512 LEU A O 1
ATOM 4166 N N . LYS A 1 513 ? -26.297 14.586 17.172 1 42.84 513 LYS A N 1
ATOM 4167 C CA . LYS A 1 513 ? -26.859 14.281 18.484 1 42.84 513 LYS A CA 1
ATOM 4168 C C . LYS A 1 513 ? -27.281 12.82 18.562 1 42.84 513 LYS A C 1
ATOM 4170 O O . LYS A 1 513 ? -28.031 12.328 17.703 1 42.84 513 LYS A O 1
ATOM 4175 N N . PHE A 1 514 ? -26.609 11.977 19.375 1 33.66 514 PHE A N 1
ATOM 4176 C CA . PHE A 1 514 ? -27.25 10.711 19.719 1 33.66 514 PHE A CA 1
ATOM 4177 C C . PHE A 1 514 ? -28.344 10.922 20.734 1 33.66 514 PHE A C 1
ATOM 4179 O O . PHE A 1 514 ? -28.812 9.961 21.359 1 33.66 514 PHE A O 1
ATOM 4186 N N . LYS A 1 515 ? -28.609 11.867 21.562 1 26.17 515 LYS A N 1
ATOM 4187 C CA . LYS A 1 515 ? -29.641 11.789 22.594 1 26.17 515 LYS A CA 1
ATOM 4188 C C . LYS A 1 515 ? -30.938 11.219 22.031 1 26.17 515 LYS A C 1
ATOM 4190 O O . LYS A 1 515 ? -31.188 11.305 20.828 1 26.17 515 LYS A O 1
ATOM 4195 N N . LEU A 1 516 ? -31.828 11.5 23.109 1 24.77 516 LEU A N 1
ATOM 4196 C CA . LEU A 1 516 ? -32.844 11.359 24.141 1 24.77 516 LEU A CA 1
ATOM 4197 C C . LEU A 1 516 ? -34.219 11.758 23.625 1 24.77 516 LEU A C 1
ATOM 4199 O O . LEU A 1 516 ? -34.344 12.742 22.891 1 24.77 516 LEU A O 1
ATOM 4203 N N . MET B 1 1 ? 33.969 -6.617 -20.672 1 19.53 1 MET B N 1
ATOM 4204 C CA . MET B 1 1 ? 33.125 -7.801 -20.484 1 19.53 1 MET B CA 1
ATOM 4205 C C . MET B 1 1 ? 31.812 -7.438 -19.828 1 19.53 1 MET B C 1
ATOM 4207 O O . MET B 1 1 ? 31.781 -6.898 -18.719 1 19.53 1 MET B O 1
ATOM 4211 N N . LYS B 1 2 ? 30.812 -7.215 -20.734 1 21.69 2 LYS B N 1
ATOM 4212 C CA . LYS B 1 2 ? 29.484 -6.637 -20.547 1 21.69 2 LYS B CA 1
ATOM 4213 C C . LYS B 1 2 ? 28.641 -7.461 -19.562 1 21.69 2 LYS B C 1
ATOM 4215 O O . LYS B 1 2 ? 28.5 -8.672 -19.734 1 21.69 2 LYS B O 1
ATOM 4220 N N . VAL B 1 3 ? 28.656 -7.078 -18.406 1 23.38 3 VAL B N 1
ATOM 4221 C CA . VAL B 1 3 ? 27.844 -7.621 -17.312 1 23.38 3 VAL B CA 1
ATOM 4222 C C . VAL B 1 3 ? 26.375 -7.656 -17.75 1 23.38 3 VAL B C 1
ATOM 4224 O O . VAL B 1 3 ? 25.766 -6.613 -17.984 1 23.38 3 VAL B O 1
ATOM 4227 N N . ILE B 1 4 ? 26.062 -8.641 -18.562 1 24.25 4 ILE B N 1
ATOM 4228 C CA . ILE B 1 4 ? 24.656 -8.719 -18.969 1 24.25 4 ILE B CA 1
ATOM 4229 C C . ILE B 1 4 ? 23.812 -9.227 -17.797 1 24.25 4 ILE B C 1
ATOM 4231 O O . ILE B 1 4 ? 24.062 -10.312 -17.281 1 24.25 4 ILE B O 1
ATOM 4235 N N . VAL B 1 5 ? 23.344 -8.398 -17.031 1 24.69 5 VAL B N 1
ATOM 4236 C CA . VAL B 1 5 ? 22.344 -8.633 -16 1 24.69 5 VAL B CA 1
ATOM 4237 C C . VAL B 1 5 ? 21.094 -9.266 -16.609 1 24.69 5 VAL B C 1
ATOM 4239 O O . VAL B 1 5 ? 20.453 -8.664 -17.484 1 24.69 5 VAL B O 1
ATOM 4242 N N . CYS B 1 6 ? 21.266 -10.641 -16.766 1 24.75 6 CYS B N 1
ATOM 4243 C CA . CYS B 1 6 ? 20.047 -11.289 -17.25 1 24.75 6 CYS B CA 1
ATOM 4244 C C . CYS B 1 6 ? 18.938 -11.195 -16.203 1 24.75 6 CYS B C 1
ATOM 4246 O O . CYS B 1 6 ? 19.031 -11.781 -15.125 1 24.75 6 CYS B O 1
ATOM 4248 N N . VAL B 1 7 ? 18.359 -10.125 -16.156 1 26.39 7 VAL B N 1
ATOM 4249 C CA . VAL B 1 7 ? 17.094 -10.023 -15.422 1 26.39 7 VAL B CA 1
ATOM 4250 C C . VAL B 1 7 ? 16.047 -10.945 -16.062 1 26.39 7 VAL B C 1
ATOM 4252 O O . VAL B 1 7 ? 15.656 -10.742 -17.203 1 26.39 7 VAL B O 1
ATOM 4255 N N . ILE B 1 8 ? 16.297 -12.258 -15.805 1 24.33 8 ILE B N 1
ATOM 4256 C CA . ILE B 1 8 ? 15.305 -13.18 -16.344 1 24.33 8 ILE B CA 1
ATOM 4257 C C . ILE B 1 8 ? 13.922 -12.82 -15.812 1 24.33 8 ILE B C 1
ATOM 4259 O O . ILE B 1 8 ? 13.695 -12.805 -14.602 1 24.33 8 ILE B O 1
ATOM 4263 N N . LYS B 1 9 ? 13.125 -12.297 -16.656 1 28.2 9 LYS B N 1
ATOM 4264 C CA . LYS B 1 9 ? 11.703 -11.961 -16.578 1 28.2 9 LYS B CA 1
ATOM 4265 C C . LYS B 1 9 ? 10.844 -13.219 -16.594 1 28.2 9 LYS B C 1
ATOM 4267 O O . LYS B 1 9 ? 10.656 -13.836 -17.641 1 28.2 9 LYS B O 1
ATOM 4272 N N . HIS B 1 10 ? 10.984 -14.078 -15.609 1 24.23 10 HIS B N 1
ATOM 4273 C CA . HIS B 1 10 ? 10.133 -15.25 -15.758 1 24.23 10 HIS B CA 1
ATOM 4274 C C . HIS B 1 10 ? 8.656 -14.898 -15.555 1 24.23 10 HIS B C 1
ATOM 4276 O O . HIS B 1 10 ? 8.305 -14.234 -14.578 1 24.23 10 HIS B O 1
ATOM 4282 N N . PRO B 1 11 ? 7.789 -15.078 -16.547 1 27.7 11 PRO B N 1
ATOM 4283 C CA . PRO B 1 11 ? 6.336 -14.914 -16.469 1 27.7 11 PRO B CA 1
ATOM 4284 C C . PRO B 1 11 ? 5.672 -15.945 -15.562 1 27.7 11 PRO B C 1
ATOM 4286 O O . PRO B 1 11 ? 5.906 -17.141 -15.711 1 27.7 11 PRO B O 1
ATOM 4289 N N . SER B 1 12 ? 5.609 -15.859 -14.359 1 25.47 12 SER B N 1
ATOM 4290 C CA . SER B 1 12 ? 4.84 -16.828 -13.586 1 25.47 12 SER B CA 1
ATOM 4291 C C . SER B 1 12 ? 3.512 -17.156 -14.258 1 25.47 12 SER B C 1
ATOM 4293 O O . SER B 1 12 ? 2.926 -16.297 -14.93 1 25.47 12 SER B O 1
ATOM 4295 N N . PRO B 1 13 ? 3.125 -18.328 -14.5 1 27.27 13 PRO B N 1
ATOM 4296 C CA . PRO B 1 13 ? 1.896 -18.766 -15.172 1 27.27 13 PRO B CA 1
ATOM 4297 C C . PRO B 1 13 ? 0.673 -17.953 -14.734 1 27.27 13 PRO B C 1
ATOM 4299 O O . PRO B 1 13 ? -0.171 -17.609 -15.562 1 27.27 13 PRO B O 1
ATOM 4302 N N . LEU B 1 14 ? 0.163 -18.188 -13.562 1 28.25 14 LEU B N 1
ATOM 4303 C CA . LEU B 1 14 ? -1.021 -17.422 -13.18 1 28.25 14 LEU B CA 1
ATOM 4304 C C . LEU B 1 14 ? -0.733 -15.93 -13.195 1 28.25 14 LEU B C 1
ATOM 4306 O O . LEU B 1 14 ? -1.543 -15.133 -12.711 1 28.25 14 LEU B O 1
ATOM 4310 N N . TYR B 1 15 ? 0.493 -15.633 -13.445 1 30.03 15 TYR B N 1
ATOM 4311 C CA . TYR B 1 15 ? 1.135 -14.328 -13.586 1 30.03 15 TYR B CA 1
ATOM 4312 C C . TYR B 1 15 ? 0.536 -13.547 -14.75 1 30.03 15 TYR B C 1
ATOM 4314 O O . TYR B 1 15 ? 1.174 -12.641 -15.289 1 30.03 15 TYR B O 1
ATOM 4322 N N . PHE B 1 16 ? -0.353 -14.148 -15.469 1 28.98 16 PHE B N 1
ATOM 4323 C CA . PHE B 1 16 ? -0.892 -13.5 -16.656 1 28.98 16 PHE B CA 1
ATOM 4324 C C . PHE B 1 16 ? -1.312 -12.07 -16.359 1 28.98 16 PHE B C 1
ATOM 4326 O O . PHE B 1 16 ? -1.299 -11.211 -17.234 1 28.98 16 PHE B O 1
ATOM 4333 N N . LEU B 1 17 ? -2.115 -12.008 -15.32 1 29.44 17 LEU B N 1
ATOM 4334 C CA . LEU B 1 17 ? -2.641 -10.648 -15.297 1 29.44 17 LEU B CA 1
ATOM 4335 C C . LEU B 1 17 ? -1.521 -9.633 -15.078 1 29.44 17 LEU B C 1
ATOM 4337 O O . LEU B 1 17 ? -1.771 -8.43 -15.016 1 29.44 17 LEU B O 1
ATOM 4341 N N . MET B 1 18 ? -0.492 -10.078 -14.336 1 28.67 18 MET B N 1
ATOM 4342 C CA . MET B 1 18 ? 0.418 -8.992 -14 1 28.67 18 MET B CA 1
ATOM 4343 C C . MET B 1 18 ? 1.229 -8.57 -15.227 1 28.67 18 MET B C 1
ATOM 4345 O O . MET B 1 18 ? 1.7 -9.422 -15.984 1 28.67 18 MET B O 1
ATOM 4349 N N . ASP B 1 19 ? 0.851 -7.633 -15.938 1 28.75 19 ASP B N 1
ATOM 4350 C CA . ASP B 1 19 ? 1.799 -6.941 -16.812 1 28.75 19 ASP B CA 1
ATOM 4351 C C . ASP B 1 19 ? 3.23 -7.102 -16.297 1 28.75 19 ASP B C 1
ATOM 4353 O O . ASP B 1 19 ? 3.492 -6.934 -15.109 1 28.75 19 ASP B O 1
ATOM 4357 N N . ASN B 1 20 ? 3.965 -8.133 -16.781 1 29.7 20 ASN B N 1
ATOM 4358 C CA . ASN B 1 20 ? 5.398 -8.398 -16.75 1 29.7 20 ASN B CA 1
ATOM 4359 C C . ASN B 1 20 ? 6.211 -7.109 -16.734 1 29.7 20 ASN B C 1
ATOM 4361 O O . ASN B 1 20 ? 6.965 -6.824 -17.656 1 29.7 20 ASN B O 1
ATOM 4365 N N . THR B 1 21 ? 5.656 -6.004 -16.688 1 28.64 21 THR B N 1
ATOM 4366 C CA . THR B 1 21 ? 6.75 -5.043 -16.734 1 28.64 21 THR B CA 1
ATOM 4367 C C . THR B 1 21 ? 7.859 -5.434 -15.758 1 28.64 21 THR B C 1
ATOM 4369 O O . THR B 1 21 ? 7.598 -5.68 -14.578 1 28.64 21 THR B O 1
ATOM 4372 N N . PRO B 1 22 ? 8.828 -6.203 -16.312 1 29.55 22 PRO B N 1
ATOM 4373 C CA . PRO B 1 22 ? 10 -6.414 -15.469 1 29.55 22 PRO B CA 1
ATOM 4374 C C . PRO B 1 22 ? 10.203 -5.297 -14.453 1 29.55 22 PRO B C 1
ATOM 4376 O O . PRO B 1 22 ? 10.344 -4.129 -14.828 1 29.55 22 PRO B O 1
ATOM 4379 N N . HIS B 1 23 ? 9.422 -5.285 -13.5 1 31.28 23 HIS B N 1
ATOM 4380 C CA . HIS B 1 23 ? 9.781 -4.254 -12.539 1 31.28 23 HIS B CA 1
ATOM 4381 C C . HIS B 1 23 ? 11.242 -4.383 -12.109 1 31.28 23 HIS B C 1
ATOM 4383 O O . HIS B 1 23 ? 11.656 -5.43 -11.609 1 31.28 23 HIS B O 1
ATOM 4389 N N . ILE B 1 24 ? 12.125 -3.963 -12.93 1 31.38 24 ILE B N 1
ATOM 4390 C CA . ILE B 1 24 ? 13.469 -3.744 -12.406 1 31.38 24 ILE B CA 1
ATOM 4391 C C . ILE B 1 24 ? 13.391 -3.338 -10.938 1 31.38 24 ILE B C 1
ATOM 4393 O O . ILE B 1 24 ? 12.734 -2.348 -10.594 1 31.38 24 ILE B O 1
ATOM 4397 N N . LEU B 1 25 ? 13.352 -4.461 -10.125 1 39.03 25 LEU B N 1
ATOM 4398 C CA . LEU B 1 25 ? 13.547 -4.031 -8.75 1 39.03 25 LEU B CA 1
ATOM 4399 C C . LEU B 1 25 ? 14.422 -2.783 -8.688 1 39.03 25 LEU B C 1
ATOM 4401 O O . LEU B 1 25 ? 15.406 -2.674 -9.414 1 39.03 25 LEU B O 1
ATOM 4405 N N . PRO B 1 26 ? 13.844 -1.761 -8.266 1 39.69 26 PRO B N 1
ATOM 4406 C CA . PRO B 1 26 ? 14.758 -0.632 -8.055 1 39.69 26 PRO B CA 1
ATOM 4407 C C . PRO B 1 26 ? 16.125 -1.064 -7.52 1 39.69 26 PRO B C 1
ATOM 4409 O O . PRO B 1 26 ? 16.219 -2.09 -6.844 1 39.69 26 PRO B O 1
ATOM 4412 N N . HIS B 1 27 ? 17.094 -0.818 -8.367 1 37.66 27 HIS B N 1
ATOM 4413 C CA . HIS B 1 27 ? 18.453 -1.01 -7.898 1 37.66 27 HIS B CA 1
ATOM 4414 C C . HIS B 1 27 ? 18.562 -0.789 -6.395 1 37.66 27 HIS B C 1
ATOM 4416 O O . HIS B 1 27 ? 17.938 0.133 -5.852 1 37.66 27 HIS B O 1
ATOM 4422 N N . ILE B 1 28 ? 18.688 -1.915 -5.68 1 35.59 28 ILE B N 1
ATOM 4423 C CA . ILE B 1 28 ? 19.047 -1.763 -4.277 1 35.59 28 ILE B CA 1
ATOM 4424 C C . ILE B 1 28 ? 20.062 -0.626 -4.121 1 35.59 28 ILE B C 1
ATOM 4426 O O . ILE B 1 28 ? 21 -0.504 -4.918 1 35.59 28 ILE B O 1
ATOM 4430 N N . VAL B 1 29 ? 19.844 0.27 -3.283 1 40.94 29 VAL B 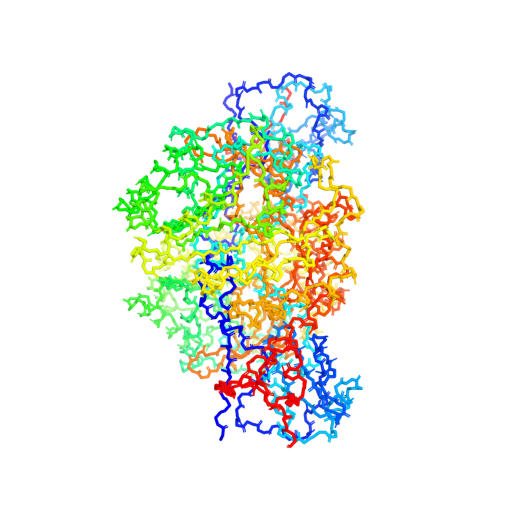N 1
ATOM 4431 C CA . VAL B 1 29 ? 20.641 1.416 -2.859 1 40.94 29 VAL B CA 1
ATOM 4432 C C . VAL B 1 29 ? 22.062 0.967 -2.549 1 40.94 29 VAL B C 1
ATOM 4434 O O . VAL B 1 29 ? 22.281 -0.067 -1.911 1 40.94 29 VAL B O 1
ATOM 4437 N N . GLY B 1 30 ? 23.219 1.669 -3.193 1 37.72 30 GLY B N 1
ATOM 4438 C CA . GLY B 1 30 ? 24.656 1.566 -2.973 1 37.72 30 GLY B CA 1
ATOM 4439 C C . GLY B 1 30 ? 25.359 0.717 -4.016 1 37.72 30 GLY B C 1
ATOM 4440 O O . GLY B 1 30 ? 26.562 0.473 -3.914 1 37.72 30 GLY B O 1
ATOM 4441 N N . VAL B 1 31 ? 24.672 -0.004 -4.758 1 39.12 31 VAL B N 1
ATOM 4442 C CA . VAL B 1 31 ? 25.438 -0.705 -5.793 1 39.12 31 VAL B CA 1
ATOM 4443 C C . VAL B 1 31 ? 25.875 0.285 -6.867 1 39.12 31 VAL B C 1
ATOM 4445 O O . VAL B 1 31 ? 25.062 0.8 -7.629 1 39.12 31 VAL B O 1
ATOM 4448 N N . ARG B 1 32 ? 26.75 1.1 -6.664 1 38.5 32 ARG B N 1
ATOM 4449 C CA . ARG B 1 32 ? 27.422 1.98 -7.625 1 38.5 32 ARG B CA 1
ATOM 4450 C C . ARG B 1 32 ? 27.781 1.228 -8.898 1 38.5 32 ARG B C 1
ATOM 4452 O O . ARG B 1 32 ? 28.234 0.081 -8.844 1 38.5 32 ARG B O 1
ATOM 4459 N N . ARG B 1 33 ? 27.453 1.727 -10.07 1 36.69 33 ARG B N 1
ATOM 4460 C CA . ARG B 1 33 ? 27.984 1.211 -11.328 1 36.69 33 ARG B CA 1
ATOM 4461 C C . ARG B 1 33 ? 29.516 1.104 -11.273 1 36.69 33 ARG B C 1
ATOM 4463 O O . ARG B 1 33 ? 30.141 1.668 -10.383 1 36.69 33 ARG B O 1
ATOM 4470 N N . LYS B 1 34 ? 30.125 0.834 -12.57 1 39.69 34 LYS B N 1
ATOM 4471 C CA . LYS B 1 34 ? 31.453 0.366 -12.977 1 39.69 34 LYS B CA 1
ATOM 4472 C C . LYS B 1 34 ? 32.562 1.28 -12.438 1 39.69 34 LYS B C 1
ATOM 4474 O O . LYS B 1 34 ? 33.688 0.834 -12.195 1 39.69 34 LYS B O 1
ATOM 4479 N N . GLU B 1 35 ? 32.25 2.492 -12.391 1 38.91 35 GLU B N 1
ATOM 4480 C CA . GLU B 1 35 ? 33.531 3.205 -12.43 1 38.91 35 GLU B CA 1
ATOM 4481 C C . GLU B 1 35 ? 34.219 3.146 -11.078 1 38.91 35 GLU B C 1
ATOM 4483 O O . GLU B 1 35 ? 35.375 3.533 -10.969 1 38.91 35 GLU B O 1
ATOM 4488 N N . ASP B 1 36 ? 33.5 3.244 -9.914 1 41.81 36 ASP B N 1
ATOM 4489 C CA . ASP B 1 36 ? 34.375 3.416 -8.758 1 41.81 36 ASP B CA 1
ATOM 4490 C C . ASP B 1 36 ? 34.812 2.066 -8.188 1 41.81 36 ASP B C 1
ATOM 4492 O O . ASP B 1 36 ? 34.031 1.396 -7.512 1 41.81 36 ASP B O 1
ATOM 4496 N N . MET B 1 37 ? 35.656 1.479 -8.742 1 46.41 37 MET B N 1
ATOM 4497 C CA . MET B 1 37 ? 36.375 0.362 -8.133 1 46.41 37 MET B CA 1
ATOM 4498 C C . MET B 1 37 ? 36.594 0.604 -6.648 1 46.41 37 MET B C 1
ATOM 4500 O O . MET B 1 37 ? 37.219 1.607 -6.262 1 46.41 37 MET B O 1
ATOM 4504 N N . MET B 1 38 ? 35.719 0.363 -5.875 1 49.19 38 MET B N 1
ATOM 4505 C CA . MET B 1 38 ? 35.969 0.501 -4.441 1 49.19 38 MET B CA 1
ATOM 4506 C C . MET B 1 38 ? 37.25 -0.194 -4.027 1 49.19 38 MET B C 1
ATOM 4508 O O . MET B 1 38 ? 37.469 -1.359 -4.359 1 49.19 38 MET B O 1
ATOM 4512 N N . GLY B 1 39 ? 38.25 0.477 -3.746 1 50.84 39 GLY B N 1
ATOM 4513 C CA . GLY B 1 39 ? 39.375 -0.135 -3.062 1 50.84 39 GLY B CA 1
ATOM 4514 C C . GLY B 1 39 ? 38.969 -0.947 -1.848 1 50.84 39 GLY B C 1
ATOM 4515 O O . GLY B 1 39 ? 37.875 -0.801 -1.343 1 50.84 39 GLY B O 1
ATOM 4516 N N . LYS B 1 40 ? 39.688 -2.051 -1.507 1 55.41 40 LYS B N 1
ATOM 4517 C CA . LYS B 1 40 ? 39.562 -2.941 -0.357 1 55.41 40 LYS B CA 1
ATOM 4518 C C . LYS B 1 40 ? 39.219 -2.16 0.908 1 55.41 40 LYS B C 1
ATOM 4520 O O . LYS B 1 40 ? 38.688 -2.729 1.871 1 55.41 40 LYS B O 1
ATOM 4525 N N . GLU B 1 41 ? 39.375 -0.847 0.984 1 56.16 41 GLU B N 1
ATOM 4526 C CA . GLU B 1 41 ? 39.219 -0.044 2.195 1 56.16 41 GLU B CA 1
ATOM 4527 C C . GLU B 1 41 ? 37.75 0.138 2.564 1 56.16 41 GLU B C 1
ATOM 4529 O O . GLU B 1 41 ? 37.438 0.278 3.742 1 56.16 41 GLU B O 1
ATOM 4534 N N . ASN B 1 42 ? 36.688 -0.168 1.704 1 74.5 42 ASN B N 1
ATOM 4535 C CA . ASN B 1 42 ? 35.312 0.177 2.062 1 74.5 42 ASN B CA 1
ATOM 4536 C C . ASN B 1 42 ? 34.469 -1.07 2.25 1 74.5 42 ASN B C 1
ATOM 4538 O O . ASN B 1 42 ? 33.25 -0.968 2.49 1 74.5 42 ASN B O 1
ATOM 4542 N N . ILE B 1 43 ? 35.156 -2.191 2.393 1 84.06 43 ILE B N 1
ATOM 4543 C CA . ILE B 1 43 ? 34.406 -3.449 2.459 1 84.06 43 ILE B CA 1
ATOM 4544 C C . ILE B 1 43 ? 33.875 -3.662 3.877 1 84.06 43 ILE B C 1
ATOM 4546 O O . ILE B 1 43 ? 32.906 -4.363 4.078 1 84.06 43 ILE B O 1
ATOM 4550 N N . SER B 1 44 ? 34.531 -3.004 4.82 1 86.38 44 SER B N 1
ATOM 4551 C CA . SER B 1 44 ? 34.125 -3.133 6.211 1 86.38 44 SER B CA 1
ATOM 4552 C C . SER B 1 44 ? 32.719 -2.564 6.418 1 86.38 44 SER B C 1
ATOM 4554 O O . SER B 1 44 ? 32.062 -2.848 7.426 1 86.38 44 SER B O 1
ATOM 4556 N N . GLN B 1 45 ? 32.25 -1.898 5.41 1 90.75 45 GLN B N 1
ATOM 4557 C CA . GLN B 1 45 ? 30.953 -1.261 5.535 1 90.75 45 GLN B CA 1
ATOM 4558 C C . GLN B 1 45 ? 29.859 -2.146 4.961 1 90.75 45 GLN B C 1
ATOM 4560 O O . GLN B 1 45 ? 28.688 -1.766 4.961 1 90.75 45 GLN B O 1
ATOM 4565 N N . TYR B 1 46 ? 30.266 -3.338 4.551 1 94.06 46 TYR B N 1
ATOM 4566 C CA . TYR B 1 46 ? 29.297 -4.227 3.914 1 94.06 46 TYR B CA 1
ATOM 4567 C C . TYR B 1 46 ? 29.156 -5.527 4.691 1 94.06 46 TYR B C 1
ATOM 4569 O O . TYR B 1 46 ? 30.031 -5.883 5.48 1 94.06 46 TYR B O 1
ATOM 4577 N N . LYS B 1 47 ? 28.094 -6.121 4.582 1 96.06 47 LYS B N 1
ATOM 4578 C CA . LYS B 1 47 ? 27.797 -7.43 5.16 1 96.06 47 LYS B CA 1
ATOM 4579 C C . LYS B 1 47 ? 27.078 -8.328 4.156 1 96.06 47 LYS B C 1
ATOM 4581 O O . LYS B 1 47 ? 26.5 -7.84 3.188 1 96.06 47 LYS B O 1
ATOM 4586 N N . PRO B 1 48 ? 27.125 -9.648 4.367 1 97 48 PRO B N 1
ATOM 4587 C CA . PRO B 1 48 ? 26.344 -10.531 3.496 1 97 48 PRO B CA 1
ATOM 4588 C C . PRO B 1 48 ? 24.828 -10.336 3.664 1 97 48 PRO B C 1
ATOM 4590 O O . PRO B 1 48 ? 24.359 -10.094 4.777 1 97 48 PRO B O 1
ATOM 4593 N N . SER B 1 49 ? 24.141 -10.461 2.59 1 97.31 49 SER B N 1
ATOM 4594 C CA . SER B 1 49 ? 22.672 -10.406 2.625 1 97.31 49 SER B CA 1
ATOM 4595 C C . SER B 1 49 ? 22.094 -11.547 3.453 1 97.31 49 SER B C 1
ATOM 4597 O O . SER B 1 49 ? 22.578 -12.68 3.369 1 97.31 49 SER B O 1
ATOM 4599 N N . PHE B 1 50 ? 21.094 -11.234 4.227 1 97.56 50 PHE B N 1
ATOM 4600 C CA . PHE B 1 50 ? 20.375 -12.242 4.988 1 97.56 50 PHE B CA 1
ATOM 4601 C C . PHE B 1 50 ? 19.719 -13.258 4.059 1 97.56 50 PHE B C 1
ATOM 4603 O O . PHE B 1 50 ? 19.594 -14.438 4.41 1 97.56 50 PHE B O 1
ATOM 4610 N N . TYR B 1 51 ? 19.438 -12.969 2.879 1 97.5 51 TYR B N 1
ATOM 4611 C CA . TYR B 1 51 ? 18.625 -13.758 1.971 1 97.5 51 TYR B CA 1
ATOM 4612 C C . TYR B 1 51 ? 19.484 -14.617 1.057 1 97.5 51 TYR B C 1
ATOM 4614 O O . TYR B 1 51 ? 19 -15.195 0.085 1 97.5 51 TYR B O 1
ATOM 4622 N N . ASN B 1 52 ? 20.734 -14.625 1.412 1 97.25 52 ASN B N 1
ATOM 4623 C CA . ASN B 1 52 ? 21.625 -15.539 0.688 1 97.25 52 ASN B CA 1
ATOM 4624 C C . ASN B 1 52 ? 21.391 -16.984 1.101 1 97.25 52 ASN B C 1
ATOM 4626 O O . ASN B 1 52 ? 21.438 -17.312 2.287 1 97.25 52 ASN B O 1
ATOM 4630 N N . LEU B 1 53 ? 21.094 -17.828 0.123 1 96.06 53 LEU B N 1
ATOM 4631 C CA . LEU B 1 53 ? 21.062 -19.281 0.287 1 96.06 53 LEU B CA 1
ATOM 4632 C C . LEU B 1 53 ? 22.156 -19.953 -0.525 1 96.06 53 LEU B C 1
ATOM 4634 O O . LEU B 1 53 ? 22.422 -19.562 -1.671 1 96.06 53 LEU B O 1
ATOM 4638 N N . ILE B 1 54 ? 22.875 -20.844 0.137 1 94.88 54 ILE B N 1
ATOM 4639 C CA . ILE B 1 54 ? 23.984 -21.516 -0.541 1 94.88 54 ILE B CA 1
ATOM 4640 C C . ILE B 1 54 ? 23.766 -23.031 -0.527 1 94.88 54 ILE B C 1
ATOM 4642 O O . ILE B 1 54 ? 23.516 -23.609 0.527 1 94.88 54 ILE B O 1
ATOM 4646 N N . ILE B 1 55 ? 23.844 -23.641 -1.761 1 91.94 55 ILE B N 1
ATOM 4647 C CA . ILE B 1 55 ? 23.703 -25.094 -1.851 1 91.94 55 ILE B CA 1
ATOM 4648 C C . ILE B 1 55 ? 24.906 -25.688 -2.582 1 91.94 55 ILE B C 1
ATOM 4650 O O . ILE B 1 55 ? 25.469 -25.062 -3.484 1 91.94 55 ILE B O 1
ATOM 4654 N N . PRO B 1 56 ? 25.25 -26.828 -2.17 1 90.31 56 PRO B N 1
ATOM 4655 C CA . PRO B 1 56 ? 26.344 -27.484 -2.881 1 90.31 56 PRO B CA 1
ATOM 4656 C C . PRO B 1 56 ? 25.969 -27.891 -4.309 1 90.31 56 PRO B C 1
ATOM 4658 O O . PRO B 1 56 ? 24.844 -28.297 -4.562 1 90.31 56 PRO B O 1
ATOM 4661 N N . LEU B 1 57 ? 26.859 -27.594 -5.227 1 81.12 57 LEU B N 1
ATOM 4662 C CA . LEU B 1 57 ? 26.625 -27.922 -6.629 1 81.12 57 LEU B CA 1
ATOM 4663 C C . LEU B 1 57 ? 27.203 -29.297 -6.965 1 81.12 57 LEU B C 1
ATOM 4665 O O . LEU B 1 57 ? 26.531 -30.125 -7.598 1 81.12 57 LEU B O 1
ATOM 4669 N N . ASN B 1 58 ? 28.531 -29.453 -6.68 1 72.94 58 ASN B N 1
ATOM 4670 C CA . ASN B 1 58 ? 29.234 -30.688 -6.973 1 72.94 58 ASN B CA 1
ATOM 4671 C C . ASN B 1 58 ? 30.219 -31.047 -5.863 1 72.94 58 ASN B C 1
ATOM 4673 O O . ASN B 1 58 ? 30.328 -30.328 -4.863 1 72.94 58 ASN B O 1
ATOM 4677 N N . GLU B 1 59 ? 30.766 -32.25 -6.074 1 68.31 59 GLU B N 1
ATOM 4678 C CA . GLU B 1 59 ? 31.719 -32.719 -5.09 1 68.31 59 GLU B CA 1
ATOM 4679 C C . GLU B 1 59 ? 33.031 -31.953 -5.172 1 68.31 59 GLU B C 1
ATOM 4681 O O . GLU B 1 59 ? 33.875 -32.062 -4.27 1 68.31 59 GLU B O 1
ATOM 4686 N N . GLU B 1 60 ? 33.25 -31.203 -6.246 1 67.31 60 GLU B N 1
ATOM 4687 C CA . GLU B 1 60 ? 34.5 -30.516 -6.488 1 67.31 60 GLU B CA 1
ATOM 4688 C C . GLU B 1 60 ? 34.594 -29.234 -5.668 1 67.31 60 GLU B C 1
ATOM 4690 O O . GLU B 1 60 ? 35.5 -28.422 -5.871 1 67.31 60 GLU B O 1
ATOM 4695 N N . GLY B 1 61 ? 33.562 -29.016 -4.906 1 76.69 61 GLY B N 1
ATOM 4696 C CA . GLY B 1 61 ? 33.656 -27.891 -3.982 1 76.69 61 GLY B CA 1
ATOM 4697 C C . GLY B 1 61 ? 33.031 -26.625 -4.512 1 76.69 61 GLY B C 1
ATOM 4698 O O . GLY B 1 61 ? 33.375 -25.516 -4.059 1 76.69 61 GLY B O 1
ATOM 4699 N N . GLU B 1 62 ? 32.312 -26.672 -5.516 1 84.88 62 GLU B N 1
ATOM 4700 C CA . GLU B 1 62 ? 31.594 -25.5 -6.004 1 84.88 62 GLU B CA 1
ATOM 4701 C C . GLU B 1 62 ? 30.172 -25.438 -5.434 1 84.88 62 GLU B C 1
ATOM 4703 O O . GLU B 1 62 ? 29.625 -26.453 -5.012 1 84.88 62 GLU B O 1
ATOM 4708 N N . PHE B 1 63 ? 29.719 -24.172 -5.367 1 91.5 63 PHE B N 1
ATOM 4709 C CA . PHE B 1 63 ? 28.422 -23.922 -4.742 1 91.5 63 PHE B CA 1
ATOM 4710 C C . PHE B 1 63 ? 27.578 -23 -5.605 1 91.5 63 PHE B C 1
ATOM 4712 O O . PHE B 1 63 ? 28.094 -22.312 -6.477 1 91.5 63 PHE B O 1
ATOM 4719 N N . VAL B 1 64 ? 26.281 -23.141 -5.41 1 91.94 64 VAL B N 1
ATOM 4720 C CA . VAL B 1 64 ? 25.328 -22.188 -5.984 1 91.94 64 VAL B CA 1
ATOM 4721 C C . VAL B 1 64 ? 24.812 -21.25 -4.895 1 91.94 64 VAL B C 1
ATOM 4723 O O . VAL B 1 64 ? 24.406 -21.703 -3.822 1 91.94 64 VAL B O 1
ATOM 4726 N N . LEU B 1 65 ? 24.969 -19.984 -5.195 1 93.69 65 LEU B N 1
ATOM 4727 C CA . LEU B 1 65 ? 24.375 -18.969 -4.34 1 93.69 65 LEU B CA 1
ATOM 4728 C C . LEU B 1 65 ? 23.062 -18.469 -4.934 1 93.69 65 LEU B C 1
ATOM 4730 O O . LEU B 1 65 ? 23 -18.125 -6.113 1 93.69 65 LEU B O 1
ATOM 4734 N N . PHE B 1 66 ? 22 -18.531 -4.152 1 93.5 66 PHE B N 1
ATOM 4735 C CA . PHE B 1 66 ? 20.703 -17.984 -4.516 1 93.5 66 PHE B CA 1
ATOM 4736 C C . PHE B 1 66 ? 20.297 -16.875 -3.555 1 93.5 66 PHE B C 1
ATOM 4738 O O . PHE B 1 66 ? 20.062 -17.125 -2.371 1 93.5 66 PHE B O 1
ATOM 4745 N N . ASN B 1 67 ? 20.297 -15.648 -4.031 1 95.06 67 ASN B N 1
ATOM 4746 C CA . ASN B 1 67 ? 19.719 -14.562 -3.25 1 95.06 67 ASN B CA 1
ATOM 4747 C C . ASN B 1 67 ? 18.219 -14.391 -3.541 1 95.06 67 ASN B C 1
ATOM 4749 O O . ASN B 1 67 ? 17.844 -13.914 -4.609 1 95.06 67 ASN B O 1
ATOM 4753 N N . THR B 1 68 ? 17.375 -14.695 -2.586 1 95.69 68 THR B N 1
ATOM 4754 C CA . THR B 1 68 ? 15.938 -14.758 -2.818 1 95.69 68 THR B CA 1
ATOM 4755 C C . THR B 1 68 ? 15.344 -13.367 -2.99 1 95.69 68 THR B C 1
ATOM 4757 O O . THR B 1 68 ? 14.328 -13.188 -3.662 1 95.69 68 THR B O 1
ATOM 4760 N N . LEU B 1 69 ? 15.945 -12.367 -2.387 1 95 69 LEU B N 1
ATOM 4761 C CA . LEU B 1 69 ? 15.445 -11 -2.451 1 95 69 LEU B CA 1
ATOM 4762 C C . LEU B 1 69 ? 15.781 -10.359 -3.795 1 95 69 LEU B C 1
ATOM 4764 O O . LEU B 1 69 ? 14.93 -9.719 -4.41 1 95 69 LEU B O 1
ATOM 4768 N N . ARG B 1 70 ? 16.938 -10.625 -4.227 1 91.19 70 ARG B N 1
ATOM 4769 C CA . ARG B 1 70 ? 17.359 -10.047 -5.496 1 91.19 70 ARG B CA 1
ATOM 4770 C C . ARG B 1 70 ? 17.062 -10.992 -6.656 1 91.19 70 ARG B C 1
ATOM 4772 O O . ARG B 1 70 ? 17.172 -10.609 -7.82 1 91.19 70 ARG B O 1
ATOM 4779 N N . ASN B 1 71 ? 16.688 -12.148 -6.324 1 89.62 71 ASN B N 1
ATOM 4780 C CA . ASN B 1 71 ? 16.328 -13.18 -7.293 1 89.62 71 ASN B CA 1
ATOM 4781 C C . ASN B 1 71 ? 17.484 -13.484 -8.25 1 89.62 71 ASN B C 1
ATOM 4783 O O . ASN B 1 71 ? 17.297 -13.547 -9.461 1 89.62 71 ASN B O 1
ATOM 4787 N N . ILE B 1 72 ? 18.656 -13.625 -7.715 1 87.75 72 ILE B N 1
ATOM 4788 C CA . ILE B 1 72 ? 19.812 -13.914 -8.539 1 87.75 72 ILE B CA 1
ATOM 4789 C C . ILE B 1 72 ? 20.406 -15.273 -8.156 1 87.75 72 ILE B C 1
ATOM 4791 O O . ILE B 1 72 ? 20.297 -15.695 -7.004 1 87.75 72 ILE B O 1
ATOM 4795 N N . VAL B 1 73 ? 20.953 -15.906 -9.125 1 88.75 73 VAL B N 1
ATOM 4796 C CA . VAL B 1 73 ? 21.641 -17.188 -8.945 1 88.75 73 VAL B CA 1
ATOM 4797 C C . VAL B 1 73 ? 23.078 -17.078 -9.469 1 88.75 73 VAL B C 1
ATOM 4799 O O . VAL B 1 73 ? 23.297 -16.547 -10.562 1 88.75 73 VAL B O 1
ATOM 4802 N N . ALA B 1 74 ? 24.031 -17.531 -8.625 1 88.38 74 ALA B N 1
ATOM 4803 C CA . ALA B 1 74 ? 25.438 -17.422 -9.016 1 88.38 74 ALA B CA 1
ATOM 4804 C C . ALA B 1 74 ? 26.219 -18.672 -8.594 1 88.38 74 ALA B C 1
ATOM 4806 O O . ALA B 1 74 ? 25.906 -19.281 -7.57 1 88.38 74 ALA B O 1
ATOM 4807 N N . ARG B 1 75 ? 27.188 -19 -9.422 1 88.19 75 ARG B N 1
ATOM 4808 C CA . ARG B 1 75 ? 28.188 -20 -9.031 1 88.19 75 ARG B CA 1
ATOM 4809 C C . ARG B 1 75 ? 29.297 -19.375 -8.188 1 88.19 75 ARG B C 1
ATOM 4811 O O . ARG B 1 75 ? 29.812 -18.328 -8.531 1 88.19 75 ARG B O 1
ATOM 4818 N N . ILE B 1 76 ? 29.594 -20.062 -7.039 1 89.31 76 ILE B N 1
ATOM 4819 C CA . ILE B 1 76 ? 30.641 -19.5 -6.195 1 89.31 76 ILE B CA 1
ATOM 4820 C C . ILE B 1 76 ? 31.609 -20.609 -5.758 1 89.31 76 ILE B C 1
ATOM 4822 O O . ILE B 1 76 ? 31.234 -21.781 -5.734 1 89.31 76 ILE B O 1
ATOM 4826 N N . ASP B 1 77 ? 32.844 -20.203 -5.418 1 88.56 77 ASP B N 1
ATOM 4827 C CA . ASP B 1 77 ? 33.812 -21.156 -4.934 1 88.56 77 ASP B CA 1
ATOM 4828 C C . ASP B 1 77 ? 33.781 -21.25 -3.408 1 88.56 77 ASP B C 1
ATOM 4830 O O . ASP B 1 77 ? 33.031 -20.547 -2.752 1 88.56 77 ASP B O 1
ATOM 4834 N N . ARG B 1 78 ? 34.562 -22.094 -2.926 1 90.12 78 ARG B N 1
ATOM 4835 C CA . ARG B 1 78 ? 34.625 -22.375 -1.492 1 90.12 78 ARG B CA 1
ATOM 4836 C C . ARG B 1 78 ? 35.031 -21.125 -0.715 1 90.12 78 ARG B C 1
ATOM 4838 O O . ARG B 1 78 ? 34.531 -20.844 0.364 1 90.12 78 ARG B O 1
ATOM 4845 N N . GLU B 1 79 ? 35.938 -20.422 -1.209 1 90.25 79 GLU B N 1
ATOM 4846 C CA . GLU B 1 79 ? 36.438 -19.219 -0.537 1 90.25 79 GLU B CA 1
ATOM 4847 C C . GLU B 1 79 ? 35.344 -18.172 -0.389 1 90.25 79 GLU B C 1
ATOM 4849 O O . GLU B 1 79 ? 35.188 -17.578 0.68 1 90.25 79 GLU B O 1
ATOM 4854 N N . THR B 1 80 ? 34.688 -17.984 -1.484 1 92.44 80 THR B N 1
ATOM 4855 C CA . THR B 1 80 ? 33.594 -17.031 -1.469 1 92.44 80 THR B CA 1
ATOM 4856 C C . THR B 1 80 ? 32.531 -17.469 -0.487 1 92.44 80 THR B C 1
ATOM 4858 O O . THR B 1 80 ? 31.984 -16.656 0.272 1 92.44 80 THR B O 1
ATOM 4861 N N . LYS B 1 81 ? 32.156 -18.734 -0.53 1 93.81 81 LYS B N 1
ATOM 4862 C CA . LYS B 1 81 ? 31.172 -19.266 0.4 1 93.81 81 LYS B CA 1
ATOM 4863 C C . LYS B 1 81 ? 31.578 -19 1.847 1 93.81 81 LYS B C 1
ATOM 4865 O O . LYS B 1 81 ? 30.766 -18.516 2.643 1 93.81 81 LYS B O 1
ATOM 4870 N N . GLU B 1 82 ? 32.75 -19.281 2.174 1 93.56 82 GLU B N 1
ATOM 4871 C CA . GLU B 1 82 ? 33.25 -19.094 3.533 1 93.56 82 GLU B CA 1
ATOM 4872 C C . GLU B 1 82 ? 33.25 -17.625 3.934 1 93.56 82 GLU B C 1
ATOM 4874 O O . GLU B 1 82 ? 32.906 -17.281 5.066 1 93.56 82 GLU B O 1
ATOM 4879 N N . GLY B 1 83 ? 33.688 -16.844 3.035 1 93.56 83 GLY B N 1
ATOM 4880 C CA . GLY B 1 83 ? 33.656 -15.422 3.291 1 93.56 83 GLY B CA 1
ATOM 4881 C C . GLY B 1 83 ? 32.25 -14.914 3.604 1 93.56 83 GLY B C 1
ATOM 4882 O O . GLY B 1 83 ? 32.062 -14.109 4.52 1 93.56 83 GLY B O 1
ATOM 4883 N N . LEU B 1 84 ? 31.266 -15.375 2.879 1 95.5 84 LEU B N 1
ATOM 4884 C CA . LEU B 1 84 ? 29.875 -14.961 3.066 1 95.5 84 LEU B CA 1
ATOM 4885 C C . LEU B 1 84 ? 29.312 -15.516 4.375 1 95.5 84 LEU B C 1
ATOM 4887 O O . LEU B 1 84 ? 28.547 -14.844 5.055 1 95.5 84 LEU B O 1
ATOM 4891 N N . GLU B 1 85 ? 29.672 -16.672 4.754 1 94.5 85 GLU B N 1
ATOM 4892 C CA . GLU B 1 85 ? 29.156 -17.312 5.953 1 94.5 85 GLU B CA 1
ATOM 4893 C C . GLU B 1 85 ? 29.766 -16.719 7.219 1 94.5 85 GLU B C 1
ATOM 4895 O O . GLU B 1 85 ? 29.078 -16.578 8.234 1 94.5 85 GLU B O 1
ATOM 4900 N N . THR B 1 86 ? 31.016 -16.234 7.121 1 92.5 86 THR B N 1
ATOM 4901 C CA . THR B 1 86 ? 31.703 -15.727 8.297 1 92.5 86 THR B CA 1
ATOM 4902 C C . THR B 1 86 ? 31.641 -14.203 8.328 1 92.5 86 THR B C 1
ATOM 4904 O O . THR B 1 86 ? 31.922 -13.586 9.367 1 92.5 86 THR B O 1
ATOM 4907 N N . GLY B 1 87 ? 31.359 -13.695 7.234 1 91.38 87 GLY B N 1
ATOM 4908 C CA . GLY B 1 87 ? 31.391 -12.242 7.129 1 91.38 87 GLY B CA 1
ATOM 4909 C C . GLY B 1 87 ? 32.781 -11.688 6.816 1 91.38 87 GLY B C 1
ATOM 4910 O O . GLY B 1 87 ? 32.969 -10.477 6.82 1 91.38 87 GLY B O 1
ATOM 4911 N N . SER B 1 88 ? 33.719 -12.508 6.57 1 91.62 88 SER B N 1
ATOM 4912 C CA . SER B 1 88 ? 35.094 -12.094 6.25 1 91.62 88 SER B CA 1
ATOM 4913 C C . SER B 1 88 ? 35.281 -11.867 4.754 1 91.62 88 SER B C 1
ATOM 4915 O O . SER B 1 88 ? 35.906 -12.672 4.066 1 91.62 88 SER B O 1
ATOM 4917 N N . LEU B 1 89 ? 34.938 -10.805 4.328 1 92.44 89 LEU B N 1
ATOM 4918 C CA . LEU B 1 89 ? 34.875 -10.492 2.902 1 92.44 89 LEU B CA 1
ATOM 4919 C C . LEU B 1 89 ? 36.219 -9.961 2.408 1 92.44 89 LEU B C 1
ATOM 4921 O O . LEU B 1 89 ? 36.469 -9.938 1.201 1 92.44 89 LEU B O 1
ATOM 4925 N N . GLU B 1 90 ? 37.031 -9.531 3.307 1 89.19 90 GLU B N 1
ATOM 4926 C CA . GLU B 1 90 ? 38.312 -8.875 2.963 1 89.19 90 GLU B CA 1
ATOM 4927 C C . GLU B 1 90 ? 39.219 -9.82 2.207 1 89.19 90 GLU B C 1
ATOM 4929 O O . GLU B 1 90 ? 40.125 -9.375 1.483 1 89.19 90 GLU B O 1
ATOM 4934 N N . ARG B 1 91 ? 39.062 -11.094 2.381 1 86.38 91 ARG B N 1
ATOM 4935 C CA . ARG B 1 91 ? 39.938 -12.078 1.766 1 86.38 91 ARG B CA 1
ATOM 4936 C C . ARG B 1 91 ? 39.594 -12.289 0.298 1 86.38 91 ARG B C 1
ATOM 4938 O O . ARG B 1 91 ? 40.375 -12.891 -0.453 1 86.38 91 ARG B O 1
ATOM 4945 N N . LEU B 1 92 ? 38.5 -11.812 -0.159 1 90.81 92 LEU B N 1
ATOM 4946 C CA . LEU B 1 92 ? 38.031 -12.016 -1.53 1 90.81 92 LEU B CA 1
ATOM 4947 C C . LEU B 1 92 ? 38.656 -10.969 -2.461 1 90.81 92 LEU B C 1
ATOM 4949 O O . LEU B 1 92 ? 39 -9.875 -2.02 1 90.81 92 LEU B O 1
ATOM 4953 N N . ASP B 1 93 ? 38.781 -11.305 -3.734 1 88.25 93 ASP B N 1
ATOM 4954 C CA . ASP B 1 93 ? 39.344 -10.375 -4.703 1 88.25 93 ASP B CA 1
ATOM 4955 C C . ASP B 1 93 ? 38.375 -9.242 -5.004 1 88.25 93 ASP B C 1
ATOM 4957 O O . ASP B 1 93 ? 37.156 -9.406 -4.855 1 88.25 93 ASP B O 1
ATOM 4961 N N . ASN B 1 94 ? 38.844 -8.172 -5.547 1 86.31 94 ASN B N 1
ATOM 4962 C CA . ASN B 1 94 ? 38.062 -6.949 -5.766 1 86.31 94 ASN B CA 1
ATOM 4963 C C . ASN B 1 94 ? 36.969 -7.156 -6.789 1 86.31 94 ASN B C 1
ATOM 4965 O O . ASN B 1 94 ? 35.875 -6.582 -6.66 1 86.31 94 ASN B O 1
ATOM 4969 N N . GLU B 1 95 ? 37.281 -7.883 -7.676 1 84.88 95 GLU B N 1
ATOM 4970 C CA . GLU B 1 95 ? 36.281 -8.109 -8.719 1 84.88 95 GLU B CA 1
ATOM 4971 C C . GLU B 1 95 ? 35.062 -8.836 -8.156 1 84.88 95 GLU B C 1
ATOM 4973 O O . GLU B 1 95 ? 33.938 -8.469 -8.445 1 84.88 95 GLU B O 1
ATOM 4978 N N . THR B 1 96 ? 35.312 -9.859 -7.34 1 88.19 96 THR B N 1
ATOM 4979 C CA . THR B 1 96 ? 34.25 -10.617 -6.707 1 88.19 96 THR B CA 1
ATOM 4980 C C . THR B 1 96 ? 33.438 -9.719 -5.789 1 88.19 96 THR B C 1
ATOM 4982 O O . THR B 1 96 ? 32.188 -9.742 -5.832 1 88.19 96 THR B O 1
ATOM 4985 N N . ILE B 1 97 ? 34.094 -8.945 -5.121 1 89.38 97 ILE B N 1
ATOM 4986 C CA . ILE B 1 97 ? 33.438 -8.047 -4.172 1 89.38 97 ILE B CA 1
ATOM 4987 C C . ILE B 1 97 ? 32.531 -7.062 -4.926 1 89.38 97 ILE B C 1
ATOM 4989 O O . ILE B 1 97 ? 31.391 -6.832 -4.543 1 89.38 97 ILE B O 1
ATOM 4993 N N . THR B 1 98 ? 33.062 -6.539 -5.953 1 86.5 98 THR B N 1
ATOM 4994 C CA . THR B 1 98 ? 32.312 -5.574 -6.75 1 86.5 98 THR B CA 1
ATOM 4995 C C . THR B 1 98 ? 31.047 -6.211 -7.32 1 86.5 98 THR B C 1
ATOM 4997 O O . THR B 1 98 ? 29.953 -5.633 -7.238 1 86.5 98 THR B O 1
ATOM 5000 N N . ARG B 1 99 ? 31.141 -7.352 -7.785 1 85.94 99 ARG B N 1
ATOM 5001 C CA . ARG B 1 99 ? 30 -8.047 -8.367 1 85.94 99 ARG B CA 1
ATOM 5002 C C . ARG B 1 99 ? 28.953 -8.375 -7.305 1 85.94 99 ARG B C 1
ATOM 5004 O O . ARG B 1 99 ? 27.766 -8.258 -7.547 1 85.94 99 ARG B O 1
ATOM 5011 N N . MET B 1 100 ? 29.469 -8.82 -6.164 1 91 100 MET B N 1
ATOM 5012 C CA . MET B 1 100 ? 28.562 -9.164 -5.07 1 91 100 MET B CA 1
ATOM 5013 C C . MET B 1 100 ? 27.812 -7.93 -4.578 1 91 100 MET B C 1
ATOM 5015 O O . MET B 1 100 ? 26.641 -8.008 -4.234 1 91 100 MET B O 1
ATOM 5019 N N . ARG B 1 101 ? 28.406 -6.852 -4.602 1 89.69 101 ARG B N 1
ATOM 5020 C CA . ARG B 1 101 ? 27.797 -5.59 -4.215 1 89.69 101 ARG B CA 1
ATOM 5021 C C . ARG B 1 101 ? 26.719 -5.18 -5.219 1 89.69 101 ARG B C 1
ATOM 5023 O O . ARG B 1 101 ? 25.594 -4.84 -4.836 1 89.69 101 ARG B O 1
ATOM 5030 N N . GLU B 1 102 ? 26.969 -5.305 -6.441 1 84.75 102 GLU B N 1
ATOM 5031 C CA . GLU B 1 102 ? 26.078 -4.883 -7.512 1 84.75 102 GLU B CA 1
ATOM 5032 C C . GLU B 1 102 ? 24.828 -5.77 -7.562 1 84.75 102 GLU B C 1
ATOM 5034 O O . GLU B 1 102 ? 23.75 -5.305 -7.922 1 84.75 102 GLU B O 1
ATOM 5039 N N . THR B 1 103 ? 25.031 -6.969 -7.141 1 88.38 103 THR B N 1
ATOM 5040 C CA . THR B 1 103 ? 23.922 -7.918 -7.27 1 88.38 103 THR B CA 1
ATOM 5041 C C . THR B 1 103 ? 23.141 -8.023 -5.961 1 88.38 103 THR B C 1
ATOM 5043 O O . THR B 1 103 ? 22.094 -8.672 -5.906 1 88.38 103 THR B O 1
ATOM 5046 N N . GLY B 1 104 ? 23.719 -7.426 -4.945 1 91.81 104 GLY B N 1
ATOM 5047 C CA . GLY B 1 104 ? 23 -7.414 -3.676 1 91.81 104 GLY B CA 1
ATOM 5048 C C . GLY B 1 104 ? 23.281 -8.641 -2.826 1 91.81 104 GLY B C 1
ATOM 5049 O O . GLY B 1 104 ? 22.578 -8.906 -1.853 1 91.81 104 GLY B O 1
ATOM 5050 N N . VAL B 1 105 ? 24.328 -9.359 -3.186 1 94.62 105 VAL B N 1
ATOM 5051 C CA . VAL B 1 105 ? 24.766 -10.5 -2.381 1 94.62 105 VAL B CA 1
ATOM 5052 C C . VAL B 1 105 ? 25.391 -10 -1.08 1 94.62 105 VAL B C 1
ATOM 5054 O O . VAL B 1 105 ? 25.281 -10.648 -0.039 1 94.62 105 VAL B O 1
ATOM 5057 N N . ILE B 1 106 ? 26.125 -8.922 -1.218 1 95.12 106 ILE B N 1
ATOM 5058 C CA . ILE B 1 106 ? 26.547 -8.172 -0.039 1 95.12 106 ILE B CA 1
ATOM 5059 C C . ILE B 1 106 ? 25.891 -6.793 -0.047 1 95.12 106 ILE B C 1
ATOM 5061 O O . ILE B 1 106 ? 25.641 -6.223 -1.112 1 95.12 106 ILE B O 1
ATOM 5065 N N . ILE B 1 107 ? 25.578 -6.312 1.092 1 94.94 107 ILE B N 1
ATOM 5066 C CA . ILE B 1 107 ? 24.828 -5.066 1.216 1 94.94 107 ILE B CA 1
ATOM 5067 C C . ILE B 1 107 ? 25.469 -4.184 2.285 1 94.94 107 ILE B C 1
ATOM 5069 O O . ILE B 1 107 ? 26.234 -4.668 3.129 1 94.94 107 ILE B O 1
ATOM 5073 N N . PRO B 1 108 ? 25.156 -2.893 2.254 1 93.81 108 PRO B N 1
ATOM 5074 C CA . PRO B 1 108 ? 25.625 -2.035 3.344 1 93.81 108 PRO B CA 1
ATOM 5075 C C . PRO B 1 108 ? 25.141 -2.508 4.715 1 93.81 108 PRO B C 1
ATOM 5077 O O . PRO B 1 108 ? 24 -2.959 4.855 1 93.81 108 PRO B O 1
ATOM 5080 N N . LYS B 1 109 ? 26 -2.381 5.676 1 94.38 109 LYS B N 1
ATOM 5081 C CA . LYS B 1 109 ? 25.703 -2.852 7.027 1 94.38 109 LYS B CA 1
ATOM 5082 C C . LYS B 1 109 ? 24.484 -2.141 7.602 1 94.38 109 LYS B C 1
ATOM 5084 O O . LYS B 1 109 ? 23.734 -2.721 8.391 1 94.38 109 LYS B O 1
ATOM 5089 N N . ASN B 1 110 ? 24.234 -0.931 7.148 1 93 110 ASN B N 1
ATOM 5090 C CA . ASN B 1 110 ? 23.156 -0.138 7.727 1 93 110 ASN B CA 1
ATOM 5091 C C . ASN B 1 110 ? 21.859 -0.293 6.934 1 93 110 ASN B C 1
ATOM 5093 O O . ASN B 1 110 ? 20.875 0.378 7.223 1 93 110 ASN B O 1
ATOM 5097 N N . LEU B 1 111 ? 21.844 -1.192 5.984 1 95.12 111 LEU B N 1
ATOM 5098 C CA . LEU B 1 111 ? 20.625 -1.464 5.242 1 95.12 111 LEU B CA 1
ATOM 5099 C C . LEU B 1 111 ? 19.781 -2.521 5.953 1 95.12 111 LEU B C 1
ATOM 5101 O O . LEU B 1 111 ? 20.281 -3.609 6.258 1 95.12 111 LEU B O 1
ATOM 5105 N N . ASP B 1 112 ? 18.578 -2.176 6.273 1 95 112 ASP B N 1
ATOM 5106 C CA . ASP B 1 112 ? 17.609 -3.156 6.734 1 95 112 ASP B CA 1
ATOM 5107 C C . ASP B 1 112 ? 16.859 -3.791 5.559 1 95 112 ASP B C 1
ATOM 5109 O O . ASP B 1 112 ? 15.984 -3.168 4.965 1 95 112 ASP B O 1
ATOM 5113 N N . GLU B 1 113 ? 17.125 -5.016 5.293 1 96.19 113 GLU B N 1
ATOM 5114 C CA . GLU B 1 113 ? 16.578 -5.668 4.102 1 96.19 113 GLU B CA 1
ATOM 5115 C C . GLU B 1 113 ? 15.086 -5.926 4.246 1 96.19 113 GLU B C 1
ATOM 5117 O O . GLU B 1 113 ? 14.375 -6.055 3.246 1 96.19 113 GLU B O 1
ATOM 5122 N N . LEU B 1 114 ? 14.672 -6.059 5.48 1 95.88 114 LEU B N 1
ATOM 5123 C CA . LEU B 1 114 ? 13.234 -6.215 5.676 1 95.88 114 LEU B CA 1
ATOM 5124 C C . LEU B 1 114 ? 12.492 -4.945 5.266 1 95.88 114 LEU B C 1
ATOM 5126 O O . LEU B 1 114 ? 11.43 -5.02 4.645 1 95.88 114 LEU B O 1
ATOM 5130 N N . ASP B 1 115 ? 13.023 -3.766 5.598 1 94.75 115 ASP B N 1
ATOM 5131 C CA . ASP B 1 115 ? 12.445 -2.498 5.164 1 94.75 115 ASP B CA 1
ATOM 5132 C C . ASP B 1 115 ? 12.461 -2.377 3.643 1 94.75 115 ASP B C 1
ATOM 5134 O O . ASP B 1 115 ? 11.516 -1.855 3.045 1 94.75 115 ASP B O 1
ATOM 5138 N N . TYR B 1 116 ? 13.539 -2.816 3.076 1 94.69 116 TYR B N 1
ATOM 5139 C CA . TYR B 1 116 ? 13.641 -2.809 1.621 1 94.69 116 TYR B CA 1
ATOM 5140 C C . TYR B 1 116 ? 12.555 -3.674 0.995 1 94.69 116 TYR B C 1
ATOM 5142 O O . TYR B 1 116 ? 11.867 -3.242 0.067 1 94.69 116 TYR B O 1
ATOM 5150 N N . LEU B 1 117 ? 12.383 -4.887 1.524 1 95.44 117 LEU B N 1
ATOM 5151 C CA . LEU B 1 117 ? 11.344 -5.785 1.037 1 95.44 117 LEU B CA 1
ATOM 5152 C C . LEU B 1 117 ? 9.961 -5.168 1.224 1 95.44 117 LEU B C 1
ATOM 5154 O O . LEU B 1 117 ? 9.117 -5.23 0.322 1 95.44 117 LEU B O 1
ATOM 5158 N N . LYS B 1 118 ? 9.727 -4.59 2.381 1 93.44 118 LYS B N 1
ATOM 5159 C CA . LYS B 1 118 ? 8.469 -3.896 2.662 1 93.44 118 LYS B CA 1
ATOM 5160 C C . LYS B 1 118 ? 8.188 -2.816 1.62 1 93.44 118 LYS B C 1
ATOM 5162 O O . LYS B 1 118 ? 7.07 -2.705 1.118 1 93.44 118 LYS B O 1
ATOM 5167 N N . TYR B 1 119 ? 9.18 -2.074 1.338 1 92.5 119 TYR B N 1
ATOM 5168 C CA . TYR B 1 119 ? 9.055 -1 0.36 1 92.5 119 TYR B CA 1
ATOM 5169 C C . TYR B 1 119 ? 8.672 -1.55 -1.008 1 92.5 119 TYR B C 1
ATOM 5171 O O . TYR B 1 119 ? 7.758 -1.03 -1.656 1 92.5 119 TYR B O 1
ATOM 5179 N N . LEU B 1 120 ? 9.344 -2.592 -1.418 1 90.62 120 LEU B N 1
ATOM 5180 C CA . LEU B 1 120 ? 9.031 -3.219 -2.697 1 90.62 120 LEU B CA 1
ATOM 5181 C C . LEU B 1 120 ? 7.582 -3.686 -2.734 1 90.62 120 LEU B C 1
ATOM 5183 O O . LEU B 1 120 ? 6.898 -3.527 -3.75 1 90.62 120 LEU B O 1
ATOM 5187 N N . ARG B 1 121 ? 7.137 -4.246 -1.685 1 90.31 121 ARG B N 1
ATOM 5188 C CA . ARG B 1 121 ? 5.762 -4.727 -1.616 1 90.31 121 ARG B CA 1
ATOM 5189 C C . ARG B 1 121 ? 4.773 -3.57 -1.693 1 90.31 121 ARG B C 1
ATOM 5191 O O . ARG B 1 121 ? 3.748 -3.666 -2.371 1 90.31 121 ARG B O 1
ATOM 5198 N N . ILE B 1 122 ? 5.047 -2.475 -0.993 1 88.38 122 ILE B N 1
ATOM 5199 C CA . ILE B 1 122 ? 4.207 -1.283 -1.041 1 88.38 122 ILE B CA 1
ATOM 5200 C C . ILE B 1 122 ? 4.098 -0.787 -2.48 1 88.38 122 ILE B C 1
ATOM 5202 O O . ILE B 1 122 ? 3.002 -0.477 -2.957 1 88.38 122 ILE B O 1
ATOM 5206 N N . LEU B 1 123 ? 5.215 -0.733 -3.184 1 85.81 123 LEU B N 1
ATOM 5207 C CA . LEU B 1 123 ? 5.211 -0.295 -4.574 1 85.81 123 LEU B CA 1
ATOM 5208 C C . LEU B 1 123 ? 4.375 -1.233 -5.438 1 85.81 123 LEU B C 1
ATOM 5210 O O . LEU B 1 123 ? 3.605 -0.78 -6.289 1 85.81 123 LEU B O 1
ATOM 5214 N N . HIS B 1 124 ? 4.547 -2.518 -5.145 1 87.56 124 HIS B N 1
ATOM 5215 C CA . HIS B 1 124 ? 3.809 -3.5 -5.93 1 87.56 124 HIS B CA 1
ATOM 5216 C C . HIS B 1 124 ? 2.307 -3.367 -5.707 1 87.56 124 HIS B C 1
ATOM 5218 O O . HIS B 1 124 ? 1.535 -3.316 -6.668 1 87.56 124 HIS B O 1
ATOM 5224 N N . LEU B 1 125 ? 1.896 -3.268 -4.523 1 85.5 125 LEU B N 1
ATOM 5225 C CA . LEU B 1 125 ? 0.481 -3.125 -4.195 1 85.5 125 LEU B CA 1
ATOM 5226 C C . LEU B 1 125 ? -0.069 -1.807 -4.73 1 85.5 125 LEU B C 1
ATOM 5228 O O . LEU B 1 125 ? -1.18 -1.764 -5.266 1 85.5 125 LEU B O 1
ATOM 5232 N N . GLY B 1 126 ? 0.742 -0.76 -4.539 1 81.25 126 GLY B N 1
ATOM 5233 C CA . GLY B 1 126 ? 0.35 0.521 -5.105 1 81.25 126 GLY B CA 1
ATOM 5234 C C . GLY B 1 126 ? 0.113 0.466 -6.602 1 81.25 126 GLY B C 1
ATOM 5235 O O . GLY B 1 126 ? -0.867 1.022 -7.102 1 81.25 126 GLY B O 1
ATOM 5236 N N . ASN B 1 127 ? 0.921 -0.214 -7.27 1 80.62 127 ASN B N 1
ATOM 5237 C CA . ASN B 1 127 ? 0.79 -0.364 -8.711 1 80.62 127 ASN B CA 1
ATOM 5238 C C . ASN B 1 127 ? -0.463 -1.151 -9.086 1 80.62 127 ASN B C 1
ATOM 5240 O O . ASN B 1 127 ? -1.148 -0.816 -10.055 1 80.62 127 ASN B O 1
ATOM 5244 N N . MET B 1 128 ? -0.727 -2.148 -8.352 1 82.56 128 MET B N 1
ATOM 5245 C CA . MET B 1 128 ? -1.925 -2.941 -8.602 1 82.56 128 MET B CA 1
ATOM 5246 C C . MET B 1 128 ? -3.184 -2.104 -8.414 1 82.56 128 MET B C 1
ATOM 5248 O O . MET B 1 128 ? -4.133 -2.215 -9.195 1 82.56 128 MET B O 1
ATOM 5252 N N . LEU B 1 129 ? -3.166 -1.28 -7.457 1 78.75 129 LEU B N 1
ATOM 5253 C CA . LEU B 1 129 ? -4.312 -0.42 -7.195 1 78.75 129 LEU B CA 1
ATOM 5254 C C . LEU B 1 129 ? -4.406 0.695 -8.227 1 78.75 129 LEU B C 1
ATOM 5256 O O . LEU B 1 129 ? -5.496 1.009 -8.719 1 78.75 129 LEU B O 1
ATOM 5260 N N . ALA B 1 130 ? -3.256 1.213 -8.633 1 74.5 130 ALA B N 1
ATOM 5261 C CA . ALA B 1 130 ? -3.203 2.346 -9.555 1 74.5 130 ALA B CA 1
ATOM 5262 C C . ALA B 1 130 ? -3.629 1.929 -10.961 1 74.5 130 ALA B C 1
ATOM 5264 O O . ALA B 1 130 ? -4.172 2.738 -11.711 1 74.5 130 ALA B O 1
ATOM 5265 N N . ASN B 1 131 ? -3.396 0.699 -11.289 1 77.12 131 ASN B N 1
ATOM 5266 C CA . ASN B 1 131 ? -3.688 0.253 -12.648 1 77.12 131 ASN B CA 1
ATOM 5267 C C . ASN B 1 131 ? -5.129 -0.235 -12.781 1 77.12 131 ASN B C 1
ATOM 5269 O O . ASN B 1 131 ? -5.551 -0.644 -13.859 1 77.12 131 ASN B O 1
ATOM 5273 N N . SER B 1 132 ? -5.938 -0.131 -11.789 1 81.69 132 SER B N 1
ATOM 5274 C CA . SER B 1 132 ? -7.355 -0.468 -11.789 1 81.69 132 SER B CA 1
ATOM 5275 C C . SER B 1 132 ? -7.602 -1.844 -12.398 1 81.69 132 SER B C 1
ATOM 5277 O O . SER B 1 132 ? -8.453 -1.999 -13.273 1 81.69 132 SER B O 1
ATOM 5279 N N . ARG B 1 133 ? -6.848 -2.789 -12.031 1 88.44 133 ARG B N 1
ATOM 5280 C CA . ARG B 1 133 ? -7.055 -4.168 -12.469 1 88.44 133 ARG B CA 1
ATOM 5281 C C . ARG B 1 133 ? -7.91 -4.934 -11.461 1 88.44 133 ARG B C 1
ATOM 5283 O O . ARG B 1 133 ? -7.688 -4.84 -10.258 1 88.44 133 ARG B O 1
ATOM 5290 N N . VAL B 1 134 ? -8.898 -5.605 -11.984 1 94 134 VAL B N 1
ATOM 5291 C CA . VAL B 1 134 ? -9.758 -6.402 -11.117 1 94 134 VAL B CA 1
ATOM 5292 C C . VAL B 1 134 ? -9.797 -7.848 -11.617 1 94 134 VAL B C 1
ATOM 5294 O O . VAL B 1 134 ? -9.977 -8.094 -12.812 1 94 134 VAL B O 1
ATOM 5297 N N . GLY B 1 135 ? -9.508 -8.75 -10.719 1 96.19 135 GLY B N 1
ATOM 5298 C CA . GLY B 1 135 ? -9.547 -10.172 -11.016 1 96.19 135 GLY B CA 1
ATOM 5299 C C . GLY B 1 135 ? -10.727 -10.891 -10.375 1 96.19 135 GLY B C 1
ATOM 5300 O O . GLY B 1 135 ? -10.875 -10.859 -9.148 1 96.19 135 GLY B O 1
ATOM 5301 N N . LEU B 1 136 ? -11.531 -11.531 -11.219 1 98.06 136 LEU B N 1
ATOM 5302 C CA . LEU B 1 136 ? -12.719 -12.227 -10.75 1 98.06 136 LEU B CA 1
ATOM 5303 C C . LEU B 1 136 ? -12.664 -13.711 -11.117 1 98.06 136 LEU B C 1
ATOM 5305 O O . LEU B 1 136 ? -12.359 -14.062 -12.258 1 98.06 136 LEU B O 1
ATOM 5309 N N . THR B 1 137 ? -12.812 -14.477 -10.117 1 98.5 137 THR B N 1
ATOM 5310 C CA . THR B 1 137 ? -13.133 -15.883 -10.367 1 98.5 137 THR B CA 1
ATOM 5311 C C . THR B 1 137 ? -14.633 -16.125 -10.234 1 98.5 137 THR B C 1
ATOM 5313 O O . THR B 1 137 ? -15.211 -15.875 -9.172 1 98.5 137 THR B O 1
ATOM 5316 N N . LEU B 1 138 ? -15.203 -16.609 -11.289 1 98.69 138 LEU B N 1
ATOM 5317 C CA . LEU B 1 138 ? -16.641 -16.812 -11.281 1 98.69 138 LEU B CA 1
ATOM 5318 C C . LEU B 1 138 ? -16.984 -18.281 -11.109 1 98.69 138 LEU B C 1
ATOM 5320 O O . LEU B 1 138 ? -16.656 -19.109 -11.969 1 98.69 138 LEU B O 1
ATOM 5324 N N . VAL B 1 139 ? -17.594 -18.562 -9.992 1 97.69 139 VAL B N 1
ATOM 5325 C CA . VAL B 1 139 ? -18.219 -19.875 -9.859 1 97.69 139 VAL B CA 1
ATOM 5326 C C . VAL B 1 139 ? -19.5 -19.938 -10.695 1 97.69 139 VAL B C 1
ATOM 5328 O O . VAL B 1 139 ? -20.578 -19.594 -10.211 1 97.69 139 VAL B O 1
ATOM 5331 N N . MET B 1 140 ? -19.359 -20.453 -11.844 1 97.81 140 MET B N 1
ATOM 5332 C CA . MET B 1 140 ? -20.484 -20.422 -12.773 1 97.81 140 MET B CA 1
ATOM 5333 C C . MET B 1 140 ? -21.641 -21.281 -12.258 1 97.81 140 MET B C 1
ATOM 5335 O O . MET B 1 140 ? -22.797 -20.969 -12.508 1 97.81 140 MET B O 1
ATOM 5339 N N . THR B 1 141 ? -21.297 -22.312 -11.648 1 96.56 141 THR B N 1
ATOM 5340 C CA . THR B 1 141 ? -22.172 -23.203 -10.906 1 96.56 141 THR B CA 1
ATOM 5341 C C . THR B 1 141 ? -21.375 -24.078 -9.953 1 96.56 141 THR B C 1
ATOM 5343 O O . THR B 1 141 ? -20.203 -24.375 -10.203 1 96.56 141 THR B O 1
ATOM 5346 N N . TYR B 1 142 ? -22.031 -24.484 -8.891 1 94.5 142 TYR B N 1
ATOM 5347 C CA . TYR B 1 142 ? -21.375 -25.438 -7.996 1 94.5 142 TYR B CA 1
ATOM 5348 C C . TYR B 1 142 ? -21.516 -26.859 -8.508 1 94.5 142 TYR B C 1
ATOM 5350 O O . TYR B 1 142 ? -20.812 -27.766 -8.062 1 94.5 142 TYR B O 1
ATOM 5358 N N . SER B 1 143 ? -22.422 -27.031 -9.422 1 93.44 143 SER B N 1
ATOM 5359 C CA . SER B 1 143 ? -22.672 -28.375 -9.953 1 93.44 143 SER B CA 1
ATOM 5360 C C . SER B 1 143 ? -21.516 -28.844 -10.828 1 93.44 143 SER B C 1
ATOM 5362 O O . SER B 1 143 ? -20.828 -28.031 -11.461 1 93.44 143 SER B O 1
ATOM 5364 N N . CYS B 1 144 ? -21.328 -30.141 -10.789 1 93.81 144 CYS B N 1
ATOM 5365 C CA . CYS B 1 144 ? -20.312 -30.781 -11.633 1 93.81 144 CYS B CA 1
ATOM 5366 C C . CYS B 1 144 ? -20.828 -32.094 -12.18 1 93.81 144 CYS B C 1
ATOM 5368 O O . CYS B 1 144 ? -21.594 -32.812 -11.523 1 93.81 144 CYS B O 1
ATOM 5370 N N . ASN B 1 145 ? -20.438 -32.406 -13.391 1 93.75 145 ASN B N 1
ATOM 5371 C CA . ASN B 1 145 ? -20.859 -33.656 -14.008 1 93.75 145 ASN B CA 1
ATOM 5372 C C . ASN B 1 145 ? -19.938 -34.812 -13.617 1 93.75 145 ASN B C 1
ATOM 5374 O O . ASN B 1 145 ? -20.141 -35.938 -14.055 1 93.75 145 ASN B O 1
ATOM 5378 N N . LEU B 1 146 ? -18.906 -34.562 -12.797 1 93.5 146 LEU B N 1
ATOM 5379 C CA . LEU B 1 146 ? -18.031 -35.594 -12.273 1 93.5 146 LEU B CA 1
ATOM 5380 C C . LEU B 1 146 ? -18.219 -35.781 -10.773 1 93.5 146 LEU B C 1
ATOM 5382 O O . LEU B 1 146 ? -18.797 -34.906 -10.109 1 93.5 146 LEU B O 1
ATOM 5386 N N . ALA B 1 147 ? -17.844 -36.875 -10.289 1 88.06 147 ALA B N 1
ATOM 5387 C CA . ALA B 1 147 ? -17.922 -37.219 -8.875 1 88.06 147 ALA B CA 1
ATOM 5388 C C . ALA B 1 147 ? -16.547 -37.625 -8.328 1 88.06 147 ALA B C 1
ATOM 5390 O O . ALA B 1 147 ? -16.391 -38.656 -7.668 1 88.06 147 ALA B O 1
ATOM 5391 N N . CYS B 1 148 ? -15.602 -36.75 -8.547 1 84.31 148 CYS B N 1
ATOM 5392 C CA . CYS B 1 148 ? -14.242 -37.031 -8.109 1 84.31 148 CYS B CA 1
ATOM 5393 C C . CYS B 1 148 ? -14.172 -37.125 -6.586 1 84.31 148 CYS B C 1
ATOM 5395 O O . CYS B 1 148 ? -14.625 -36.25 -5.879 1 84.31 148 CYS B O 1
ATOM 5397 N N . PRO B 1 149 ? -13.523 -38.094 -6.066 1 77.56 149 PRO B N 1
ATOM 5398 C CA . PRO B 1 149 ? -13.516 -38.344 -4.621 1 77.56 149 PRO B CA 1
ATOM 5399 C C . PRO B 1 149 ? -12.695 -37.312 -3.855 1 77.56 149 PRO B C 1
ATOM 5401 O O . PRO B 1 149 ? -12.938 -37.062 -2.67 1 77.56 149 PRO B O 1
ATOM 5404 N N . TYR B 1 150 ? -11.766 -36.688 -4.43 1 74.31 150 TYR B N 1
ATOM 5405 C CA . TYR B 1 150 ? -10.844 -35.781 -3.727 1 74.31 150 TYR B CA 1
ATOM 5406 C C . TYR B 1 150 ? -11.266 -34.344 -3.891 1 74.31 150 TYR B C 1
ATOM 5408 O O . TYR B 1 150 ? -10.57 -33.438 -3.42 1 74.31 150 TYR B O 1
ATOM 5416 N N . CYS B 1 151 ? -12.305 -34.094 -4.535 1 76.75 151 CYS B N 1
ATOM 5417 C CA . CYS B 1 151 ? -12.68 -32.719 -4.859 1 76.75 151 CYS B CA 1
ATOM 5418 C C . CYS B 1 151 ? -12.953 -31.922 -3.592 1 76.75 151 CYS B C 1
ATOM 5420 O O . CYS B 1 151 ? -13.766 -32.344 -2.756 1 76.75 151 CYS B O 1
ATOM 5422 N N . TYR B 1 152 ? -12.305 -30.766 -3.514 1 66.56 152 TYR B N 1
ATOM 5423 C CA . TYR B 1 152 ? -12.422 -29.969 -2.299 1 66.56 152 TYR B CA 1
ATOM 5424 C C . TYR B 1 152 ? -13.805 -29.328 -2.199 1 66.56 152 TYR B C 1
ATOM 5426 O O . TYR B 1 152 ? -14.203 -28.859 -1.127 1 66.56 152 TYR B O 1
ATOM 5434 N N . GLU B 1 153 ? -14.484 -29.234 -3.297 1 71.81 153 GLU B N 1
ATOM 5435 C CA . GLU B 1 153 ? -15.828 -28.672 -3.25 1 71.81 153 GLU B CA 1
ATOM 5436 C C . GLU B 1 153 ? -16.797 -29.625 -2.561 1 71.81 153 GLU B C 1
ATOM 5438 O O . GLU B 1 153 ? -17.781 -29.188 -1.951 1 71.81 153 GLU B O 1
ATOM 5443 N N . GLY B 1 154 ? -16.406 -30.969 -2.652 1 64.31 154 GLY B N 1
ATOM 5444 C CA . GLY B 1 154 ? -17.141 -31.969 -1.889 1 64.31 154 GLY B CA 1
ATOM 5445 C C . GLY B 1 154 ? -18.656 -31.781 -1.956 1 64.31 154 GLY B C 1
ATOM 5446 O O . GLY B 1 154 ? -19.219 -31.703 -3.045 1 64.31 154 GLY B O 1
ATOM 5447 N N . ASP B 1 155 ? -19.172 -31.516 -0.74 1 65.5 155 ASP B N 1
ATOM 5448 C CA . ASP B 1 155 ? -20.625 -31.422 -0.582 1 65.5 155 ASP B CA 1
ATOM 5449 C C . ASP B 1 155 ? -21.141 -30.109 -1.145 1 65.5 155 ASP B C 1
ATOM 5451 O O . ASP B 1 155 ? -22.359 -29.953 -1.359 1 65.5 155 ASP B O 1
ATOM 5455 N N . ARG B 1 156 ? -20.25 -29.281 -1.561 1 66.62 156 ARG B N 1
ATOM 5456 C CA . ARG B 1 156 ? -20.672 -27.969 -2.068 1 66.62 156 ARG B CA 1
ATOM 5457 C C . ARG B 1 156 ? -21.281 -28.094 -3.455 1 66.62 156 ARG B C 1
ATOM 5459 O O . ARG B 1 156 ? -22.047 -27.234 -3.883 1 66.62 156 ARG B O 1
ATOM 5466 N N . LYS B 1 157 ? -20.984 -29.141 -4.035 1 71.75 157 LYS B N 1
ATOM 5467 C CA . LYS B 1 157 ? -21.5 -29.375 -5.379 1 71.75 157 LYS B CA 1
ATOM 5468 C C . LYS B 1 157 ? -23.016 -29.469 -5.371 1 71.75 157 LYS B C 1
ATOM 5470 O O . LYS B 1 157 ? -23.672 -29.188 -6.375 1 71.75 157 LYS B O 1
ATOM 5475 N N . THR B 1 158 ? -23.469 -29.812 -4.23 1 72.25 158 THR B N 1
ATOM 5476 C CA . THR B 1 158 ? -24.922 -30 -4.113 1 72.25 158 THR B CA 1
ATOM 5477 C C . THR B 1 158 ? -25.625 -28.656 -4.004 1 72.25 158 THR B C 1
ATOM 5479 O O . THR B 1 158 ? -26.844 -28.578 -4.199 1 72.25 158 THR B O 1
ATOM 5482 N N . LYS B 1 159 ? -24.844 -27.656 -3.732 1 73.69 159 LYS B N 1
ATOM 5483 C CA . LYS B 1 159 ? -25.453 -26.328 -3.639 1 73.69 159 LYS B CA 1
ATOM 5484 C C . LYS B 1 159 ? -26.031 -25.891 -4.98 1 73.69 159 LYS B C 1
ATOM 5486 O O . LYS B 1 159 ? -27.016 -25.172 -5.023 1 73.69 159 LYS B O 1
ATOM 5491 N N . GLY B 1 160 ? -25.438 -26.406 -6.039 1 81.31 160 GLY B N 1
ATOM 5492 C CA . GLY B 1 160 ? -25.875 -26.047 -7.375 1 81.31 160 GLY B CA 1
ATOM 5493 C C . GLY B 1 160 ? -25.812 -24.562 -7.652 1 81.31 160 GLY B C 1
ATOM 5494 O O . GLY B 1 160 ? -24.781 -23.922 -7.414 1 81.31 160 GLY B O 1
ATOM 5495 N N . GLY B 1 161 ? -26.844 -23.984 -8.188 1 91.25 161 GLY B N 1
ATOM 5496 C CA . GLY B 1 161 ? -26.906 -22.578 -8.523 1 91.25 161 GLY B CA 1
ATOM 5497 C C . GLY B 1 161 ? -26.234 -22.25 -9.852 1 91.25 161 GLY B C 1
ATOM 5498 O O . GLY B 1 161 ? -25.391 -23.016 -10.328 1 91.25 161 GLY B O 1
ATOM 5499 N N . LEU B 1 162 ? -26.719 -21.188 -10.508 1 95.38 162 LEU B N 1
ATOM 5500 C CA . LEU B 1 162 ? -26.219 -20.75 -11.797 1 95.38 162 LEU B CA 1
ATOM 5501 C C . LEU B 1 162 ? -26 -19.234 -11.805 1 95.38 162 LEU B C 1
ATOM 5503 O O . LEU B 1 162 ? -26.828 -18.484 -11.289 1 95.38 162 LEU B O 1
ATOM 5507 N N . LEU B 1 163 ? -24.906 -18.875 -12.32 1 97.81 163 LEU B N 1
ATOM 5508 C CA . LEU B 1 163 ? -24.766 -17.469 -12.664 1 97.81 163 LEU B CA 1
ATOM 5509 C C . LEU B 1 163 ? -25.531 -17.141 -13.953 1 97.81 163 LEU B C 1
ATOM 5511 O O . LEU B 1 163 ? -25.062 -17.453 -15.047 1 97.81 163 LEU B O 1
ATOM 5515 N N . THR B 1 164 ? -26.641 -16.531 -13.797 1 97.38 164 THR B N 1
ATOM 5516 C CA . THR B 1 164 ? -27.484 -16.125 -14.922 1 97.38 164 THR B CA 1
ATOM 5517 C C . THR B 1 164 ? -26.984 -14.82 -15.539 1 97.38 164 THR B C 1
ATOM 5519 O O . THR B 1 164 ? -26.188 -14.102 -14.914 1 97.38 164 THR B O 1
ATOM 5522 N N . PRO B 1 165 ? -27.438 -14.57 -16.766 1 97.81 165 PRO B N 1
ATOM 5523 C CA . PRO B 1 165 ? -27.047 -13.305 -17.391 1 97.81 165 PRO B CA 1
ATOM 5524 C C . PRO B 1 165 ? -27.312 -12.102 -16.484 1 97.81 165 PRO B C 1
ATOM 5526 O O . PRO B 1 165 ? -26.469 -11.195 -16.391 1 97.81 165 PRO B O 1
ATOM 5529 N N . LYS B 1 166 ? -28.438 -12.125 -15.781 1 96.75 166 LYS B N 1
ATOM 5530 C CA . LYS B 1 166 ? -28.766 -11.016 -14.891 1 96.75 166 LYS B CA 1
ATOM 5531 C C . LYS B 1 166 ? -27.75 -10.875 -13.773 1 96.75 166 LYS B C 1
ATOM 5533 O O . LYS B 1 166 ? -27.312 -9.766 -13.445 1 96.75 166 LYS B O 1
ATOM 5538 N N . LYS B 1 167 ? -27.391 -11.93 -13.18 1 97.62 167 LYS B N 1
ATOM 5539 C CA . LYS B 1 167 ? -26.391 -11.93 -12.109 1 97.62 167 LYS B CA 1
ATOM 5540 C C . LYS B 1 167 ? -25.016 -11.531 -12.641 1 97.62 167 LYS B C 1
ATOM 5542 O O . LYS B 1 167 ? -24.281 -10.781 -11.984 1 97.62 167 LYS B O 1
ATOM 5547 N N . ILE B 1 168 ? -24.688 -11.992 -13.82 1 98.44 168 ILE B N 1
ATOM 5548 C CA . ILE B 1 168 ? -23.406 -11.672 -14.461 1 98.44 168 ILE B CA 1
ATOM 5549 C C . ILE B 1 168 ? -23.328 -10.172 -14.703 1 98.44 168 ILE B C 1
ATOM 5551 O O . ILE B 1 168 ? -22.281 -9.555 -14.484 1 98.44 168 ILE B O 1
ATOM 5555 N N . ASP B 1 169 ? -24.438 -9.602 -15.102 1 97.81 169 ASP B N 1
ATOM 5556 C CA . ASP B 1 169 ? -24.469 -8.164 -15.32 1 97.81 169 ASP B CA 1
ATOM 5557 C C . ASP B 1 169 ? -24.141 -7.402 -14.039 1 97.81 169 ASP B C 1
ATOM 5559 O O . ASP B 1 169 ? -23.422 -6.398 -14.07 1 97.81 169 ASP B O 1
ATOM 5563 N N . LYS B 1 170 ? -24.672 -7.895 -12.953 1 97.56 170 LYS B N 1
ATOM 5564 C CA . LYS B 1 170 ? -24.359 -7.277 -11.664 1 97.56 170 LYS B CA 1
ATOM 5565 C C . LYS B 1 170 ? -22.875 -7.379 -11.344 1 97.56 170 LYS B C 1
ATOM 5567 O O . LYS B 1 170 ? -22.266 -6.41 -10.898 1 97.56 170 LYS B O 1
ATOM 5572 N N . ILE B 1 171 ? -22.297 -8.5 -11.594 1 98.38 171 ILE B N 1
ATOM 5573 C CA . ILE B 1 171 ? -20.891 -8.75 -11.328 1 98.38 171 ILE B CA 1
ATOM 5574 C C . ILE B 1 171 ? -20.031 -7.855 -12.219 1 98.38 171 ILE B C 1
ATOM 5576 O O . ILE B 1 171 ? -19.047 -7.258 -11.758 1 98.38 171 ILE B O 1
ATOM 5580 N N . LEU B 1 172 ? -20.406 -7.723 -13.492 1 98.06 172 LEU B N 1
ATOM 5581 C CA . LEU B 1 172 ? -19.625 -6.926 -14.43 1 98.06 172 LEU B CA 1
ATOM 5582 C C . LEU B 1 172 ? -19.766 -5.438 -14.117 1 98.06 172 LEU B C 1
ATOM 5584 O O . LEU B 1 172 ? -18.812 -4.672 -14.328 1 98.06 172 LEU B O 1
ATOM 5588 N N . THR B 1 173 ? -20.906 -5.043 -13.594 1 96.62 173 THR B N 1
ATOM 5589 C CA . THR B 1 173 ? -21.047 -3.668 -13.125 1 96.62 173 THR B CA 1
ATOM 5590 C C . THR B 1 173 ? -20.141 -3.406 -11.93 1 96.62 173 THR B C 1
ATOM 5592 O O . THR B 1 173 ? -19.5 -2.354 -11.844 1 96.62 173 THR B O 1
ATOM 5595 N N . PHE B 1 174 ? -20.094 -4.355 -11.07 1 95.88 174 PHE B N 1
ATOM 5596 C CA . PHE B 1 174 ? -19.172 -4.289 -9.953 1 95.88 174 PHE B CA 1
ATOM 5597 C C . PHE B 1 174 ? -17.734 -4.117 -10.445 1 95.88 174 PHE B C 1
ATOM 5599 O O . PHE B 1 174 ? -16.984 -3.281 -9.93 1 95.88 174 PHE B O 1
ATOM 5606 N N . ALA B 1 175 ? -17.359 -4.895 -11.461 1 96.19 175 ALA B N 1
ATOM 5607 C CA . ALA B 1 175 ? -16.031 -4.801 -12.039 1 96.19 175 ALA B CA 1
ATOM 5608 C C . ALA B 1 175 ? -15.789 -3.42 -12.648 1 96.19 175 ALA B C 1
ATOM 5610 O O . ALA B 1 175 ? -14.734 -2.822 -12.445 1 96.19 175 ALA B O 1
ATOM 5611 N N . LYS B 1 176 ? -16.75 -2.9 -13.32 1 94 176 LYS B N 1
ATOM 5612 C CA . LYS B 1 176 ? -16.688 -1.596 -13.977 1 94 176 LYS B CA 1
ATOM 5613 C C . LYS B 1 176 ? -16.469 -0.483 -12.953 1 94 176 LYS B C 1
ATOM 5615 O O . LYS B 1 176 ? -15.758 0.485 -13.219 1 94 176 LYS B O 1
ATOM 5620 N N . ASN B 1 177 ? -17 -0.687 -11.805 1 89.44 177 ASN B N 1
ATOM 5621 C CA . ASN B 1 177 ? -16.969 0.335 -10.766 1 89.44 177 ASN B CA 1
ATOM 5622 C C . ASN B 1 177 ? -15.586 0.438 -10.125 1 89.44 177 ASN B C 1
ATOM 5624 O O . ASN B 1 177 ? -15.359 1.304 -9.273 1 89.44 177 ASN B O 1
ATOM 5628 N N . HIS B 1 178 ? -14.672 -0.356 -10.477 1 85.94 178 HIS B N 1
ATOM 5629 C CA . HIS B 1 178 ? -13.305 -0.261 -9.977 1 85.94 178 HIS B CA 1
ATOM 5630 C C . HIS B 1 178 ? -12.516 0.793 -10.742 1 85.94 178 HIS B C 1
ATOM 5632 O O . HIS B 1 178 ? -11.289 0.859 -10.625 1 85.94 178 HIS B O 1
ATOM 5638 N N . GLU B 1 179 ? -13.141 1.626 -11.477 1 78.38 179 GLU B N 1
ATOM 5639 C CA . GLU B 1 179 ? -12.516 2.74 -12.188 1 78.38 179 GLU B CA 1
ATOM 5640 C C . GLU B 1 179 ? -11.859 3.713 -11.203 1 78.38 179 GLU B C 1
ATOM 5642 O O . GLU B 1 179 ? -12.383 3.945 -10.109 1 78.38 179 GLU B O 1
ATOM 5647 N N . GLN B 1 180 ? -10.602 4.055 -11.508 1 67.69 180 GLN B N 1
ATOM 5648 C CA . GLN B 1 180 ? -9.867 5.016 -10.688 1 67.69 180 GLN B CA 1
ATOM 5649 C C . GLN B 1 180 ? -9.406 6.211 -11.523 1 67.69 180 GLN B C 1
ATOM 5651 O O . GLN B 1 180 ? -8.781 6.043 -12.562 1 67.69 180 GLN B O 1
ATOM 5656 N N . ASN B 1 181 ? -9.469 7.395 -10.953 1 60.94 181 ASN B N 1
ATOM 5657 C CA . ASN B 1 181 ? -8.945 8.641 -11.516 1 60.94 181 ASN B CA 1
ATOM 5658 C C . ASN B 1 181 ? -9.094 8.68 -13.031 1 60.94 181 ASN B C 1
ATOM 5660 O O . ASN B 1 181 ? -8.133 8.961 -13.75 1 60.94 181 ASN B O 1
ATOM 5664 N N . ASP B 1 182 ? -10.234 8.258 -13.516 1 68 182 ASP B N 1
ATOM 5665 C CA . ASP B 1 182 ? -10.555 8.375 -14.938 1 68 182 ASP B CA 1
ATOM 5666 C C . ASP B 1 182 ? -9.984 7.199 -15.727 1 68 182 ASP B C 1
ATOM 5668 O O . ASP B 1 182 ? -9.891 7.262 -16.953 1 68 182 ASP B O 1
ATOM 5672 N N . LYS B 1 183 ? -9.453 6.32 -15.07 1 78.5 183 LYS B N 1
ATOM 5673 C CA . LYS B 1 183 ? -8.984 5.121 -15.766 1 78.5 183 LYS B CA 1
ATOM 5674 C C . LYS B 1 183 ? -9.992 3.98 -15.625 1 78.5 183 LYS B C 1
ATOM 5676 O O . LYS B 1 183 ? -10.297 3.547 -14.516 1 78.5 183 LYS B O 1
ATOM 5681 N N . LYS B 1 184 ? -10.445 3.576 -16.75 1 90.69 184 LYS B N 1
ATOM 5682 C CA . LYS B 1 184 ? -11.32 2.406 -16.766 1 90.69 184 LYS B CA 1
ATOM 5683 C C . LYS B 1 184 ? -10.562 1.146 -16.375 1 90.69 184 LYS B C 1
ATOM 5685 O O . LYS B 1 184 ? -9.352 1.056 -16.562 1 90.69 184 LYS B O 1
ATOM 5690 N N . PRO B 1 185 ? -11.227 0.195 -15.836 1 93.44 185 PRO B N 1
ATOM 5691 C CA . PRO B 1 185 ? -10.516 -0.979 -15.32 1 93.44 185 PRO B CA 1
ATOM 5692 C C . PRO B 1 185 ? -10.172 -1.989 -16.422 1 93.44 185 PRO B C 1
ATOM 5694 O O . PRO B 1 185 ? -10.789 -1.983 -17.484 1 93.44 185 PRO B O 1
ATOM 5697 N N . ILE B 1 186 ? -9.148 -2.734 -16.172 1 94.38 186 ILE B N 1
ATOM 5698 C CA . ILE B 1 186 ? -8.883 -3.98 -16.891 1 94.38 186 ILE B CA 1
ATOM 5699 C C . ILE B 1 186 ? -9.477 -5.152 -16.109 1 94.38 186 ILE B C 1
ATOM 5701 O O . ILE B 1 186 ? -9.203 -5.32 -14.922 1 94.38 186 ILE B O 1
ATOM 5705 N N . VAL B 1 187 ? -10.312 -5.965 -16.766 1 97.12 187 VAL B N 1
ATOM 5706 C CA . VAL B 1 187 ? -11.055 -7.012 -16.078 1 97.12 187 VAL B CA 1
ATOM 5707 C C . VAL B 1 187 ? -10.516 -8.383 -16.484 1 97.12 187 VAL B C 1
ATOM 5709 O O . VAL B 1 187 ? -10.422 -8.688 -17.672 1 97.12 187 VAL B O 1
ATOM 5712 N N . SER B 1 188 ? -10.125 -9.141 -15.555 1 97.31 188 SER B N 1
ATOM 5713 C CA . SER B 1 188 ? -9.742 -10.523 -15.789 1 97.31 188 SER B CA 1
ATOM 5714 C C . SER B 1 188 ? -10.727 -11.492 -15.141 1 97.31 188 SER B C 1
ATOM 5716 O O . SER B 1 188 ? -11.031 -11.367 -13.953 1 97.31 188 SER B O 1
ATOM 5718 N N . ILE B 1 189 ? -11.188 -12.43 -15.906 1 98.38 189 ILE B N 1
ATOM 5719 C CA . ILE B 1 189 ? -12.18 -13.375 -15.398 1 98.38 189 ILE B CA 1
ATOM 5720 C C . ILE B 1 189 ? -11.656 -14.805 -15.539 1 98.38 189 ILE B C 1
ATOM 5722 O O . ILE B 1 189 ? -11.18 -15.188 -16.609 1 98.38 189 ILE B O 1
ATOM 5726 N N . SER B 1 190 ? -11.727 -15.547 -14.5 1 98.44 190 SER B N 1
ATOM 5727 C CA . SER B 1 190 ? -11.516 -17 -14.531 1 98.44 190 SER B CA 1
ATOM 5728 C C . SER B 1 190 ? -12.828 -17.75 -14.344 1 98.44 190 SER B C 1
ATOM 5730 O O . SER B 1 190 ? -13.453 -17.656 -13.281 1 98.44 190 SER B O 1
ATOM 5732 N N . PHE B 1 191 ? -13.219 -18.453 -15.391 1 98.69 191 PHE B N 1
ATOM 5733 C CA . PHE B 1 191 ? -14.406 -19.297 -15.273 1 98.69 191 PHE B CA 1
ATOM 5734 C C . PHE B 1 191 ? -14.094 -20.562 -14.477 1 98.69 191 PHE B C 1
ATOM 5736 O O . PHE B 1 191 ? -13.203 -21.328 -14.844 1 98.69 191 PHE B O 1
ATOM 5743 N N . TYR B 1 192 ? -14.82 -20.656 -13.414 1 96.19 192 TYR B N 1
ATOM 5744 C CA . TYR B 1 192 ? -14.562 -21.688 -12.406 1 96.19 192 TYR B CA 1
ATOM 5745 C C . TYR B 1 192 ? -15.859 -22.297 -11.906 1 96.19 192 TYR B C 1
ATOM 5747 O O . TYR B 1 192 ? -16.922 -22.047 -12.477 1 96.19 192 TYR B O 1
ATOM 5755 N N . GLY B 1 193 ? -15.695 -23.141 -10.82 1 93.38 193 GLY B N 1
ATOM 5756 C CA . GLY B 1 193 ? -16.844 -23.828 -10.234 1 93.38 193 GLY B CA 1
ATOM 5757 C C . GLY B 1 193 ? -16.672 -25.328 -10.188 1 93.38 193 GLY B C 1
ATOM 5758 O O . GLY B 1 193 ? -15.555 -25.844 -10.148 1 93.38 193 GLY B O 1
ATOM 5759 N N . GLY B 1 194 ? -17.984 -25.953 -9.945 1 93.06 194 GLY B N 1
ATOM 5760 C CA . GLY B 1 194 ? -17.875 -27.375 -10.219 1 93.06 194 GLY B CA 1
ATOM 5761 C C . GLY B 1 194 ? -17.344 -27.672 -11.609 1 93.06 194 GLY B C 1
ATOM 5762 O O . GLY B 1 194 ? -16.141 -27.891 -11.789 1 93.06 194 GLY B O 1
ATOM 5763 N N . GLU B 1 195 ? -18.25 -27.562 -12.547 1 95.75 195 GLU B N 1
ATOM 5764 C CA . GLU B 1 195 ? -17.859 -27.531 -13.953 1 95.75 195 GLU B CA 1
ATOM 5765 C C . GLU B 1 195 ? -18.453 -26.312 -14.656 1 95.75 195 GLU B C 1
ATOM 5767 O O . GLU B 1 195 ? -19.656 -26.25 -14.906 1 95.75 195 GLU B O 1
ATOM 5772 N N . PRO B 1 196 ? -17.594 -25.312 -14.969 1 97.5 196 PRO B N 1
ATOM 5773 C CA . PRO B 1 196 ? -18.109 -24.062 -15.523 1 97.5 196 PRO B CA 1
ATOM 5774 C C . PRO B 1 196 ? -18.828 -24.25 -16.859 1 97.5 196 PRO B C 1
ATOM 5776 O O . PRO B 1 196 ? -19.766 -23.531 -17.156 1 97.5 196 PRO B O 1
ATOM 5779 N N . LEU B 1 197 ? -18.406 -25.234 -17.656 1 98 197 LEU B N 1
ATOM 5780 C CA . LEU B 1 197 ? -18.984 -25.406 -18.984 1 98 197 LEU B CA 1
ATOM 5781 C C . LEU B 1 197 ? -20.391 -25.969 -18.891 1 98 197 LEU B C 1
ATOM 5783 O O . LEU B 1 197 ? -21.125 -25.969 -19.875 1 98 197 LEU B O 1
ATOM 5787 N N . LEU B 1 198 ? -20.797 -26.453 -17.672 1 96.69 198 LEU B N 1
ATOM 5788 C CA . LEU B 1 198 ? -22.203 -26.797 -17.469 1 96.69 198 LEU B CA 1
ATOM 5789 C C . LEU B 1 198 ? -23.094 -25.578 -17.594 1 96.69 198 LEU B C 1
ATOM 5791 O O . LEU B 1 198 ? -24.297 -25.688 -17.875 1 96.69 198 LEU B O 1
ATOM 5795 N N . ASN B 1 199 ? -22.562 -24.438 -17.328 1 97.75 199 ASN B N 1
ATOM 5796 C CA . ASN B 1 199 ? -23.234 -23.172 -17.531 1 97.75 199 ASN B CA 1
ATOM 5797 C C . ASN B 1 199 ? -22.656 -22.422 -18.734 1 97.75 199 ASN B C 1
ATOM 5799 O O . ASN B 1 199 ? -22.297 -21.234 -18.625 1 97.75 199 ASN B O 1
ATOM 5803 N N . TRP B 1 200 ? -22.641 -23.094 -19.875 1 98 200 TRP B N 1
ATOM 5804 C CA . TRP B 1 200 ? -22.047 -22.516 -21.078 1 98 200 TRP B CA 1
ATOM 5805 C C . TRP B 1 200 ? -22.766 -21.219 -21.469 1 98 200 TRP B C 1
ATOM 5807 O O . TRP B 1 200 ? -22.141 -20.266 -21.938 1 98 200 TRP B O 1
ATOM 5817 N N . LYS B 1 201 ? -24.062 -21.188 -21.281 1 97.38 201 LYS B N 1
ATOM 5818 C CA . LYS B 1 201 ? -24.812 -19.984 -21.594 1 97.38 201 LYS B CA 1
ATOM 5819 C C . LYS B 1 201 ? -24.266 -18.781 -20.812 1 97.38 201 LYS B C 1
ATOM 5821 O O . LYS B 1 201 ? -24.109 -17.703 -21.375 1 97.38 201 LYS B O 1
ATOM 5826 N N . GLY B 1 202 ? -24.031 -19.016 -19.562 1 98.31 202 GLY B N 1
ATOM 5827 C CA . GLY B 1 202 ? -23.453 -17.953 -18.75 1 98.31 202 GLY B CA 1
ATOM 5828 C C . GLY B 1 202 ? -22.047 -17.562 -19.188 1 98.31 202 GLY B C 1
ATOM 5829 O O . GLY B 1 202 ? -21.719 -16.375 -19.234 1 98.31 202 GLY B O 1
ATOM 5830 N N . CYS B 1 203 ? -21.203 -18.516 -19.5 1 98.62 203 CYS B N 1
ATOM 5831 C CA . CYS B 1 203 ? -19.859 -18.25 -19.969 1 98.62 203 CYS B CA 1
ATOM 5832 C C . CYS B 1 203 ? -19.859 -17.422 -21.25 1 98.62 203 CYS B C 1
ATOM 5834 O O . CYS B 1 203 ? -19.188 -16.391 -21.328 1 98.62 203 CYS B O 1
ATOM 5836 N N . LYS B 1 204 ? -20.688 -17.875 -22.188 1 98.25 204 LYS B N 1
ATOM 5837 C CA . LYS B 1 204 ? -20.766 -17.203 -23.469 1 98.25 204 LYS B CA 1
ATOM 5838 C C . LYS B 1 204 ? -21.281 -15.773 -23.297 1 98.25 204 LYS B C 1
ATOM 5840 O O . LYS B 1 204 ? -20.766 -14.844 -23.922 1 98.25 204 LYS B O 1
ATOM 5845 N N . TYR B 1 205 ? -22.281 -15.656 -22.484 1 98.62 205 TYR B N 1
ATOM 5846 C CA . TYR B 1 205 ? -22.828 -14.32 -22.203 1 98.62 205 TYR B CA 1
ATOM 5847 C C . TYR B 1 205 ? -21.75 -13.414 -21.625 1 98.62 205 TYR B C 1
ATOM 5849 O O . TYR B 1 205 ? -21.625 -12.25 -22.031 1 98.62 205 TYR B O 1
ATOM 5857 N N . THR B 1 206 ? -21.016 -13.898 -20.656 1 98.81 206 THR B N 1
ATOM 5858 C CA . THR B 1 206 ? -19.953 -13.125 -20.031 1 98.81 206 THR B CA 1
ATOM 5859 C C . THR B 1 206 ? -18.922 -12.656 -21.062 1 98.81 206 THR B C 1
ATOM 5861 O O . THR B 1 206 ? -18.547 -11.484 -21.078 1 98.81 206 THR B O 1
ATOM 5864 N N . LEU B 1 207 ? -18.484 -13.586 -21.938 1 98.75 207 LEU B N 1
ATOM 5865 C CA . LEU B 1 207 ? -17.5 -13.273 -22.969 1 98.75 207 LEU B CA 1
ATOM 5866 C C . LEU B 1 207 ? -18.031 -12.188 -23.906 1 98.75 207 LEU B C 1
ATOM 5868 O O . LEU B 1 207 ? -17.312 -11.211 -24.188 1 98.75 207 LEU B O 1
ATOM 5872 N N . LYS B 1 208 ? -19.234 -12.359 -24.328 1 98.62 208 LYS B N 1
ATOM 5873 C CA . LYS B 1 208 ? -19.859 -11.383 -25.219 1 98.62 208 LYS B CA 1
ATOM 5874 C C . LYS B 1 208 ? -19.969 -10.016 -24.547 1 98.62 208 LYS B C 1
ATOM 5876 O O . LYS B 1 208 ? -19.609 -9 -25.156 1 98.62 208 LYS B O 1
ATOM 5881 N N . ARG B 1 209 ? -20.422 -10.016 -23.359 1 98.62 209 ARG B N 1
ATOM 5882 C CA . ARG B 1 209 ? -20.625 -8.766 -22.641 1 98.62 209 ARG B CA 1
ATOM 5883 C C . ARG B 1 209 ? -19.297 -8.055 -22.391 1 98.62 209 ARG B C 1
ATOM 5885 O O . ARG B 1 209 ? -19.219 -6.824 -22.5 1 98.62 209 ARG B O 1
ATOM 5892 N N . LEU B 1 210 ? -18.281 -8.758 -22.016 1 98.75 210 LEU B N 1
ATOM 5893 C CA . LEU B 1 210 ? -16.969 -8.18 -21.797 1 98.75 210 LEU B CA 1
ATOM 5894 C C . LEU B 1 210 ? -16.453 -7.496 -23.062 1 98.75 210 LEU B C 1
ATOM 5896 O O . LEU B 1 210 ? -15.922 -6.391 -23.016 1 98.75 210 LEU B O 1
ATOM 5900 N N . LYS B 1 211 ? -16.625 -8.164 -24.203 1 98.56 211 LYS B N 1
ATOM 5901 C CA . LYS B 1 211 ? -16.219 -7.574 -25.469 1 98.56 211 LYS B CA 1
ATOM 5902 C C . LYS B 1 211 ? -17 -6.289 -25.75 1 98.56 211 LYS B C 1
ATOM 5904 O O . LYS B 1 211 ? -16.406 -5.281 -26.156 1 98.56 211 LYS B O 1
ATOM 5909 N N . GLU B 1 212 ? -18.297 -6.375 -25.516 1 98.56 212 GLU B N 1
ATOM 5910 C CA . GLU B 1 212 ? -19.141 -5.199 -25.703 1 98.56 212 GLU B CA 1
ATOM 5911 C C . GLU B 1 212 ? -18.688 -4.047 -24.812 1 98.56 212 GLU B C 1
ATOM 5913 O O . GLU B 1 212 ? -18.594 -2.902 -25.25 1 98.56 212 GLU B O 1
ATOM 5918 N N . MET B 1 213 ? -18.391 -4.359 -23.562 1 98.12 213 MET B N 1
ATOM 5919 C CA . MET B 1 213 ? -17.984 -3.35 -22.609 1 98.12 213 MET B CA 1
ATOM 5920 C C . MET B 1 213 ? -16.672 -2.701 -23.031 1 98.12 213 MET B C 1
ATOM 5922 O O . MET B 1 213 ? -16.484 -1.492 -22.875 1 98.12 213 MET B O 1
ATOM 5926 N N . LYS B 1 214 ? -15.742 -3.502 -23.5 1 98 214 LYS B N 1
ATOM 5927 C CA . LYS B 1 214 ? -14.484 -2.957 -24.016 1 98 214 LYS B CA 1
ATOM 5928 C C . LYS B 1 214 ? -14.734 -2.049 -25.219 1 98 214 LYS B C 1
ATOM 5930 O O . LYS B 1 214 ? -14.227 -0.927 -25.266 1 98 214 LYS B O 1
ATOM 5935 N N . ASP B 1 215 ? -15.562 -2.512 -26.156 1 98 215 ASP B N 1
ATOM 5936 C CA . ASP B 1 215 ? -15.844 -1.772 -27.375 1 98 215 ASP B CA 1
ATOM 5937 C C . ASP B 1 215 ? -16.562 -0.461 -27.078 1 98 215 ASP B C 1
ATOM 5939 O O . ASP B 1 215 ? -16.375 0.533 -27.781 1 98 215 ASP B O 1
ATOM 5943 N N . GLU B 1 216 ? -17.312 -0.45 -25.984 1 97.38 216 GLU B N 1
ATOM 5944 C CA . GLU B 1 216 ? -18.094 0.729 -25.609 1 97.38 216 GLU B CA 1
ATOM 5945 C C . GLU B 1 216 ? -17.297 1.63 -24.672 1 97.38 216 GLU B C 1
ATOM 5947 O O . GLU B 1 216 ? -17.797 2.678 -24.25 1 97.38 216 GLU B O 1
ATOM 5952 N N . GLY B 1 217 ? -16.203 1.199 -24.234 1 95.31 217 GLY B N 1
ATOM 5953 C CA . GLY B 1 217 ? -15.336 2.018 -23.406 1 95.31 217 GLY B CA 1
ATOM 5954 C C . GLY B 1 217 ? -15.703 1.979 -21.938 1 95.31 217 GLY B C 1
ATOM 5955 O O . GLY B 1 217 ? -15.32 2.865 -21.172 1 95.31 217 GLY B O 1
ATOM 5956 N N . GLU B 1 218 ? -16.469 0.984 -21.578 1 95.19 218 GLU B N 1
ATOM 5957 C CA . GLU B 1 218 ? -16.828 0.829 -20.172 1 95.19 218 GLU B CA 1
ATOM 5958 C C . GLU B 1 218 ? -15.68 0.245 -19.359 1 95.19 218 GLU B C 1
ATOM 5960 O O . GLU B 1 218 ? -15.578 0.484 -18.156 1 95.19 218 GLU B O 1
ATOM 5965 N N . ILE B 1 219 ? -14.828 -0.556 -20 1 96.5 219 ILE B N 1
ATOM 5966 C CA . ILE B 1 219 ? -13.594 -1.098 -19.453 1 96.5 219 ILE B CA 1
ATOM 5967 C C . ILE B 1 219 ? -12.445 -0.899 -20.438 1 96.5 219 ILE B C 1
ATOM 5969 O O . ILE B 1 219 ? -12.68 -0.671 -21.625 1 96.5 219 ILE B O 1
ATOM 5973 N N . ARG B 1 220 ? -11.234 -0.886 -19.969 1 94.38 220 ARG B N 1
ATOM 5974 C CA . ARG B 1 220 ? -10.07 -0.671 -20.828 1 94.38 220 ARG B CA 1
ATOM 5975 C C . ARG B 1 220 ? -9.727 -1.931 -21.609 1 94.38 220 ARG B C 1
ATOM 5977 O O . ARG B 1 220 ? -9.359 -1.855 -22.781 1 94.38 220 ARG B O 1
ATOM 5984 N N . ASP B 1 221 ? -9.789 -3.047 -20.984 1 96.12 221 ASP B N 1
ATOM 5985 C CA . ASP B 1 221 ? -9.469 -4.34 -21.594 1 96.12 221 ASP B CA 1
ATOM 5986 C C . ASP B 1 221 ? -10 -5.484 -20.719 1 96.12 221 ASP B C 1
ATOM 5988 O O . ASP B 1 221 ? -10.5 -5.258 -19.625 1 96.12 221 ASP B O 1
ATOM 5992 N N . TYR B 1 222 ? -9.945 -6.672 -21.312 1 97.56 222 TYR B N 1
ATOM 5993 C CA . TYR B 1 222 ? -10.344 -7.84 -20.547 1 97.56 222 TYR B CA 1
ATOM 5994 C C . TYR B 1 222 ? -9.555 -9.07 -20.969 1 97.56 222 TYR B C 1
ATOM 5996 O O . TYR B 1 222 ? -8.953 -9.086 -22.047 1 97.56 222 TYR B O 1
ATOM 6004 N N . SER B 1 223 ? -9.453 -10.047 -20.141 1 97.5 223 SER B N 1
ATOM 6005 C CA . SER B 1 223 ? -8.922 -11.383 -20.422 1 97.5 223 SER B CA 1
ATOM 6006 C C . SER B 1 223 ? -9.664 -12.445 -19.625 1 97.5 223 SER B C 1
ATOM 6008 O O . SER B 1 223 ? -10.148 -12.18 -18.516 1 97.5 223 SER B O 1
ATOM 6010 N N . THR B 1 224 ? -9.75 -13.594 -20.219 1 98.44 224 THR B N 1
ATOM 6011 C CA . THR B 1 224 ? -10.523 -14.641 -19.547 1 98.44 224 THR B CA 1
ATOM 6012 C C . THR B 1 224 ? -9.781 -15.969 -19.594 1 98.44 224 THR B C 1
ATOM 6014 O O . THR B 1 224 ? -8.875 -16.156 -20.406 1 98.44 224 THR B O 1
ATOM 6017 N N . SER B 1 225 ? -10.133 -16.875 -18.656 1 98.38 225 SER B N 1
ATOM 6018 C CA . SER B 1 225 ? -9.562 -18.219 -18.609 1 98.38 225 SER B CA 1
ATOM 6019 C C . SER B 1 225 ? -10.57 -19.219 -18.078 1 98.38 225 SER B C 1
ATOM 6021 O O . SER B 1 225 ? -11.562 -18.844 -17.453 1 98.38 225 SER B O 1
ATOM 6023 N N . PHE B 1 226 ? -10.289 -20.484 -18.406 1 98.44 226 PHE B N 1
ATOM 6024 C CA . PHE B 1 226 ? -11.164 -21.578 -17.953 1 98.44 226 PHE B CA 1
ATOM 6025 C C . PHE B 1 226 ? -10.383 -22.578 -17.125 1 98.44 226 PHE B C 1
ATOM 6027 O O . PHE B 1 226 ? -9.25 -22.938 -17.469 1 98.44 226 PHE B O 1
ATOM 6034 N N . VAL B 1 227 ? -10.969 -22.984 -16.062 1 97.25 227 VAL B N 1
ATOM 6035 C CA . VAL B 1 227 ? -10.609 -24.234 -15.375 1 97.25 227 VAL B CA 1
ATOM 6036 C C . VAL B 1 227 ? -11.742 -25.25 -15.531 1 97.25 227 VAL B C 1
ATOM 6038 O O . VAL B 1 227 ? -12.844 -25.047 -15.008 1 97.25 227 VAL B O 1
ATOM 6041 N N . THR B 1 228 ? -11.492 -26.297 -16.25 1 97.62 228 THR B N 1
ATOM 6042 C CA . THR B 1 228 ? -12.562 -27.219 -16.641 1 97.62 228 THR B CA 1
ATOM 6043 C C . THR B 1 228 ? -12.078 -28.656 -16.609 1 97.62 228 THR B C 1
ATOM 6045 O O . THR B 1 228 ? -10.875 -28.922 -16.688 1 97.62 228 THR B O 1
ATOM 6048 N N . ASN B 1 229 ? -13.039 -29.594 -16.406 1 95.69 229 ASN B N 1
ATOM 6049 C CA . ASN B 1 229 ? -12.68 -31 -16.5 1 95.69 229 ASN B CA 1
ATOM 6050 C C . ASN B 1 229 ? -12.5 -31.438 -17.953 1 95.69 229 ASN B C 1
ATOM 6052 O O . ASN B 1 229 ? -11.945 -32.5 -18.219 1 95.69 229 ASN B O 1
ATOM 6056 N N . GLY B 1 230 ? -12.969 -30.641 -18.922 1 97.44 230 GLY B N 1
ATOM 6057 C CA . GLY B 1 230 ? -12.633 -30.812 -20.328 1 97.44 230 GLY B CA 1
ATOM 6058 C C . GLY B 1 230 ? -13.641 -31.656 -21.078 1 97.44 230 GLY B C 1
ATOM 6059 O O . GLY B 1 230 ? -13.578 -31.766 -22.297 1 97.44 230 GLY B O 1
ATOM 6060 N N . ILE B 1 231 ? -14.633 -32.188 -20.391 1 96.94 231 ILE B N 1
ATOM 6061 C CA . ILE B 1 231 ? -15.562 -33.156 -20.969 1 96.94 231 ILE B CA 1
ATOM 6062 C C . ILE B 1 231 ? -16.5 -32.469 -21.938 1 96.94 231 ILE B C 1
ATOM 6064 O O . ILE B 1 231 ? -16.828 -33 -23 1 96.94 231 ILE B O 1
ATOM 6068 N N . LEU B 1 232 ? -16.875 -31.234 -21.656 1 97.56 232 LEU B N 1
ATOM 6069 C CA . LEU B 1 232 ? -17.953 -30.594 -22.375 1 97.56 232 LEU B CA 1
ATOM 6070 C C . LEU B 1 232 ? -17.406 -29.672 -23.469 1 97.56 232 LEU B C 1
ATOM 6072 O O . LEU B 1 232 ? -18.156 -28.906 -24.078 1 97.56 232 LEU B O 1
ATOM 6076 N N . ILE B 1 233 ? -16.125 -29.734 -23.719 1 98.25 233 ILE B N 1
ATOM 6077 C CA . ILE B 1 233 ? -15.516 -28.938 -24.781 1 98.25 233 ILE B CA 1
ATOM 6078 C C . ILE B 1 233 ? -16.062 -29.406 -26.141 1 98.25 233 ILE B C 1
ATOM 6080 O O . ILE B 1 233 ? -16.172 -30.594 -26.391 1 98.25 233 ILE B O 1
ATOM 6084 N N . ASN B 1 234 ? -16.422 -28.484 -26.969 1 97.19 234 ASN B N 1
ATOM 6085 C CA . ASN B 1 234 ? -16.938 -28.75 -28.312 1 97.19 234 ASN B CA 1
ATOM 6086 C C . ASN B 1 234 ? -16.641 -27.594 -29.266 1 97.19 234 ASN B C 1
ATOM 6088 O O . ASN B 1 234 ? -15.836 -26.719 -28.953 1 97.19 234 ASN B O 1
ATOM 6092 N N . GLU B 1 235 ? -17.25 -27.625 -30.359 1 96.5 235 GLU B N 1
ATOM 6093 C CA . GLU B 1 235 ? -17 -26.641 -31.406 1 96.5 235 GLU B CA 1
ATOM 6094 C C . GLU B 1 235 ? -17.375 -25.234 -30.938 1 96.5 235 GLU B C 1
ATOM 6096 O O . GLU B 1 235 ? -16.734 -24.25 -31.297 1 96.5 235 GLU B O 1
ATOM 6101 N N . GLU B 1 236 ? -18.359 -25.156 -30.125 1 97 236 GLU B N 1
ATOM 6102 C CA . GLU B 1 236 ? -18.781 -23.859 -29.625 1 97 236 GLU B CA 1
ATOM 6103 C C . GLU B 1 236 ? -17.719 -23.25 -28.703 1 97 236 GLU B C 1
ATOM 6105 O O . GLU B 1 236 ? -17.469 -22.047 -28.75 1 97 236 GLU B O 1
ATOM 6110 N N . THR B 1 237 ? -17.188 -24.109 -27.891 1 97.44 237 THR B N 1
ATOM 6111 C CA . THR B 1 237 ? -16.109 -23.672 -27.016 1 97.44 237 THR B CA 1
ATOM 6112 C C . THR B 1 237 ? -14.914 -23.172 -27.828 1 97.44 237 THR B C 1
ATOM 6114 O O . THR B 1 237 ? -14.336 -22.125 -27.516 1 97.44 237 THR B O 1
ATOM 6117 N N . ILE B 1 238 ? -14.594 -23.891 -28.875 1 97.69 238 ILE B N 1
ATOM 6118 C CA . ILE B 1 238 ? -13.477 -23.547 -29.75 1 97.69 238 ILE B CA 1
ATOM 6119 C C . ILE B 1 238 ? -13.742 -22.203 -30.422 1 97.69 238 ILE B C 1
ATOM 6121 O O . ILE B 1 238 ? -12.859 -21.344 -30.453 1 97.69 238 ILE B O 1
ATOM 6125 N N . ASP B 1 239 ? -14.93 -22.094 -30.906 1 97.81 239 ASP B N 1
ATOM 6126 C CA . ASP B 1 239 ? -15.32 -20.828 -31.547 1 97.81 239 ASP B CA 1
ATOM 6127 C C . ASP B 1 239 ? -15.188 -19.656 -30.578 1 97.81 239 ASP B C 1
ATOM 6129 O O . ASP B 1 239 ? -14.719 -18.578 -30.953 1 97.81 239 ASP B O 1
ATOM 6133 N N . ALA B 1 240 ? -15.602 -19.844 -29.406 1 98.06 240 ALA B N 1
ATOM 6134 C CA . ALA B 1 240 ? -15.5 -18.797 -28.391 1 98.06 240 ALA B CA 1
ATOM 6135 C C . ALA B 1 240 ? -14.047 -18.438 -28.109 1 98.06 240 ALA B C 1
ATOM 6137 O O . ALA B 1 240 ? -13.703 -17.266 -28.016 1 98.06 240 ALA B O 1
ATOM 6138 N N . ILE B 1 241 ? -13.148 -19.438 -27.984 1 98.25 241 ILE B N 1
ATOM 6139 C CA . ILE B 1 241 ? -11.727 -19.219 -27.734 1 98.25 241 ILE B CA 1
ATOM 6140 C C . ILE B 1 241 ? -11.117 -18.406 -28.891 1 98.25 241 ILE B C 1
ATOM 6142 O O . ILE B 1 241 ? -10.297 -17.531 -28.672 1 98.25 241 ILE B O 1
ATOM 6146 N N . ASN B 1 242 ? -11.555 -18.688 -30.094 1 97.56 242 ASN B N 1
ATOM 6147 C CA . ASN B 1 242 ? -11.023 -18.031 -31.281 1 97.56 242 ASN B CA 1
ATOM 6148 C C . ASN B 1 242 ? -11.586 -16.625 -31.438 1 97.56 242 ASN B C 1
ATOM 6150 O O . ASN B 1 242 ? -10.969 -15.773 -32.094 1 97.56 242 ASN B O 1
ATOM 6154 N N . THR B 1 243 ? -12.766 -16.344 -30.844 1 97.69 243 THR B N 1
ATOM 6155 C CA . THR B 1 243 ? -13.484 -15.086 -31.062 1 97.69 243 THR B CA 1
ATOM 6156 C C . THR B 1 243 ? -13.18 -14.086 -29.953 1 97.69 243 THR B C 1
ATOM 6158 O O . THR B 1 243 ? -13.016 -12.898 -30.219 1 97.69 243 THR B O 1
ATOM 6161 N N . TYR B 1 244 ? -13.141 -14.539 -28.781 1 98 244 TYR B N 1
ATOM 6162 C CA . TYR B 1 244 ? -12.992 -13.656 -27.625 1 98 244 TYR B CA 1
ATOM 6163 C C . TYR B 1 244 ? -11.594 -13.766 -27.047 1 98 244 TYR B C 1
ATOM 6165 O O . TYR B 1 244 ? -10.789 -14.594 -27.484 1 98 244 TYR B O 1
ATOM 6173 N N . ASN B 1 245 ? -11.281 -12.844 -26.094 1 96.75 245 ASN B N 1
ATOM 6174 C CA . ASN B 1 245 ? -9.969 -12.859 -25.453 1 96.75 245 ASN B CA 1
ATOM 6175 C C . ASN B 1 245 ? -9.906 -13.906 -24.344 1 96.75 245 ASN B C 1
ATOM 6177 O O . ASN B 1 245 ? -9.906 -13.562 -23.156 1 96.75 245 ASN B O 1
ATOM 6181 N N . VAL B 1 246 ? -9.836 -15.172 -24.75 1 97.69 246 VAL B N 1
ATOM 6182 C CA . VAL B 1 246 ? -9.57 -16.297 -23.859 1 97.69 246 VAL B CA 1
ATOM 6183 C C . VAL B 1 246 ? -8.094 -16.656 -23.906 1 97.69 246 VAL B C 1
ATOM 6185 O O . VAL B 1 246 ? -7.613 -17.219 -24.891 1 97.69 246 VAL B O 1
ATOM 6188 N N . TYR B 1 247 ? -7.465 -16.391 -22.828 1 95.44 247 TYR B N 1
ATOM 6189 C CA . TYR B 1 247 ? -6.016 -16.484 -22.922 1 95.44 247 TYR B CA 1
ATOM 6190 C C . TYR B 1 247 ? -5.531 -17.859 -22.453 1 95.44 247 TYR B C 1
ATOM 6192 O O . TYR B 1 247 ? -4.418 -18.266 -22.781 1 95.44 247 TYR B O 1
ATOM 6200 N N . SER B 1 248 ? -6.41 -18.594 -21.641 1 97.25 248 SER B N 1
ATOM 6201 C CA . SER B 1 248 ? -5.902 -19.875 -21.156 1 97.25 248 SER B CA 1
ATOM 6202 C C . SER B 1 248 ? -7.043 -20.812 -20.781 1 97.25 248 SER B C 1
ATOM 6204 O O . SER B 1 248 ? -8.156 -20.359 -20.5 1 97.25 248 SER B O 1
ATOM 6206 N N . MET B 1 249 ? -6.734 -22.047 -20.828 1 98.19 249 MET B N 1
ATOM 6207 C CA . MET B 1 249 ? -7.602 -23.109 -20.328 1 98.19 249 MET B CA 1
ATOM 6208 C C . MET B 1 249 ? -6.785 -24.203 -19.656 1 98.19 249 MET B C 1
ATOM 6210 O O . MET B 1 249 ? -5.75 -24.625 -20.172 1 98.19 249 MET B O 1
ATOM 6214 N N . GLN B 1 250 ? -7.23 -24.594 -18.516 1 98 250 GLN B N 1
ATOM 6215 C CA . GLN B 1 250 ? -6.602 -25.703 -17.781 1 98 250 GLN B CA 1
ATOM 6216 C C . GLN B 1 250 ? -7.516 -26.922 -17.75 1 98 250 GLN B C 1
ATOM 6218 O O . GLN B 1 250 ? -8.68 -26.812 -17.359 1 98 250 GLN B O 1
ATOM 6223 N N . ILE B 1 251 ? -6.98 -28 -18.188 1 98.06 251 ILE B N 1
ATOM 6224 C CA . ILE B 1 251 ? -7.688 -29.281 -18.156 1 98.06 251 ILE B CA 1
ATOM 6225 C C . ILE B 1 251 ? -6.934 -30.266 -17.25 1 98.06 251 ILE B C 1
ATOM 6227 O O . ILE B 1 251 ? -5.703 -30.297 -17.25 1 98.06 251 ILE B O 1
ATOM 6231 N N . THR B 1 252 ? -7.648 -31.109 -16.484 1 96.44 252 THR B N 1
ATOM 6232 C CA . THR B 1 252 ? -7.023 -31.969 -15.492 1 96.44 252 THR B CA 1
ATOM 6233 C C . THR B 1 252 ? -7.031 -33.406 -15.953 1 96.44 252 THR B C 1
ATOM 6235 O O . THR B 1 252 ? -8.047 -33.906 -16.453 1 96.44 252 THR B O 1
ATOM 6238 N N . LEU B 1 253 ? -5.922 -34.062 -15.875 1 97.06 253 LEU B N 1
ATOM 6239 C CA . LEU B 1 253 ? -5.73 -35.5 -15.977 1 97.06 253 LEU B CA 1
ATOM 6240 C C . LEU B 1 253 ? -5.051 -36.062 -14.727 1 97.06 253 LEU B C 1
ATOM 6242 O O . LEU B 1 253 ? -4.129 -35.438 -14.195 1 97.06 253 LEU B O 1
ATOM 6246 N N . ASP B 1 254 ? -5.492 -37.281 -14.258 1 95.38 254 ASP B N 1
ATOM 6247 C CA . ASP B 1 254 ? -4.992 -37.719 -12.961 1 95.38 254 ASP B CA 1
ATOM 6248 C C . ASP B 1 254 ? -4.164 -39 -13.094 1 95.38 254 ASP B C 1
ATOM 6250 O O . ASP B 1 254 ? -3.799 -39.594 -12.094 1 95.38 254 ASP B O 1
ATOM 6254 N N . GLY B 1 255 ? -3.867 -39.406 -14.258 1 97 255 GLY B N 1
ATOM 6255 C CA . GLY B 1 255 ? -3.107 -40.625 -14.484 1 97 255 GLY B CA 1
ATOM 6256 C C . GLY B 1 255 ? -3.527 -41.375 -15.742 1 97 255 GLY B C 1
ATOM 6257 O O . GLY B 1 255 ? -4.293 -40.844 -16.547 1 97 255 GLY B O 1
ATOM 6258 N N . PRO B 1 256 ? -2.896 -42.562 -15.938 1 97.94 256 PRO B N 1
ATOM 6259 C CA . PRO B 1 256 ? -3.363 -43.375 -17.062 1 97.94 256 PRO B CA 1
ATOM 6260 C C . PRO B 1 256 ? -4.852 -43.688 -16.969 1 97.94 256 PRO B C 1
ATOM 6262 O O . PRO B 1 256 ? -5.484 -43.438 -15.953 1 97.94 256 PRO B O 1
ATOM 6265 N N . ARG B 1 257 ? -5.34 -44.25 -18.047 1 97.56 257 ARG B N 1
ATOM 6266 C CA . ARG B 1 257 ? -6.777 -44.406 -18.234 1 97.56 257 ARG B CA 1
ATOM 6267 C C . ARG B 1 257 ? -7.43 -45.031 -17.031 1 97.56 257 ARG B C 1
ATOM 6269 O O . ARG B 1 257 ? -8.43 -44.531 -16.516 1 97.56 257 ARG B O 1
ATOM 6276 N N . ASP B 1 258 ? -6.898 -46.156 -16.531 1 96.94 258 ASP B N 1
ATOM 6277 C CA . ASP B 1 258 ? -7.52 -46.938 -15.453 1 96.94 258 ASP B CA 1
ATOM 6278 C C . ASP B 1 258 ? -7.504 -46.156 -14.141 1 96.94 258 ASP B C 1
ATOM 6280 O O . ASP B 1 258 ? -8.461 -46.219 -13.367 1 96.94 258 ASP B O 1
ATOM 6284 N N . ILE B 1 259 ? -6.496 -45.406 -13.859 1 96.38 259 ILE B N 1
ATOM 6285 C CA . ILE B 1 259 ? -6.402 -44.594 -12.656 1 96.38 259 ILE B CA 1
ATOM 6286 C C . ILE B 1 259 ? -7.285 -43.344 -12.805 1 96.38 259 ILE B C 1
ATOM 6288 O O . ILE B 1 259 ? -8.07 -43.031 -11.906 1 96.38 259 ILE B O 1
ATOM 6292 N N . HIS B 1 260 ? -7.133 -42.656 -13.906 1 97.12 260 HIS B N 1
ATOM 6293 C CA . HIS B 1 260 ? -7.91 -41.469 -14.164 1 97.12 260 HIS B CA 1
ATOM 6294 C C . HIS B 1 260 ? -9.406 -41.75 -14.047 1 97.12 260 HIS B C 1
ATOM 6296 O O . HIS B 1 260 ? -10.133 -40.969 -13.398 1 97.12 260 HIS B O 1
ATOM 6302 N N . ASP B 1 261 ? -9.852 -42.844 -14.625 1 96.69 261 ASP B N 1
ATOM 6303 C CA . ASP B 1 261 ? -11.273 -43.125 -14.688 1 96.69 261 ASP B CA 1
ATOM 6304 C C . ASP B 1 261 ? -11.812 -43.562 -13.32 1 96.69 261 ASP B C 1
ATOM 6306 O O . ASP B 1 261 ? -13.023 -43.625 -13.117 1 96.69 261 ASP B O 1
ATOM 6310 N N . LYS B 1 262 ? -11.008 -43.812 -12.414 1 93 262 LYS B N 1
ATOM 6311 C CA . LYS B 1 262 ? -11.414 -44.062 -11.031 1 93 262 LYS B CA 1
ATOM 6312 C C . LYS B 1 262 ? -11.453 -42.781 -10.227 1 93 262 LYS B C 1
ATOM 6314 O O . LYS B 1 262 ? -12.242 -42.656 -9.289 1 93 262 LYS B O 1
ATOM 6319 N N . ARG B 1 263 ? -10.617 -41.875 -10.594 1 91.88 263 ARG B N 1
ATOM 6320 C CA . ARG B 1 263 ? -10.469 -40.625 -9.836 1 91.88 263 ARG B CA 1
ATOM 6321 C C . ARG B 1 263 ? -11.391 -39.531 -10.383 1 91.88 263 ARG B C 1
ATOM 6323 O O . ARG B 1 263 ? -11.961 -38.75 -9.609 1 91.88 263 ARG B O 1
ATOM 6330 N N . ARG B 1 264 ? -11.461 -39.438 -11.656 1 94 264 ARG B N 1
ATOM 6331 C CA . ARG B 1 264 ? -12.297 -38.438 -12.328 1 94 264 ARG B CA 1
ATOM 6332 C C . ARG B 1 264 ? -13.422 -39.094 -13.109 1 94 264 ARG B C 1
ATOM 6334 O O . ARG B 1 264 ? -13.461 -39.031 -14.336 1 94 264 ARG B O 1
ATOM 6341 N N . ILE B 1 265 ? -14.359 -39.625 -12.328 1 92.81 265 ILE B N 1
ATOM 6342 C CA . ILE B 1 265 ? -15.438 -40.469 -12.812 1 92.81 265 ILE B CA 1
ATOM 6343 C C . ILE B 1 265 ? -16.719 -39.656 -12.961 1 92.81 265 ILE B C 1
ATOM 6345 O O . ILE B 1 265 ? -16.984 -38.75 -12.156 1 92.81 265 ILE B O 1
ATOM 6349 N N . LYS B 1 266 ? -17.406 -39.969 -14.023 1 94.12 266 LYS B N 1
ATOM 6350 C CA . LYS B 1 266 ? -18.703 -39.312 -14.172 1 94.12 266 LYS B CA 1
ATOM 6351 C C . LYS B 1 266 ? -19.641 -39.75 -13.047 1 94.12 266 LYS B C 1
ATOM 6353 O O . LYS B 1 266 ? -19.453 -40.781 -12.422 1 94.12 266 LYS B O 1
ATOM 6358 N N . ILE B 1 267 ? -20.656 -38.938 -12.875 1 89.31 267 ILE B N 1
ATOM 6359 C CA . ILE B 1 267 ? -21.641 -39.219 -11.844 1 89.31 267 ILE B CA 1
ATOM 6360 C C . ILE B 1 267 ? -22.297 -40.594 -12.102 1 89.31 267 ILE B C 1
ATOM 6362 O O . ILE B 1 267 ? -22.625 -41.312 -11.164 1 89.31 267 ILE B O 1
ATOM 6366 N N . ASN B 1 268 ? -22.406 -40.938 -13.352 1 90.5 268 ASN B N 1
ATOM 6367 C CA . ASN B 1 268 ? -23.047 -42.219 -13.703 1 90.5 268 ASN B CA 1
ATOM 6368 C C . ASN B 1 268 ? -22.062 -43.375 -13.648 1 90.5 268 ASN B C 1
ATOM 6370 O O . ASN B 1 268 ? -22.406 -44.5 -14 1 90.5 268 ASN B O 1
ATOM 6374 N N . GLY B 1 269 ? -20.875 -43.125 -13.375 1 90.5 269 GLY B N 1
ATOM 6375 C CA . GLY B 1 269 ? -19.891 -44.188 -13.164 1 90.5 269 GLY B CA 1
ATOM 6376 C C . GLY B 1 269 ? -18.984 -44.406 -14.367 1 90.5 269 GLY B C 1
ATOM 6377 O O . GLY B 1 269 ? -18.031 -45.156 -14.297 1 90.5 269 GLY B O 1
ATOM 6378 N N . GLU B 1 270 ? -19.281 -43.75 -15.438 1 93.81 270 GLU B N 1
ATOM 6379 C CA . GLU B 1 270 ? -18.484 -43.906 -16.656 1 93.81 270 GLU B CA 1
ATOM 6380 C C . GLU B 1 270 ? -17.156 -43.156 -16.547 1 93.81 270 GLU B C 1
ATOM 6382 O O . GLU B 1 270 ? -17.078 -42.125 -15.914 1 93.81 270 GLU B O 1
ATOM 6387 N N . GLY B 1 271 ? -16.125 -43.75 -17.188 1 95.12 271 GLY B N 1
ATOM 6388 C CA . GLY B 1 271 ? -14.844 -43.062 -17.266 1 95.12 271 GLY B CA 1
ATOM 6389 C C . GLY B 1 271 ? -14.844 -41.875 -18.172 1 95.12 271 GLY B C 1
ATOM 6390 O O . GLY B 1 271 ? -15.742 -41.719 -19 1 95.12 271 GLY B O 1
ATOM 6391 N N . THR B 1 272 ? -13.805 -41.062 -18 1 97.5 272 THR B N 1
ATOM 6392 C CA . THR B 1 272 ? -13.805 -39.781 -18.75 1 97.5 272 THR B CA 1
ATOM 6393 C C . THR B 1 272 ? -12.516 -39.656 -19.562 1 97.5 272 THR B C 1
ATOM 6395 O O . THR B 1 272 ? -12.398 -38.719 -20.375 1 97.5 272 THR B O 1
ATOM 6398 N N . PHE B 1 273 ? -11.57 -40.5 -19.453 1 98.06 273 PHE B N 1
ATOM 6399 C CA . PHE B 1 273 ? -10.219 -40.375 -20 1 98.06 273 PHE B CA 1
ATOM 6400 C C . PHE B 1 273 ? -10.266 -40.156 -21.516 1 98.06 273 PHE B C 1
ATOM 6402 O O . PHE B 1 273 ? -9.734 -39.188 -22.016 1 98.06 273 PHE B O 1
ATOM 6409 N N . ASP B 1 274 ? -10.938 -41.031 -22.234 1 97.75 274 ASP B N 1
ATOM 6410 C CA . ASP B 1 274 ? -10.938 -41 -23.688 1 97.75 274 ASP B CA 1
ATOM 6411 C C . ASP B 1 274 ? -11.578 -39.719 -24.219 1 97.75 274 ASP B C 1
ATOM 6413 O O . ASP B 1 274 ? -11.062 -39.094 -25.156 1 97.75 274 ASP B O 1
ATOM 6417 N N . GLU B 1 275 ? -12.656 -39.344 -23.609 1 97.19 275 GLU B N 1
ATOM 6418 C CA . GLU B 1 275 ? -13.352 -38.125 -24.031 1 97.19 275 GLU B CA 1
ATOM 6419 C C . GLU B 1 275 ? -12.484 -36.906 -23.812 1 97.19 275 GLU B C 1
ATOM 6421 O O . GLU B 1 275 ? -12.43 -36 -24.672 1 97.19 275 GLU B O 1
ATOM 6426 N N . ILE B 1 276 ? -11.859 -36.812 -22.719 1 98.12 276 ILE B N 1
ATOM 6427 C CA . ILE B 1 276 ? -11.008 -35.688 -22.391 1 98.12 276 ILE B CA 1
ATOM 6428 C C . ILE B 1 276 ? -9.836 -35.594 -23.359 1 98.12 276 ILE B C 1
ATOM 6430 O O . ILE B 1 276 ? -9.508 -34.531 -23.875 1 98.12 276 ILE B O 1
ATOM 6434 N N . ILE B 1 277 ? -9.227 -36.75 -23.688 1 98.19 277 ILE B N 1
ATOM 6435 C CA . ILE B 1 277 ? -8.102 -36.781 -24.609 1 98.19 277 ILE B CA 1
ATOM 6436 C C . ILE B 1 277 ? -8.555 -36.281 -25.984 1 98.19 277 ILE B C 1
ATOM 6438 O O . ILE B 1 277 ? -7.871 -35.469 -26.609 1 98.19 277 ILE B O 1
ATOM 6442 N N . GLU B 1 278 ? -9.641 -36.781 -26.438 1 97.88 278 GLU B N 1
ATOM 6443 C CA . GLU B 1 278 ? -10.156 -36.344 -27.719 1 97.88 278 GLU B CA 1
ATOM 6444 C C . GLU B 1 278 ? -10.398 -34.844 -27.75 1 97.88 278 GLU B C 1
ATOM 6446 O O . GLU B 1 278 ? -10.117 -34.188 -28.75 1 97.88 278 GLU B O 1
ATOM 6451 N N . ASN B 1 279 ? -10.953 -34.344 -26.688 1 98.06 279 ASN B N 1
ATOM 6452 C CA . ASN B 1 279 ? -11.234 -32.938 -26.609 1 98.06 279 ASN B CA 1
ATOM 6453 C C . ASN B 1 279 ? -9.953 -32.094 -26.547 1 98.06 279 ASN B C 1
ATOM 6455 O O . ASN B 1 279 ? -9.898 -31 -27.078 1 98.06 279 ASN B O 1
ATOM 6459 N N . ILE B 1 280 ? -8.914 -32.625 -25.844 1 98 280 ILE B N 1
ATOM 6460 C CA . ILE B 1 280 ? -7.605 -31.969 -25.828 1 98 280 ILE B CA 1
ATOM 6461 C C . ILE B 1 280 ? -7.047 -31.891 -27.25 1 98 280 ILE B C 1
ATOM 6463 O O . ILE B 1 280 ? -6.547 -30.844 -27.672 1 98 280 ILE B O 1
ATOM 6467 N N . LYS B 1 281 ? -7.184 -32.969 -28 1 97.44 281 LYS B N 1
ATOM 6468 C CA . LYS B 1 281 ? -6.738 -33 -29.391 1 97.44 281 LYS B CA 1
ATOM 6469 C C . LYS B 1 281 ? -7.516 -32 -30.234 1 97.44 281 LYS B C 1
ATOM 6471 O O . LYS B 1 281 ? -6.938 -31.297 -31.078 1 97.44 281 LYS B O 1
ATOM 6476 N N . LEU B 1 282 ? -8.789 -31.984 -29.984 1 97 282 LEU B N 1
ATOM 6477 C CA . LEU B 1 282 ? -9.641 -31.031 -30.688 1 97 282 LEU B CA 1
ATOM 6478 C C . LEU B 1 282 ? -9.156 -29.594 -30.469 1 97 282 LEU B C 1
ATOM 6480 O O . LEU B 1 282 ? -9.039 -28.828 -31.422 1 97 282 LEU B O 1
ATOM 6484 N N . LEU B 1 283 ? -8.891 -29.203 -29.234 1 97.62 283 LEU B N 1
ATOM 6485 C CA . LEU B 1 283 ? -8.375 -27.875 -28.906 1 97.62 283 LEU B CA 1
ATOM 6486 C C . LEU B 1 283 ? -7.059 -27.609 -29.625 1 97.62 283 LEU B C 1
ATOM 6488 O O . LEU B 1 283 ? -6.887 -26.547 -30.234 1 97.62 283 LEU B O 1
ATOM 6492 N N . LYS B 1 284 ? -6.16 -28.547 -29.5 1 95.31 284 LYS B N 1
ATOM 6493 C CA . LYS B 1 284 ? -4.832 -28.406 -30.094 1 95.31 284 LYS B CA 1
ATOM 6494 C C . LYS B 1 284 ? -4.93 -28.188 -31.609 1 95.31 284 LYS B C 1
ATOM 6496 O O . LYS B 1 284 ? -4.215 -27.344 -32.156 1 95.31 284 LYS B O 1
ATOM 6501 N N . ASN B 1 285 ? -5.855 -28.828 -32.25 1 95.06 285 ASN B N 1
ATOM 6502 C CA . ASN B 1 285 ? -5.926 -28.828 -33.719 1 95.06 285 ASN B CA 1
ATOM 6503 C C . ASN B 1 285 ? -6.766 -27.656 -34.219 1 95.06 285 ASN B C 1
ATOM 6505 O O . ASN B 1 285 ? -6.523 -27.156 -35.344 1 95.06 285 ASN B O 1
ATOM 6509 N N . GLU B 1 286 ? -7.711 -27.219 -33.438 1 96.38 286 GLU B N 1
ATOM 6510 C CA . GLU B 1 286 ? -8.727 -26.359 -34.031 1 96.38 286 GLU B CA 1
ATOM 6511 C C . GLU B 1 286 ? -8.625 -24.938 -33.469 1 96.38 286 GLU B C 1
ATOM 6513 O O . GLU B 1 286 ? -9.211 -24.016 -34.031 1 96.38 286 GLU B O 1
ATOM 6518 N N . VAL B 1 287 ? -8.016 -24.719 -32.406 1 97.06 287 VAL B N 1
ATOM 6519 C CA . VAL B 1 287 ? -7.848 -23.359 -31.891 1 97.06 287 VAL B CA 1
ATOM 6520 C C . VAL B 1 287 ? -6.836 -22.594 -32.75 1 97.06 287 VAL B C 1
ATOM 6522 O O . VAL B 1 287 ? -5.723 -23.078 -32.969 1 97.06 287 VAL B O 1
ATOM 6525 N N . THR B 1 288 ? -7.191 -21.375 -33.219 1 96.31 288 THR B N 1
ATOM 6526 C CA . THR B 1 288 ? -6.332 -20.562 -34.062 1 96.31 288 THR B CA 1
ATOM 6527 C C . THR B 1 288 ? -5.844 -19.328 -33.344 1 96.31 288 THR B C 1
ATOM 6529 O O . THR B 1 288 ? -4.957 -18.609 -33.812 1 96.31 288 THR B O 1
ATOM 6532 N N . ASN B 1 289 ? -6.449 -19.078 -32.219 1 95.75 289 ASN B N 1
ATOM 6533 C CA . ASN B 1 289 ? -6.02 -17.969 -31.375 1 95.75 289 ASN B CA 1
ATOM 6534 C C . ASN B 1 289 ? -4.59 -18.156 -30.875 1 95.75 289 ASN B C 1
ATOM 6536 O O . ASN B 1 289 ? -4.344 -18.969 -29.984 1 95.75 289 ASN B O 1
ATOM 6540 N N . GLU B 1 290 ? -3.633 -17.297 -31.297 1 92.31 290 GLU B N 1
ATOM 6541 C CA . GLU B 1 290 ? -2.213 -17.453 -31 1 92.31 290 GLU B CA 1
ATOM 6542 C C . GLU B 1 290 ? -1.906 -17.094 -29.547 1 92.31 290 GLU B C 1
ATOM 6544 O O . GLU B 1 290 ? -0.862 -17.469 -29.016 1 92.31 290 GLU B O 1
ATOM 6549 N N . LYS B 1 291 ? -2.789 -16.391 -28.969 1 92.5 291 LYS B N 1
ATOM 6550 C CA . LYS B 1 291 ? -2.551 -15.969 -27.578 1 92.5 291 LYS B CA 1
ATOM 6551 C C . LYS B 1 291 ? -3.053 -17.016 -26.594 1 92.5 291 LYS B C 1
ATOM 6553 O O . LYS B 1 291 ? -2.725 -16.969 -25.406 1 92.5 291 LYS B O 1
ATOM 6558 N N . PHE B 1 292 ? -3.771 -17.938 -27.078 1 95.75 292 PHE B N 1
ATOM 6559 C CA . PHE B 1 292 ? -4.367 -18.969 -26.25 1 95.75 292 PHE B CA 1
ATOM 6560 C C . PHE B 1 292 ? -3.32 -19.984 -25.812 1 95.75 292 PHE B C 1
ATOM 6562 O O . PHE B 1 292 ? -2.451 -20.359 -26.594 1 95.75 292 PHE B O 1
ATOM 6569 N N . ARG B 1 293 ? -3.412 -20.406 -24.516 1 95.19 293 ARG B N 1
ATOM 6570 C CA . ARG B 1 293 ? -2.523 -21.438 -23.969 1 95.19 293 ARG B CA 1
ATOM 6571 C C . ARG B 1 293 ? -3.318 -22.531 -23.266 1 95.19 293 ARG B C 1
ATOM 6573 O O . ARG B 1 293 ? -4.098 -22.234 -22.344 1 95.19 293 ARG B O 1
ATOM 6580 N N . LEU B 1 294 ? -3.041 -23.672 -23.734 1 96.62 294 LEU B N 1
ATOM 6581 C CA . LEU B 1 294 ? -3.613 -24.844 -23.078 1 96.62 294 LEU B CA 1
ATOM 6582 C C . LEU B 1 294 ? -2.637 -25.438 -22.062 1 96.62 294 LEU B C 1
ATOM 6584 O O . LEU B 1 294 ? -1.44 -25.547 -22.344 1 96.62 294 LEU B O 1
ATOM 6588 N N . GLY B 1 295 ? -3.137 -25.703 -20.844 1 96.81 295 GLY B N 1
ATOM 6589 C CA . GLY B 1 295 ? -2.33 -26.344 -19.812 1 96.81 295 GLY B CA 1
ATOM 6590 C C . GLY B 1 295 ? -2.998 -27.562 -19.219 1 96.81 295 GLY B C 1
ATOM 6591 O O . GLY B 1 295 ? -4.223 -27.609 -19.078 1 96.81 295 GLY B O 1
ATOM 6592 N N . LEU B 1 296 ? -2.166 -28.562 -18.875 1 97.19 296 LEU B N 1
ATOM 6593 C CA . LEU B 1 296 ? -2.67 -29.766 -18.219 1 97.19 296 LEU B CA 1
ATOM 6594 C C . LEU B 1 296 ? -2.271 -29.781 -16.734 1 97.19 296 LEU B C 1
ATOM 6596 O O . LEU B 1 296 ? -1.097 -29.609 -16.406 1 97.19 296 LEU B O 1
ATOM 6600 N N . ARG B 1 297 ? -3.211 -29.953 -15.914 1 96.25 297 ARG B N 1
ATOM 6601 C CA . ARG B 1 297 ? -2.965 -30.156 -14.492 1 96.25 297 ARG B CA 1
ATOM 6602 C C . ARG B 1 297 ? -3.092 -31.625 -14.117 1 96.25 297 ARG B C 1
ATOM 6604 O O . ARG B 1 297 ? -4.031 -32.312 -14.539 1 96.25 297 ARG B O 1
ATOM 6611 N N . ILE B 1 298 ? -2.146 -32.125 -13.422 1 96.12 298 ILE B N 1
ATOM 6612 C CA . ILE B 1 298 ? -2.18 -33.5 -12.906 1 96.12 298 ILE B CA 1
ATOM 6613 C C . ILE B 1 298 ? -2.195 -33.469 -11.383 1 96.12 298 ILE B C 1
ATOM 6615 O O . ILE B 1 298 ? -1.208 -33.062 -10.75 1 96.12 298 ILE B O 1
ATOM 6619 N N . ASN B 1 299 ? -3.305 -33.812 -10.789 1 92.31 299 ASN B N 1
ATOM 6620 C CA . ASN B 1 299 ? -3.377 -33.906 -9.336 1 92.31 299 ASN B CA 1
ATOM 6621 C C . ASN B 1 299 ? -2.727 -35.188 -8.82 1 92.31 299 ASN B C 1
ATOM 6623 O O . ASN B 1 299 ? -3.096 -36.281 -9.242 1 92.31 299 ASN B O 1
ATOM 6627 N N . VAL B 1 300 ? -1.792 -35.031 -7.918 1 92.12 300 VAL B N 1
ATOM 6628 C CA . VAL B 1 300 ? -1.004 -36.188 -7.527 1 92.12 300 VAL B CA 1
ATOM 6629 C C . VAL B 1 300 ? -1.102 -36.406 -6.016 1 92.12 300 VAL B C 1
ATOM 6631 O O . VAL B 1 300 ? -1.197 -35.438 -5.254 1 92.12 300 VAL B O 1
ATOM 6634 N N . ASP B 1 301 ? -1.157 -37.531 -5.559 1 88.94 301 ASP B N 1
ATOM 6635 C CA . ASP B 1 301 ? -1.001 -38.031 -4.191 1 88.94 301 ASP B CA 1
ATOM 6636 C C . ASP B 1 301 ? -0.319 -39.406 -4.168 1 88.94 301 ASP B C 1
ATOM 6638 O O . ASP B 1 301 ? 0.278 -39.812 -5.164 1 88.94 301 ASP B O 1
ATOM 6642 N N . LYS B 1 302 ? -0.322 -40.094 -3.064 1 87.88 302 LYS B N 1
ATOM 6643 C CA . LYS B 1 302 ? 0.419 -41.344 -2.904 1 87.88 302 LYS B CA 1
ATOM 6644 C C . LYS B 1 302 ? -0.196 -42.469 -3.744 1 87.88 302 LYS B C 1
ATOM 6646 O O . LYS B 1 302 ? 0.448 -43.469 -3.996 1 87.88 302 LYS B O 1
ATOM 6651 N N . THR B 1 303 ? -1.378 -42.25 -4.246 1 88.25 303 THR B N 1
ATOM 6652 C CA . THR B 1 303 ? -2.094 -43.344 -4.902 1 88.25 303 THR B CA 1
ATOM 6653 C C . THR B 1 303 ? -1.836 -43.312 -6.406 1 88.25 303 THR B C 1
ATOM 6655 O O . THR B 1 303 ? -2.092 -44.312 -7.094 1 88.25 303 THR B O 1
ATOM 6658 N N . ASN B 1 304 ? -1.343 -42.312 -6.973 1 92.94 304 ASN B N 1
ATOM 6659 C CA . ASN B 1 304 ? -1.247 -42.281 -8.43 1 92.94 304 ASN B CA 1
ATOM 6660 C C . ASN B 1 304 ? 0.126 -41.812 -8.898 1 92.94 304 ASN B C 1
ATOM 6662 O O . ASN B 1 304 ? 0.484 -42 -10.062 1 92.94 304 ASN B O 1
ATOM 6666 N N . TYR B 1 305 ? 0.955 -41.219 -8.055 1 93.75 305 TYR B N 1
ATOM 6667 C CA . TYR B 1 305 ? 2.143 -40.5 -8.523 1 93.75 305 TYR B CA 1
ATOM 6668 C C . TYR B 1 305 ? 3.088 -41.469 -9.25 1 93.75 305 TYR B C 1
ATOM 6670 O O . TYR B 1 305 ? 3.723 -41.094 -10.234 1 93.75 305 TYR B O 1
ATOM 6678 N N . LYS B 1 306 ? 3.193 -42.688 -8.867 1 95.12 306 LYS B N 1
ATOM 6679 C CA . LYS B 1 306 ? 4.133 -43.688 -9.422 1 95.12 306 LYS B CA 1
ATOM 6680 C C . LYS B 1 306 ? 3.777 -44.031 -10.867 1 95.12 306 LYS B C 1
ATOM 6682 O O . LYS B 1 306 ? 4.633 -44.469 -11.625 1 95.12 306 LYS B O 1
ATOM 6687 N N . ARG B 1 307 ? 2.541 -43.875 -11.258 1 97.25 307 ARG B N 1
ATOM 6688 C CA . ARG B 1 307 ? 2.098 -44.281 -12.578 1 97.25 307 ARG B CA 1
ATOM 6689 C C . ARG B 1 307 ? 1.916 -43.094 -13.508 1 97.25 307 ARG B C 1
ATOM 6691 O O . ARG B 1 307 ? 1.468 -43.25 -14.648 1 97.25 307 ARG B O 1
ATOM 6698 N N . ILE B 1 308 ? 2.258 -41.906 -13.055 1 97.69 308 ILE B N 1
ATOM 6699 C CA . ILE B 1 308 ? 2.158 -40.688 -13.867 1 97.69 308 ILE B CA 1
ATOM 6700 C C . ILE B 1 308 ? 3.039 -40.844 -15.102 1 97.69 308 ILE B C 1
ATOM 6702 O O . ILE B 1 308 ? 2.662 -40.406 -16.188 1 97.69 308 ILE B O 1
ATOM 6706 N N . PRO B 1 309 ? 4.227 -41.5 -15.062 1 97.69 309 PRO B N 1
ATOM 6707 C CA . PRO B 1 309 ? 5.035 -41.688 -16.266 1 97.69 309 PRO B CA 1
ATOM 6708 C C . PRO B 1 309 ? 4.273 -42.406 -17.375 1 97.69 309 PRO B C 1
ATOM 6710 O O . PRO B 1 309 ? 4.477 -42.094 -18.562 1 97.69 309 PRO B O 1
ATOM 6713 N N . GLU B 1 310 ? 3.385 -43.281 -16.984 1 98.44 310 GLU B N 1
ATOM 6714 C CA . GLU B 1 310 ? 2.57 -44 -17.969 1 98.44 310 GLU B CA 1
ATOM 6715 C C . GLU B 1 310 ? 1.651 -43.031 -18.703 1 98.44 310 GLU B C 1
ATOM 6717 O O . GLU B 1 310 ? 1.476 -43.125 -19.922 1 98.44 310 GLU B O 1
ATOM 6722 N N . LEU B 1 311 ? 1.075 -42.156 -17.984 1 98.5 311 LEU B N 1
ATOM 6723 C CA . LEU B 1 311 ? 0.256 -41.094 -18.594 1 98.5 311 LEU B CA 1
ATOM 6724 C C . LEU B 1 311 ? 1.084 -40.25 -19.547 1 98.5 311 LEU B C 1
ATOM 6726 O O . LEU B 1 311 ? 0.666 -40 -20.688 1 98.5 311 LEU B O 1
ATOM 6730 N N . LEU B 1 312 ? 2.227 -39.844 -19.125 1 98.38 312 LEU B N 1
ATOM 6731 C CA . LEU B 1 312 ? 3.084 -38.969 -19.922 1 98.38 312 LEU B CA 1
ATOM 6732 C C . LEU B 1 312 ? 3.535 -39.688 -21.188 1 98.38 312 LEU B C 1
ATOM 6734 O O . LEU B 1 312 ? 3.602 -39.062 -22.25 1 98.38 312 LEU B O 1
ATOM 6738 N N . ASP B 1 313 ? 3.822 -40.969 -21.109 1 98.25 313 ASP B N 1
ATOM 6739 C CA . ASP B 1 313 ? 4.16 -41.75 -22.297 1 98.25 313 ASP B CA 1
ATOM 6740 C C . ASP B 1 313 ? 3.012 -41.75 -23.297 1 98.25 313 ASP B C 1
ATOM 6742 O O . ASP B 1 313 ? 3.23 -41.594 -24.5 1 98.25 313 ASP B O 1
ATOM 6746 N N . PHE B 1 314 ? 1.905 -42 -22.828 1 98.19 314 PHE B N 1
ATOM 6747 C CA . PHE B 1 314 ? 0.719 -42 -23.672 1 98.19 314 PHE B CA 1
ATOM 6748 C C . PHE B 1 314 ? 0.549 -40.656 -24.375 1 98.19 314 PHE B C 1
ATOM 6750 O O . PHE B 1 314 ? 0.34 -40.594 -25.578 1 98.19 314 PHE B O 1
ATOM 6757 N N . LEU B 1 315 ? 0.598 -39.531 -23.578 1 98.38 315 LEU B N 1
ATOM 6758 C CA . LEU B 1 315 ? 0.427 -38.219 -24.141 1 98.38 315 LEU B CA 1
ATOM 6759 C C . LEU B 1 315 ? 1.485 -37.906 -25.188 1 98.38 315 LEU B C 1
ATOM 6761 O O . LEU B 1 315 ? 1.186 -37.312 -26.234 1 98.38 315 LEU B O 1
ATOM 6765 N N . LYS B 1 316 ? 2.678 -38.312 -24.906 1 97.62 316 LYS B N 1
ATOM 6766 C CA . LYS B 1 316 ? 3.752 -38.156 -25.875 1 97.62 316 LYS B CA 1
ATOM 6767 C C . LYS B 1 316 ? 3.445 -38.906 -27.172 1 97.62 316 LYS B C 1
ATOM 6769 O O . LYS B 1 316 ? 3.6 -38.375 -28.266 1 97.62 316 LYS B O 1
ATOM 6774 N N . LYS B 1 317 ? 3.035 -40.125 -27.031 1 97.75 317 LYS B N 1
ATOM 6775 C CA . LYS B 1 317 ? 2.686 -40.938 -28.188 1 97.75 317 LYS B CA 1
ATOM 6776 C C . LYS B 1 317 ? 1.591 -40.281 -29.031 1 97.75 317 LYS B C 1
ATOM 6778 O O . LYS B 1 317 ? 1.584 -40.406 -30.25 1 97.75 317 LYS B O 1
ATOM 6783 N N . GLU B 1 318 ? 0.735 -39.562 -28.375 1 97.19 318 GLU B N 1
ATOM 6784 C CA . GLU B 1 318 ? -0.384 -38.906 -29.047 1 97.19 318 GLU B CA 1
ATOM 6785 C C . GLU B 1 318 ? 0.023 -37.531 -29.578 1 97.19 318 GLU B C 1
ATOM 6787 O O . GLU B 1 318 ? -0.813 -36.812 -30.109 1 97.19 318 GLU B O 1
ATOM 6792 N N . GLY B 1 319 ? 1.218 -37.156 -29.359 1 96.5 319 GLY B N 1
ATOM 6793 C CA . GLY B 1 319 ? 1.702 -35.875 -29.859 1 96.5 319 GLY B CA 1
ATOM 6794 C C . GLY B 1 319 ? 1.257 -34.688 -29.016 1 96.5 319 GLY B C 1
ATOM 6795 O O . GLY B 1 319 ? 1.087 -33.594 -29.516 1 96.5 319 GLY B O 1
ATOM 6796 N N . LEU B 1 320 ? 1.045 -34.875 -27.75 1 97.31 320 LEU B N 1
ATOM 6797 C CA . LEU B 1 320 ? 0.506 -33.844 -26.875 1 97.31 320 LEU B CA 1
ATOM 6798 C C . LEU B 1 320 ? 1.561 -33.375 -25.875 1 97.31 320 LEU B C 1
ATOM 6800 O O . LEU B 1 320 ? 1.234 -32.719 -24.891 1 97.31 320 LEU B O 1
ATOM 6804 N N . ASN B 1 321 ? 2.828 -33.688 -26.047 1 95.19 321 ASN B N 1
ATOM 6805 C CA . ASN B 1 321 ? 3.867 -33.344 -25.078 1 95.19 321 ASN B CA 1
ATOM 6806 C C . ASN B 1 321 ? 4.355 -31.922 -25.234 1 95.19 321 ASN B C 1
ATOM 6808 O O . ASN B 1 321 ? 5.238 -31.484 -24.5 1 95.19 321 ASN B O 1
ATOM 6812 N N . ASP B 1 322 ? 3.812 -31.172 -26.109 1 94.25 322 ASP B N 1
ATOM 6813 C CA . ASP B 1 322 ? 4.102 -29.75 -26.203 1 94.25 322 ASP B CA 1
ATOM 6814 C C . ASP B 1 322 ? 3.197 -28.938 -25.281 1 94.25 322 ASP B C 1
ATOM 6816 O O . ASP B 1 322 ? 3.428 -27.75 -25.062 1 94.25 322 ASP B O 1
ATOM 6820 N N . ILE B 1 323 ? 2.174 -29.531 -24.719 1 95.75 323 ILE B N 1
ATOM 6821 C CA . ILE B 1 323 ? 1.301 -28.891 -23.75 1 95.75 323 ILE B CA 1
ATOM 6822 C C . ILE B 1 323 ? 1.979 -28.875 -22.375 1 95.75 323 ILE B C 1
ATOM 6824 O O . ILE B 1 323 ? 2.359 -29.922 -21.859 1 95.75 323 ILE B O 1
ATOM 6828 N N . PRO B 1 324 ? 2.133 -27.672 -21.812 1 95.12 324 PRO B N 1
ATOM 6829 C CA . PRO B 1 324 ? 2.752 -27.625 -20.484 1 95.12 324 PRO B CA 1
ATOM 6830 C C . PRO B 1 324 ? 1.934 -28.359 -19.422 1 95.12 324 PRO B C 1
ATOM 6832 O O . PRO B 1 324 ? 0.704 -28.391 -19.5 1 95.12 324 PRO B O 1
ATOM 6835 N N . ILE B 1 325 ? 2.662 -28.938 -18.453 1 95.31 325 ILE B N 1
ATOM 6836 C CA . ILE B 1 325 ? 1.979 -29.641 -17.375 1 95.31 325 ILE B CA 1
ATOM 6837 C C . ILE B 1 325 ? 2.344 -29.016 -16.031 1 95.31 325 ILE B C 1
ATOM 6839 O O . ILE B 1 325 ? 3.402 -28.391 -15.891 1 95.31 325 ILE B O 1
ATOM 6843 N N . SER B 1 326 ? 1.45 -29.078 -15.094 1 94 326 SER B N 1
ATOM 6844 C CA . SER B 1 326 ? 1.652 -28.703 -13.695 1 94 326 SER B CA 1
ATOM 6845 C C . SER B 1 326 ? 1.074 -29.766 -12.758 1 94 326 SER B C 1
ATOM 6847 O O . SER B 1 326 ? 0.083 -30.422 -13.086 1 94 326 SER B O 1
ATOM 6849 N N . TYR B 1 327 ? 1.765 -29.906 -11.664 1 92.81 327 TYR B N 1
ATOM 6850 C CA . TYR B 1 327 ? 1.312 -30.891 -10.688 1 92.81 327 TYR B CA 1
ATOM 6851 C C . TYR B 1 327 ? 0.58 -30.219 -9.531 1 92.81 327 TYR B C 1
ATOM 6853 O O . TYR B 1 327 ? 1.107 -29.297 -8.906 1 92.81 327 TYR B O 1
ATOM 6861 N N . GLY B 1 328 ? -0.655 -30.594 -9.305 1 89.44 328 GLY B N 1
ATOM 6862 C CA . GLY B 1 328 ? -1.394 -30.203 -8.109 1 89.44 328 GLY B CA 1
ATOM 6863 C C . GLY B 1 328 ? -1.282 -31.219 -6.992 1 89.44 328 GLY B C 1
ATOM 6864 O O . GLY B 1 328 ? -1.578 -32.406 -7.184 1 89.44 328 GLY B O 1
ATOM 6865 N N . ILE B 1 329 ? -0.828 -30.75 -5.867 1 85.94 329 ILE B N 1
ATOM 6866 C CA . ILE B 1 329 ? -0.688 -31.641 -4.727 1 85.94 329 ILE B CA 1
ATOM 6867 C C . ILE B 1 329 ? -2.02 -31.75 -3.988 1 85.94 329 ILE B C 1
ATOM 6869 O O . ILE B 1 329 ? -2.549 -30.75 -3.504 1 85.94 329 ILE B O 1
ATOM 6873 N N . VAL B 1 330 ? -2.494 -32.906 -3.955 1 81 330 VAL B N 1
ATOM 6874 C CA . VAL B 1 330 ? -3.736 -33.125 -3.221 1 81 330 VAL B CA 1
ATOM 6875 C C . VAL B 1 330 ? -3.479 -33.031 -1.721 1 81 330 VAL B C 1
ATOM 6877 O O . VAL B 1 330 ? -2.551 -33.625 -1.195 1 81 330 VAL B O 1
ATOM 6880 N N . ARG B 1 331 ? -4.188 -32.125 -1.012 1 71.5 331 ARG B N 1
ATOM 6881 C CA . ARG B 1 331 ? -3.99 -31.859 0.412 1 71.5 331 ARG B CA 1
ATOM 6882 C C . ARG B 1 331 ? -5.121 -32.469 1.238 1 71.5 331 ARG B C 1
ATOM 6884 O O . ARG B 1 331 ? -6.199 -32.75 0.712 1 71.5 331 ARG B O 1
ATOM 6891 N N . SER B 1 332 ? -4.609 -32.781 2.502 1 61.19 332 SER B N 1
ATOM 6892 C CA . SER B 1 332 ? -5.598 -33.344 3.422 1 61.19 332 SER B CA 1
ATOM 6893 C C . SER B 1 332 ? -6.395 -32.219 4.109 1 61.19 332 SER B C 1
ATOM 6895 O O . SER B 1 332 ? -6.043 -31.047 4.012 1 61.19 332 SER B O 1
ATOM 6897 N N . ASN B 1 333 ? -7.477 -32.562 4.734 1 54.06 333 ASN B N 1
ATOM 6898 C CA . ASN B 1 333 ? -8.266 -31.844 5.715 1 54.06 333 ASN B CA 1
ATOM 6899 C C . ASN B 1 333 ? -8.867 -30.578 5.113 1 54.06 333 ASN B C 1
ATOM 6901 O O . ASN B 1 333 ? -8.828 -29.5 5.723 1 54.06 333 ASN B O 1
ATOM 6905 N N . ILE B 1 334 ? -9.055 -30.625 3.896 1 51.62 334 ILE B N 1
ATOM 6906 C CA . ILE B 1 334 ? -9.859 -29.531 3.357 1 51.62 334 ILE B CA 1
ATOM 6907 C C . ILE B 1 334 ? -11.289 -29.641 3.881 1 51.62 334 ILE B C 1
ATOM 6909 O O . ILE B 1 334 ? -11.875 -30.734 3.896 1 51.62 334 ILE B O 1
ATOM 6913 N N . PRO B 1 335 ? -11.711 -28.578 4.496 1 48.19 335 PRO B N 1
ATOM 6914 C CA . PRO B 1 335 ? -13.117 -28.641 4.891 1 48.19 335 PRO B CA 1
ATOM 6915 C C . PRO B 1 335 ? -14.031 -29.094 3.756 1 48.19 335 PRO B C 1
ATOM 6917 O O . PRO B 1 335 ? -13.812 -28.734 2.598 1 48.19 335 PRO B O 1
ATOM 6920 N N . TYR B 1 336 ? -14.672 -30.234 3.957 1 42.69 336 TYR B N 1
ATOM 6921 C CA . TYR B 1 336 ? -15.75 -30.734 3.115 1 42.69 336 TYR B CA 1
ATOM 6922 C C . TYR B 1 336 ? -15.258 -31.859 2.203 1 42.69 336 TYR B C 1
ATOM 6924 O O . TYR B 1 336 ? -15.969 -32.281 1.298 1 42.69 336 TYR B O 1
ATOM 6932 N N . CYS B 1 337 ? -13.836 -31.984 2.219 1 49.56 337 CYS B N 1
ATOM 6933 C CA . CYS B 1 337 ? -13.375 -33.156 1.493 1 49.56 337 CYS B CA 1
ATOM 6934 C C . CYS B 1 337 ? -13.398 -34.406 2.391 1 49.56 337 CYS B C 1
ATOM 6936 O O . CYS B 1 337 ? -12.531 -34.562 3.254 1 49.56 337 CYS B O 1
ATOM 6938 N N . SER B 1 338 ? -14.477 -35.156 2.512 1 43.88 338 SER B N 1
ATOM 6939 C CA . SER B 1 338 ? -14.719 -36.281 3.395 1 43.88 338 SER B CA 1
ATOM 6940 C C . SER B 1 338 ? -13.664 -37.375 3.197 1 43.88 338 SER B C 1
ATOM 6942 O O . SER B 1 338 ? -13.273 -38.031 4.152 1 43.88 338 SER B O 1
ATOM 6944 N N . ASP B 1 339 ? -13.297 -37.656 2.01 1 44.03 339 ASP B N 1
ATOM 6945 C CA . ASP B 1 339 ? -12.508 -38.844 1.755 1 44.03 339 ASP B CA 1
ATOM 6946 C C . ASP B 1 339 ? -11.023 -38.531 1.686 1 44.03 339 ASP B C 1
ATOM 6948 O O . ASP B 1 339 ? -10.211 -39.375 1.335 1 44.03 339 ASP B O 1
ATOM 6952 N 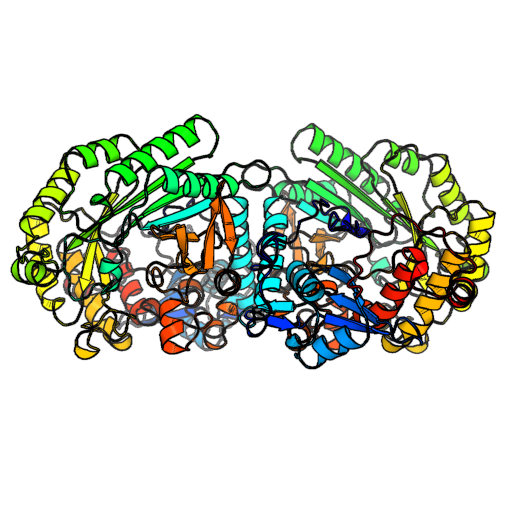N . CYS B 1 340 ? -10.656 -37.312 1.789 1 51.31 340 CYS B N 1
ATOM 6953 C CA . CYS B 1 340 ? -9.234 -37 1.746 1 51.31 340 CYS B CA 1
ATOM 6954 C C . CYS B 1 340 ? -8.547 -37.406 3.051 1 51.31 340 CYS B C 1
ATOM 6956 O O . CYS B 1 340 ? -8.391 -36.562 3.949 1 51.31 340 CYS B O 1
ATOM 6958 N N . SER B 1 341 ? -8.547 -38.719 3.307 1 50.09 341 SER B N 1
ATOM 6959 C CA . SER B 1 341 ? -7.879 -39.281 4.484 1 50.09 341 SER B CA 1
ATOM 6960 C C . SER B 1 341 ? -6.395 -38.938 4.48 1 50.09 341 SER B C 1
ATOM 6962 O O . SER B 1 341 ? -5.777 -38.812 3.416 1 50.09 341 SER B O 1
ATOM 6964 N N . ASN B 1 342 ? -5.844 -38.375 5.539 1 58.25 342 ASN B N 1
ATOM 6965 C CA . ASN B 1 342 ? -4.461 -38.031 5.836 1 58.25 342 ASN B CA 1
ATOM 6966 C C . ASN B 1 342 ? -3.49 -39.094 5.297 1 58.25 342 ASN B C 1
ATOM 6968 O O . ASN B 1 342 ? -2.34 -38.781 4.988 1 58.25 342 ASN B O 1
ATOM 6972 N N . THR B 1 343 ? -4.027 -40.281 4.961 1 56.12 343 THR B N 1
ATOM 6973 C CA . THR B 1 343 ? -3.09 -41.344 4.668 1 56.12 343 THR B CA 1
ATOM 6974 C C . THR B 1 343 ? -2.619 -41.281 3.219 1 56.12 343 THR B C 1
ATOM 6976 O O . THR B 1 343 ? -1.516 -41.719 2.895 1 56.12 343 THR B O 1
ATOM 6979 N N . HIS B 1 344 ? -3.318 -40.562 2.363 1 66.19 344 HIS B N 1
ATOM 6980 C CA . HIS B 1 344 ? -2.955 -40.625 0.952 1 66.19 344 HIS B CA 1
ATOM 6981 C C . HIS B 1 344 ? -2.34 -39.312 0.47 1 66.19 344 HIS B C 1
ATOM 6983 O O . HIS B 1 344 ? -1.908 -39.219 -0.681 1 66.19 344 HIS B O 1
ATOM 6989 N N . VAL B 1 345 ? -2.201 -38.406 1.398 1 74.31 345 VAL B N 1
ATOM 6990 C CA . VAL B 1 345 ? -1.729 -37.094 0.949 1 74.31 345 VAL B CA 1
ATOM 6991 C C . VAL B 1 345 ? -0.248 -36.938 1.287 1 74.31 345 VAL B C 1
ATOM 6993 O O . VAL B 1 345 ? 0.259 -37.594 2.205 1 74.31 345 VAL B O 1
ATOM 6996 N N . PHE B 1 346 ? 0.408 -36.125 0.476 1 77.38 346 PHE B N 1
ATOM 6997 C CA . PHE B 1 346 ? 1.809 -35.812 0.737 1 77.38 346 PHE B CA 1
ATOM 6998 C C . PHE B 1 346 ? 1.941 -34.875 1.908 1 77.38 346 PHE B C 1
ATOM 7000 O O . PHE B 1 346 ? 1.199 -33.875 1.998 1 77.38 346 PHE B O 1
ATOM 7007 N N . LEU B 1 347 ? 2.805 -35.25 2.812 1 76.56 347 LEU B N 1
ATOM 7008 C CA . LEU B 1 347 ? 3.211 -34.25 3.789 1 76.56 347 LEU B CA 1
ATOM 7009 C C . LEU B 1 347 ? 4.262 -33.312 3.203 1 76.56 347 LEU B C 1
ATOM 7011 O O . LEU B 1 347 ? 5.016 -33.688 2.307 1 76.56 347 LEU B O 1
ATOM 7015 N N . GLY B 1 348 ? 4.227 -32.094 3.643 1 77.19 348 GLY B N 1
ATOM 7016 C CA . GLY B 1 348 ? 5.199 -31.125 3.162 1 77.19 348 GLY B CA 1
ATOM 7017 C C . GLY B 1 348 ? 6.621 -31.656 3.164 1 77.19 348 GLY B C 1
ATOM 7018 O O . GLY B 1 348 ? 7.344 -31.5 2.18 1 77.19 348 GLY B O 1
ATOM 7019 N N . ARG B 1 349 ? 6.996 -32.312 4.129 1 79.94 349 ARG B N 1
ATOM 7020 C CA . ARG B 1 349 ? 8.359 -32.781 4.324 1 79.94 349 ARG B CA 1
ATOM 7021 C C . ARG B 1 349 ? 8.711 -33.875 3.316 1 79.94 349 ARG B C 1
ATOM 7023 O O . ARG B 1 349 ? 9.891 -34.188 3.1 1 79.94 349 ARG B O 1
ATOM 7030 N N . ASP B 1 350 ? 7.68 -34.469 2.656 1 84.06 350 ASP B N 1
ATOM 7031 C CA . ASP B 1 350 ? 7.926 -35.562 1.733 1 84.06 350 ASP B CA 1
ATOM 7032 C C . ASP B 1 350 ? 7.992 -35.062 0.29 1 84.06 350 ASP B C 1
ATOM 7034 O O . ASP B 1 350 ? 8.375 -35.812 -0.611 1 84.06 350 ASP B O 1
ATOM 7038 N N . LEU B 1 351 ? 7.691 -33.906 0.078 1 88.56 351 LEU B N 1
ATOM 7039 C CA . LEU B 1 351 ? 7.574 -33.344 -1.266 1 88.56 351 LEU B CA 1
ATOM 7040 C C . LEU B 1 351 ? 8.914 -33.375 -1.987 1 88.56 351 LEU B C 1
ATOM 7042 O O . LEU B 1 351 ? 8.969 -33.562 -3.207 1 88.56 351 LEU B O 1
ATOM 7046 N N . PRO B 1 352 ? 10.016 -33.281 -1.275 1 90.88 352 PRO B N 1
ATOM 7047 C CA . PRO B 1 352 ? 11.312 -33.312 -1.95 1 90.88 352 PRO B CA 1
ATOM 7048 C C . PRO B 1 352 ? 11.617 -34.656 -2.598 1 90.88 352 PRO B C 1
ATOM 7050 O O . PRO B 1 352 ? 12.531 -34.75 -3.424 1 90.88 352 PRO B O 1
ATOM 7053 N N . GLU B 1 353 ? 10.93 -35.562 -2.201 1 89.06 353 GLU B N 1
ATOM 7054 C CA . GLU B 1 353 ? 11.086 -36.875 -2.811 1 89.06 353 GLU B CA 1
ATOM 7055 C C . GLU B 1 353 ? 10.18 -37.031 -4.027 1 89.06 353 GLU B C 1
ATOM 7057 O O . GLU B 1 353 ? 10.609 -37.531 -5.07 1 89.06 353 GLU B O 1
ATOM 7062 N N . TYR B 1 354 ? 9.047 -36.625 -3.977 1 91.06 354 TYR B N 1
ATOM 7063 C CA . TYR B 1 354 ? 8.016 -36.906 -4.961 1 91.06 354 TYR B CA 1
ATOM 7064 C C . TYR B 1 354 ? 8.078 -35.938 -6.133 1 91.06 354 TYR B C 1
ATOM 7066 O O . TYR B 1 354 ? 8.031 -36.375 -7.293 1 91.06 354 TYR B O 1
ATOM 7074 N N . LEU B 1 355 ? 8.219 -34.719 -5.883 1 93.19 355 LEU B N 1
ATOM 7075 C CA . LEU B 1 355 ? 8.125 -33.719 -6.949 1 93.19 355 LEU B CA 1
ATOM 7076 C C . LEU B 1 355 ? 9.312 -33.812 -7.891 1 93.19 355 LEU B C 1
ATOM 7078 O O . LEU B 1 355 ? 9.148 -33.781 -9.117 1 93.19 355 LEU B O 1
ATOM 7082 N N . PRO B 1 356 ? 10.57 -34 -7.359 1 93.31 356 PRO B N 1
ATOM 7083 C CA . PRO B 1 356 ? 11.688 -34.156 -8.289 1 93.31 356 PRO B CA 1
ATOM 7084 C C . PRO B 1 356 ? 11.523 -35.375 -9.195 1 93.31 356 PRO B C 1
ATOM 7086 O O . PRO B 1 356 ? 11.891 -35.344 -10.375 1 93.31 356 PRO B O 1
ATOM 7089 N N . PHE B 1 357 ? 11 -36.438 -8.664 1 94.19 357 PHE B N 1
ATOM 7090 C CA . PHE B 1 357 ? 10.695 -37.625 -9.461 1 94.19 357 PHE B CA 1
ATOM 7091 C C . PHE B 1 357 ? 9.742 -37.281 -10.602 1 94.19 357 PHE B C 1
ATOM 7093 O O . PHE B 1 357 ? 9.992 -37.625 -11.758 1 94.19 357 PHE B O 1
ATOM 7100 N N . LEU B 1 358 ? 8.719 -36.562 -10.281 1 96 358 LEU B N 1
ATOM 7101 C CA . LEU B 1 358 ? 7.699 -36.188 -11.258 1 96 358 LEU B CA 1
ATOM 7102 C C . LEU B 1 358 ? 8.266 -35.219 -12.297 1 96 358 LEU B C 1
ATOM 7104 O O . LEU B 1 358 ? 7.977 -35.375 -13.492 1 96 358 LEU B O 1
ATOM 7108 N N . TRP B 1 359 ? 9.055 -34.281 -11.867 1 95.31 359 TRP B N 1
ATOM 7109 C CA . TRP B 1 359 ? 9.664 -33.312 -12.781 1 95.31 359 TRP B CA 1
ATOM 7110 C C . TRP B 1 359 ? 10.586 -34.031 -13.773 1 95.31 359 TRP B C 1
ATOM 7112 O O . TRP B 1 359 ? 10.539 -33.75 -14.977 1 95.31 359 TRP B O 1
ATOM 7122 N N . LYS B 1 360 ? 11.375 -34.938 -13.234 1 94.62 360 LYS B N 1
ATOM 7123 C CA . LYS B 1 360 ? 12.312 -35.688 -14.055 1 94.62 360 LYS B CA 1
ATOM 7124 C C . LYS B 1 360 ? 11.586 -36.5 -15.125 1 94.62 360 LYS B C 1
ATOM 7126 O O . LYS B 1 360 ? 11.953 -36.438 -16.297 1 94.62 360 LYS B O 1
ATOM 7131 N N . GLU B 1 361 ? 10.602 -37.156 -14.727 1 95.69 361 GLU B N 1
ATOM 7132 C CA . GLU B 1 361 ? 9.844 -38 -15.648 1 95.69 361 GLU B CA 1
ATOM 7133 C C . GLU B 1 361 ? 9.156 -37.156 -16.719 1 95.69 361 GLU B C 1
ATOM 7135 O O . GLU B 1 361 ? 9.094 -37.562 -17.891 1 95.69 361 GLU B O 1
ATOM 7140 N N . ALA B 1 362 ? 8.633 -36.062 -16.359 1 96.19 362 ALA B N 1
ATOM 7141 C CA . ALA B 1 362 ? 7.992 -35.156 -17.328 1 96.19 362 ALA B CA 1
ATOM 7142 C C . ALA B 1 362 ? 9.008 -34.625 -18.328 1 96.19 362 ALA B C 1
ATOM 7144 O O . ALA B 1 362 ? 8.789 -34.688 -19.547 1 96.19 362 ALA B O 1
ATOM 7145 N N . TYR B 1 363 ? 10.094 -34.156 -17.828 1 94 363 TYR B N 1
ATOM 7146 C CA . TYR B 1 363 ? 11.109 -33.562 -18.703 1 94 363 TYR B CA 1
ATOM 7147 C C . TYR B 1 363 ? 11.672 -34.562 -19.672 1 94 363 TYR B C 1
ATOM 7149 O O . TYR B 1 363 ? 11.828 -34.281 -20.859 1 94 363 TYR B O 1
ATOM 7157 N N . ARG B 1 364 ? 11.961 -35.781 -19.188 1 94.19 364 ARG B N 1
ATOM 7158 C CA . ARG B 1 364 ? 12.516 -36.875 -20.016 1 94.19 364 ARG B CA 1
ATOM 7159 C C . ARG B 1 364 ? 11.594 -37.219 -21.172 1 94.19 364 ARG B C 1
ATOM 7161 O O . ARG B 1 364 ? 12.039 -37.719 -22.203 1 94.19 364 ARG B O 1
ATOM 7168 N N . ARG B 1 365 ? 10.398 -36.906 -21.031 1 95.31 365 ARG B N 1
ATOM 7169 C CA . ARG B 1 365 ? 9.406 -37.219 -22.047 1 95.31 365 ARG B CA 1
ATOM 7170 C C . ARG B 1 365 ? 9.023 -36 -22.859 1 95.31 365 ARG B C 1
ATOM 7172 O O . ARG B 1 365 ? 8.062 -36.062 -23.641 1 95.31 365 ARG B O 1
ATOM 7179 N N . GLY B 1 366 ? 9.664 -34.906 -22.609 1 93.62 366 GLY B N 1
ATOM 7180 C CA . GLY B 1 366 ? 9.57 -33.75 -23.484 1 93.62 366 GLY B CA 1
ATOM 7181 C C . GLY B 1 366 ? 8.57 -32.719 -23 1 93.62 366 GLY B C 1
ATOM 7182 O O . GLY B 1 366 ? 8.266 -31.766 -23.703 1 93.62 366 GLY B O 1
ATOM 7183 N N . PHE B 1 367 ? 8.078 -32.812 -21.828 1 95.31 367 PHE B N 1
ATOM 7184 C CA . PHE B 1 367 ? 7.121 -31.844 -21.297 1 95.31 367 PHE B CA 1
ATOM 7185 C C . PHE B 1 367 ? 7.84 -30.641 -20.703 1 95.31 367 PHE B C 1
ATOM 7187 O O . PHE B 1 367 ? 8.938 -30.781 -20.156 1 95.31 367 PHE B O 1
ATOM 7194 N N . LYS B 1 368 ? 7.195 -29.531 -20.828 1 90.69 368 LYS B N 1
ATOM 7195 C CA . LYS B 1 368 ? 7.688 -28.312 -20.188 1 90.69 368 LYS B CA 1
ATOM 7196 C C . LYS B 1 368 ? 7.164 -28.188 -18.75 1 90.69 368 LYS B C 1
ATOM 7198 O O . LYS B 1 368 ? 5.977 -28.391 -18.5 1 90.69 368 LYS B O 1
ATOM 7203 N N . ILE B 1 369 ? 8.148 -27.906 -17.844 1 89.06 369 ILE B N 1
ATOM 7204 C CA . ILE B 1 369 ? 7.793 -27.719 -16.438 1 89.06 369 ILE B CA 1
ATOM 7205 C C . ILE B 1 369 ? 8.594 -26.562 -15.859 1 89.06 369 ILE B C 1
ATOM 7207 O O . ILE B 1 369 ? 9.75 -26.344 -16.234 1 89.06 369 ILE B O 1
ATOM 7211 N N . THR B 1 370 ? 7.949 -25.797 -15.023 1 88.31 370 THR B N 1
ATOM 7212 C CA . THR B 1 370 ? 8.609 -24.688 -14.344 1 88.31 370 THR B CA 1
ATOM 7213 C C . THR B 1 370 ? 8.883 -25.031 -12.883 1 88.31 370 THR B C 1
ATOM 7215 O O . THR B 1 370 ? 7.961 -25.391 -12.141 1 88.31 370 THR B O 1
ATOM 7218 N N . THR B 1 371 ? 10.18 -24.922 -12.5 1 90.94 371 THR B N 1
ATOM 7219 C CA . THR B 1 371 ? 10.516 -25.375 -11.148 1 90.94 371 THR B CA 1
ATOM 7220 C C . THR B 1 371 ? 11.297 -24.281 -10.406 1 90.94 371 THR B C 1
ATOM 7222 O O . THR B 1 371 ? 11.523 -24.391 -9.203 1 90.94 371 THR B O 1
ATOM 7225 N N . ARG B 1 372 ? 11.727 -23.219 -11.031 1 89 372 ARG B N 1
ATOM 7226 C CA . ARG B 1 372 ? 12.562 -22.188 -10.422 1 89 372 ARG B CA 1
ATOM 7227 C C . ARG B 1 372 ? 11.758 -21.344 -9.438 1 89 372 ARG B C 1
ATOM 7229 O O . ARG B 1 372 ? 10.711 -20.797 -9.797 1 89 372 ARG B O 1
ATOM 7236 N N . PRO B 1 373 ? 12.195 -21.234 -8.172 1 89.88 373 PRO B N 1
ATOM 7237 C CA . PRO B 1 373 ? 11.57 -20.219 -7.312 1 89.88 373 PRO B CA 1
ATOM 7238 C C . PRO B 1 373 ? 11.805 -18.797 -7.805 1 89.88 373 PRO B C 1
ATOM 7240 O O . PRO B 1 373 ? 12.883 -18.484 -8.32 1 89.88 373 PRO B O 1
ATOM 7243 N N . ASN B 1 374 ? 10.844 -18 -7.707 1 88.56 374 ASN B N 1
ATOM 7244 C CA . ASN B 1 374 ? 10.938 -16.625 -8.172 1 88.56 374 ASN B CA 1
ATOM 7245 C C . ASN B 1 374 ? 10.336 -15.656 -7.164 1 88.56 374 ASN B C 1
ATOM 7247 O O . ASN B 1 374 ? 9.539 -16.047 -6.312 1 88.56 374 ASN B O 1
ATOM 7251 N N . LEU B 1 375 ? 10.758 -14.422 -7.324 1 89.19 375 LEU B N 1
ATOM 7252 C CA . LEU B 1 375 ? 10.227 -13.359 -6.484 1 89.19 375 LEU B CA 1
ATOM 7253 C C . LEU B 1 375 ? 8.711 -13.297 -6.582 1 89.19 375 LEU B C 1
ATOM 7255 O O . LEU B 1 375 ? 8.148 -13.422 -7.672 1 89.19 375 LEU B O 1
ATOM 7259 N N . LYS B 1 376 ? 8.102 -13.156 -5.363 1 88.38 376 LYS B N 1
ATOM 7260 C CA . LYS B 1 376 ? 6.645 -13.086 -5.262 1 88.38 376 LYS B CA 1
ATOM 7261 C C . LYS B 1 376 ? 6.223 -12 -4.27 1 88.38 376 LYS B C 1
ATOM 7263 O O . LYS B 1 376 ? 6.684 -11.984 -3.127 1 88.38 376 LYS B O 1
ATOM 7268 N N . PHE B 1 377 ? 5.336 -11.055 -4.684 1 87.88 377 PHE B N 1
ATOM 7269 C CA . PHE B 1 377 ? 4.852 -10.047 -3.75 1 87.88 377 PHE B CA 1
ATOM 7270 C C . PHE B 1 377 ? 3.426 -10.352 -3.312 1 87.88 377 PHE B C 1
ATOM 7272 O O . PHE B 1 377 ? 2.953 -9.828 -2.303 1 87.88 377 PHE B O 1
ATOM 7279 N N . VAL B 1 378 ? 2.721 -11.172 -4.105 1 88.88 378 VAL B N 1
ATOM 7280 C CA . VAL B 1 378 ? 1.388 -11.68 -3.807 1 88.88 378 VAL B CA 1
ATOM 7281 C C . VAL B 1 378 ? 1.35 -13.188 -4.031 1 88.88 378 VAL B C 1
ATOM 7283 O O . VAL B 1 378 ? 1.852 -13.688 -5.043 1 88.88 378 VAL B O 1
ATOM 7286 N N . TYR B 1 379 ? 0.814 -13.82 -3.08 1 89.56 379 TYR B N 1
ATOM 7287 C CA . TYR B 1 379 ? 0.829 -15.273 -3.17 1 89.56 379 TYR B CA 1
ATOM 7288 C C . TYR B 1 379 ? -0.241 -15.773 -4.133 1 89.56 379 TYR B C 1
ATOM 7290 O O . TYR B 1 379 ? 0.023 -16.641 -4.969 1 89.56 379 TYR B O 1
ATOM 7298 N N . CYS B 1 380 ? -1.458 -15.297 -3.973 1 91.94 380 CYS B N 1
ATOM 7299 C CA . CYS B 1 380 ? -2.568 -15.727 -4.812 1 91.94 380 CYS B CA 1
ATOM 7300 C C . CYS B 1 380 ? -3.713 -14.727 -4.77 1 91.94 380 CYS B C 1
ATOM 7302 O O . CYS B 1 380 ? -3.51 -13.562 -4.418 1 91.94 380 CYS B O 1
ATOM 7304 N N . VAL B 1 381 ? -4.914 -15.156 -5.227 1 91.88 381 VAL B N 1
ATOM 7305 C CA . VAL B 1 381 ? -6.082 -14.289 -5.297 1 91.88 381 VAL B CA 1
ATOM 7306 C C . VAL B 1 381 ? -6.434 -13.781 -3.898 1 91.88 381 VAL B C 1
ATOM 7308 O O . VAL B 1 381 ? -6.887 -12.648 -3.74 1 91.88 381 VAL B O 1
ATOM 7311 N N . TYR B 1 382 ? -6.188 -14.609 -2.924 1 94.56 382 TYR B N 1
ATOM 7312 C CA . TYR B 1 382 ? -6.473 -14.211 -1.549 1 94.56 382 TYR B CA 1
ATOM 7313 C C . TYR B 1 382 ? -5.75 -12.922 -1.191 1 94.56 382 TYR B C 1
ATOM 7315 O O . TYR B 1 382 ? -6.32 -12.047 -0.535 1 94.56 382 TYR B O 1
ATOM 7323 N N . ASP B 1 383 ? -4.543 -12.789 -1.627 1 93.06 383 ASP B N 1
ATOM 7324 C CA . ASP B 1 383 ? -3.676 -11.688 -1.227 1 93.06 383 ASP B CA 1
ATOM 7325 C C . ASP B 1 383 ? -3.799 -10.508 -2.195 1 93.06 383 ASP B C 1
ATOM 7327 O O . ASP B 1 383 ? -3.221 -9.445 -1.965 1 93.06 383 ASP B O 1
ATOM 7331 N N . ASN B 1 384 ? -4.473 -10.703 -3.27 1 91.31 384 ASN B N 1
ATOM 7332 C CA . ASN B 1 384 ? -4.676 -9.648 -4.254 1 91.31 384 ASN B CA 1
ATOM 7333 C C . ASN B 1 384 ? -5.707 -8.633 -3.775 1 91.31 384 ASN B C 1
ATOM 7335 O O . ASN B 1 384 ? -6.852 -8.984 -3.492 1 91.31 384 ASN B O 1
ATOM 7339 N N . PRO B 1 385 ? -5.316 -7.352 -3.719 1 89.25 385 PRO B N 1
ATOM 7340 C CA . PRO B 1 385 ? -6.262 -6.352 -3.219 1 89.25 385 PRO B CA 1
ATOM 7341 C C . PRO B 1 385 ? -7.535 -6.273 -4.055 1 89.25 385 PRO B C 1
ATOM 7343 O O . PRO B 1 385 ? -8.594 -5.914 -3.541 1 89.25 385 PRO B O 1
ATOM 7346 N N . ASN B 1 386 ? -7.5 -6.645 -5.297 1 91.88 386 ASN B N 1
ATOM 7347 C CA . ASN B 1 386 ? -8.664 -6.602 -6.18 1 91.88 386 ASN B CA 1
ATOM 7348 C C . ASN B 1 386 ? -8.984 -7.98 -6.75 1 91.88 386 ASN B C 1
ATOM 7350 O O . ASN B 1 386 ? -9.375 -8.094 -7.914 1 91.88 386 ASN B O 1
ATOM 7354 N N . GLY B 1 387 ? -8.719 -8.953 -5.965 1 95.12 387 GLY B N 1
ATOM 7355 C CA . GLY B 1 387 ? -9.07 -10.32 -6.316 1 95.12 387 GLY B CA 1
ATOM 7356 C C . GLY B 1 387 ? -10.297 -10.828 -5.586 1 95.12 387 GLY B C 1
ATOM 7357 O O . GLY B 1 387 ? -10.422 -10.656 -4.371 1 95.12 387 GLY B O 1
ATOM 7358 N N . TYR B 1 388 ? -11.266 -11.453 -6.398 1 97.5 388 TYR B N 1
ATOM 7359 C CA . TYR B 1 388 ? -12.539 -11.883 -5.816 1 97.5 388 TYR B CA 1
ATOM 7360 C C . TYR B 1 388 ? -12.992 -13.203 -6.418 1 97.5 388 TYR B C 1
ATOM 7362 O O . TYR B 1 388 ? -12.758 -13.469 -7.598 1 97.5 388 TYR B O 1
ATOM 7370 N N . VAL B 1 389 ? -13.539 -14.008 -5.602 1 98.12 389 VAL B N 1
ATOM 7371 C CA . VAL B 1 389 ? -14.242 -15.203 -6.043 1 98.12 389 VAL B CA 1
ATOM 7372 C C . VAL B 1 389 ? -15.742 -15.039 -5.801 1 98.12 389 VAL B C 1
ATOM 7374 O O . VAL B 1 389 ? -16.172 -14.844 -4.664 1 98.12 389 VAL B O 1
ATOM 7377 N N . VAL B 1 390 ? -16.547 -15.109 -6.859 1 98.31 390 VAL B N 1
ATOM 7378 C CA . VAL B 1 390 ? -17.984 -14.82 -6.754 1 98.31 390 VAL B CA 1
ATOM 7379 C C . VAL B 1 390 ? -18.781 -16.078 -7.035 1 98.31 390 VAL B C 1
ATOM 7381 O O . VAL B 1 390 ? -18.594 -16.734 -8.062 1 98.31 390 VAL B O 1
ATOM 7384 N N . ASP B 1 391 ? -19.688 -16.422 -6.133 1 96.88 391 ASP B N 1
ATOM 7385 C CA . ASP B 1 391 ? -20.469 -17.641 -6.32 1 96.88 391 ASP B CA 1
ATOM 7386 C C . ASP B 1 391 ? -21.828 -17.328 -6.93 1 96.88 391 ASP B C 1
ATOM 7388 O O . ASP B 1 391 ? -22.125 -16.172 -7.234 1 96.88 391 ASP B O 1
ATOM 7392 N N . PRO B 1 392 ? -22.656 -18.344 -7.184 1 96.62 392 PRO B N 1
ATOM 7393 C CA . PRO B 1 392 ? -23.922 -18.141 -7.895 1 96.62 392 PRO B CA 1
ATOM 7394 C C . PRO B 1 392 ? -24.922 -17.281 -7.105 1 96.62 392 PRO B C 1
ATOM 7396 O O . PRO B 1 392 ? -25.891 -16.797 -7.668 1 96.62 392 PRO B O 1
ATOM 7399 N N . GLU B 1 393 ? -24.734 -17.141 -5.879 1 95.81 393 GLU B N 1
ATOM 7400 C CA . GLU B 1 393 ? -25.625 -16.312 -5.051 1 95.81 393 GLU B CA 1
ATOM 7401 C C . GLU B 1 393 ? -25.078 -14.906 -4.883 1 95.81 393 GLU B C 1
ATOM 7403 O O . GLU B 1 393 ? -25.562 -14.141 -4.051 1 95.81 393 GLU B O 1
ATOM 7408 N N . LEU B 1 394 ? -24 -14.594 -5.598 1 97.75 394 LEU B N 1
ATOM 7409 C CA . LEU B 1 394 ? -23.359 -13.289 -5.625 1 97.75 394 LEU B CA 1
ATOM 7410 C C . LEU B 1 394 ? -22.672 -12.992 -4.297 1 97.75 394 LEU B C 1
ATOM 7412 O O . LEU B 1 394 ? -22.422 -11.836 -3.963 1 97.75 394 LEU B O 1
ATOM 7416 N N . LYS B 1 395 ? -22.484 -14.086 -3.559 1 97.62 395 LYS B N 1
ATOM 7417 C CA . LYS B 1 395 ? -21.578 -14 -2.412 1 97.62 395 LYS B CA 1
ATOM 7418 C C . LYS B 1 395 ? -20.125 -13.992 -2.857 1 97.62 395 LYS B C 1
ATOM 7420 O O . LYS B 1 395 ? -19.75 -14.703 -3.799 1 97.62 395 LYS B O 1
ATOM 7425 N N . VAL B 1 396 ? -19.359 -13.164 -2.221 1 98.25 396 VAL B N 1
ATOM 7426 C CA . VAL B 1 396 ? -17.969 -12.992 -2.629 1 98.25 396 VAL B CA 1
ATOM 7427 C C . VAL B 1 396 ? -17.047 -13.633 -1.599 1 98.25 396 VAL B C 1
ATOM 7429 O O . VAL B 1 396 ? -17.234 -13.461 -0.392 1 98.25 396 VAL B O 1
ATOM 7432 N N . TYR B 1 397 ? -16.094 -14.406 -2.062 1 97.38 397 TYR B N 1
ATOM 7433 C CA . TYR B 1 397 ? -15.102 -15.117 -1.251 1 97.38 397 TYR B CA 1
ATOM 7434 C C . TYR B 1 397 ? -13.688 -14.727 -1.654 1 97.38 397 TYR B C 1
ATOM 7436 O O . TYR B 1 397 ? -13.469 -14.188 -2.74 1 97.38 397 TYR B O 1
ATOM 7444 N N . PRO B 1 398 ? -12.711 -14.977 -0.774 1 97.06 398 PRO B N 1
ATOM 7445 C CA . PRO B 1 398 ? -11.352 -14.516 -1.067 1 97.06 398 PRO B CA 1
ATOM 7446 C C . PRO B 1 398 ? -10.539 -15.539 -1.85 1 97.06 398 PRO B C 1
ATOM 7448 O O . PRO B 1 398 ? -9.484 -15.211 -2.406 1 97.06 398 PRO B O 1
ATOM 7451 N N . CYS B 1 399 ? -10.945 -16.797 -1.863 1 93.25 399 CYS B N 1
ATOM 7452 C CA . CYS B 1 399 ? -10.094 -17.812 -2.469 1 93.25 399 CYS B CA 1
ATOM 7453 C C . CYS B 1 399 ? -10.93 -18.984 -2.99 1 93.25 399 CYS B C 1
ATOM 7455 O O . CYS B 1 399 ? -12.07 -19.172 -2.572 1 93.25 399 CYS B O 1
ATOM 7457 N N . TRP B 1 400 ? -10.305 -19.781 -3.84 1 90.5 400 TRP B N 1
ATOM 7458 C CA . TRP B 1 400 ? -10.953 -20.922 -4.465 1 90.5 400 TRP B CA 1
ATOM 7459 C C . TRP B 1 400 ? -11.297 -21.984 -3.43 1 90.5 400 TRP B C 1
ATOM 7461 O O . TRP B 1 400 ? -12.336 -22.641 -3.523 1 90.5 400 TRP B O 1
ATOM 7471 N N . GLU B 1 401 ? -10.445 -22.078 -2.475 1 87.56 401 GLU B N 1
ATOM 7472 C CA . GLU B 1 401 ? -10.617 -23.125 -1.478 1 87.56 401 GLU B CA 1
ATOM 7473 C C . GLU B 1 401 ? -11.641 -22.734 -0.424 1 87.56 401 GLU B C 1
ATOM 7475 O O . GLU B 1 401 ? -12.25 -23.594 0.219 1 87.56 401 GLU B O 1
ATOM 7480 N N . MET B 1 402 ? -11.883 -21.5 -0.288 1 90.88 402 MET B N 1
ATOM 7481 C CA . MET B 1 402 ? -12.75 -21.016 0.78 1 90.88 402 MET B CA 1
ATOM 7482 C C . MET B 1 402 ? -14.156 -20.75 0.257 1 90.88 402 MET B C 1
ATOM 7484 O O . MET B 1 402 ? -15.094 -20.578 1.041 1 90.88 402 MET B O 1
ATOM 7488 N N . VAL B 1 403 ? -14.305 -20.719 -1.015 1 93.12 403 VAL B N 1
ATOM 7489 C CA . VAL B 1 403 ? -15.602 -20.375 -1.603 1 93.12 403 VAL B CA 1
ATOM 7490 C C . VAL B 1 403 ? -16.641 -21.422 -1.192 1 93.12 403 VAL B C 1
ATOM 7492 O O . VAL B 1 403 ? -16.359 -22.625 -1.153 1 93.12 403 VAL B O 1
ATOM 7495 N N . GLY B 1 404 ? -17.844 -20.953 -0.885 1 91.44 404 GLY B N 1
ATOM 7496 C CA . GLY B 1 404 ? -18.922 -21.828 -0.489 1 91.44 404 GLY B CA 1
ATOM 7497 C C . GLY B 1 404 ? -19.078 -21.953 1.016 1 91.44 404 GLY B C 1
ATOM 7498 O O . GLY B 1 404 ? -20.125 -22.359 1.509 1 91.44 404 GLY B O 1
ATOM 7499 N N . ALA B 1 405 ? -18 -21.781 1.712 1 90.62 405 ALA B N 1
ATOM 7500 C CA . ALA B 1 405 ? -18.078 -21.766 3.17 1 90.62 405 ALA B CA 1
ATOM 7501 C C . ALA B 1 405 ? -18.5 -20.406 3.682 1 90.62 405 ALA B C 1
ATOM 7503 O O . ALA B 1 405 ? -17.766 -19.422 3.547 1 90.62 405 ALA B O 1
ATOM 7504 N N . GLU B 1 406 ? -19.547 -20.344 4.359 1 92.31 406 GLU B N 1
ATOM 7505 C CA . GLU B 1 406 ? -20.188 -19.094 4.738 1 92.31 406 GLU B CA 1
ATOM 7506 C C . GLU B 1 406 ? -19.266 -18.25 5.625 1 92.31 406 GLU B C 1
ATOM 7508 O O . GLU B 1 406 ? -19.281 -17.031 5.551 1 92.31 406 GLU B O 1
ATOM 7513 N N . LYS B 1 407 ? -18.5 -18.891 6.441 1 92.12 407 LYS B N 1
ATOM 7514 C CA . LYS B 1 407 ? -17.641 -18.172 7.387 1 92.12 407 LYS B CA 1
ATOM 7515 C C . LYS B 1 407 ? -16.562 -17.375 6.664 1 92.12 407 LYS B C 1
ATOM 7517 O O . LYS B 1 407 ? -15.922 -16.5 7.254 1 92.12 407 LYS B O 1
ATOM 7522 N N . TYR B 1 408 ? -16.406 -17.672 5.363 1 94.94 408 TYR B N 1
ATOM 7523 C CA . TYR B 1 408 ? -15.328 -17 4.633 1 94.94 408 TYR B CA 1
ATOM 7524 C C . TYR B 1 408 ? -15.891 -15.961 3.666 1 94.94 408 TYR B C 1
ATOM 7526 O O . TYR B 1 408 ? -15.18 -15.461 2.797 1 94.94 408 TYR B O 1
ATOM 7534 N N . ILE B 1 409 ? -17.172 -15.688 3.781 1 96.94 409 ILE B N 1
ATOM 7535 C CA . ILE B 1 409 ? -17.75 -14.641 2.951 1 96.94 409 ILE B CA 1
ATOM 7536 C C . ILE B 1 409 ? -17.094 -13.297 3.281 1 96.94 409 ILE B C 1
ATOM 7538 O O . ILE B 1 409 ? -17.031 -12.906 4.445 1 96.94 409 ILE B O 1
ATOM 7542 N N . ILE B 1 410 ? -16.625 -12.641 2.262 1 97.56 410 ILE B N 1
ATOM 7543 C CA . ILE B 1 410 ? -16.016 -11.336 2.498 1 97.56 410 ILE B CA 1
ATOM 7544 C C . ILE B 1 410 ? -16.984 -10.227 2.066 1 97.56 410 ILE B C 1
ATOM 7546 O O . ILE B 1 410 ? -16.781 -9.055 2.393 1 97.56 410 ILE B O 1
ATOM 7550 N N . GLY B 1 411 ? -18.031 -10.57 1.337 1 97.19 411 GLY B N 1
ATOM 7551 C CA . GLY B 1 411 ? -19.016 -9.594 0.941 1 97.19 411 GLY B CA 1
ATOM 7552 C C . GLY B 1 411 ? -20.047 -10.141 -0.03 1 97.19 411 GLY B C 1
ATOM 7553 O O . GLY B 1 411 ? -20.078 -11.344 -0.296 1 97.19 411 GLY B O 1
ATOM 7554 N N . LYS B 1 412 ? -20.906 -9.227 -0.487 1 97.12 412 LYS B N 1
ATOM 7555 C CA . LYS B 1 412 ? -21.938 -9.555 -1.452 1 97.12 412 LYS B CA 1
ATOM 7556 C C . LYS B 1 412 ? -22.078 -8.461 -2.508 1 97.12 412 LYS B C 1
ATOM 7558 O O . LYS B 1 412 ? -21.922 -7.277 -2.205 1 97.12 412 LYS B O 1
ATOM 7563 N N . ILE B 1 413 ? -22.266 -8.914 -3.664 1 96.94 413 ILE B N 1
ATOM 7564 C CA . ILE B 1 413 ? -22.594 -7.973 -4.734 1 96.94 413 ILE B CA 1
ATOM 7565 C C . ILE B 1 413 ? -24.109 -7.738 -4.77 1 96.94 413 ILE B C 1
ATOM 7567 O O . ILE B 1 413 ? -24.891 -8.695 -4.816 1 96.94 413 ILE B O 1
ATOM 7571 N N . LYS B 1 414 ? -24.453 -6.492 -4.684 1 93 414 LYS B N 1
ATOM 7572 C CA . LYS B 1 414 ? -25.875 -6.121 -4.617 1 93 414 LYS B CA 1
ATOM 7573 C C . LYS B 1 414 ? -26.344 -5.52 -5.938 1 93 414 LYS B C 1
ATOM 7575 O O . LYS B 1 414 ? -25.703 -5.711 -6.977 1 93 414 LYS B O 1
ATOM 7580 N N . GLU B 1 415 ? -27.531 -4.914 -5.785 1 85.19 415 GLU B N 1
ATOM 7581 C CA . GLU B 1 415 ? -28.109 -4.285 -6.965 1 85.19 415 GLU B CA 1
ATOM 7582 C C . GLU B 1 415 ? -27.234 -3.145 -7.473 1 85.19 415 GLU B C 1
ATOM 7584 O O . GLU B 1 415 ? -26.547 -2.482 -6.691 1 85.19 415 GLU B O 1
ATOM 7589 N N . GLU B 1 416 ? -27.188 -2.904 -8.758 1 85.38 416 GLU B N 1
ATOM 7590 C CA . GLU B 1 416 ? -26.453 -1.841 -9.438 1 85.38 416 GLU B CA 1
ATOM 7591 C C . GLU B 1 416 ? -24.953 -2.051 -9.32 1 85.38 416 GLU B C 1
ATOM 7593 O O . GLU B 1 416 ? -24.172 -1.106 -9.477 1 85.38 416 GLU B O 1
ATOM 7598 N N . GLY B 1 417 ? -24.594 -3.328 -8.844 1 88.06 417 GLY B N 1
ATOM 7599 C CA . GLY B 1 417 ? -23.172 -3.656 -8.859 1 88.06 417 GLY B CA 1
ATOM 7600 C C . GLY B 1 417 ? -22.422 -3.16 -7.633 1 88.06 417 GLY B C 1
ATOM 7601 O O . GLY B 1 417 ? -21.203 -3.154 -7.605 1 88.06 417 GLY B O 1
ATOM 7602 N N . SER B 1 418 ? -23.141 -2.695 -6.578 1 91.12 418 SER B N 1
ATOM 7603 C CA . SER B 1 418 ? -22.5 -2.246 -5.348 1 91.12 418 SER B CA 1
ATOM 7604 C C . SER B 1 418 ? -22 -3.428 -4.523 1 91.12 418 SER B C 1
ATOM 7606 O O . SER B 1 418 ? -22.531 -4.535 -4.625 1 91.12 418 SER B O 1
ATOM 7608 N N . PHE B 1 419 ? -20.969 -3.189 -3.822 1 93.19 419 PHE B N 1
ATOM 7609 C CA . PHE B 1 419 ? -20.344 -4.215 -2.992 1 93.19 419 PHE B CA 1
ATOM 7610 C C . PHE B 1 419 ? -20.594 -3.938 -1.514 1 93.19 419 PHE B C 1
ATOM 7612 O O . PHE B 1 419 ? -20.359 -2.824 -1.041 1 93.19 419 PHE B O 1
ATOM 7619 N N . GLU B 1 420 ? -21.125 -4.883 -0.82 1 93.19 420 GLU B N 1
ATOM 7620 C CA . GLU B 1 420 ? -21.312 -4.812 0.625 1 93.19 420 GLU B CA 1
ATOM 7621 C C . GLU B 1 420 ? -20.312 -5.703 1.355 1 93.19 420 GLU B C 1
ATOM 7623 O O . GLU B 1 420 ? -20.484 -6.922 1.419 1 93.19 420 GLU B O 1
ATOM 7628 N N . PRO B 1 421 ? -19.344 -5.129 1.93 1 94.31 421 PRO B N 1
ATOM 7629 C CA . PRO B 1 421 ? -18.297 -5.934 2.582 1 94.31 421 PRO B CA 1
ATOM 7630 C C . PRO B 1 421 ? -18.766 -6.543 3.9 1 94.31 421 PRO B C 1
ATOM 7632 O O . PRO B 1 421 ? -19.609 -5.961 4.594 1 94.31 421 PRO B O 1
ATOM 7635 N N . GLU B 1 422 ? -18.266 -7.711 4.203 1 95 422 GLU B N 1
ATOM 7636 C CA . GLU B 1 422 ? -18.344 -8.336 5.52 1 95 422 GLU B CA 1
ATOM 7637 C C . GLU B 1 422 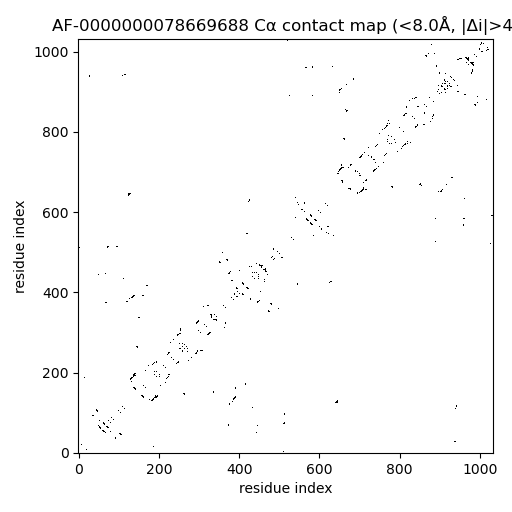? -17.078 -8.086 6.324 1 95 422 GLU B C 1
ATOM 7639 O O . GLU B 1 422 ? -16.031 -7.723 5.762 1 95 422 GLU B O 1
ATOM 7644 N N . PRO B 1 423 ? -17.141 -8.211 7.664 1 94.38 423 PRO B N 1
ATOM 7645 C CA . PRO B 1 423 ? -15.977 -7.93 8.508 1 94.38 423 PRO B CA 1
ATOM 7646 C C . PRO B 1 423 ? -14.727 -8.68 8.047 1 94.38 423 PRO B C 1
ATOM 7648 O O . PRO B 1 423 ? -13.625 -8.125 8.078 1 94.38 423 PRO B O 1
ATOM 7651 N N . PHE B 1 424 ? -14.875 -9.859 7.539 1 96.12 424 PHE B N 1
ATOM 7652 C CA . PHE B 1 424 ? -13.75 -10.695 7.145 1 96.12 424 PHE B CA 1
ATOM 7653 C C . PHE B 1 424 ? -13.008 -10.094 5.953 1 96.12 424 PHE B C 1
ATOM 7655 O O . PHE B 1 424 ? -11.844 -10.414 5.715 1 96.12 424 PHE B O 1
ATOM 7662 N N . TYR B 1 425 ? -13.68 -9.188 5.199 1 96.81 425 TYR B N 1
ATOM 7663 C CA . TYR B 1 425 ? -13.086 -8.484 4.062 1 96.81 425 TYR B CA 1
ATOM 7664 C C . TYR B 1 425 ? -11.797 -7.781 4.469 1 96.81 425 TYR B C 1
ATOM 7666 O O . TYR B 1 425 ? -10.766 -7.941 3.811 1 96.81 425 TYR B O 1
ATOM 7674 N N . TYR B 1 426 ? -11.82 -7.172 5.551 1 95.62 426 TYR B N 1
ATOM 7675 C CA . TYR B 1 426 ? -10.688 -6.355 5.973 1 95.62 426 TYR B CA 1
ATOM 7676 C C . TYR B 1 426 ? -9.539 -7.227 6.473 1 95.62 426 TYR B C 1
ATOM 7678 O O . TYR B 1 426 ? -8.367 -6.906 6.254 1 95.62 426 TYR B O 1
ATOM 7686 N N . THR B 1 427 ? -9.883 -8.281 7.086 1 95.56 427 THR B N 1
ATOM 7687 C CA . THR B 1 427 ? -8.883 -9.25 7.516 1 95.56 427 THR B CA 1
ATOM 7688 C C . THR B 1 427 ? -8.133 -9.828 6.316 1 95.56 427 THR B C 1
ATOM 7690 O O . THR B 1 427 ? -6.906 -9.938 6.34 1 95.56 427 THR B O 1
ATOM 7693 N N . VAL B 1 428 ? -8.844 -10.086 5.301 1 96.44 428 VAL B N 1
ATOM 7694 C CA . VAL B 1 428 ? -8.297 -10.688 4.094 1 96.44 428 VAL B CA 1
ATOM 7695 C C . VAL B 1 428 ? -7.395 -9.68 3.375 1 96.44 428 VAL B C 1
ATOM 7697 O O . VAL B 1 428 ? -6.238 -9.984 3.07 1 96.44 428 VAL B O 1
ATOM 7700 N N . LYS B 1 429 ? -7.879 -8.508 3.199 1 94.56 429 LYS B N 1
ATOM 7701 C CA . LYS B 1 429 ? -7.238 -7.539 2.312 1 94.56 429 LYS B CA 1
ATOM 7702 C C . LYS B 1 429 ? -6.02 -6.906 2.98 1 94.56 429 LYS B C 1
ATOM 7704 O O . LYS B 1 429 ? -5.219 -6.242 2.32 1 94.56 429 LYS B O 1
ATOM 7709 N N . THR B 1 430 ? -5.797 -7.188 4.297 1 93.69 430 THR B N 1
ATOM 7710 C CA . THR B 1 430 ? -4.672 -6.559 4.98 1 93.69 430 THR B CA 1
ATOM 7711 C C . THR B 1 430 ? -3.664 -7.605 5.445 1 93.69 430 THR B C 1
ATOM 7713 O O . THR B 1 430 ? -2.779 -7.309 6.25 1 93.69 430 THR B O 1
ATOM 7716 N N . ARG B 1 431 ? -3.795 -8.852 4.988 1 94.69 431 ARG B N 1
ATOM 7717 C CA . ARG B 1 431 ? -2.816 -9.883 5.312 1 94.69 431 ARG B CA 1
ATOM 7718 C C . ARG B 1 431 ? -1.414 -9.469 4.887 1 94.69 431 ARG B C 1
ATOM 7720 O O . ARG B 1 431 ? -1.202 -9.055 3.742 1 94.69 431 ARG B O 1
ATOM 7727 N N . ASN B 1 432 ? -0.446 -9.484 5.84 1 93.69 432 ASN B N 1
ATOM 7728 C CA . ASN B 1 432 ? 0.92 -9.039 5.59 1 93.69 432 ASN B CA 1
ATOM 7729 C C . ASN B 1 432 ? 1.942 -9.969 6.234 1 93.69 432 ASN B C 1
ATOM 7731 O O . ASN B 1 432 ? 2.232 -9.852 7.426 1 93.69 432 ASN B O 1
ATOM 7735 N N . PRO B 1 433 ? 2.562 -10.836 5.461 1 95.12 433 PRO B N 1
ATOM 7736 C CA . PRO B 1 433 ? 3.494 -11.828 6 1 95.12 433 PRO B CA 1
ATOM 7737 C C . PRO B 1 433 ? 4.723 -11.195 6.652 1 95.12 433 PRO B C 1
ATOM 7739 O O . PRO B 1 433 ? 5.363 -11.82 7.5 1 95.12 433 PRO B O 1
ATOM 7742 N N . ILE B 1 434 ? 5.074 -9.977 6.293 1 93.5 434 ILE B N 1
ATOM 7743 C CA . ILE B 1 434 ? 6.25 -9.312 6.84 1 93.5 434 ILE B CA 1
ATOM 7744 C C . ILE B 1 434 ? 6.043 -9.039 8.328 1 93.5 434 ILE B C 1
ATOM 7746 O O . ILE B 1 434 ? 7.004 -8.781 9.062 1 93.5 434 ILE B O 1
ATOM 7750 N N . GLU B 1 435 ? 4.809 -9.164 8.773 1 91.25 435 GLU B N 1
ATOM 7751 C CA . GLU B 1 435 ? 4.488 -8.914 10.172 1 91.25 435 GLU B CA 1
ATOM 7752 C C . GLU B 1 435 ? 4.52 -10.203 10.984 1 91.25 435 GLU B C 1
ATOM 7754 O O . GLU B 1 435 ? 4.48 -10.172 12.219 1 91.25 435 GLU B O 1
ATOM 7759 N N . PHE B 1 436 ? 4.539 -11.344 10.336 1 94.38 436 PHE B N 1
ATOM 7760 C CA . PHE B 1 436 ? 4.531 -12.609 11.047 1 94.38 436 PHE B CA 1
ATOM 7761 C C . PHE B 1 436 ? 5.926 -12.953 11.562 1 94.38 436 PHE B C 1
ATOM 7763 O O . PHE B 1 436 ? 6.902 -12.914 10.812 1 94.38 436 PHE B O 1
ATOM 7770 N N . GLU B 1 437 ? 6.047 -13.273 12.734 1 94.06 437 GLU B N 1
ATOM 7771 C CA . GLU B 1 437 ? 7.336 -13.523 13.375 1 94.06 437 GLU B CA 1
ATOM 7772 C C . GLU B 1 437 ? 8.125 -14.594 12.625 1 94.06 437 GLU B C 1
ATOM 7774 O O . GLU B 1 437 ? 9.312 -14.414 12.344 1 94.06 437 GLU B O 1
ATOM 7779 N N . GLU B 1 438 ? 7.523 -15.633 12.203 1 95 438 GLU B N 1
ATOM 7780 C CA . GLU B 1 438 ? 8.188 -16.703 11.477 1 95 438 GLU B CA 1
ATOM 7781 C C . GLU B 1 438 ? 8.625 -16.25 10.094 1 95 438 GLU B C 1
ATOM 7783 O O . GLU B 1 438 ? 9.727 -16.578 9.641 1 95 438 GLU B O 1
ATOM 7788 N N . CYS B 1 439 ? 7.805 -15.461 9.484 1 96.12 439 CYS B N 1
ATOM 7789 C CA . CYS B 1 439 ? 8.078 -15.039 8.117 1 96.12 439 CYS B CA 1
ATOM 7790 C C . CYS B 1 439 ? 9.172 -13.984 8.078 1 96.12 439 CYS B C 1
ATOM 7792 O O . CYS B 1 439 ? 10.023 -14 7.188 1 96.12 439 CYS B O 1
ATOM 7794 N N . LYS B 1 440 ? 9.188 -13.055 9.055 1 94.56 440 LYS B N 1
ATOM 7795 C CA . LYS B 1 440 ? 10.18 -11.984 9.023 1 94.56 440 LYS B CA 1
ATOM 7796 C C . LYS B 1 440 ? 11.586 -12.531 9.219 1 94.56 440 LYS B C 1
ATOM 7798 O O . LYS B 1 440 ? 12.57 -11.867 8.883 1 94.56 440 LYS B O 1
ATOM 7803 N N . ASN B 1 441 ? 11.711 -13.734 9.75 1 95.88 441 ASN B N 1
ATOM 7804 C CA . ASN B 1 441 ? 13.008 -14.359 9.992 1 95.88 441 ASN B CA 1
ATOM 7805 C C . ASN B 1 441 ? 13.273 -15.492 9 1 95.88 441 ASN B C 1
ATOM 7807 O O . ASN B 1 441 ? 14.141 -16.328 9.234 1 95.88 441 ASN B O 1
ATOM 7811 N N . CYS B 1 442 ? 12.547 -15.547 7.938 1 96.81 442 CYS B N 1
ATOM 7812 C CA . CYS B 1 442 ? 12.672 -16.609 6.941 1 96.81 442 CYS B CA 1
ATOM 7813 C C . CYS B 1 442 ? 13.352 -16.094 5.68 1 96.81 442 CYS B C 1
ATOM 7815 O O . CYS B 1 442 ? 12.883 -15.141 5.059 1 96.81 442 CYS B O 1
ATOM 7817 N N . LYS B 1 443 ? 14.422 -16.797 5.234 1 97.31 443 LYS B N 1
ATOM 7818 C CA . LYS B 1 443 ? 15.188 -16.391 4.055 1 97.31 443 LYS B CA 1
ATOM 7819 C C . LYS B 1 443 ? 14.375 -16.594 2.777 1 97.31 443 LYS B C 1
ATOM 7821 O O . LYS B 1 443 ? 14.742 -16.078 1.719 1 97.31 443 LYS B O 1
ATOM 7826 N N . LEU B 1 444 ? 13.242 -17.344 2.818 1 96.75 444 LEU B N 1
ATOM 7827 C CA . LEU B 1 444 ? 12.43 -17.641 1.643 1 96.75 444 LEU B CA 1
ATOM 7828 C C . LEU B 1 444 ? 11.297 -16.625 1.49 1 96.75 444 LEU B C 1
ATOM 7830 O O . LEU B 1 444 ? 10.555 -16.656 0.507 1 96.75 444 LEU B O 1
ATOM 7834 N N . LEU B 1 445 ? 11.164 -15.68 2.369 1 97 445 LEU B N 1
ATOM 7835 C CA . LEU B 1 445 ? 10.047 -14.75 2.4 1 97 445 LEU B CA 1
ATOM 7836 C C . LEU B 1 445 ? 9.875 -14.055 1.053 1 97 445 LEU B C 1
ATOM 7838 O O . LEU B 1 445 ? 8.766 -13.992 0.517 1 97 445 LEU B O 1
ATOM 7842 N N . PRO B 1 446 ? 10.961 -13.57 0.365 1 95.5 446 PRO B N 1
ATOM 7843 C CA . PRO B 1 446 ? 10.773 -12.836 -0.89 1 95.5 446 PRO B CA 1
ATOM 7844 C C . PRO B 1 446 ? 10.188 -13.703 -1.999 1 95.5 446 PRO B C 1
ATOM 7846 O O . PRO B 1 446 ? 9.57 -13.188 -2.93 1 95.5 446 PRO B O 1
ATOM 7849 N N . ILE B 1 447 ? 10.328 -15.031 -1.89 1 93.88 447 ILE B N 1
ATOM 7850 C CA . ILE B 1 447 ? 9.859 -15.898 -2.965 1 93.88 447 ILE B CA 1
ATOM 7851 C C . ILE B 1 447 ? 8.656 -16.703 -2.49 1 93.88 447 ILE B C 1
ATOM 7853 O O . ILE B 1 447 ? 8.164 -17.578 -3.209 1 93.88 447 ILE B O 1
ATOM 7857 N N . CYS B 1 448 ? 8.242 -16.547 -1.289 1 94.12 448 CYS B N 1
ATOM 7858 C CA . CYS B 1 448 ? 7.113 -17.25 -0.688 1 94.12 448 CYS B CA 1
ATOM 7859 C C . CYS B 1 448 ? 5.988 -16.281 -0.333 1 94.12 448 CYS B C 1
ATOM 7861 O O . CYS B 1 448 ? 4.836 -16.5 -0.711 1 94.12 448 CYS B O 1
ATOM 7863 N N . MET B 1 449 ? 6.332 -15.211 0.37 1 94.62 449 MET B N 1
ATOM 7864 C CA . MET B 1 449 ? 5.473 -14.125 0.822 1 94.62 449 MET B CA 1
ATOM 7865 C C . MET B 1 449 ? 4.344 -14.656 1.704 1 94.62 449 MET B C 1
ATOM 7867 O O . MET B 1 449 ? 3.182 -14.297 1.517 1 94.62 449 MET B O 1
ATOM 7871 N N . GLY B 1 450 ? 4.668 -15.578 2.557 1 94.81 450 GLY B N 1
ATOM 7872 C CA . GLY B 1 450 ? 3.803 -16 3.643 1 94.81 450 GLY B CA 1
ATOM 7873 C C . GLY B 1 450 ? 3.031 -17.266 3.32 1 94.81 450 GLY B C 1
ATOM 7874 O O . GLY B 1 450 ? 2.402 -17.859 4.203 1 94.81 450 GLY B O 1
ATOM 7875 N N . GLY B 1 451 ? 2.973 -17.625 2.061 1 93.88 451 GLY B N 1
ATOM 7876 C CA . GLY B 1 451 ? 2.348 -18.875 1.663 1 93.88 451 GLY B CA 1
ATOM 7877 C C . GLY B 1 451 ? 0.834 -18.797 1.615 1 93.88 451 GLY B C 1
ATOM 7878 O O . GLY B 1 451 ? 0.268 -17.719 1.436 1 93.88 451 GLY B O 1
ATOM 7879 N N . CYS B 1 452 ? 0.181 -19.891 1.739 1 92.56 452 CYS B N 1
ATOM 7880 C CA . CYS B 1 452 ? -1.25 -20.047 1.512 1 92.56 452 CYS B CA 1
ATOM 7881 C C . CYS B 1 452 ? -2.047 -19.688 2.76 1 92.56 452 CYS B C 1
ATOM 7883 O O . CYS B 1 452 ? -1.825 -20.266 3.83 1 92.56 452 CYS B O 1
ATOM 7885 N N . ALA B 1 453 ? -3.043 -18.812 2.619 1 93.88 453 ALA B N 1
ATOM 7886 C CA . ALA B 1 453 ? -3.898 -18.406 3.73 1 93.88 453 ALA B CA 1
ATOM 7887 C C . ALA B 1 453 ? -4.746 -19.562 4.23 1 93.88 453 ALA B C 1
ATOM 7889 O O . ALA B 1 453 ? -5.02 -19.672 5.43 1 93.88 453 ALA B O 1
ATOM 7890 N N . ALA B 1 454 ? -5.191 -20.391 3.309 1 90.31 454 ALA B N 1
ATOM 7891 C CA . ALA B 1 454 ? -5.945 -21.562 3.711 1 90.31 454 ALA B CA 1
ATOM 7892 C C . ALA B 1 454 ? -5.09 -22.5 4.566 1 90.31 454 ALA B C 1
ATOM 7894 O O . ALA B 1 454 ? -5.559 -23.031 5.574 1 90.31 454 ALA B O 1
ATOM 7895 N N . GLU B 1 455 ? -3.836 -22.672 4.141 1 88.06 455 GLU B N 1
ATOM 7896 C CA . GLU B 1 455 ? -2.91 -23.469 4.938 1 88.06 455 GLU B CA 1
ATOM 7897 C C . GLU B 1 455 ? -2.676 -22.844 6.309 1 88.06 455 GLU B C 1
ATOM 7899 O O . GLU B 1 455 ? -2.59 -23.547 7.316 1 88.06 455 GLU B O 1
ATOM 7904 N N . SER B 1 456 ? -2.537 -21.547 6.363 1 92.88 456 SER B N 1
ATOM 7905 C CA . SER B 1 456 ? -2.391 -20.844 7.633 1 92.88 456 SER B CA 1
ATOM 7906 C C . SER B 1 456 ? -3.584 -21.109 8.547 1 92.88 456 SER B C 1
ATOM 7908 O O . SER B 1 456 ? -3.418 -21.328 9.75 1 92.88 456 SER B O 1
ATOM 7910 N N . THR B 1 457 ? -4.785 -21.031 7.969 1 91.75 457 THR B N 1
ATOM 7911 C CA . THR B 1 457 ? -6 -21.266 8.742 1 91.75 457 THR B CA 1
ATOM 7912 C C . THR B 1 457 ? -5.988 -22.656 9.359 1 91.75 457 THR B C 1
ATOM 7914 O O . THR B 1 457 ? -6.367 -22.844 10.516 1 91.75 457 THR B O 1
ATOM 7917 N N . ARG B 1 458 ? -5.512 -23.578 8.648 1 84.62 458 ARG B N 1
ATOM 7918 C CA . ARG B 1 458 ? -5.441 -24.953 9.133 1 84.62 458 ARG B CA 1
ATOM 7919 C C . ARG B 1 458 ? -4.398 -25.094 10.234 1 84.62 458 ARG B C 1
ATOM 7921 O O . ARG B 1 458 ? -4.641 -25.75 11.242 1 84.62 458 ARG B O 1
ATOM 7928 N N . ARG B 1 459 ? -3.293 -24.453 10.031 1 84.31 459 ARG B N 1
ATOM 7929 C CA . ARG B 1 459 ? -2.154 -24.594 10.938 1 84.31 459 ARG B CA 1
ATOM 7930 C C . ARG B 1 459 ? -2.336 -23.734 12.18 1 84.31 459 ARG B C 1
ATOM 7932 O O . ARG B 1 459 ? -2.02 -24.156 13.289 1 84.31 459 ARG B O 1
ATOM 7939 N N . ASN B 1 460 ? -2.814 -22.5 11.938 1 90.06 460 ASN B N 1
ATOM 7940 C CA . ASN B 1 460 ? -2.777 -21.5 13 1 90.06 460 ASN B CA 1
ATOM 7941 C C . ASN B 1 460 ? -4.184 -21.109 13.453 1 90.06 460 ASN B C 1
ATOM 7943 O O . ASN B 1 460 ? -4.34 -20.328 14.383 1 90.06 460 ASN B O 1
ATOM 7947 N N . GLY B 1 461 ? -5.234 -21.625 12.727 1 89.94 461 GLY B N 1
ATOM 7948 C CA . GLY B 1 461 ? -6.605 -21.266 13.062 1 89.94 461 GLY B CA 1
ATOM 7949 C C . GLY B 1 461 ? -7.031 -19.922 12.5 1 89.94 461 GLY B C 1
ATOM 7950 O O . GLY B 1 461 ? -8.164 -19.5 12.711 1 89.94 461 GLY B O 1
ATOM 7951 N N . HIS B 1 462 ? -6.113 -19.297 11.836 1 91.56 462 HIS B N 1
ATOM 7952 C CA . HIS B 1 462 ? -6.379 -17.984 11.273 1 91.56 462 HIS B CA 1
ATOM 7953 C C . HIS B 1 462 ? -5.582 -17.766 9.984 1 91.56 462 HIS B C 1
ATOM 7955 O O . HIS B 1 462 ? -4.434 -18.203 9.883 1 91.56 462 HIS B O 1
ATOM 7961 N N . PRO B 1 463 ? -6.168 -17.078 9.039 1 92.56 463 PRO B N 1
ATOM 7962 C CA . PRO B 1 463 ? -5.473 -16.906 7.762 1 92.56 463 PRO B CA 1
ATOM 7963 C C . PRO B 1 463 ? -4.273 -15.969 7.867 1 92.56 463 PRO B C 1
ATOM 7965 O O . PRO B 1 463 ? -3.377 -16.016 7.023 1 92.56 463 PRO B O 1
ATOM 7968 N N . ASN B 1 464 ? -4.305 -15.055 8.867 1 91.94 464 ASN B N 1
ATOM 7969 C CA . ASN B 1 464 ? -3.203 -14.109 9.023 1 91.94 464 ASN B CA 1
ATOM 7970 C C . ASN B 1 464 ? -2.061 -14.711 9.836 1 91.94 464 ASN B C 1
ATOM 7972 O O . ASN B 1 464 ? -1.843 -14.328 10.984 1 91.94 464 ASN B O 1
ATOM 7976 N N . GLY B 1 465 ? -1.355 -15.547 9.281 1 94.06 465 GLY B N 1
ATOM 7977 C CA . GLY B 1 465 ? -0.183 -16.266 9.766 1 94.06 465 GLY B CA 1
ATOM 7978 C C . GLY B 1 465 ? 0.56 -17 8.664 1 94.06 465 GLY B C 1
ATOM 7979 O O . GLY B 1 465 ? 0.14 -16.984 7.508 1 94.06 465 GLY B O 1
ATOM 7980 N N . PRO B 1 466 ? 1.701 -17.547 9.039 1 94.62 466 PRO B N 1
ATOM 7981 C CA . PRO B 1 466 ? 2.465 -18.281 8.023 1 94.62 466 PRO B CA 1
ATOM 7982 C C . PRO B 1 466 ? 1.716 -19.5 7.484 1 94.62 466 PRO B C 1
ATOM 7984 O O . PRO B 1 466 ? 1.143 -20.266 8.258 1 94.62 466 PRO B O 1
ATOM 7987 N N . GLY B 1 467 ? 1.589 -19.594 6.242 1 93.19 467 GLY B N 1
ATOM 7988 C CA . GLY B 1 467 ? 1.035 -20.734 5.551 1 93.19 467 GLY B CA 1
ATOM 7989 C C . GLY B 1 467 ? 2.041 -21.438 4.66 1 93.19 467 GLY B C 1
ATOM 7990 O O . GLY B 1 467 ? 1.82 -21.578 3.453 1 93.19 467 GLY B O 1
ATOM 7991 N N . CYS B 1 468 ? 3.158 -21.891 5.289 1 88.44 468 CYS B N 1
ATOM 7992 C CA . CYS B 1 468 ? 4.258 -22.516 4.551 1 88.44 468 CYS B CA 1
ATOM 7993 C C . CYS B 1 468 ? 3.76 -23.656 3.688 1 88.44 468 CYS B C 1
ATOM 7995 O O . CYS B 1 468 ? 3.01 -24.516 4.16 1 88.44 468 CYS B O 1
ATOM 7997 N N . ASP B 1 469 ? 4.109 -23.531 2.449 1 81.19 469 ASP B N 1
ATOM 7998 C CA . ASP B 1 469 ? 3.645 -24.484 1.457 1 81.19 469 ASP B CA 1
ATOM 7999 C C . ASP B 1 469 ? 4.816 -25.094 0.693 1 81.19 469 ASP B C 1
ATOM 8001 O O . ASP B 1 469 ? 5.879 -25.344 1.269 1 81.19 469 ASP B O 1
ATOM 8005 N N . ILE B 1 470 ? 4.609 -25.406 -0.563 1 82.19 470 ILE B N 1
ATOM 8006 C CA . ILE B 1 470 ? 5.508 -26.172 -1.428 1 82.19 470 ILE B CA 1
ATOM 8007 C C . ILE B 1 470 ? 6.859 -25.469 -1.508 1 82.19 470 ILE B C 1
ATOM 8009 O O . ILE B 1 470 ? 7.906 -26.109 -1.525 1 82.19 470 ILE B O 1
ATOM 8013 N N . THR B 1 471 ? 6.867 -24.188 -1.438 1 84.69 471 THR B N 1
ATOM 8014 C CA . THR B 1 471 ? 8.094 -23.422 -1.61 1 84.69 471 THR B CA 1
ATOM 8015 C C . THR B 1 471 ? 9.086 -23.734 -0.494 1 84.69 471 THR B C 1
ATOM 8017 O O . THR B 1 471 ? 10.289 -23.891 -0.746 1 84.69 471 THR B O 1
ATOM 8020 N N . LYS B 1 472 ? 8.609 -23.844 0.659 1 89.06 472 LYS B N 1
ATOM 8021 C CA . LYS B 1 472 ? 9.461 -24.094 1.818 1 89.06 472 LYS B CA 1
ATOM 8022 C C . LYS B 1 472 ? 10.195 -25.422 1.681 1 89.06 472 LYS B C 1
ATOM 8024 O O . LYS B 1 472 ? 11.344 -25.547 2.109 1 89.06 472 LYS B O 1
ATOM 8029 N N . TYR B 1 473 ? 9.609 -26.328 0.949 1 89.38 473 TYR B N 1
ATOM 8030 C CA . TYR B 1 473 ? 10.102 -27.703 1.042 1 89.38 473 TYR B CA 1
ATOM 8031 C C . TYR B 1 473 ? 10.906 -28.078 -0.196 1 89.38 473 TYR B C 1
ATOM 8033 O O . TYR B 1 473 ? 11.789 -28.938 -0.135 1 89.38 473 TYR B O 1
ATOM 8041 N N . VAL B 1 474 ? 10.633 -27.406 -1.277 1 92.88 474 VAL B N 1
ATOM 8042 C CA . VAL B 1 474 ? 11.211 -27.984 -2.484 1 92.88 474 VAL B CA 1
ATOM 8043 C C . VAL B 1 474 ? 12 -26.922 -3.246 1 92.88 474 VAL B C 1
ATOM 8045 O O . VAL B 1 474 ? 12.383 -27.125 -4.398 1 92.88 474 VAL B O 1
ATOM 8048 N N . TRP B 1 475 ? 12.227 -25.781 -2.666 1 93.06 475 TRP B N 1
ATOM 8049 C CA . TRP B 1 475 ? 12.883 -24.703 -3.396 1 93.06 475 TRP B CA 1
ATOM 8050 C C . TRP B 1 475 ? 14.258 -25.141 -3.885 1 93.06 475 TRP B C 1
ATOM 8052 O O . TRP B 1 475 ? 14.672 -24.797 -4.992 1 93.06 475 TRP B O 1
ATOM 8062 N N . LYS B 1 476 ? 14.992 -25.969 -3.086 1 93.62 476 LYS B N 1
ATOM 8063 C CA . LYS B 1 476 ? 16.344 -26.422 -3.436 1 93.62 476 LYS B CA 1
ATOM 8064 C C . LYS B 1 476 ? 16.312 -27.328 -4.66 1 93.62 476 LYS B C 1
ATOM 8066 O O . LYS B 1 476 ? 17.062 -27.109 -5.617 1 93.62 476 LYS B O 1
ATOM 8071 N N . GLU B 1 477 ? 15.438 -28.25 -4.609 1 93.19 477 GLU B N 1
ATOM 8072 C CA . GLU B 1 477 ? 15.297 -29.203 -5.703 1 93.19 477 GLU B CA 1
ATOM 8073 C C . GLU B 1 477 ? 14.836 -28.5 -6.98 1 93.19 477 GLU B C 1
ATOM 8075 O O . GLU B 1 477 ? 15.297 -28.828 -8.078 1 93.19 477 GLU B O 1
ATOM 8080 N N . GLY B 1 478 ? 13.883 -27.641 -6.777 1 93.81 478 GLY B N 1
ATOM 8081 C CA . GLY B 1 478 ? 13.398 -26.891 -7.926 1 93.81 478 GLY B CA 1
ATOM 8082 C C . GLY B 1 478 ? 14.469 -26.047 -8.586 1 93.81 478 GLY B C 1
ATOM 8083 O O . GLY B 1 478 ? 14.578 -26.016 -9.812 1 93.81 478 GLY B O 1
ATOM 8084 N N . LEU B 1 479 ? 15.227 -25.359 -7.773 1 92.5 479 LEU B N 1
ATOM 8085 C CA . LEU B 1 479 ? 16.328 -24.547 -8.305 1 92.5 479 LEU B CA 1
ATOM 8086 C C . LEU B 1 479 ? 17.344 -25.406 -9.023 1 92.5 479 LEU B C 1
ATOM 8088 O O . LEU B 1 479 ? 17.766 -25.078 -10.133 1 92.5 479 LEU B O 1
ATOM 8092 N N . LYS B 1 480 ? 17.75 -26.484 -8.406 1 91.06 480 LYS B N 1
ATOM 8093 C CA . LYS B 1 480 ? 18.734 -27.375 -9.008 1 91.06 480 LYS B CA 1
ATOM 8094 C C . LYS B 1 480 ? 18.25 -27.906 -10.352 1 91.06 480 LYS B C 1
ATOM 8096 O O . LYS B 1 480 ? 19 -27.922 -11.328 1 91.06 480 LYS B O 1
ATOM 8101 N N . PHE B 1 481 ? 17.016 -28.328 -10.383 1 91.94 481 PHE B N 1
ATOM 8102 C CA . PHE B 1 481 ? 16.438 -28.859 -11.609 1 91.94 481 PHE B CA 1
ATOM 8103 C C . PHE B 1 481 ? 16.438 -27.797 -12.711 1 91.94 481 PHE B C 1
ATOM 8105 O O . PHE B 1 481 ? 16.75 -28.094 -13.859 1 91.94 481 PHE B O 1
ATOM 8112 N N . TYR B 1 482 ? 16.094 -26.625 -12.359 1 90.38 482 TYR B N 1
ATOM 8113 C CA . TYR B 1 482 ? 16.141 -25.516 -13.289 1 90.38 482 TYR B CA 1
ATOM 8114 C C . TYR B 1 482 ? 17.547 -25.312 -13.828 1 90.38 482 TYR B C 1
ATOM 8116 O O . TYR B 1 482 ? 17.75 -25.156 -15.031 1 90.38 482 TYR B O 1
ATOM 8124 N N . LEU B 1 483 ? 18.5 -25.344 -12.945 1 88 483 LEU B N 1
ATOM 8125 C CA . LEU B 1 483 ? 19.875 -25.109 -13.328 1 88 483 LEU B CA 1
ATOM 8126 C C . LEU B 1 483 ? 20.391 -26.219 -14.234 1 88 483 LEU B C 1
ATOM 8128 O O . LEU B 1 483 ? 21.156 -25.969 -15.172 1 88 483 LEU B O 1
ATOM 8132 N N . MET B 1 484 ? 20.047 -27.422 -14.016 1 88.62 484 MET B N 1
ATOM 8133 C CA . MET B 1 484 ? 20.453 -28.562 -14.844 1 88.62 484 MET B CA 1
ATOM 8134 C C . MET B 1 484 ? 19.969 -28.375 -16.281 1 88.62 484 MET B C 1
ATOM 8136 O O . MET B 1 484 ? 20.672 -28.75 -17.219 1 88.62 484 MET B O 1
ATOM 8140 N N . ARG B 1 485 ? 18.844 -27.812 -16.359 1 87.5 485 ARG B N 1
ATOM 8141 C CA . ARG B 1 485 ? 18.25 -27.656 -17.688 1 87.5 485 ARG B CA 1
ATOM 8142 C C . ARG B 1 485 ? 18.812 -26.438 -18.406 1 87.5 485 ARG B C 1
ATOM 8144 O O . ARG B 1 485 ? 19.078 -26.5 -19.609 1 87.5 485 ARG B O 1
ATOM 8151 N N . LYS B 1 486 ? 18.953 -25.406 -17.703 1 84.5 486 LYS B N 1
ATOM 8152 C CA . LYS B 1 486 ? 19.312 -24.141 -18.328 1 84.5 486 LYS B CA 1
ATOM 8153 C C . LYS B 1 486 ? 20.828 -23.953 -18.375 1 84.5 486 LYS B C 1
ATOM 8155 O O . LYS B 1 486 ? 21.359 -23.312 -19.281 1 84.5 486 LYS B O 1
ATOM 8160 N N . TYR B 1 487 ? 21.484 -24.516 -17.375 1 82.69 487 TYR B N 1
ATOM 8161 C CA . TYR B 1 487 ? 22.938 -24.391 -17.266 1 82.69 487 TYR B CA 1
ATOM 8162 C C . TYR B 1 487 ? 23.594 -25.734 -17.016 1 82.69 487 TYR B C 1
ATOM 8164 O O . TYR B 1 487 ? 24.266 -25.938 -16 1 82.69 487 TYR B O 1
ATOM 8172 N N . PRO B 1 488 ? 23.578 -26.562 -18 1 85.12 488 PRO B N 1
ATOM 8173 C CA . PRO B 1 488 ? 24.047 -27.938 -17.812 1 85.12 488 PRO B CA 1
ATOM 8174 C C . PRO B 1 488 ? 25.547 -28.016 -17.547 1 85.12 488 PRO B C 1
ATOM 8176 O O . PRO B 1 488 ? 26.016 -28.984 -16.938 1 85.12 488 PRO B O 1
ATOM 8179 N N . ASN B 1 489 ? 26.297 -27.031 -17.875 1 80.06 489 ASN B N 1
ATOM 8180 C CA . ASN B 1 489 ? 27.75 -27.047 -17.703 1 80.06 489 ASN B CA 1
ATOM 8181 C C . ASN B 1 489 ? 28.141 -27.016 -16.219 1 80.06 489 ASN B C 1
ATOM 8183 O O . ASN B 1 489 ? 29.281 -27.281 -15.867 1 80.06 489 ASN B O 1
ATOM 8187 N N . LEU B 1 490 ? 27.156 -26.75 -15.414 1 83.5 490 LEU B N 1
ATOM 8188 C CA . LEU B 1 490 ? 27.391 -26.719 -13.977 1 83.5 490 LEU B CA 1
ATOM 8189 C C . LEU B 1 490 ? 27.406 -28.125 -13.391 1 83.5 490 LEU B C 1
ATOM 8191 O O . LEU B 1 490 ? 27.828 -28.312 -12.242 1 83.5 490 LEU B O 1
ATOM 8195 N N . PHE B 1 491 ? 27.031 -29.047 -14.203 1 86.38 491 PHE B N 1
ATOM 8196 C CA . PHE B 1 491 ? 26.891 -30.406 -13.719 1 86.38 491 PHE B CA 1
ATOM 8197 C C . PHE B 1 491 ? 27.672 -31.375 -14.594 1 86.38 491 PHE B C 1
ATOM 8199 O O . PHE B 1 491 ? 28.062 -31.031 -15.711 1 86.38 491 PHE B O 1
ATOM 8206 N N . THR B 1 492 ? 27.906 -32.594 -14.016 1 87 492 THR B N 1
ATOM 8207 C CA . THR B 1 492 ? 28.578 -33.594 -14.812 1 87 492 THR B CA 1
ATOM 8208 C C . THR B 1 492 ? 27.609 -34.219 -15.812 1 87 492 THR B C 1
ATOM 8210 O O . THR B 1 492 ? 26.406 -34.281 -15.578 1 87 492 THR B O 1
ATOM 8213 N N . ASN B 1 493 ? 28.156 -34.688 -16.859 1 87.69 493 ASN B N 1
ATOM 8214 C CA . ASN B 1 493 ? 27.328 -35.406 -17.844 1 87.69 493 ASN B CA 1
ATOM 8215 C C . ASN B 1 493 ? 26.625 -36.594 -17.234 1 87.69 493 ASN B C 1
ATOM 8217 O O . ASN B 1 493 ? 25.484 -36.906 -17.609 1 87.69 493 ASN B O 1
ATOM 8221 N N . LYS B 1 494 ? 27.281 -37.219 -16.375 1 89.62 494 LYS B N 1
ATOM 8222 C CA . LYS B 1 494 ? 26.688 -38.375 -15.695 1 89.62 494 LYS B CA 1
ATOM 8223 C C . LYS B 1 494 ? 25.453 -37.969 -14.898 1 89.62 494 LYS B C 1
ATOM 8225 O O . LYS B 1 494 ? 24.406 -38.625 -15.008 1 89.62 494 LYS B O 1
ATOM 8230 N N . GLU B 1 495 ? 25.578 -36.906 -14.242 1 88.44 495 GLU B N 1
ATOM 8231 C CA . GLU B 1 495 ? 24.469 -36.406 -13.445 1 88.44 495 GLU B CA 1
ATOM 8232 C C . GLU B 1 495 ? 23.297 -35.969 -14.328 1 88.44 495 GLU B C 1
ATOM 82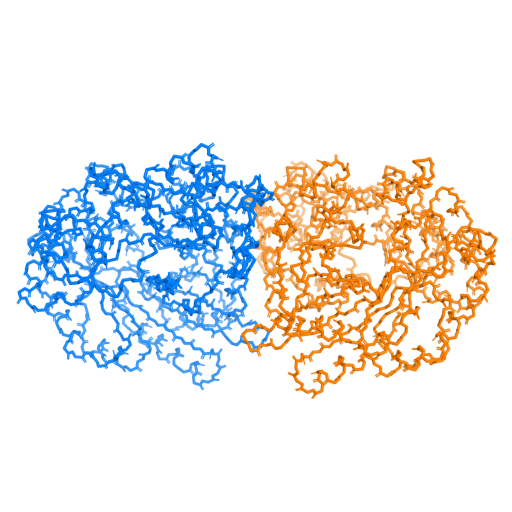34 O O . GLU B 1 495 ? 22.141 -36.312 -14.039 1 88.44 495 GLU B O 1
ATOM 8239 N N . LEU B 1 496 ? 23.578 -35.312 -15.312 1 90.75 496 LEU B N 1
ATOM 8240 C CA . LEU B 1 496 ? 22.562 -34.812 -16.234 1 90.75 496 LEU B CA 1
ATOM 8241 C C . LEU B 1 496 ? 21.828 -35.969 -16.906 1 90.75 496 LEU B C 1
ATOM 8243 O O . LEU B 1 496 ? 20.609 -35.969 -16.984 1 90.75 496 LEU B O 1
ATOM 8247 N N . THR B 1 497 ? 22.625 -36.906 -17.297 1 91.38 497 THR B N 1
ATOM 8248 C CA . THR B 1 497 ? 22.031 -38.062 -17.953 1 91.38 497 THR B CA 1
ATOM 8249 C C . THR B 1 497 ? 21.156 -38.844 -16.984 1 91.38 497 THR B C 1
ATOM 8251 O O . THR B 1 497 ? 20.094 -39.344 -17.359 1 91.38 497 THR B O 1
ATOM 8254 N N . GLU B 1 498 ? 21.641 -38.938 -15.867 1 88.81 498 GLU B N 1
ATOM 8255 C CA . GLU B 1 498 ? 20.891 -39.688 -14.852 1 88.81 498 GLU B CA 1
ATOM 8256 C C . GLU B 1 498 ? 19.562 -39 -14.523 1 88.81 498 GLU B C 1
ATOM 8258 O O . GLU B 1 498 ? 18.547 -39.656 -14.359 1 88.81 498 GLU B O 1
ATOM 8263 N N . ILE B 1 499 ? 19.609 -37.75 -14.477 1 88.94 499 ILE B N 1
ATOM 8264 C CA . ILE B 1 499 ? 18.438 -37.031 -14 1 88.94 499 ILE B CA 1
ATOM 8265 C C . ILE B 1 499 ? 17.578 -36.594 -15.18 1 88.94 499 ILE B C 1
ATOM 8267 O O . ILE B 1 499 ? 16.359 -36.812 -15.188 1 88.94 499 ILE B O 1
ATOM 8271 N N . LEU B 1 500 ? 18.141 -36.125 -16.219 1 90 500 LEU B N 1
ATOM 8272 C CA . LEU B 1 500 ? 17.391 -35.531 -17.328 1 90 500 LEU B CA 1
ATOM 8273 C C . LEU B 1 500 ? 17.234 -36.531 -18.453 1 90 500 LEU B C 1
ATOM 8275 O O . LEU B 1 500 ? 16.406 -36.344 -19.359 1 90 500 LEU B O 1
ATOM 8279 N N . GLY B 1 501 ? 17.984 -37.562 -18.406 1 86.25 501 GLY B N 1
ATOM 8280 C CA . GLY B 1 501 ? 17.969 -38.531 -19.5 1 86.25 501 GLY B CA 1
ATOM 8281 C C . GLY B 1 501 ? 18.828 -38.125 -20.672 1 86.25 501 GLY B C 1
ATOM 8282 O O . GLY B 1 501 ? 19 -38.906 -21.609 1 86.25 501 GLY B O 1
ATOM 8283 N N . THR B 1 502 ? 19.219 -36.906 -20.672 1 85.81 502 THR B N 1
ATOM 8284 C CA . THR B 1 502 ? 20.062 -36.344 -21.734 1 85.81 502 THR B CA 1
ATOM 8285 C C . THR B 1 502 ? 20.922 -35.219 -21.203 1 85.81 502 THR B C 1
ATOM 8287 O O . THR B 1 502 ? 20.781 -34.781 -20.062 1 85.81 502 THR B O 1
ATOM 8290 N N . VAL B 1 503 ? 21.828 -34.938 -21.984 1 83.12 503 VAL B N 1
ATOM 8291 C CA . VAL B 1 503 ? 22.594 -33.719 -21.719 1 83.12 503 VAL B CA 1
ATOM 8292 C C . VAL B 1 503 ? 22.047 -32.562 -22.562 1 83.12 503 VAL B C 1
ATOM 8294 O O . VAL B 1 503 ? 22.203 -32.562 -23.781 1 83.12 503 VAL B O 1
ATOM 8297 N N . PRO B 1 504 ? 21.328 -31.609 -21.922 1 82.56 504 PRO B N 1
ATOM 8298 C CA . PRO B 1 504 ? 20.734 -30.516 -22.688 1 82.56 504 PRO B CA 1
ATOM 8299 C C . PRO B 1 504 ? 21.781 -29.656 -23.391 1 82.56 504 PRO B C 1
ATOM 8301 O O . PRO B 1 504 ? 22.953 -29.625 -22.969 1 82.56 504 PRO B O 1
ATOM 8304 N N . MET B 1 505 ? 21.359 -28.969 -24.609 1 71.12 505 MET B N 1
ATOM 8305 C CA . MET B 1 505 ? 22.25 -28.047 -25.297 1 71.12 505 MET B CA 1
ATOM 8306 C C . MET B 1 505 ? 22.344 -26.719 -24.547 1 71.12 505 MET B C 1
ATOM 8308 O O . MET B 1 505 ? 21.375 -26.266 -23.953 1 71.12 505 MET B O 1
ATOM 8312 N N . GLU B 1 506 ? 23.562 -26.312 -24.281 1 58.81 506 GLU B N 1
ATOM 8313 C CA . GLU B 1 506 ? 23.812 -25.078 -23.531 1 58.81 506 GLU B CA 1
ATOM 8314 C C . GLU B 1 506 ? 23.047 -23.906 -24.125 1 58.81 506 GLU B C 1
ATOM 8316 O O . GLU B 1 506 ? 23.094 -23.672 -25.344 1 58.81 506 GLU B O 1
ATOM 8321 N N . GLU B 1 507 ? 21.875 -23.562 -23.656 1 53.97 507 GLU B N 1
ATOM 8322 C CA . GLU B 1 507 ? 21.344 -22.266 -24.078 1 53.97 507 GLU B CA 1
ATOM 8323 C C . GLU B 1 507 ? 22.25 -21.125 -23.625 1 53.97 507 GLU B C 1
ATOM 8325 O O . GLU B 1 507 ? 23.094 -21.312 -22.75 1 53.97 507 GLU B O 1
ATOM 8330 N N . ASN B 1 508 ? 21.969 -19.812 -24.062 1 46.75 508 ASN B N 1
ATOM 8331 C CA . ASN B 1 508 ? 22.719 -18.578 -23.812 1 46.75 508 ASN B CA 1
ATOM 8332 C C . ASN B 1 508 ? 23.047 -18.422 -22.328 1 46.75 508 ASN B C 1
ATOM 8334 O O . ASN B 1 508 ? 22.172 -18.578 -21.469 1 46.75 508 ASN B O 1
ATOM 8338 N N . SER B 1 509 ? 24.312 -18.844 -21.875 1 47.22 509 SER B N 1
ATOM 8339 C CA . SER B 1 509 ? 25.094 -18.844 -20.641 1 47.22 509 SER B CA 1
ATOM 8340 C C . SER B 1 509 ? 24.812 -17.578 -19.828 1 47.22 509 SER B C 1
ATOM 8342 O O . SER B 1 509 ? 25.672 -16.688 -19.75 1 47.22 509 SER B O 1
ATOM 8344 N N . ASN B 1 510 ? 23.781 -16.969 -19.828 1 42.88 510 ASN B N 1
ATOM 8345 C CA . ASN B 1 510 ? 23.703 -15.711 -19.094 1 42.88 510 ASN B CA 1
ATOM 8346 C C . ASN B 1 510 ? 23.688 -15.945 -17.594 1 42.88 510 ASN B C 1
ATOM 8348 O O . ASN B 1 510 ? 23.172 -15.117 -16.844 1 42.88 510 ASN B O 1
ATOM 8352 N N . MET B 1 511 ? 24.172 -17.188 -17.188 1 46.25 511 MET B N 1
ATOM 8353 C CA . MET B 1 511 ? 24.172 -17.359 -15.742 1 46.25 511 MET B CA 1
ATOM 8354 C C . MET B 1 511 ? 25.25 -16.5 -15.086 1 46.25 511 MET B C 1
ATOM 8356 O O . MET B 1 511 ? 26.375 -16.453 -15.562 1 46.25 511 MET B O 1
ATOM 8360 N N . LEU B 1 512 ? 24.812 -15.664 -14.133 1 46.62 512 LEU B N 1
ATOM 8361 C CA . LEU B 1 512 ? 25.75 -14.906 -13.32 1 46.62 512 LEU B CA 1
ATOM 8362 C C . LEU B 1 512 ? 26.781 -15.836 -12.68 1 46.62 512 LEU B C 1
ATOM 8364 O O . LEU B 1 512 ? 26.438 -16.891 -12.156 1 46.62 512 LEU B O 1
ATOM 8368 N N . LYS B 1 513 ? 28.031 -15.922 -13.211 1 44.72 513 LYS B N 1
ATOM 8369 C CA . LYS B 1 513 ? 29.188 -16.562 -12.57 1 44.72 513 LYS B CA 1
ATOM 8370 C C . LYS B 1 513 ? 29.922 -15.586 -11.656 1 44.72 513 LYS B C 1
ATOM 8372 O O . LYS B 1 513 ? 30.234 -14.461 -12.062 1 44.72 513 LYS B O 1
ATOM 8377 N N . PHE B 1 514 ? 29.891 -15.711 -10.32 1 37.47 514 PHE B N 1
ATOM 8378 C CA . PHE B 1 514 ? 30.906 -15.031 -9.531 1 37.47 514 PHE B CA 1
ATOM 8379 C C . PHE B 1 514 ? 32.281 -15.688 -9.711 1 37.47 514 PHE B C 1
ATOM 8381 O O . PHE B 1 514 ? 32.594 -16.656 -9.023 1 37.47 514 PHE B O 1
ATOM 8388 N N . LYS B 1 515 ? 32.656 -16.469 -10.633 1 31.02 515 LYS B N 1
ATOM 8389 C CA . LYS B 1 515 ? 34 -17.047 -10.625 1 31.02 515 LYS B CA 1
ATOM 8390 C C . LYS B 1 515 ? 35.062 -15.992 -10.312 1 31.02 515 LYS B C 1
ATOM 8392 O O . LYS B 1 515 ? 34.906 -14.82 -10.648 1 31.02 515 LYS B O 1
ATOM 8397 N N . LEU B 1 516 ? 36.031 -16.594 -9.492 1 27.89 516 LEU B N 1
ATOM 8398 C CA . LEU B 1 516 ? 37.469 -16.438 -9.297 1 27.89 516 LEU B CA 1
ATOM 8399 C C . LEU B 1 516 ? 38.188 -16.422 -10.633 1 27.89 516 LEU B C 1
ATOM 8401 O O . LEU B 1 516 ? 37.844 -17.156 -11.555 1 27.89 516 LEU B O 1
#

Sequence (1032 aa):
MKVIVCVIKHPSPLYFLMDNTPHILPHIVGVRRKEDMMGKENISQYKPSFYNLIIPLNEEGEFVLFNTLRNIVARIDRETKEGLETGSLERLDNETITRMRETGVIIPKNLDELDYLKYLRILHLGNMLANSRVGLTLVMTYSCNLACPYCYEGDRKTKGGLLTPKKIDKILTFAKNHEQNDKKPIVSISFYGGEPLLNWKGCKYTLKRLKEMKDEGEIRDYSTSFVTNGILINEETIDAINTYNVYSMQITLDGPRDIHDKRRIKINGEGTFDEIIENIKLLKNEVTNEKFRLGLRINVDKTNYKRIPELLDFLKKEGLNDIPISYGIVRSNIPYCSDCSNTHVFLGRDLPEYLPFLWKEAYRRGFKITTRPNLKFVYCVYDNPNGYVVDPELKVYPCWEMVGAEKYIIGKIKEEGSFEPEPFYYTVKTRNPIEFEECKNCKLLPICMGGCAAESTRRNGHPNGPGCDITKYVWKEGLKFYLMRKYPNLFTNKELTEILGTVPMEENSNMLKFKLMKVIVCVIKHPSPLYFLMDNTPHILPHIVGVRRKEDMMGKENISQYKPSFYNLIIPLNEEGEFVLFNTLRNIVARIDRETKEGLETGSLERLDNETITRMRETGVIIPKNLDELDYLKYLRILHLGNMLANSRVGLTLVMTYSCNLACPYCYEGDRKTKGGLLTPKKIDKILTFAKNHEQNDKKPIVSISFYGGEPLLNWKGCKYTLKRLKEMKDEGEIRDYSTSFVTNGILINEETIDAINTYNVYSMQITLDGPRDIHDKRRIKINGEGTFDEIIENIKLLKNEVTNEKFRLGLRINVDKTNYKRIPELLDFLKKEGLNDIPISYGIVRSNIPYCSDCSNTHVFLGRDLPEYLPFLWKEAYRRGFKITTRPNLKFVYCVYDNPNGYVVDPELKVYPCWEMVGAEKYIIGKIKEEGSFEPEPFYYTVKTRNPIEFEECKNCKLLPICMGGCAAESTRRNGHPNGPGCDITKYVWKEGLKFYLMRKYPNLFTNKELTEILGTVPMEENSNMLKFKL

Nearest PDB structures (foldseek):
  8vpo-assembly1_A  TM=6.587E-01  e=2.000E-18  Paramaledivibacter caminithermalis
  6hto-assembly1_A  TM=4.869E-01  e=1.018E-03  Streptomyces actuosus
  1u5v-assembly1_A  TM=3.765E-01  e=5.937E-02  Mycobacterium tuberculosis
  1u5h-assembly1_A  TM=3.587E-01  e=1.001E-01  Mycobacterium tuberculosis
  6chu-assembly1_A  TM=3.573E-01  e=1.790E-01  Mycobacterium tuberculosis H37Rv

pLDDT: mean 85.32, std 19.22, range [19.53, 98.81]

Foldseek 3Di:
DDQQQCPPLDQDVVNVVPPSPVPPLPQDPPLDPPPDLDDLVCLVQKAFDLLWDWDDLDPVAKIWIARAQLGAIAIEGNVVVVCNVVVPCSVDDSVLSSVCDRSVRMDGPPDDVLVSLVVVLVVVQVVLLVQLEFEEEEAQWQAAQWDFLLDLCAVVNVVTFGQDLVNLVLQVLLSLVSDDPNAGYEYEYEYDHRASCVRVVNVLSNQVVQVVCCVVVSHVYYAYEYEHCQLNQDPVNLVSVQPGRYQEYEHEAAAPQVVRCVRTPGPVSGGRVVSNVVSLVVNVPRRPPPNYAYAYEHEDWQPHLVRRLVVLVVCLVVVNQAHAYDYHFRDPDQVNSVPRPPPTGDDLQCCQPRVLVNVLSSLLSPHDDAQAQHFDSAQDQLARLNRWYAYNQQFIFRDPSCPSPPVRGQWGRDPSNDTGGDPVVVVRHPQFACPAPVLVSDSNCRRQVQHALVQCCVVVVGSNHRNDDNCVRHNVVSNSVVCCAAPVVSDDQVVSCVRNVGRHDHDDPSRHYSYD/DDLPPCLPLDCDVVSVVPPSPVPPLPQDPPLDDDPPLDDLVCLVQKAFDLLWDWDDLDPVAKIWIARAQLGAIAIDGNVVVVCNVVVPCSVDDSLLSSVCDRSRRMDGPPDDVLVSLVVVLVVVQVVLLVQLEFEEEEAQWQAAQWDFLLDLCAVVNVVTFGQDLVNLVLQVLLSLVSDDPNAGYEYEYEYDHRASCVRVVNVLSNQVVQVVCCVVVSHVYYAYEYEHCQQNQDPVNLVSVQPGRYQEYEHEAAAPQVVRCNRTPGPVSGGRVVSNVVSLVVNVPRRPPPNYAYAYEHEDWQPHLVRRLVVLVVCLVVVNQAHAYDYHFRDPDQVNSVPRPPPTGDDLQCCQPRVLVNVLSSLLSPHDDAQAQHFDSAQDQLARLNRWYAYNQQFIFRDPSCPSPPVRGQWGRDPSNDTGGDPVVVVRHPQFACPAPVLVSDSNCRRQVQHALVQCCVVVVGSNHRNDDNCVRHNVVSNSVVCCAAPVVSDDQVVSCVRNVGRHDHDPPSRHYSDD

InterPro domains:
  IPR006638 Elp3/MiaA/NifB-like, radical SAM core domain [SM00729] (134-361)
  IPR007197 Radical SAM [PF04055] (139-315)
  IPR007197 Radical SAM [PS51918] (130-378)
  IPR007197 Radical SAM [SFLDS00029] (136-488)
  IPR013785 Aldolase-type TIM barrel [G3DSA:3.20.20.70] (135-484)
  IPR023867 Anaerobic sulphatase maturase, radical SAM [SFLDG01384] (136-488)
  IPR023885 4Fe4S-binding SPASM domain [TIGR04085] (382-464)
  IPR058240 Radical SAM superfamily [SSF102114] (136-452)

Organism: Thermococcus barophilus (strain DSM 11836 / MP) (NCBI:txid391623)

Secondary structure (DSSP, 8-state):
------------TTTTSS----------TT---TT----GGGGGGEEE-TTEEEEE--TTS-EEEEETTTTEEEEE-HHHHHHHHHT-GGGS-HHHHHHHHHHTSEEETT--HHHHHHHHHHHHHHHHHHTTEEEEEEE--S--SB--TT-TTGGGGGG-----HHHHHHHHHHHHTT-BTTBPPEEEEEEESS-GGGGHHHHHHHHHHHHHHHHTTSSSEEEEEEEE-STT--HHHHHHHHHTTEEEEEEE--SSHHHHHHHS-BTTS---HHHHHHHHHHHHHH---TT-EEEEEEEE-TTTGGGHHHHHHHHHHTT-TTS-EEEEEP-S--TT-TT--GGGSPPGGGHHHHHHHHHHHHHHTT----------S--SGGG-TTEEEE-TTSEEESSTTTTT-GGG--EEE-GGG-EEE-HHHHHHHT--GGGSHHHHT-TTHHHHTTB-HHHHHHHHSSSSS-B--HHHHHHHHHHHHHHHHH-GGGS-HHHHHHHHSS---------EE---/------------GGGGSS----------TT---TT----GGGGGGEEE-TTEEEEE--TTS-EEEEETTTTEEEEE-HHHHHHHHHT-GGGS-HHHHHHHHHHTSEEETT--HHHHHHHHHHHHHHHHHHTTEEEEEEE--S--SB--TT-TTGGGGGG-----HHHHHHHHHHHHTT-BTTBPPEEEEEEESS-GGGGHHHHHHHHHHHHHHHHTTSSSEEEEEEEE-STT--HHHHHHHHHTTEEEEEEE--SSHHHHHHHS-BTTS---HHHHHHHHHHHHHH---TT-EEEEEEEE-TTTGGGHHHHHHHHHHTT-TTS-EEEEEP-S--TT-TT--GGGSPPGGGHHHHHHHHHHHHHHTT----------S--SGGG-TTEEEE-TTSEEESSTTTTT-GGG--EEE-GGG-EEE-HHHHHHHT--GGGSHHHHT-TTHHHHTTB-HHHHHHHHSSSSS-B--HHHHHHHHHHHHHHHHH-GGGS-HHHHHHHHSS---------EE---

Solvent-accessible surface area (backbone atoms only — not comparable to full-atom values): 54688 Å² total; per-residue (Å²): 135,81,82,62,78,52,75,75,74,72,77,55,78,90,36,69,80,49,77,71,63,71,67,69,67,70,76,67,59,78,42,67,68,83,79,68,72,70,60,86,82,63,53,85,50,43,34,53,37,80,31,59,41,76,44,81,62,49,93,87,50,36,29,36,39,38,30,31,74,68,60,44,56,28,36,32,38,56,67,56,50,50,18,53,76,71,58,51,56,82,83,56,56,63,67,53,51,52,51,31,34,62,60,49,52,28,35,52,63,77,43,55,64,67,32,44,51,50,39,53,40,51,54,49,53,20,48,49,58,50,58,17,47,38,39,37,33,35,23,31,14,28,33,47,74,52,59,39,62,70,38,56,58,43,69,47,31,73,67,34,55,55,36,42,66,71,55,46,51,30,52,50,40,32,52,40,65,46,45,46,97,89,35,48,11,32,42,35,39,34,41,22,51,47,24,22,69,79,35,42,68,34,52,53,49,51,52,51,48,52,52,50,32,34,77,70,60,54,23,68,41,67,40,31,32,40,46,37,70,38,69,81,58,46,70,67,54,44,50,45,40,53,71,46,63,36,43,35,37,36,32,58,50,48,37,34,59,78,54,16,24,68,45,50,13,29,69,88,63,46,64,37,48,69,56,27,53,53,33,51,49,47,49,69,72,65,51,74,42,84,71,45,42,65,35,37,35,30,57,36,35,74,83,36,52,88,46,36,58,58,27,52,51,52,38,37,75,70,68,49,28,85,44,34,49,45,77,40,74,45,64,51,76,41,78,54,21,83,66,35,49,70,83,45,33,68,49,67,88,49,41,57,61,52,50,55,52,52,52,30,51,38,45,57,57,57,29,50,71,88,47,61,76,48,70,33,84,57,62,48,50,44,60,33,84,46,30,41,26,34,40,42,83,35,40,26,14,44,34,86,86,45,49,92,44,73,91,46,42,23,27,34,57,43,80,93,16,41,75,47,47,31,50,54,34,29,55,45,63,50,60,53,40,76,73,30,73,69,36,61,73,37,55,54,31,40,44,38,42,30,36,40,40,68,51,1,27,71,74,69,72,35,48,82,43,66,5,82,48,70,60,80,50,31,41,67,59,20,37,50,54,40,38,50,55,52,43,32,85,74,51,54,65,67,55,33,32,71,54,46,66,41,74,62,70,75,48,88,78,45,69,44,65,55,65,131,133,82,80,66,77,62,74,76,72,74,76,52,78,91,40,63,77,50,76,72,63,68,66,67,65,70,75,66,60,78,42,66,69,84,77,68,71,68,60,86,83,62,53,84,50,42,34,54,36,80,30,58,40,78,44,80,61,50,92,88,50,36,28,36,37,36,30,31,74,67,60,44,57,28,41,33,45,55,67,56,51,51,19,53,75,71,56,51,55,81,82,54,55,64,68,52,51,50,51,31,34,60,60,50,52,28,34,53,64,77,45,55,66,65,33,44,51,50,40,53,40,52,53,50,52,20,48,50,58,51,58,17,48,38,39,38,33,36,24,30,15,29,33,48,72,51,56,39,62,70,38,58,56,44,68,47,30,73,67,32,58,57,36,42,68,70,55,46,51,30,52,52,41,33,53,41,65,48,45,45,98,88,35,47,11,31,42,35,39,34,41,22,51,47,25,21,69,80,34,43,69,34,53,53,47,50,54,51,48,52,52,51,32,34,76,71,61,55,23,67,41,66,40,28,32,40,46,35,68,39,70,81,58,47,69,66,54,44,50,46,40,52,71,44,64,36,43,34,38,37,32,59,49,48,36,33,59,77,56,17,25,68,46,51,13,30,70,88,64,45,64,38,47,70,57,26,50,53,36,52,50,47,48,69,72,64,52,75,40,83,72,43,43,65,34,38,36,30,56,36,35,73,84,36,52,87,47,35,60,56,28,52,50,51,37,36,74,70,68,49,27,82,44,36,49,46,77,40,75,45,65,50,74,41,76,55,21,84,67,35,50,68,83,45,32,67,50,67,88,49,42,57,62,51,50,56,54,51,52,31,51,39,43,57,56,56,29,50,71,88,48,59,75,49,68,34,82,55,59,48,50,45,60,33,83,47,31,38,26,34,40,44,84,35,41,26,14,45,33,86,86,45,49,90,43,74,91,47,39,23,26,33,57,43,80,92,15,41,75,48,47,32,51,54,33,29,55,46,63,50,59,55,39,78,74,30,73,70,38,61,72,36,54,54,30,40,44,39,40,30,36,40,42,70,52,2,27,72,74,70,73,34,47,82,44,69,5,82,49,70,60,78,52,30,41,65,60,19,36,50,54,41,39,49,57,52,42,32,86,72,49,53,65,67,55,33,32,70,54,46,66,42,74,62,72,76,47,90,76,55,66,52,65,50,70,132